Protein AF-A0A955VA05-F1 (afdb_monomer_lite)

Secondary structure (DSSP, 8-state):
--------------------------------------------PPPPP---GGG--S------------------------------------------------PPSSS--SEES---SHHHHHHHS-SS-SSEEEEEEEESTT-TTS--EEEEE-TTT-SSHHHHHHHHHHTTPPPTT--SSPPP-S----SHHHHHHHS-TTSPPSTT-EEETTEEE-HHHHHHTT-S--TTS----EEEEEEEEPP-TTBSS-S-EEEEEE-TT----HHHHHHHHHHHHTTS-HHHHHH-EE---SHHHHHHHHHHHHTT-TTGGGB--GGGTPBTT-EEEEE-EEEEEEEEEE-GGG--GGG-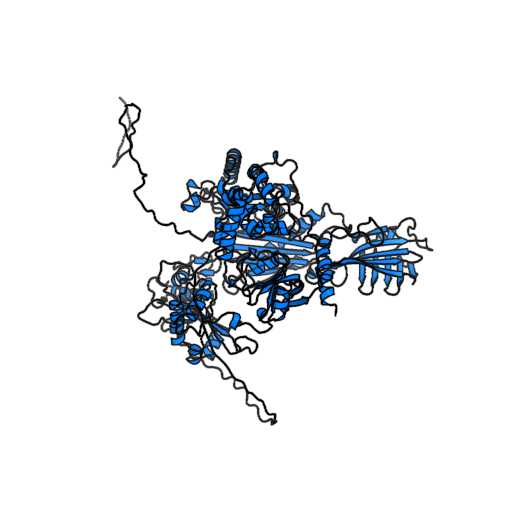-TTEEEEESS--S-----SEEEESS---TT-HHHHHHHHHT--EEEETTGGG-HHHHHHHHTT-EEEEEE-SS-EEEEE--HHHHHHHHHH------PPPPPTTTTTS-SEEE-SS--HHHHHHHHHHHHHHHHHHHHGGGSTT---SSS-EEEPHHHHHHHHTTTHHHHHHHTT-HHHHH-HHHHHHHHHHHHHHHHT---HHHHHHHHHHHHHHTTSHHHHHHTTTHHHHHHHSSPPPHHHHHHHHHHHHHHTTTB-TT--EEEEEEETTTTSTT---TTSS--EEEBSSGGG-SSHHHHT-BHHHHHHHHHHGGG-HHHHHHHHHTT--TTT--EEEEEEEPPPGGGEEEEEEEEEEEESSSSSPEEEEEEEEEETT--SSS--SSS-PPEEEEEEE-TTS-EEEEEEE--TTSPTT--SS-HHHHHHHHHHHHHHHHHHHHHHHHTS-TTT---EEEEEEEEEEE-TT-S-BTT---PPPEEEEEEEEE-PPP-SS---B-SSSTT-BTTTTS-TTTTTSEEEEEEEEEE-SSEEEEEEEEEE-GGGTTT---SSS-EEEEEEEEESS--TT-----SS-EEEEGGGEEEEEE-TTS-EEEEE-HHHHHHHT-SEEEE-TTS-EEEEETTEEEEES--EEEEEEEEE-HHHHHHHHHH--

Sequence (1024 aa):
MRASSSNPAQILALALTVALGLAVSACGDDGGGPSTDTAVDVSDGDAADVVDTADAADTADTADGDTVEPPDTADTSDVTDTSDTADTTDTADAADTVTTVTCTWDRPAGFDDHTVLSLESADCARKFGAGTSDPIEVKFVSTAFEDTASLPEVRFMESAFYSLHDEWYFFRLLNGAPIPGDWSVAPVTGYTLPTIASIYAAFPDPTPLPLGLARAGSRITAWFFYQNADVVGSSSLSRYFGIGTLLYYPPNPDRRVPGEIWAFDLEYGDQADPNTVARFFQMLEARLPADVASALKWLPRSPYQESIGNAIQAGTSPYKDRVMSFDDLVTAGEVVGYNPGITAGRVKVVRAADFSAASLASDQIVVLERVPDDIPPVAGIVSAVPQTALAHVNLLAKARGTPNAYVAGIFQWSQLHDWEYLSRRVILKVTADDAVWKPISVDQYNAWRALVTVPDRTITQVDDLASAPYVVDVTDGGLPERRALVPLIGGKCAGILAFQEVPGMTTPDTPVALSIRGYAEHFASLEPTVRAVLLQTDFKTDSRVRYLVLEGEEAFRAANTDAQTLSWLSGFLAAHAGDVLGQVIAQGGVAAMVRDKPIDPTYLATIRAALEQRFSALSPSQALRFRSSATAEDVVGFNGAGLYVSNTGFLYPEVQPKPKDRDRTIEKAIQETWSSYWGFPAFEERKIAGIDHLAGRMAVLVHPRFDDDKEDANGVITYYLSRWTDPPLRRLVVNVQDGSLSVTNPGGTLIEPEIDEVIEAPGGGFTVHRLQGSTIVPAGQWVLSVAELEQLAGQVGALADKWLDDENGAKTAAVRNKALVLDLEIKRMATGWPILASGEQRPGGLVYKQVRVLDQAPAVGDREDPWISAFNATEALPGDLRTVATGITARGCSSALFDLRVYGVATDPAQADLYPFSTTPFVYRAYIGFHRAESGWGWPTDFPYWLTHPSFTSASLAADGSVSLAFSSGLSTFLDVDSVTVRADGSYELRRGDRVLTGSDMACEDRAVYESPASYLEGLLAAP

Structure (mmCIF, N/CA/C/O backbone):
data_AF-A0A955VA05-F1
#
_entry.id   AF-A0A955VA05-F1
#
loop_
_atom_site.group_PDB
_atom_site.id
_atom_site.type_symbol
_atom_site.label_atom_id
_atom_site.label_alt_id
_atom_site.label_comp_id
_atom_site.label_asym_id
_atom_site.label_entity_id
_atom_site.label_seq_id
_atom_site.pdbx_PDB_ins_code
_atom_site.Cartn_x
_atom_site.Cartn_y
_atom_site.Cartn_z
_atom_site.occupancy
_atom_site.B_iso_or_equiv
_atom_site.auth_seq_id
_atom_site.auth_comp_id
_atom_site.auth_asym_id
_atom_site.auth_atom_id
_atom_site.pdbx_PDB_model_num
ATOM 1 N N . MET A 1 1 ? -19.535 65.912 61.272 1.00 31.16 1 MET A N 1
ATOM 2 C CA . MET A 1 1 ? -19.082 66.691 60.089 1.00 31.16 1 MET A CA 1
ATOM 3 C C . MET A 1 1 ? -19.431 65.894 58.828 1.00 31.16 1 MET A C 1
ATOM 5 O O . MET A 1 1 ? -19.925 64.786 58.986 1.00 31.16 1 MET A O 1
ATOM 9 N N . ARG A 1 2 ? -19.311 66.464 57.617 1.00 27.81 2 ARG A N 1
ATOM 10 C CA . ARG A 1 2 ? -19.813 65.847 56.360 1.00 27.81 2 ARG A CA 1
ATOM 11 C C . ARG A 1 2 ? -19.075 64.516 56.085 1.00 27.81 2 ARG A C 1
ATOM 13 O O . ARG A 1 2 ? -17.875 64.483 56.323 1.00 27.81 2 ARG A O 1
ATOM 20 N N . ALA A 1 3 ? -19.709 63.373 55.791 1.00 28.45 3 ALA A N 1
ATOM 21 C CA . ALA A 1 3 ? -20.791 63.026 54.842 1.00 28.45 3 ALA A CA 1
ATOM 22 C C . ALA A 1 3 ? -20.267 62.842 53.395 1.00 28.45 3 ALA A C 1
ATOM 24 O O . ALA A 1 3 ? -19.447 63.646 52.966 1.00 28.45 3 ALA A O 1
ATOM 25 N N . SER A 1 4 ? -20.687 61.831 52.619 1.00 27.92 4 SER A N 1
ATOM 26 C CA . SER A 1 4 ? -21.808 60.880 52.812 1.00 27.92 4 SER A CA 1
ATOM 27 C C . SER A 1 4 ? -21.586 59.508 52.157 1.00 27.92 4 SER A C 1
ATOM 29 O O . SER A 1 4 ? -21.030 59.431 51.066 1.00 27.92 4 SER A O 1
ATOM 31 N N . SER A 1 5 ? -22.171 58.462 52.746 1.00 27.36 5 SER A N 1
ATOM 32 C CA . SER A 1 5 ? -22.597 57.238 52.051 1.00 27.36 5 SER A CA 1
ATOM 33 C C . SER A 1 5 ? -24.068 56.951 52.387 1.00 27.36 5 SER A C 1
ATOM 35 O O . SER A 1 5 ? -24.547 57.355 53.449 1.00 27.36 5 SER A O 1
ATOM 37 N N . SER A 1 6 ? -24.800 56.288 51.488 1.00 32.03 6 SER A N 1
ATOM 38 C CA . SER A 1 6 ? -26.205 55.915 51.704 1.00 32.03 6 SER A CA 1
ATOM 39 C C . SER A 1 6 ? -26.545 54.592 51.011 1.00 32.03 6 SER A C 1
ATOM 41 O O . SER A 1 6 ? -26.409 54.466 49.798 1.00 32.03 6 SER A O 1
ATOM 43 N N . ASN A 1 7 ? -26.972 53.634 51.833 1.00 34.03 7 ASN A N 1
ATOM 44 C CA . ASN A 1 7 ? -27.495 52.290 51.529 1.00 34.03 7 ASN A CA 1
ATOM 45 C C . ASN A 1 7 ? -29.060 52.391 51.441 1.00 34.03 7 ASN A C 1
ATOM 47 O O . ASN A 1 7 ? -29.537 53.532 51.463 1.00 34.03 7 ASN A O 1
ATOM 51 N N . PRO A 1 8 ? -29.908 51.325 51.472 1.00 51.81 8 PRO A N 1
ATOM 52 C CA . PRO A 1 8 ? -29.660 49.870 51.412 1.00 51.81 8 PRO A CA 1
ATOM 53 C C . PRO A 1 8 ? -30.637 49.024 50.544 1.00 51.81 8 PRO A C 1
ATOM 55 O O . PRO A 1 8 ? -31.670 49.526 50.108 1.00 51.81 8 PRO A O 1
ATOM 58 N N . ALA A 1 9 ? -30.345 47.708 50.447 1.00 27.89 9 ALA A N 1
ATOM 59 C CA . ALA A 1 9 ? -31.235 46.517 50.613 1.00 27.89 9 ALA A CA 1
ATOM 60 C C . ALA A 1 9 ? -30.940 45.404 49.566 1.00 27.89 9 ALA A C 1
ATOM 62 O O . ALA A 1 9 ? -30.573 45.758 48.455 1.00 27.89 9 ALA A O 1
ATOM 63 N N . GLN A 1 10 ? -31.095 44.074 49.746 1.00 32.62 10 GLN A N 1
ATOM 64 C CA . GLN A 1 10 ? -31.307 43.066 50.834 1.00 32.62 10 GLN A CA 1
ATOM 65 C C . GLN A 1 10 ? -31.314 41.661 50.126 1.00 32.62 10 GLN A C 1
ATOM 67 O O . GLN A 1 10 ? -31.473 41.659 48.910 1.00 32.62 10 GLN A O 1
ATOM 72 N N . ILE A 1 11 ? -31.255 40.428 50.674 1.00 28.77 11 ILE A N 1
ATOM 73 C CA . ILE A 1 11 ? -30.801 39.676 51.890 1.00 28.77 11 ILE A CA 1
ATOM 74 C C . ILE A 1 11 ? -30.978 38.155 51.489 1.00 28.77 11 ILE A C 1
ATOM 76 O O . ILE A 1 11 ? -31.774 37.922 50.585 1.00 28.77 11 ILE A O 1
ATOM 80 N N . LEU A 1 12 ? -30.363 37.042 51.949 1.00 27.28 12 LEU A N 1
ATOM 81 C CA . LEU A 1 12 ? -29.603 36.514 53.119 1.00 27.28 12 LEU A CA 1
ATOM 82 C C . LEU A 1 12 ? -28.647 35.380 52.565 1.00 27.28 12 LEU A C 1
ATOM 84 O O . LEU A 1 12 ? -28.948 34.847 51.506 1.00 27.28 12 LEU A O 1
ATOM 88 N N . ALA A 1 13 ? -27.436 35.100 53.090 1.00 29.39 13 ALA A N 1
ATOM 89 C CA . ALA A 1 13 ? -27.055 33.984 54.012 1.00 29.39 13 ALA A CA 1
ATOM 90 C C . ALA A 1 13 ? -27.032 32.520 53.445 1.00 29.39 13 ALA A C 1
ATOM 92 O O . ALA A 1 13 ? -27.900 32.186 52.653 1.00 29.39 13 ALA A O 1
ATOM 93 N N . LEU A 1 14 ? -26.139 31.574 53.836 1.00 27.66 14 LEU A N 1
ATOM 94 C CA . LEU A 1 14 ? -25.033 31.567 54.834 1.00 27.66 14 LEU A CA 1
ATOM 95 C C . LEU A 1 14 ? -24.001 30.396 54.648 1.00 27.66 14 LEU A C 1
ATOM 97 O O . LEU A 1 14 ? -24.432 29.295 54.341 1.00 27.66 14 LEU A O 1
ATOM 101 N N . ALA A 1 15 ? -22.719 30.621 55.029 1.00 29.97 15 ALA A N 1
ATOM 102 C CA . ALA A 1 15 ? -21.783 29.727 55.792 1.00 29.97 15 ALA A CA 1
ATOM 103 C C . ALA A 1 15 ? -21.308 28.330 55.258 1.00 29.97 15 ALA A C 1
ATOM 105 O O . ALA A 1 15 ? -22.051 27.650 54.569 1.00 29.97 15 ALA A O 1
ATOM 106 N N . LEU A 1 16 ? -20.111 27.784 55.597 1.00 24.38 16 LEU A N 1
ATOM 107 C CA . LEU A 1 16 ? -18.901 28.281 56.322 1.00 24.38 16 LEU A CA 1
ATOM 108 C C . LEU A 1 16 ? -17.595 27.555 55.853 1.00 24.38 16 LEU A C 1
ATOM 110 O O . LEU A 1 16 ? -17.629 26.796 54.892 1.00 24.38 16 LEU A O 1
ATOM 114 N N . THR A 1 17 ? -16.442 27.787 56.512 1.00 27.33 17 THR A N 1
ATOM 115 C CA . THR A 1 17 ? -15.075 27.483 56.011 1.00 27.33 17 THR A CA 1
ATOM 116 C C . THR A 1 17 ? -14.150 26.756 57.021 1.00 27.33 17 THR A C 1
ATOM 118 O O . THR A 1 17 ? -14.358 26.818 58.229 1.00 27.33 17 THR A O 1
ATOM 121 N N . VAL A 1 18 ? -13.111 26.108 56.468 1.00 28.47 18 VAL A N 1
ATOM 122 C CA . VAL A 1 18 ? -11.922 25.403 57.022 1.00 28.47 18 VAL A CA 1
ATOM 123 C C . VAL A 1 18 ? -11.189 26.065 58.215 1.00 28.47 18 VAL A C 1
ATOM 125 O O . VAL A 1 18 ? -11.126 27.288 58.307 1.00 28.47 18 VAL A O 1
ATOM 128 N N . ALA A 1 19 ? -10.492 25.251 59.034 1.00 26.48 19 ALA A N 1
ATOM 129 C CA . ALA A 1 19 ? -9.332 25.660 59.852 1.00 26.48 19 ALA A CA 1
ATOM 130 C C . ALA A 1 19 ? -8.256 24.539 59.973 1.00 26.48 19 ALA A C 1
ATOM 132 O O . ALA A 1 19 ? -8.593 23.360 59.915 1.00 26.48 19 ALA A O 1
ATOM 133 N N . LEU A 1 20 ? -6.974 24.909 60.145 1.00 28.69 20 LEU A N 1
ATOM 134 C CA . LEU A 1 20 ? -5.792 24.016 60.252 1.00 28.69 20 LEU A CA 1
ATOM 135 C C . LEU A 1 20 ? -5.217 23.935 61.688 1.00 28.69 20 LEU A C 1
ATOM 137 O O . LEU A 1 20 ? -5.448 24.829 62.500 1.00 28.69 20 LEU A O 1
ATOM 141 N N . GLY A 1 21 ? -4.361 22.934 61.956 1.00 25.27 21 GLY A N 1
ATOM 142 C CA . GLY A 1 21 ? -3.481 22.850 63.137 1.00 25.27 21 GLY A CA 1
ATOM 143 C C . GLY A 1 21 ? -2.280 21.909 62.910 1.00 25.27 21 GLY A C 1
ATOM 144 O O . GLY A 1 21 ? -2.395 20.959 62.143 1.00 25.27 21 GLY A O 1
ATOM 145 N N . LEU A 1 22 ? -1.122 22.179 63.533 1.00 28.61 22 LEU A N 1
ATOM 146 C CA . LEU A 1 22 ? 0.175 21.525 63.250 1.00 28.61 22 LEU A CA 1
ATOM 147 C C . LEU A 1 22 ? 0.940 21.081 64.522 1.00 28.61 22 LEU A C 1
ATOM 149 O O . LEU A 1 22 ? 0.812 21.717 65.563 1.00 28.61 22 LEU A O 1
ATOM 153 N N . ALA A 1 23 ? 1.849 20.107 64.325 1.00 29.88 23 ALA A N 1
ATOM 154 C CA . ALA A 1 23 ? 3.189 19.959 64.942 1.00 29.88 23 ALA A CA 1
ATOM 155 C C . ALA A 1 23 ? 3.485 18.948 66.100 1.00 29.88 23 ALA A C 1
ATOM 157 O O . ALA A 1 23 ? 3.196 19.198 67.262 1.00 29.88 23 ALA A O 1
ATOM 158 N N . VAL A 1 24 ? 4.288 17.919 65.745 1.00 28.92 24 VAL A N 1
ATOM 159 C CA . VAL A 1 24 ? 5.635 17.569 66.299 1.00 28.92 24 VAL A CA 1
ATOM 160 C C . VAL A 1 24 ? 5.813 16.874 67.686 1.00 28.92 24 VAL A C 1
ATOM 162 O O . VAL A 1 24 ? 5.744 17.506 68.730 1.00 28.92 24 VAL A O 1
ATOM 165 N N . SER A 1 25 ? 6.296 15.612 67.618 1.00 27.05 25 SER A N 1
ATOM 166 C CA . SER A 1 25 ? 7.345 14.918 68.432 1.00 27.05 25 SER A CA 1
ATOM 167 C C . SER A 1 25 ? 7.215 14.634 69.950 1.00 27.05 25 SER A C 1
ATOM 169 O O . SER A 1 25 ? 7.221 15.563 70.750 1.00 27.05 25 SER A O 1
ATOM 171 N N . ALA A 1 26 ? 7.402 13.352 70.339 1.00 27.97 26 ALA A N 1
ATOM 172 C CA . ALA A 1 26 ? 8.339 12.879 71.396 1.00 27.97 26 ALA A CA 1
ATOM 173 C C . ALA A 1 26 ? 8.504 11.325 71.404 1.00 27.97 26 ALA A C 1
ATOM 175 O O . ALA A 1 26 ? 7.701 10.626 70.793 1.00 27.97 26 ALA A O 1
ATOM 176 N N . CYS A 1 27 ? 9.537 10.795 72.084 1.00 24.06 27 CYS A N 1
ATOM 177 C CA . CYS A 1 27 ? 9.929 9.362 72.145 1.00 24.06 27 CYS A CA 1
ATOM 178 C C . CYS A 1 27 ? 9.458 8.630 73.434 1.00 24.06 27 CYS A C 1
ATOM 180 O O . CYS A 1 27 ? 9.083 9.307 74.391 1.00 24.06 27 CYS A O 1
ATOM 182 N N . GLY A 1 28 ? 9.589 7.286 73.519 1.00 26.25 28 GLY A N 1
ATOM 183 C CA . GLY A 1 28 ? 9.541 6.561 74.814 1.00 26.25 28 GLY A CA 1
ATOM 184 C C . GLY A 1 28 ? 9.351 5.022 74.825 1.00 26.25 28 GLY A C 1
ATOM 185 O O . GLY A 1 28 ? 8.261 4.571 75.146 1.00 26.25 28 GLY A O 1
ATOM 186 N N . ASP A 1 29 ? 10.421 4.273 74.525 1.00 28.73 29 ASP A N 1
ATOM 187 C CA . ASP A 1 29 ? 10.919 2.978 75.073 1.00 28.73 29 ASP A CA 1
ATOM 188 C C . ASP A 1 29 ? 10.049 1.716 75.400 1.00 28.73 29 ASP A C 1
ATOM 190 O O . ASP A 1 29 ? 9.035 1.761 76.088 1.00 28.73 29 ASP A O 1
ATOM 194 N N . ASP A 1 30 ? 10.642 0.564 75.018 1.00 30.12 30 ASP A N 1
ATOM 195 C CA . ASP A 1 30 ? 10.707 -0.787 75.642 1.00 30.12 30 ASP A CA 1
ATOM 196 C C . ASP A 1 30 ? 9.479 -1.707 75.882 1.00 30.12 30 ASP A C 1
ATOM 198 O O . ASP A 1 30 ? 8.502 -1.349 76.535 1.00 30.12 30 ASP A O 1
ATOM 202 N N . GLY A 1 31 ? 9.602 -3.001 75.493 1.00 27.66 31 GLY A N 1
ATOM 203 C CA . GLY A 1 31 ? 8.600 -4.016 75.890 1.00 27.66 31 GLY A CA 1
ATOM 204 C C . GLY A 1 31 ? 8.711 -5.526 75.552 1.00 27.66 31 GLY A C 1
ATOM 205 O O . GLY A 1 31 ? 7.943 -6.279 76.139 1.00 27.66 31 GLY A O 1
ATOM 206 N N . GLY A 1 32 ? 9.624 -6.027 74.703 1.00 27.53 32 GLY A N 1
ATOM 207 C CA . GLY A 1 32 ? 9.892 -7.484 74.556 1.00 27.53 32 GLY A CA 1
ATOM 208 C C . GLY A 1 32 ? 9.042 -8.320 73.562 1.00 27.53 32 GLY A C 1
ATOM 209 O O . GLY A 1 32 ? 8.014 -7.889 73.054 1.00 27.53 32 GLY A O 1
ATOM 210 N N . GLY A 1 33 ? 9.511 -9.548 73.287 1.00 25.59 33 GLY A N 1
ATOM 211 C CA . GLY A 1 33 ? 8.882 -10.608 72.462 1.00 25.59 33 GLY A CA 1
ATOM 212 C C . GLY A 1 33 ? 9.351 -12.003 72.944 1.00 25.59 33 GLY A C 1
ATOM 213 O O . GLY A 1 33 ? 9.869 -12.057 74.064 1.00 25.59 33 GLY A O 1
ATOM 214 N N . PRO A 1 34 ? 9.286 -13.114 72.163 1.00 41.47 34 PRO A N 1
ATOM 215 C CA . PRO A 1 34 ? 8.807 -13.262 70.775 1.00 41.47 34 PRO A CA 1
ATOM 216 C C . PRO A 1 34 ? 7.825 -14.448 70.514 1.00 41.47 34 PRO A C 1
ATOM 218 O O . PRO A 1 34 ? 7.852 -15.458 71.214 1.00 41.47 34 PRO A O 1
ATOM 221 N N . SER A 1 35 ? 7.048 -14.379 69.423 1.00 28.12 35 SER A N 1
ATOM 222 C CA . SER A 1 35 ? 6.323 -15.507 68.781 1.00 28.12 35 SER A CA 1
ATOM 223 C C . SER A 1 35 ? 5.841 -15.058 67.385 1.00 28.12 35 SER A C 1
ATOM 225 O O . SER A 1 35 ? 5.128 -14.064 67.307 1.00 28.12 35 SER A O 1
ATOM 227 N N . THR A 1 36 ? 6.444 -15.533 66.288 1.00 28.42 36 THR A N 1
ATOM 228 C CA . THR A 1 36 ? 5.933 -16.590 65.372 1.00 28.42 36 THR A CA 1
ATOM 229 C C . THR A 1 36 ? 4.639 -16.264 64.608 1.00 28.42 36 THR A C 1
ATOM 231 O O . THR A 1 36 ? 3.631 -15.920 65.211 1.00 28.42 36 THR A O 1
ATOM 234 N N . ASP A 1 37 ? 4.708 -16.506 63.295 1.00 27.08 37 ASP A N 1
ATOM 235 C CA . ASP A 1 37 ? 3.644 -16.627 62.283 1.00 27.08 37 ASP A CA 1
ATOM 236 C C . ASP A 1 37 ? 2.889 -15.357 61.818 1.00 27.08 37 ASP A C 1
ATOM 238 O O . ASP A 1 37 ? 1.932 -14.871 62.409 1.00 27.08 37 ASP A O 1
ATOM 242 N N . THR A 1 38 ? 3.388 -14.862 60.678 1.00 29.77 38 THR A N 1
ATOM 243 C CA . THR A 1 38 ? 2.724 -14.194 59.536 1.00 29.77 38 THR A CA 1
ATOM 244 C C . THR A 1 38 ? 1.256 -13.745 59.643 1.00 29.77 38 THR A C 1
ATOM 246 O O . THR A 1 38 ? 0.339 -14.558 59.719 1.00 29.77 38 THR A O 1
ATOM 249 N N . ALA A 1 39 ? 1.062 -12.437 59.431 1.00 25.73 39 ALA A N 1
ATOM 250 C CA . ALA A 1 39 ? -0.162 -11.800 58.920 1.00 25.73 39 ALA A CA 1
ATOM 251 C C . ALA A 1 39 ? -0.441 -12.231 57.443 1.00 25.73 39 ALA A C 1
ATOM 253 O O . ALA A 1 39 ? 0.398 -12.907 56.851 1.00 25.73 39 ALA A O 1
ATOM 254 N N . VAL A 1 40 ? -1.552 -11.904 56.763 1.00 28.59 40 VAL A N 1
ATOM 255 C CA . VAL A 1 40 ? -2.446 -10.724 56.830 1.00 28.59 40 VAL A CA 1
ATOM 256 C C . VAL A 1 40 ? -3.926 -11.129 56.701 1.00 28.59 40 VAL A C 1
ATOM 258 O O . VAL A 1 40 ? -4.238 -12.182 56.155 1.00 28.59 40 VAL A O 1
ATOM 261 N N . ASP A 1 41 ? -4.815 -10.274 57.209 1.00 23.44 41 ASP A N 1
ATOM 262 C CA . ASP A 1 41 ? -6.280 -10.355 57.130 1.00 23.44 41 ASP A CA 1
ATOM 263 C C . ASP A 1 41 ? -6.846 -9.000 56.640 1.00 23.44 41 ASP A C 1
ATOM 265 O O . ASP A 1 41 ? -6.135 -7.992 56.659 1.00 23.44 41 ASP A O 1
ATOM 269 N N . VAL A 1 42 ? -8.143 -8.988 56.323 1.00 26.42 42 VAL A N 1
ATOM 270 C CA . VAL A 1 42 ? -9.025 -7.852 55.995 1.00 26.42 42 VAL A CA 1
ATOM 271 C C . VAL A 1 42 ? -9.092 -7.424 54.518 1.00 26.42 42 VAL A C 1
ATOM 273 O O . VAL A 1 42 ? -8.102 -7.187 53.832 1.00 26.42 42 VAL A O 1
ATOM 276 N N . SER A 1 43 ? -10.355 -7.347 54.098 1.00 24.91 43 SER A N 1
ATOM 277 C CA . SER A 1 43 ? -10.987 -6.934 52.842 1.00 24.91 43 SER A CA 1
ATOM 278 C C . SER A 1 43 ? -10.758 -5.430 52.515 1.00 24.91 43 SER A C 1
ATOM 280 O O . SER A 1 43 ? -10.069 -4.737 53.257 1.00 24.91 43 SER A O 1
ATOM 282 N N . ASP A 1 44 ? -11.197 -4.843 51.396 1.00 24.53 44 ASP A N 1
ATOM 283 C CA . ASP A 1 44 ? -12.509 -4.915 50.729 1.00 24.53 44 ASP A CA 1
ATOM 284 C C . ASP A 1 44 ? -12.434 -5.091 49.201 1.00 24.53 44 ASP A C 1
ATOM 286 O O . ASP A 1 44 ? -11.371 -4.990 48.594 1.00 24.53 44 ASP A O 1
ATOM 290 N N . GLY A 1 45 ? -13.577 -5.420 48.589 1.00 34.03 45 GLY A N 1
ATOM 291 C CA . GLY A 1 45 ? -13.700 -5.640 47.147 1.00 34.03 45 GLY A CA 1
ATOM 292 C C . GLY A 1 45 ? -14.261 -4.425 46.411 1.00 34.03 45 GLY A C 1
ATOM 293 O O . GLY A 1 45 ? -15.374 -3.991 46.708 1.00 34.03 45 GLY A O 1
ATOM 294 N N . ASP A 1 46 ? -13.517 -3.946 45.416 1.00 22.77 46 ASP A N 1
ATOM 295 C CA . ASP A 1 46 ? -14.015 -3.052 44.367 1.00 22.77 46 ASP A CA 1
ATOM 296 C C . ASP A 1 46 ? -14.548 -3.852 43.164 1.00 22.77 46 ASP A C 1
ATOM 298 O O . ASP A 1 46 ? -14.297 -5.053 43.020 1.00 22.77 46 ASP A O 1
ATOM 302 N N . ALA A 1 47 ? -15.340 -3.195 42.315 1.00 23.45 47 ALA A N 1
ATOM 303 C CA . ALA A 1 47 ? -15.948 -3.822 41.143 1.00 23.45 47 ALA A CA 1
ATOM 304 C C . ALA A 1 47 ? -14.903 -4.157 40.064 1.00 23.45 47 ALA A C 1
ATOM 306 O O . ALA A 1 47 ? -13.954 -3.407 39.855 1.00 23.45 47 ALA A O 1
ATOM 307 N N . ALA A 1 48 ? -15.108 -5.264 39.344 1.00 23.91 48 ALA A N 1
ATOM 308 C CA . ALA A 1 48 ? -14.290 -5.597 38.183 1.00 23.91 48 ALA A CA 1
ATOM 309 C C . ALA A 1 48 ? -14.542 -4.590 37.048 1.00 23.91 48 ALA A C 1
ATOM 311 O O . ALA A 1 48 ? -15.685 -4.431 36.610 1.00 23.91 48 ALA A O 1
ATOM 312 N N . ASP A 1 49 ? -13.482 -3.932 36.574 1.00 22.78 49 ASP A N 1
ATOM 313 C CA . ASP A 1 49 ? -13.545 -3.060 35.402 1.00 22.78 49 ASP A CA 1
ATOM 314 C C . ASP A 1 49 ? -13.920 -3.867 34.152 1.00 22.78 49 ASP A C 1
ATOM 316 O O . ASP A 1 49 ? -13.278 -4.861 33.806 1.00 22.78 49 ASP A O 1
ATOM 320 N N . VAL A 1 50 ? -14.957 -3.411 33.449 1.00 23.28 50 VAL A N 1
ATOM 321 C CA . VAL A 1 50 ? -15.311 -3.918 32.120 1.00 23.28 50 VAL A CA 1
ATOM 322 C C . VAL A 1 50 ? -14.490 -3.140 31.098 1.00 23.28 50 VAL A C 1
ATOM 324 O O . VAL A 1 50 ? -14.659 -1.929 30.952 1.00 23.28 50 VAL A O 1
ATOM 327 N N . VAL A 1 51 ? -13.596 -3.834 30.394 1.00 23.98 51 VAL A N 1
ATOM 328 C CA . VAL A 1 51 ? -12.751 -3.233 29.355 1.00 23.98 51 VAL A CA 1
ATOM 329 C C . VAL A 1 51 ? -13.619 -2.792 28.172 1.00 23.98 51 VAL A C 1
ATOM 331 O O . VAL A 1 51 ? -14.261 -3.606 27.514 1.00 23.98 51 VAL A O 1
ATOM 334 N N . ASP A 1 52 ? -13.625 -1.487 27.903 1.00 24.05 52 ASP A N 1
ATOM 335 C CA . ASP A 1 52 ? -14.298 -0.862 26.760 1.00 24.05 52 ASP A CA 1
ATOM 336 C C . ASP A 1 52 ? -13.478 -1.087 25.475 1.00 24.05 52 ASP A C 1
ATOM 338 O O . ASP A 1 52 ? -12.501 -0.380 25.210 1.00 24.05 52 ASP A O 1
ATOM 342 N N . THR A 1 53 ? -13.875 -2.094 24.693 1.00 24.09 53 THR A N 1
ATOM 343 C CA . THR A 1 53 ? -13.170 -2.593 23.498 1.00 24.09 53 THR A CA 1
ATOM 344 C C . THR A 1 53 ? -13.247 -1.674 22.271 1.00 24.09 53 THR A C 1
ATOM 346 O O . THR A 1 53 ? -12.613 -1.957 21.256 1.00 24.09 53 THR A O 1
ATOM 349 N N . ALA A 1 54 ? -13.944 -0.533 22.344 1.00 23.89 54 ALA A N 1
ATOM 350 C CA . ALA A 1 54 ? -14.167 0.365 21.203 1.00 23.89 54 ALA A CA 1
ATOM 351 C C . ALA A 1 54 ? -12.912 1.097 20.662 1.00 23.89 54 ALA A C 1
ATOM 353 O O . ALA A 1 54 ? -13.002 1.795 19.655 1.00 23.89 54 ALA A O 1
ATOM 354 N N . ASP A 1 55 ? -11.752 0.968 21.316 1.00 27.61 55 ASP A N 1
ATOM 355 C CA . ASP A 1 55 ? -10.468 1.554 20.887 1.00 27.61 55 ASP A CA 1
ATOM 356 C C . ASP A 1 55 ? -9.405 0.489 20.504 1.00 27.61 55 ASP A C 1
ATOM 358 O O . ASP A 1 55 ? -8.270 0.855 20.195 1.00 27.61 55 ASP A O 1
ATOM 362 N N . ALA A 1 56 ? -9.737 -0.812 20.523 1.00 26.20 56 ALA A N 1
ATOM 363 C CA . ALA A 1 56 ? -8.789 -1.911 20.289 1.00 26.20 56 ALA A CA 1
ATOM 364 C C . ALA A 1 56 ? -9.410 -3.050 19.456 1.00 26.20 56 ALA A C 1
ATOM 366 O O . ALA A 1 56 ? -9.851 -4.066 19.985 1.00 26.20 56 ALA A O 1
ATOM 367 N N . ALA A 1 57 ? -9.424 -2.879 18.133 1.00 22.97 57 ALA A N 1
ATOM 368 C CA . ALA A 1 57 ? -9.782 -3.931 17.180 1.00 22.97 57 ALA A CA 1
ATOM 369 C C . ALA A 1 57 ? -8.535 -4.728 16.749 1.00 22.97 57 ALA A C 1
ATOM 371 O O . ALA A 1 57 ? -8.160 -4.697 15.579 1.00 22.97 57 ALA A O 1
ATOM 372 N N . ASP A 1 58 ? -7.875 -5.389 17.706 1.00 27.50 58 ASP A N 1
ATOM 373 C CA . ASP A 1 58 ? -6.767 -6.316 17.441 1.00 27.50 58 ASP A CA 1
ATOM 374 C C . ASP A 1 58 ? -6.649 -7.371 18.562 1.00 27.50 58 ASP A C 1
ATOM 376 O O . ASP A 1 58 ? -6.657 -7.021 19.742 1.00 27.50 58 ASP A O 1
ATOM 380 N N . THR A 1 59 ? -6.519 -8.649 18.185 1.00 26.38 59 THR A N 1
ATOM 381 C CA . THR A 1 59 ? -6.442 -9.870 19.033 1.00 26.38 59 THR A CA 1
ATOM 382 C C . THR A 1 59 ? -7.606 -10.175 20.010 1.00 26.38 59 THR A C 1
ATOM 384 O O . THR A 1 59 ? -8.019 -9.348 20.819 1.00 26.38 59 THR A O 1
ATOM 387 N N . ALA A 1 60 ? -8.097 -11.423 19.992 1.00 23.89 60 ALA A N 1
ATOM 388 C CA . ALA A 1 60 ? -8.979 -12.015 21.013 1.00 23.89 60 ALA A CA 1
ATOM 389 C C . ALA A 1 60 ? -8.781 -13.549 21.079 1.00 23.89 60 ALA A C 1
ATOM 391 O O . ALA A 1 60 ? -8.376 -14.153 20.087 1.00 23.89 60 ALA A O 1
ATOM 392 N N . ASP A 1 61 ? -9.038 -14.161 22.243 1.00 22.08 61 ASP A N 1
ATOM 393 C CA . ASP A 1 61 ? -8.528 -15.497 22.627 1.00 22.08 61 ASP A CA 1
ATOM 394 C C . ASP A 1 61 ? -9.635 -16.585 22.823 1.00 22.08 61 ASP A C 1
ATOM 396 O O .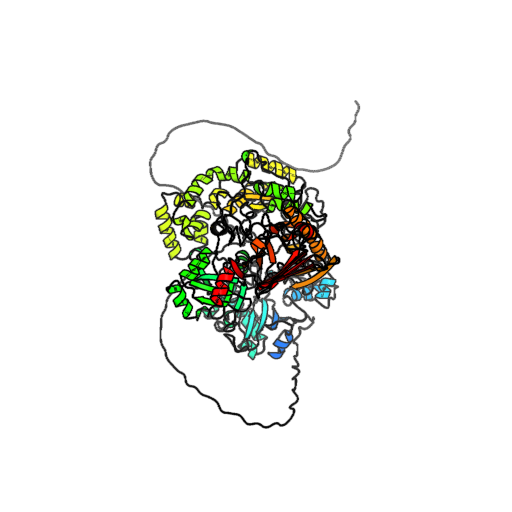 ASP A 1 61 ? -10.787 -16.390 22.434 1.00 22.08 61 ASP A O 1
ATOM 400 N N . THR A 1 62 ? -9.282 -17.770 23.350 1.00 24.92 62 THR A N 1
ATOM 401 C CA . THR A 1 62 ? -9.857 -19.087 22.983 1.00 24.92 62 THR A CA 1
ATOM 402 C C . THR A 1 62 ? -10.022 -20.098 24.161 1.00 24.92 62 THR A C 1
ATOM 404 O O . THR A 1 62 ? -9.810 -19.744 25.319 1.00 24.92 62 THR A O 1
ATOM 407 N N . ALA A 1 63 ? -10.374 -21.369 23.848 1.00 28.09 63 ALA A N 1
ATOM 408 C CA . ALA A 1 63 ? -10.617 -22.548 24.731 1.00 28.09 63 ALA A CA 1
ATOM 409 C C . ALA A 1 63 ? -11.997 -22.587 25.461 1.00 28.09 63 ALA A C 1
ATOM 411 O O . ALA A 1 63 ? -12.649 -21.554 25.577 1.00 28.09 63 ALA A O 1
ATOM 412 N N . ASP A 1 64 ? -12.581 -23.707 25.940 1.00 24.53 64 ASP A N 1
ATOM 413 C CA . ASP A 1 64 ? -12.234 -25.155 26.069 1.00 24.53 64 ASP A CA 1
ATOM 414 C C . ASP A 1 64 ? -13.567 -25.978 26.208 1.00 24.53 64 ASP A C 1
ATOM 416 O O . ASP A 1 64 ? -14.587 -25.367 26.532 1.00 24.53 64 ASP A O 1
ATOM 420 N N . GLY A 1 65 ? -13.737 -27.308 26.049 1.00 24.92 65 GLY A N 1
ATOM 421 C CA . GLY A 1 65 ? -12.888 -28.445 25.635 1.00 24.92 65 GLY A CA 1
ATOM 422 C C . GLY A 1 65 ? -13.557 -29.827 25.917 1.00 24.92 65 GLY A C 1
ATOM 423 O O . GLY A 1 65 ? -14.406 -29.916 26.801 1.00 24.92 65 GLY A O 1
ATOM 424 N N . ASP A 1 66 ? -13.140 -30.897 25.206 1.00 25.22 66 ASP A N 1
ATOM 425 C CA . ASP A 1 66 ? -13.360 -32.354 25.485 1.00 25.22 66 ASP A CA 1
ATOM 426 C C . ASP A 1 66 ? -14.813 -32.952 25.518 1.00 25.22 66 ASP A C 1
ATOM 428 O O . ASP A 1 66 ? -15.793 -32.242 25.699 1.00 25.22 66 ASP A O 1
ATOM 432 N N . THR A 1 67 ? -15.093 -34.269 25.354 1.00 24.81 67 THR A N 1
ATOM 433 C CA . THR A 1 67 ? -14.272 -35.502 25.167 1.00 24.81 67 THR A CA 1
ATOM 434 C C . THR A 1 67 ? -15.033 -36.652 24.429 1.00 24.81 67 THR A C 1
ATOM 436 O O . THR A 1 67 ? -16.237 -36.809 24.604 1.00 24.81 67 THR A O 1
ATOM 439 N N . VAL A 1 68 ? -14.271 -37.577 23.805 1.00 24.33 68 VAL A N 1
ATOM 440 C CA . VAL A 1 68 ? -14.489 -39.060 23.701 1.00 24.33 68 VAL A CA 1
ATOM 441 C C . VAL A 1 68 ? -15.431 -39.705 22.637 1.00 24.33 68 VAL A C 1
ATOM 443 O O . VAL A 1 68 ? -16.648 -39.561 22.620 1.00 24.33 68 VAL A O 1
ATOM 446 N N . GLU A 1 69 ? -14.778 -40.551 21.822 1.00 24.36 69 GLU A N 1
ATOM 447 C CA . GLU A 1 69 ? -15.197 -41.597 20.847 1.00 24.36 69 GLU A CA 1
ATOM 448 C C . GLU A 1 69 ? -15.684 -42.921 21.541 1.00 24.36 69 GLU A C 1
ATOM 450 O O . GLU A 1 69 ? -15.730 -42.937 22.773 1.00 24.36 69 GLU A O 1
ATOM 455 N N . PRO A 1 70 ? -15.925 -44.100 20.892 1.00 36.03 70 PRO A N 1
ATOM 456 C CA . PRO A 1 70 ? -16.093 -44.484 19.471 1.00 36.03 70 PRO A CA 1
ATOM 457 C C . PRO A 1 70 ? -17.327 -45.447 19.280 1.00 36.03 70 PRO A C 1
ATOM 459 O O . PRO A 1 70 ? -18.307 -45.295 20.007 1.00 36.03 70 PRO A O 1
ATOM 462 N N . PRO A 1 71 ? -17.314 -46.515 18.441 1.00 44.12 71 PRO A N 1
ATOM 463 C CA . PRO A 1 71 ? -17.380 -46.545 16.970 1.00 44.12 71 PRO A CA 1
ATOM 464 C C . PRO A 1 71 ? -18.567 -47.382 16.404 1.00 44.12 71 PRO A C 1
ATOM 466 O O . PRO A 1 71 ? -19.309 -48.031 17.138 1.00 44.12 71 PRO A O 1
ATOM 469 N N . ASP A 1 72 ? -18.600 -47.491 15.066 1.00 26.94 72 ASP A N 1
ATOM 470 C CA . ASP A 1 72 ? -18.544 -48.768 14.305 1.00 26.94 72 ASP A CA 1
ATOM 471 C C . ASP A 1 72 ? -19.718 -49.115 13.361 1.00 26.94 72 ASP A C 1
ATOM 473 O O . ASP A 1 72 ? -20.895 -48.987 13.690 1.00 26.94 72 ASP A O 1
ATOM 477 N N . THR A 1 73 ? -19.343 -49.703 12.218 1.00 24.45 73 THR A N 1
ATOM 478 C CA . THR A 1 73 ? -20.154 -50.378 11.181 1.00 24.45 73 THR A CA 1
ATOM 479 C C . THR A 1 73 ? -21.206 -49.577 10.388 1.00 24.45 73 THR A C 1
ATOM 481 O O . THR A 1 73 ? -21.823 -48.652 10.897 1.00 24.45 73 THR A O 1
ATOM 484 N N . ALA A 1 74 ? -21.543 -49.938 9.140 1.00 26.70 74 ALA A N 1
ATOM 485 C CA . ALA A 1 74 ? -20.784 -50.605 8.064 1.00 26.70 74 ALA A CA 1
ATOM 486 C C . ALA A 1 74 ? -21.592 -50.552 6.740 1.00 26.70 74 ALA A C 1
ATOM 488 O O . ALA A 1 74 ? -22.806 -50.391 6.765 1.00 26.70 74 ALA A O 1
ATOM 489 N N . ASP A 1 75 ? -20.894 -50.813 5.629 1.00 27.56 75 ASP A N 1
ATOM 490 C CA . ASP A 1 75 ? -21.363 -51.560 4.447 1.00 27.56 75 ASP A CA 1
ATOM 491 C C . ASP A 1 75 ? -22.574 -51.081 3.605 1.00 27.56 75 ASP A C 1
ATOM 493 O O . ASP A 1 75 ? -23.729 -51.203 3.999 1.00 27.56 75 ASP A O 1
ATOM 497 N N . THR A 1 76 ? -22.281 -50.863 2.309 1.00 27.58 76 THR A N 1
ATOM 498 C CA . THR A 1 76 ? -23.065 -51.337 1.132 1.00 27.58 76 THR A CA 1
ATOM 499 C C . THR A 1 76 ? -24.448 -50.723 0.829 1.00 27.58 76 THR A C 1
ATOM 501 O O . THR A 1 76 ? -25.200 -50.351 1.716 1.00 27.58 76 THR A O 1
ATOM 504 N N . SER A 1 77 ? -24.909 -50.634 -0.426 1.00 28.81 77 SER A N 1
ATOM 505 C CA . SER A 1 77 ? -24.307 -50.825 -1.771 1.00 28.81 77 SER A CA 1
ATOM 506 C C . SER A 1 77 ? -25.337 -50.299 -2.797 1.00 28.81 77 SER A C 1
ATOM 508 O O . SER A 1 77 ? -26.515 -50.599 -2.627 1.00 28.81 77 SER A O 1
ATOM 510 N N . ASP A 1 78 ? -24.983 -49.416 -3.739 1.00 28.94 78 ASP A N 1
ATOM 511 C CA . ASP A 1 78 ? -24.507 -49.748 -5.109 1.00 28.94 78 ASP A CA 1
ATOM 512 C C . ASP A 1 78 ? -25.654 -50.110 -6.092 1.00 28.94 78 ASP A C 1
ATOM 514 O O . ASP A 1 78 ? -26.759 -50.417 -5.658 1.00 28.94 78 ASP A O 1
ATOM 518 N N . VAL A 1 79 ? -25.357 -50.135 -7.401 1.00 31.11 79 VAL A N 1
ATOM 519 C CA . VAL A 1 79 ? -26.165 -50.717 -8.503 1.00 31.11 79 VAL A CA 1
ATOM 520 C C . VAL A 1 79 ? -27.467 -49.975 -8.885 1.00 31.11 79 VAL A C 1
ATOM 522 O O . VAL A 1 79 ? -28.394 -49.900 -8.087 1.00 31.11 79 VAL A O 1
ATOM 525 N N . THR A 1 80 ? -27.732 -49.561 -10.135 1.00 29.12 80 THR A N 1
ATOM 526 C CA . THR A 1 80 ? -26.969 -48.969 -11.274 1.00 29.12 80 THR A CA 1
ATOM 527 C C . THR A 1 80 ? -28.003 -48.616 -12.377 1.00 29.12 80 THR A C 1
ATOM 529 O O . THR A 1 80 ? -29.199 -48.830 -12.196 1.00 29.12 80 THR A O 1
ATOM 532 N N . ASP A 1 81 ? -27.517 -48.155 -13.537 1.00 29.14 81 ASP A N 1
ATOM 533 C CA . ASP A 1 81 ? -28.076 -48.422 -14.877 1.00 29.14 81 ASP A CA 1
ATOM 534 C C . ASP A 1 81 ? -29.313 -47.617 -15.328 1.00 29.14 81 ASP A C 1
ATOM 536 O O . ASP A 1 81 ? -30.411 -47.719 -14.792 1.00 29.14 81 ASP A O 1
ATOM 540 N N . THR A 1 82 ? -29.119 -46.634 -16.219 1.00 30.34 82 THR A N 1
ATOM 541 C CA . THR A 1 82 ? -28.983 -46.750 -17.700 1.00 30.34 82 THR A CA 1
ATOM 542 C C . THR A 1 82 ? -30.330 -47.066 -18.376 1.00 30.34 82 THR A C 1
ATOM 544 O O . THR A 1 82 ? -30.909 -48.133 -18.239 1.00 30.34 82 THR A O 1
ATOM 547 N N . SER A 1 83 ? -30.999 -46.039 -18.907 1.00 37.25 83 SER A N 1
ATOM 548 C CA . SER A 1 83 ? -30.865 -45.503 -20.277 1.00 37.25 83 SER A CA 1
ATOM 549 C C . SER A 1 83 ? -31.670 -46.277 -21.323 1.00 37.25 83 SER A C 1
ATOM 551 O O . SER A 1 83 ? -31.407 -47.454 -21.545 1.00 37.25 83 SER A O 1
ATOM 553 N N . ASP A 1 84 ? -32.521 -45.577 -22.071 1.00 27.33 84 ASP A N 1
ATOM 554 C CA . ASP A 1 84 ? -32.719 -45.887 -23.490 1.00 27.33 84 ASP A CA 1
ATOM 555 C C . ASP A 1 84 ? -33.114 -44.618 -24.272 1.00 27.33 84 ASP A C 1
ATOM 557 O O . ASP A 1 84 ? -33.046 -43.505 -23.742 1.00 27.33 84 ASP A O 1
ATOM 561 N N . THR A 1 85 ? -33.414 -44.776 -25.558 1.00 33.31 85 THR A N 1
ATOM 562 C CA . THR A 1 85 ? -33.096 -43.804 -26.604 1.00 33.31 85 THR A CA 1
ATOM 563 C C . THR A 1 85 ? -34.308 -43.263 -27.377 1.00 33.31 85 THR A C 1
ATOM 565 O O . THR A 1 85 ? -35.446 -43.690 -27.213 1.00 33.31 85 THR A O 1
ATOM 568 N N . ALA A 1 86 ? -34.021 -42.236 -28.180 1.00 36.34 86 ALA A N 1
ATOM 569 C CA . ALA A 1 86 ? -34.931 -41.342 -28.891 1.00 36.34 86 ALA A CA 1
ATOM 570 C C . ALA A 1 86 ? -36.073 -41.971 -29.718 1.00 36.34 86 ALA A C 1
ATOM 572 O O . ALA A 1 86 ? -35.903 -43.003 -30.362 1.00 36.34 86 ALA A O 1
ATOM 573 N N . ASP A 1 87 ? -37.151 -41.193 -29.876 1.00 28.12 87 ASP A N 1
ATOM 574 C CA . ASP A 1 87 ? -37.882 -41.095 -31.148 1.00 28.12 87 ASP A CA 1
ATOM 575 C C . ASP A 1 87 ? -38.352 -39.641 -31.388 1.00 28.12 87 ASP A C 1
ATOM 577 O O . ASP A 1 87 ? -38.355 -38.815 -30.472 1.00 28.12 87 ASP A O 1
ATOM 581 N N . THR A 1 88 ? -38.707 -39.309 -32.630 1.00 36.91 88 THR A N 1
ATOM 582 C CA . THR A 1 88 ? -39.002 -37.947 -33.103 1.00 36.91 88 THR A CA 1
ATOM 583 C C . THR A 1 88 ? -40.416 -37.809 -33.667 1.00 36.91 88 THR A C 1
ATOM 585 O O . THR A 1 88 ? -40.728 -38.411 -34.694 1.00 36.91 88 THR A O 1
ATOM 588 N N . THR A 1 89 ? -41.224 -36.903 -33.109 1.00 30.12 89 THR A N 1
ATOM 589 C CA . THR A 1 89 ? -42.407 -36.348 -33.797 1.00 30.12 89 THR A CA 1
ATOM 590 C C . THR A 1 89 ? -42.590 -34.866 -33.485 1.00 30.12 89 THR A C 1
ATOM 592 O O . THR A 1 89 ? -42.836 -34.500 -32.339 1.00 30.12 89 THR A O 1
ATOM 595 N N . ASP A 1 90 ? -42.530 -34.031 -34.521 1.00 43.47 90 ASP A N 1
ATOM 596 C CA . ASP A 1 90 ? -42.986 -32.639 -34.495 1.00 43.47 90 ASP A CA 1
ATOM 597 C C . ASP A 1 90 ? -44.519 -32.592 -34.604 1.00 43.47 90 ASP A C 1
ATOM 599 O O . ASP A 1 90 ? -45.076 -32.999 -35.627 1.00 43.47 90 ASP A O 1
ATOM 603 N N . THR A 1 91 ? -45.188 -32.074 -33.568 1.00 31.31 91 THR A N 1
ATOM 604 C CA . THR A 1 91 ? -46.513 -31.454 -33.705 1.00 31.31 91 THR A CA 1
ATOM 605 C C . THR A 1 91 ? -46.756 -30.376 -32.648 1.00 31.31 91 THR A C 1
ATOM 607 O O . THR A 1 91 ? -46.788 -30.684 -31.459 1.00 31.31 91 THR A O 1
ATOM 610 N N . ALA A 1 92 ? -47.136 -29.195 -33.143 1.00 29.62 92 ALA A N 1
ATOM 611 C CA . ALA A 1 92 ? -47.814 -28.085 -32.465 1.00 29.62 92 ALA A CA 1
ATOM 612 C C . ALA A 1 92 ? -46.985 -27.179 -31.537 1.00 29.62 92 ALA A C 1
ATOM 614 O O . ALA A 1 92 ? -46.425 -27.608 -30.532 1.00 29.62 92 ALA A O 1
ATOM 615 N N . ASP A 1 93 ? -47.091 -25.872 -31.812 1.00 38.97 93 ASP A N 1
ATOM 616 C CA . ASP A 1 93 ? -46.932 -24.807 -30.824 1.00 38.97 93 ASP A CA 1
ATOM 617 C C . ASP A 1 93 ? -47.912 -25.028 -29.657 1.00 38.97 93 ASP A C 1
ATOM 619 O O . ASP A 1 93 ? -49.053 -24.550 -29.660 1.00 38.97 93 ASP A O 1
ATOM 623 N N . ALA A 1 94 ? -47.456 -25.713 -28.611 1.00 32.59 94 ALA A N 1
ATOM 624 C CA . ALA A 1 94 ? -47.871 -25.338 -27.273 1.00 32.59 94 ALA A CA 1
ATOM 625 C C . ALA A 1 94 ? -47.257 -23.957 -27.020 1.00 32.59 94 ALA A C 1
ATOM 627 O O . ALA A 1 94 ? -46.069 -23.851 -26.729 1.00 32.59 94 ALA A O 1
ATOM 628 N N . ALA A 1 95 ? -48.052 -22.900 -27.218 1.00 32.19 95 ALA A N 1
ATOM 629 C CA . ALA A 1 95 ? -47.632 -21.548 -26.874 1.00 32.19 95 ALA A CA 1
ATOM 630 C C . ALA A 1 95 ? -47.114 -21.560 -25.434 1.00 32.19 95 ALA A C 1
ATOM 632 O O . ALA A 1 95 ? -47.814 -22.076 -24.560 1.00 32.19 95 ALA A O 1
ATOM 633 N N . ASP A 1 96 ? -45.916 -21.015 -25.212 1.00 34.56 96 ASP A N 1
ATOM 634 C CA . ASP A 1 96 ? -45.325 -20.932 -23.882 1.00 34.56 96 ASP A CA 1
ATOM 635 C C . ASP A 1 96 ? -46.249 -20.097 -22.993 1.00 34.56 96 ASP A C 1
ATOM 637 O O . ASP A 1 96 ? -46.303 -18.863 -23.064 1.00 34.56 96 ASP A O 1
ATOM 641 N N . THR A 1 97 ? -47.082 -20.797 -22.224 1.00 32.84 97 THR A N 1
ATOM 642 C CA . THR A 1 97 ? -47.977 -20.179 -21.267 1.00 32.84 97 THR A CA 1
ATOM 643 C C . THR A 1 97 ? -47.113 -19.724 -20.118 1.00 32.84 97 THR A C 1
ATOM 645 O O . THR A 1 97 ? -46.977 -20.440 -19.128 1.00 32.84 97 THR A O 1
ATOM 648 N N . VAL A 1 98 ? -46.592 -18.502 -20.252 1.00 39.50 98 VAL A N 1
ATOM 649 C CA . VAL A 1 98 ? -46.134 -17.680 -19.138 1.00 39.50 98 VAL A CA 1
ATOM 650 C C . VAL A 1 98 ? -47.289 -17.621 -18.146 1.00 39.50 98 VAL A C 1
ATOM 652 O O . VAL A 1 98 ? -48.191 -16.783 -18.243 1.00 39.50 98 VAL A O 1
ATOM 655 N N . THR A 1 99 ? -47.299 -18.568 -17.212 1.00 42.31 99 THR A N 1
ATOM 656 C CA . THR A 1 99 ? -48.210 -18.603 -16.082 1.00 42.31 99 THR A CA 1
ATOM 657 C C . THR A 1 99 ? -47.835 -17.417 -15.226 1.00 42.31 99 THR A C 1
ATOM 659 O O . THR A 1 99 ? -46.934 -17.492 -14.396 1.00 42.31 99 THR A O 1
ATOM 662 N N . THR A 1 100 ? -48.490 -16.286 -15.484 1.00 53.97 100 THR A N 1
ATOM 663 C CA . THR A 1 100 ? -48.309 -15.041 -14.745 1.00 53.97 100 THR A CA 1
ATOM 664 C C . THR A 1 100 ? -48.733 -15.274 -13.303 1.00 53.97 100 THR A C 1
ATOM 666 O O . THR A 1 100 ? -49.905 -15.093 -12.959 1.00 53.97 100 THR A O 1
ATOM 669 N N . VAL A 1 101 ? -47.776 -15.717 -12.479 1.00 68.00 101 VAL A N 1
ATOM 670 C CA . VAL A 1 101 ? -47.996 -16.073 -11.078 1.00 68.00 101 VAL A CA 1
ATOM 671 C C . VAL A 1 101 ? -48.622 -14.870 -10.389 1.00 68.00 101 VAL A C 1
ATOM 673 O O . VAL A 1 101 ? -48.025 -13.791 -10.270 1.00 68.00 101 VAL A O 1
ATOM 676 N N . THR A 1 102 ? -49.889 -15.048 -10.034 1.00 78.31 102 THR A N 1
ATOM 677 C CA . THR A 1 102 ? -50.747 -14.009 -9.480 1.00 78.31 102 THR A CA 1
ATOM 678 C C . THR A 1 102 ? -50.686 -14.150 -7.973 1.00 78.31 102 THR A C 1
ATOM 680 O O . THR A 1 102 ? -51.414 -14.943 -7.391 1.00 78.31 102 THR A O 1
ATOM 683 N N . CYS A 1 103 ? -49.751 -13.417 -7.379 1.00 83.69 103 CYS A N 1
ATOM 684 C CA . CYS A 1 103 ? -49.546 -13.370 -5.939 1.00 83.69 103 CYS A CA 1
ATOM 685 C C . CYS A 1 103 ? -50.538 -12.404 -5.304 1.00 83.69 103 CYS A C 1
ATOM 687 O O . CYS A 1 103 ? -50.657 -11.260 -5.759 1.00 83.69 103 CYS A O 1
ATOM 689 N N . THR A 1 104 ? -51.204 -12.843 -4.244 1.00 84.00 104 THR A N 1
ATOM 690 C CA . THR A 1 104 ? -51.872 -11.950 -3.303 1.00 84.00 104 THR A CA 1
ATOM 691 C C . THR A 1 104 ? -50.852 -11.528 -2.252 1.00 84.00 104 THR A C 1
ATOM 693 O O . THR A 1 104 ? -50.004 -12.311 -1.830 1.00 84.00 104 THR A O 1
ATOM 696 N N . TRP A 1 105 ? -50.921 -10.271 -1.830 1.00 87.75 105 TRP A N 1
ATOM 697 C CA . TRP A 1 105 ? -50.034 -9.727 -0.810 1.00 87.75 105 TRP A CA 1
ATOM 698 C C . TRP A 1 105 ? -50.848 -9.467 0.455 1.00 87.75 105 TRP A C 1
ATOM 700 O O . TRP A 1 105 ? -51.690 -8.566 0.469 1.00 87.75 105 TRP A O 1
ATOM 710 N N . ASP A 1 106 ? -50.611 -10.262 1.500 1.00 87.50 106 ASP A N 1
ATOM 711 C CA . ASP A 1 106 ? -51.241 -10.116 2.818 1.00 87.50 106 ASP A CA 1
ATOM 712 C C . ASP A 1 106 ? -50.653 -8.897 3.550 1.00 87.50 106 ASP A C 1
ATOM 714 O O . ASP A 1 106 ? -49.784 -9.012 4.420 1.00 87.50 106 ASP A O 1
ATOM 718 N N . ARG A 1 107 ? -51.048 -7.699 3.095 1.00 89.69 107 ARG A N 1
ATOM 719 C CA . ARG A 1 107 ? -50.537 -6.420 3.602 1.00 89.69 107 ARG A CA 1
ATOM 720 C C . ARG A 1 107 ? -51.210 -6.034 4.931 1.00 89.69 107 ARG A C 1
ATOM 722 O O . ARG A 1 107 ? -52.435 -6.139 5.049 1.00 89.69 107 ARG A O 1
ATOM 729 N N . PRO A 1 108 ? -50.449 -5.516 5.914 1.00 85.94 108 PRO A N 1
ATOM 730 C CA . PRO A 1 108 ? -50.970 -5.065 7.202 1.00 85.94 108 PRO A CA 1
ATOM 731 C C . PRO A 1 108 ? -52.141 -4.076 7.109 1.00 85.94 108 PRO A C 1
ATOM 733 O O . PRO A 1 108 ? -52.117 -3.096 6.364 1.00 85.94 108 PRO A O 1
ATOM 736 N N . ALA A 1 109 ? -53.164 -4.283 7.938 1.00 81.00 109 ALA A N 1
ATOM 737 C CA . ALA A 1 109 ? -54.326 -3.402 7.975 1.00 81.00 109 ALA A CA 1
ATOM 738 C C . ALA A 1 109 ? -54.011 -2.027 8.603 1.00 81.00 109 ALA A C 1
ATOM 740 O O . ALA A 1 109 ? -53.373 -1.924 9.650 1.00 81.00 109 ALA A O 1
ATOM 741 N N . GLY A 1 110 ? -54.552 -0.961 8.004 1.00 84.69 110 GLY A N 1
ATOM 742 C CA . GLY A 1 110 ? -54.589 0.395 8.573 1.00 84.69 110 GLY A CA 1
ATOM 743 C C . GLY A 1 110 ? -53.437 1.324 8.173 1.00 84.69 110 GLY A C 1
ATOM 744 O O . GLY A 1 110 ? -53.650 2.533 8.124 1.00 84.69 110 GLY A O 1
ATOM 745 N N . PHE A 1 111 ? -52.265 0.788 7.831 1.00 90.44 111 PHE A N 1
ATOM 746 C CA . PHE A 1 111 ? -51.160 1.541 7.229 1.00 90.44 111 PHE A CA 1
ATOM 747 C C . PHE A 1 111 ? -50.332 0.606 6.344 1.00 90.44 111 PHE A C 1
ATOM 749 O O . PHE A 1 111 ? -49.833 -0.404 6.840 1.00 90.44 111 PHE A O 1
ATOM 756 N N . ASP A 1 112 ? -50.197 0.957 5.063 1.00 92.06 112 ASP A N 1
ATOM 757 C CA . ASP A 1 112 ? -49.358 0.229 4.112 1.00 92.06 112 ASP A CA 1
ATOM 758 C C . ASP A 1 112 ? -47.891 0.604 4.354 1.00 92.06 112 ASP A C 1
ATOM 760 O O . ASP A 1 112 ? -47.442 1.694 4.001 1.00 92.06 112 ASP A O 1
ATOM 764 N N . ASP A 1 113 ? -47.170 -0.287 5.029 1.00 93.06 113 ASP A N 1
ATOM 765 C CA . ASP A 1 113 ? -45.740 -0.171 5.297 1.00 93.06 113 ASP A CA 1
ATOM 766 C C . ASP A 1 113 ? -44.895 -0.971 4.307 1.00 93.06 113 ASP A C 1
ATOM 768 O O . ASP A 1 113 ? -43.788 -1.353 4.659 1.00 93.06 113 ASP A O 1
ATOM 772 N N . HIS A 1 114 ? -45.408 -1.269 3.105 1.00 93.62 114 HIS A N 1
ATOM 773 C CA . HIS A 1 114 ? -44.680 -2.031 2.084 1.00 93.62 114 HIS A CA 1
ATOM 774 C C . HIS A 1 114 ? -44.115 -3.373 2.601 1.00 93.62 114 HIS A C 1
ATOM 776 O O . HIS A 1 114 ? -43.086 -3.866 2.133 1.00 93.62 114 HIS A O 1
ATOM 782 N N . THR A 1 115 ? -44.816 -3.988 3.562 1.00 94.19 115 THR A N 1
ATOM 783 C CA . THR A 1 115 ? -44.530 -5.342 4.047 1.00 94.19 115 THR A CA 1
ATOM 784 C C . THR A 1 115 ? -45.697 -6.296 3.818 1.00 94.19 115 THR A C 1
ATOM 786 O O . THR A 1 115 ? -46.843 -5.876 3.634 1.00 94.19 115 THR A O 1
ATOM 789 N N . VAL A 1 116 ? -45.407 -7.598 3.835 1.00 93.75 116 VAL A N 1
ATOM 790 C CA . VAL A 1 116 ? -46.413 -8.670 3.834 1.00 93.75 116 VAL A CA 1
ATOM 791 C C . VAL A 1 116 ? -46.226 -9.588 5.040 1.00 93.75 116 VAL A C 1
ATOM 793 O O . VAL A 1 116 ? -45.102 -9.883 5.449 1.00 93.75 116 VAL A O 1
ATOM 796 N N . LEU A 1 117 ? -47.344 -10.032 5.615 1.00 91.69 117 LEU A N 1
ATOM 797 C CA . LEU A 1 117 ? -47.394 -10.861 6.828 1.00 91.69 117 LEU A CA 1
ATOM 798 C C . LEU A 1 117 ? -47.223 -12.364 6.556 1.00 91.69 117 LEU A C 1
ATOM 800 O O . LEU A 1 117 ? -47.147 -13.164 7.494 1.00 91.69 117 LEU A O 1
ATOM 804 N N . SER A 1 118 ? -47.218 -12.754 5.282 1.00 90.62 118 SER A N 1
ATOM 805 C CA . SER A 1 118 ? -46.972 -14.108 4.792 1.00 90.62 118 SER A CA 1
ATOM 806 C C . SER A 1 118 ? -46.597 -14.079 3.304 1.00 90.62 118 SER A C 1
ATOM 808 O O . SER A 1 118 ? -46.858 -13.095 2.607 1.00 90.62 118 SER A O 1
ATOM 810 N N . LEU A 1 119 ? -45.981 -15.158 2.816 1.00 89.94 119 LEU A N 1
ATOM 811 C CA . LEU A 1 119 ? -45.692 -15.374 1.394 1.00 89.94 119 LEU A CA 1
ATOM 812 C C . LEU A 1 119 ? -46.473 -16.609 0.916 1.00 89.94 119 LEU A C 1
ATOM 814 O O . LEU A 1 119 ? -46.358 -17.677 1.507 1.00 89.94 119 LEU A O 1
ATOM 818 N N . GLU A 1 120 ? -47.292 -16.471 -0.134 1.00 86.75 120 GLU A N 1
ATOM 819 C CA . GLU A 1 120 ? -48.272 -17.510 -0.520 1.00 86.75 120 GLU A CA 1
ATOM 820 C C . GLU A 1 120 ? -47.673 -18.727 -1.252 1.00 86.75 120 GLU A C 1
ATOM 822 O O . GLU A 1 120 ? -48.273 -19.800 -1.261 1.00 86.75 120 GLU A O 1
ATOM 827 N N . SER A 1 121 ? -46.516 -18.574 -1.904 1.00 88.56 121 SER A N 1
ATOM 828 C CA . SER A 1 121 ? -45.813 -19.652 -2.621 1.00 88.56 121 SER A CA 1
ATOM 829 C C . SER A 1 121 ? -44.333 -19.322 -2.836 1.00 88.56 121 SER A C 1
ATOM 831 O O . SER A 1 121 ? -43.947 -18.152 -2.761 1.00 88.56 121 SER A O 1
ATOM 833 N N . ALA A 1 122 ? -43.516 -20.333 -3.155 1.00 86.38 122 ALA A N 1
ATOM 834 C CA . ALA A 1 122 ? -42.110 -20.169 -3.535 1.00 86.38 122 ALA A CA 1
ATOM 835 C C . ALA A 1 122 ? -41.918 -19.154 -4.682 1.00 86.38 122 ALA A C 1
ATOM 837 O O . ALA A 1 122 ? -41.059 -18.278 -4.603 1.00 86.38 122 ALA A O 1
ATOM 838 N N . ASP A 1 123 ? -42.770 -19.196 -5.712 1.00 87.31 123 ASP A N 1
ATOM 839 C CA . ASP A 1 123 ? -42.730 -18.225 -6.814 1.00 87.31 123 ASP A CA 1
ATOM 840 C C . ASP A 1 123 ? -43.087 -16.807 -6.366 1.00 87.31 123 ASP A C 1
ATOM 842 O O . ASP A 1 123 ? -42.516 -15.841 -6.870 1.00 87.31 123 ASP A O 1
ATOM 846 N N . CYS A 1 124 ? -43.992 -16.657 -5.398 1.00 85.69 124 CYS A N 1
ATOM 847 C CA . CYS A 1 124 ? -44.305 -15.350 -4.831 1.00 85.69 124 CYS A CA 1
ATOM 848 C C . CYS A 1 124 ? -43.178 -14.816 -3.945 1.00 85.69 124 CYS A C 1
ATOM 850 O O . CYS A 1 124 ? -42.882 -13.630 -4.035 1.00 85.69 124 CYS A O 1
ATOM 852 N N . ALA A 1 125 ? -42.490 -15.668 -3.181 1.00 83.94 125 ALA A N 1
ATOM 853 C CA . ALA A 1 125 ? -41.272 -15.284 -2.468 1.00 83.94 125 ALA A CA 1
ATOM 854 C C . ALA A 1 125 ? -40.169 -14.828 -3.445 1.00 83.94 125 ALA A C 1
ATOM 856 O O . ALA A 1 125 ? -39.670 -13.709 -3.318 1.00 83.94 125 ALA A O 1
ATOM 857 N N . ARG A 1 126 ? -39.884 -15.620 -4.495 1.00 85.88 126 ARG A N 1
ATOM 858 C CA . ARG A 1 126 ? -38.948 -15.250 -5.577 1.00 85.88 126 ARG A CA 1
ATOM 859 C C . ARG A 1 126 ? -39.318 -13.910 -6.226 1.00 85.88 126 ARG A C 1
ATOM 861 O O . ARG A 1 126 ? -38.460 -13.058 -6.416 1.00 85.88 126 ARG A O 1
ATOM 868 N N . LYS A 1 127 ? -40.600 -13.704 -6.540 1.00 83.75 127 LYS A N 1
ATOM 869 C CA . LYS A 1 127 ? -41.117 -12.487 -7.190 1.00 83.75 127 LYS A CA 1
ATOM 870 C C . LYS A 1 127 ? -41.095 -11.250 -6.285 1.00 83.75 127 LYS A C 1
ATOM 872 O O . LYS A 1 127 ? -40.966 -10.145 -6.798 1.00 83.75 127 LYS A O 1
ATOM 877 N N . PHE A 1 128 ? -41.236 -11.421 -4.971 1.00 84.81 128 PHE A N 1
ATOM 878 C CA . PHE A 1 128 ? -41.211 -10.325 -3.995 1.00 84.81 128 PHE A CA 1
ATOM 879 C C . PHE A 1 128 ? -39.786 -9.789 -3.763 1.00 84.81 128 PHE A C 1
ATOM 881 O O . PHE A 1 128 ? -39.616 -8.593 -3.538 1.00 84.81 128 PHE A O 1
ATOM 888 N N . GLY A 1 129 ? -38.772 -10.653 -3.899 1.00 75.19 129 GLY A N 1
ATOM 889 C CA . GLY A 1 129 ? -37.349 -10.290 -3.854 1.00 75.19 129 GLY A CA 1
ATOM 890 C C . GLY A 1 129 ? -36.690 -10.005 -5.210 1.00 75.19 129 GLY A C 1
ATOM 891 O O . GLY A 1 129 ? -35.480 -9.810 -5.262 1.00 75.19 129 GLY A O 1
ATOM 892 N N . ALA A 1 130 ? -37.438 -10.021 -6.319 1.00 65.19 130 ALA A N 1
ATOM 893 C CA . ALA A 1 130 ? -36.874 -10.016 -7.672 1.00 65.19 130 ALA A CA 1
ATOM 894 C C . ALA A 1 130 ? -36.207 -8.676 -8.061 1.00 65.19 130 ALA A C 1
ATOM 896 O O . ALA A 1 130 ? -36.848 -7.786 -8.626 1.00 65.19 130 ALA A O 1
ATOM 897 N N . GLY A 1 131 ? -34.905 -8.565 -7.787 1.00 57.50 131 GLY A N 1
ATOM 898 C CA . GLY A 1 131 ? -34.014 -7.491 -8.237 1.00 57.50 131 GLY A CA 1
ATOM 899 C C . GLY A 1 131 ? -32.927 -7.988 -9.199 1.00 57.50 131 GLY A C 1
ATOM 900 O O . GLY A 1 131 ? -33.137 -8.925 -9.964 1.00 57.50 131 GLY A O 1
ATOM 901 N N . THR A 1 132 ? -31.751 -7.355 -9.154 1.00 42.56 132 THR A N 1
ATOM 902 C CA . THR A 1 132 ? -30.542 -7.768 -9.898 1.00 42.56 132 THR A CA 1
ATOM 903 C C . THR A 1 132 ? -29.564 -8.595 -9.053 1.00 42.56 132 THR A C 1
ATOM 905 O O . THR A 1 132 ? -28.397 -8.703 -9.419 1.00 42.56 132 THR A O 1
ATOM 908 N N . SER A 1 133 ? -30.001 -9.125 -7.907 1.00 51.59 133 SER A N 1
ATOM 909 C CA . SER A 1 133 ? -29.171 -9.932 -7.009 1.00 51.59 133 SER A CA 1
ATOM 910 C C . SER A 1 133 ? -29.254 -11.425 -7.349 1.00 51.59 133 SER A C 1
ATOM 912 O O . SER A 1 133 ? -30.319 -11.936 -7.701 1.00 51.59 133 SER A O 1
ATOM 914 N N . ASP A 1 134 ? -28.131 -12.122 -7.195 1.00 54.09 134 ASP A N 1
ATOM 915 C CA . ASP A 1 134 ? -28.061 -13.579 -7.063 1.00 54.09 134 ASP A CA 1
ATOM 916 C C . ASP A 1 134 ? -27.200 -13.860 -5.814 1.00 54.09 134 ASP A C 1
ATOM 918 O O . ASP A 1 134 ? -26.027 -13.476 -5.816 1.00 54.09 134 ASP A O 1
ATOM 922 N N . PRO A 1 135 ? -27.750 -14.413 -4.712 1.00 70.69 135 PRO A N 1
ATOM 923 C CA . PRO A 1 135 ? -29.114 -14.931 -4.539 1.00 70.69 135 PRO A CA 1
ATOM 924 C C . PRO A 1 135 ? -30.226 -13.871 -4.612 1.00 70.69 135 PRO A C 1
ATOM 926 O O . PRO A 1 135 ? -30.000 -12.662 -4.530 1.00 70.69 135 PRO A O 1
ATOM 929 N N . ILE A 1 136 ? -31.472 -14.339 -4.705 1.00 80.19 136 ILE A N 1
ATOM 930 C CA . ILE A 1 136 ? -32.656 -13.495 -4.496 1.00 80.19 136 ILE A CA 1
ATOM 931 C C . ILE A 1 136 ? -32.810 -13.228 -2.992 1.00 80.19 136 ILE A C 1
ATOM 933 O O . ILE A 1 136 ? -32.840 -14.171 -2.198 1.00 80.19 136 ILE A O 1
ATOM 937 N N . GLU A 1 137 ? -32.966 -11.956 -2.617 1.00 84.00 137 GLU A N 1
ATOM 938 C CA . GLU A 1 137 ? -33.108 -11.508 -1.226 1.00 84.00 137 GLU A CA 1
ATOM 939 C C . GLU A 1 137 ? -34.504 -10.946 -0.908 1.00 84.00 137 GLU A C 1
ATOM 941 O O . GLU A 1 137 ? -35.028 -10.074 -1.609 1.00 84.00 137 GLU A O 1
ATOM 946 N N . VAL A 1 138 ? -35.067 -11.360 0.231 1.00 88.31 138 VAL A N 1
ATOM 947 C CA . VAL A 1 138 ? -36.221 -10.713 0.877 1.00 88.31 138 VAL A CA 1
ATOM 948 C C . VAL A 1 138 ? -35.883 -10.436 2.339 1.00 88.31 138 VAL A C 1
ATOM 950 O O . VAL A 1 138 ? -35.878 -11.342 3.174 1.00 88.31 138 VAL A O 1
ATOM 953 N N . LYS A 1 139 ? -35.614 -9.173 2.675 1.00 91.25 139 LYS A N 1
ATOM 954 C CA . LYS A 1 139 ? -35.355 -8.756 4.062 1.00 91.25 139 LYS A CA 1
ATOM 955 C C . LYS A 1 139 ? -36.627 -8.893 4.904 1.00 91.25 139 LYS A C 1
ATOM 957 O O . LYS A 1 139 ? -37.736 -8.704 4.402 1.00 91.25 139 LYS A O 1
ATOM 962 N N . PHE A 1 140 ? -36.491 -9.242 6.180 1.00 94.44 140 PHE A N 1
ATOM 963 C CA . PHE A 1 140 ? -37.625 -9.366 7.096 1.00 94.44 140 PHE A CA 1
ATOM 964 C C . PHE A 1 140 ? -37.349 -8.708 8.444 1.00 94.44 140 PHE A C 1
ATOM 966 O O . PHE A 1 140 ? -36.218 -8.664 8.927 1.00 94.44 140 PHE A O 1
ATOM 973 N N . VAL A 1 141 ? -38.423 -8.232 9.068 1.00 94.38 141 VAL A N 1
ATOM 974 C CA . VAL A 1 141 ? -38.422 -7.669 10.417 1.00 94.38 141 VAL A CA 1
ATOM 975 C C . VAL A 1 141 ? -39.563 -8.268 11.231 1.00 94.38 141 VAL A C 1
ATOM 977 O O . VAL A 1 141 ? -40.637 -8.561 10.708 1.00 94.38 141 VAL A O 1
ATOM 980 N N . SER A 1 142 ? -39.328 -8.453 12.522 1.00 91.88 142 SER A N 1
ATOM 981 C CA . SER A 1 142 ? -40.314 -8.893 13.502 1.00 91.88 142 SER A CA 1
ATOM 982 C C . SER A 1 142 ? -40.258 -8.009 14.737 1.00 91.88 142 SER A C 1
ATOM 984 O O . SER A 1 142 ? -39.186 -7.539 15.114 1.00 91.88 142 SER A O 1
ATOM 986 N N . THR A 1 143 ? -41.398 -7.823 15.399 1.00 89.62 143 THR A N 1
ATOM 987 C CA . THR A 1 143 ? -41.509 -7.101 16.676 1.00 89.62 143 THR A CA 1
ATOM 988 C C . THR A 1 143 ? -41.838 -8.042 17.834 1.00 89.62 143 THR A C 1
ATOM 990 O O . THR A 1 143 ? -42.234 -9.187 17.608 1.00 89.62 143 THR A O 1
ATOM 993 N N . ALA A 1 144 ? -41.651 -7.566 19.072 1.00 85.31 144 ALA A N 1
ATOM 994 C CA . ALA A 1 144 ? -41.828 -8.337 20.306 1.00 85.31 144 ALA A CA 1
ATOM 995 C C . ALA A 1 144 ? -41.070 -9.679 20.291 1.00 85.31 144 ALA A C 1
ATOM 997 O O . ALA A 1 144 ? -41.584 -10.706 20.738 1.00 85.31 144 ALA A O 1
ATOM 998 N N . PHE A 1 145 ? -39.849 -9.680 19.744 1.00 88.19 145 PHE A N 1
ATOM 999 C CA . PHE A 1 145 ? -39.139 -10.906 19.397 1.00 88.19 145 PHE A CA 1
ATOM 1000 C C . PHE A 1 145 ? -38.938 -11.844 20.594 1.00 88.19 145 PHE A C 1
ATOM 1002 O O . PHE A 1 145 ? -39.161 -13.036 20.431 1.00 88.19 145 PHE A O 1
ATOM 1009 N N . GLU A 1 146 ? -38.642 -11.359 21.801 1.00 83.00 146 GLU A N 1
ATOM 1010 C CA . GLU A 1 146 ? -38.541 -12.197 23.014 1.00 83.00 146 GLU A CA 1
ATOM 1011 C C . GLU A 1 146 ? -39.877 -12.591 23.697 1.00 83.00 146 GLU A C 1
ATOM 1013 O O . GLU A 1 146 ? -39.848 -13.358 24.661 1.00 83.00 146 GLU A O 1
ATOM 1018 N N . ASP A 1 147 ? -41.059 -12.146 23.237 1.00 82.00 147 ASP A N 1
ATOM 1019 C CA . ASP A 1 147 ? -42.332 -12.451 23.928 1.00 82.00 147 ASP A CA 1
ATOM 1020 C C . ASP A 1 147 ? -42.682 -13.951 23.918 1.00 82.00 147 ASP A C 1
ATOM 1022 O O . ASP A 1 147 ? -43.217 -14.493 22.951 1.00 82.00 147 ASP A O 1
ATOM 1026 N N . THR A 1 148 ? -42.438 -14.639 25.032 1.00 76.88 148 THR A N 1
ATOM 1027 C CA . THR A 1 148 ? -42.752 -16.070 25.182 1.00 76.88 148 THR A CA 1
ATOM 1028 C C . THR A 1 148 ? -44.253 -16.394 25.216 1.00 76.88 148 THR A C 1
ATOM 1030 O O . THR A 1 148 ? -44.607 -17.573 25.148 1.00 76.88 148 THR A O 1
ATOM 1033 N N . ALA A 1 149 ? -45.152 -15.402 25.291 1.00 79.75 149 ALA A N 1
ATOM 1034 C CA . ALA A 1 149 ? -46.598 -15.632 25.269 1.00 79.75 149 ALA A CA 1
ATOM 1035 C C . ALA A 1 149 ? -47.165 -15.896 23.860 1.00 79.75 149 ALA A C 1
ATOM 1037 O O . ALA A 1 149 ? -48.280 -16.416 23.744 1.00 79.75 149 ALA A O 1
ATOM 1038 N N . SER A 1 150 ? -46.429 -15.557 22.796 1.00 80.06 150 SER A N 1
ATOM 1039 C CA . SER A 1 150 ? -46.865 -15.731 21.406 1.00 80.06 150 SER A CA 1
ATOM 1040 C C . SER A 1 150 ? -45.695 -16.006 20.442 1.00 80.06 150 SER A C 1
ATOM 1042 O O . SER A 1 150 ? -44.524 -15.948 20.821 1.00 80.06 150 SER A O 1
ATOM 1044 N N . LEU A 1 151 ? -45.998 -16.376 19.189 1.00 80.69 151 LEU A N 1
ATOM 1045 C CA . LEU A 1 151 ? -44.994 -16.351 18.120 1.00 80.69 151 LEU A CA 1
ATOM 1046 C C . LEU A 1 151 ? -44.918 -14.926 17.545 1.00 80.69 151 LEU A C 1
ATOM 1048 O O . LEU A 1 151 ? -45.980 -14.373 17.238 1.00 80.69 151 LEU A O 1
ATOM 1052 N N . PRO A 1 152 ? -43.713 -14.351 17.364 1.00 83.19 152 PRO A N 1
ATOM 1053 C CA . PRO A 1 152 ? -43.555 -13.010 16.807 1.00 83.19 152 PRO A CA 1
ATOM 1054 C C . PRO A 1 152 ? -44.154 -12.861 15.397 1.00 83.19 152 PRO A C 1
ATOM 1056 O O . PRO A 1 152 ? -44.256 -13.824 14.631 1.00 83.19 152 PRO A O 1
ATOM 1059 N N . GLU A 1 153 ? -44.573 -11.644 15.043 1.00 85.06 153 GLU A N 1
ATOM 1060 C CA . GLU A 1 153 ? -45.150 -11.349 13.727 1.00 85.06 153 GLU A CA 1
ATOM 1061 C C . GLU A 1 153 ? -44.067 -10.945 12.718 1.00 85.06 153 GLU A C 1
ATOM 1063 O O . GLU A 1 153 ? -43.506 -9.854 12.812 1.00 85.06 153 GLU A O 1
ATOM 1068 N N . VAL A 1 154 ? -43.837 -11.795 11.710 1.00 90.44 154 VAL A N 1
ATOM 1069 C CA . VAL A 1 154 ? -42.959 -11.476 10.573 1.00 90.44 154 VAL A CA 1
ATOM 1070 C C . VAL A 1 154 ? -43.610 -10.466 9.642 1.00 90.44 154 VAL A C 1
ATOM 1072 O O . VAL A 1 154 ? -44.783 -10.585 9.284 1.00 90.44 154 VAL A O 1
ATOM 1075 N N . ARG A 1 155 ? -42.790 -9.527 9.180 1.00 93.31 155 ARG A N 1
ATOM 1076 C CA . ARG A 1 155 ? -43.057 -8.602 8.085 1.00 93.31 155 ARG A CA 1
ATOM 1077 C C . ARG A 1 155 ? -41.938 -8.746 7.063 1.00 93.31 155 ARG A C 1
ATOM 1079 O O . ARG A 1 155 ? -40.825 -8.269 7.281 1.00 93.31 155 ARG A O 1
ATOM 1086 N N . PHE A 1 156 ? -42.226 -9.436 5.963 1.00 94.00 156 PHE A N 1
ATOM 1087 C CA . PHE A 1 156 ? -41.326 -9.504 4.812 1.00 94.00 156 PHE A CA 1
ATOM 1088 C C . PHE A 1 156 ? -41.390 -8.171 4.068 1.00 94.00 156 PHE A C 1
ATOM 1090 O O . PHE A 1 156 ? -42.483 -7.684 3.776 1.00 94.00 156 PHE A O 1
ATOM 1097 N N . MET A 1 157 ? -40.238 -7.574 3.786 1.00 93.00 157 MET A N 1
ATOM 1098 C CA . MET A 1 157 ? -40.095 -6.218 3.259 1.00 93.00 157 MET A CA 1
ATOM 1099 C C . MET A 1 157 ? -39.995 -6.248 1.730 1.00 93.00 157 MET A C 1
ATOM 1101 O O . MET A 1 157 ? -39.257 -7.058 1.175 1.00 93.00 157 MET A O 1
ATOM 1105 N N . GLU A 1 158 ? -40.748 -5.387 1.041 1.00 90.25 158 GLU A N 1
ATOM 1106 C CA . GLU A 1 158 ? -40.740 -5.300 -0.427 1.00 90.25 158 GLU A CA 1
ATOM 1107 C C . GLU A 1 158 ? -39.363 -4.806 -0.914 1.00 90.25 158 GLU A C 1
ATOM 1109 O O . GLU A 1 158 ? -39.053 -3.621 -0.789 1.00 90.25 158 GLU A O 1
ATOM 1114 N N . SER A 1 159 ? -38.531 -5.698 -1.474 1.00 83.38 159 SER A N 1
ATOM 1115 C CA . SER A 1 159 ? -37.122 -5.412 -1.833 1.00 83.38 159 SER A CA 1
ATOM 1116 C C . SER A 1 159 ? -36.951 -4.329 -2.913 1.00 83.38 159 SER A C 1
ATOM 1118 O O . SER A 1 159 ? -35.863 -3.797 -3.101 1.00 83.38 159 SER A O 1
ATOM 1120 N N . ALA A 1 160 ? -38.029 -3.965 -3.618 1.00 83.12 160 ALA A N 1
ATOM 1121 C CA . ALA A 1 160 ? -38.068 -2.831 -4.548 1.00 83.12 160 ALA A CA 1
ATOM 1122 C C . ALA A 1 160 ? -38.382 -1.474 -3.872 1.00 83.12 160 ALA A C 1
ATOM 1124 O O . ALA A 1 160 ? -38.374 -0.437 -4.537 1.00 83.12 160 ALA A O 1
ATOM 1125 N N . PHE A 1 161 ? -38.694 -1.475 -2.572 1.00 88.69 161 PHE A N 1
ATOM 1126 C CA . PHE A 1 161 ? -39.018 -0.294 -1.763 1.00 88.69 161 PHE A CA 1
ATOM 1127 C C . PHE A 1 161 ? -38.023 -0.078 -0.615 1.00 88.69 161 PHE A C 1
ATOM 1129 O O . PHE A 1 161 ? -37.691 1.068 -0.307 1.00 88.69 161 PHE A O 1
ATOM 1136 N N . TYR A 1 162 ? -37.546 -1.168 -0.007 1.00 86.44 162 TYR A N 1
ATOM 1137 C CA . TYR A 1 162 ? -36.592 -1.167 1.099 1.00 86.44 162 TYR A CA 1
ATOM 1138 C C . TYR A 1 162 ? -35.262 -1.806 0.699 1.00 86.44 162 TYR A C 1
ATOM 1140 O O . TYR A 1 162 ? -35.234 -2.932 0.206 1.00 86.44 162 TYR A O 1
ATOM 1148 N N . SER A 1 163 ? -34.163 -1.113 0.988 1.00 79.75 163 SER A N 1
ATOM 1149 C CA . SER A 1 163 ? -32.801 -1.656 0.902 1.00 79.75 163 SER A CA 1
ATOM 1150 C C . SER A 1 163 ? -32.324 -2.209 2.251 1.00 79.75 163 SER A C 1
ATOM 1152 O O . SER A 1 163 ? -31.537 -3.155 2.284 1.00 79.75 163 SER A O 1
ATOM 1154 N N . LEU A 1 164 ? -32.793 -1.629 3.365 1.00 80.75 164 LEU A N 1
ATOM 1155 C CA . LEU A 1 164 ? -32.275 -1.861 4.720 1.00 80.75 164 LEU A CA 1
ATOM 1156 C C . LEU A 1 164 ? -33.416 -1.994 5.746 1.00 80.75 164 LEU A C 1
ATOM 1158 O O . LEU A 1 164 ? -34.484 -1.406 5.589 1.00 80.75 164 LEU A O 1
ATOM 1162 N N . HIS A 1 165 ? -33.203 -2.755 6.824 1.00 87.31 165 HIS A N 1
ATOM 1163 C CA . HIS A 1 165 ? -34.258 -3.066 7.804 1.00 87.31 165 HIS A CA 1
ATOM 1164 C C . HIS A 1 165 ? -34.757 -1.851 8.598 1.00 87.31 165 HIS A C 1
ATOM 1166 O O . HIS A 1 165 ? -35.944 -1.768 8.915 1.00 87.31 165 HIS A O 1
ATOM 1172 N N . ASP A 1 166 ? -33.879 -0.895 8.915 1.00 89.38 166 ASP A N 1
ATOM 1173 C CA . ASP A 1 166 ? -34.248 0.275 9.719 1.00 89.38 166 ASP A CA 1
ATOM 1174 C C . ASP A 1 166 ? -35.073 1.320 8.950 1.00 89.38 166 ASP A C 1
ATOM 1176 O O . ASP A 1 166 ? -35.802 2.109 9.559 1.00 89.38 166 ASP A O 1
ATOM 1180 N N . GLU A 1 167 ? -35.061 1.254 7.617 1.00 93.38 167 GLU A N 1
ATOM 1181 C CA . GLU A 1 167 ? -35.929 2.051 6.749 1.00 93.38 167 GLU A CA 1
ATOM 1182 C C . GLU A 1 167 ? -37.412 1.766 7.007 1.00 93.38 167 GLU A C 1
ATOM 1184 O O . GLU A 1 167 ? -38.217 2.696 7.001 1.00 93.38 167 GLU A O 1
ATOM 1189 N N . TRP A 1 168 ? -37.796 0.518 7.304 1.00 94.38 168 TRP A N 1
ATOM 1190 C CA . TRP A 1 168 ? -39.171 0.181 7.700 1.00 94.38 168 TRP A CA 1
ATOM 1191 C C . TRP A 1 168 ? -39.565 0.862 9.014 1.00 94.38 168 TRP A C 1
ATOM 1193 O O . TRP A 1 168 ? -40.635 1.475 9.115 1.00 94.38 168 TRP A O 1
ATOM 1203 N N . TYR A 1 169 ? -38.671 0.804 10.004 1.00 93.19 169 TYR A N 1
ATOM 1204 C CA . TYR A 1 169 ? -38.886 1.371 11.331 1.00 93.19 169 TYR A CA 1
ATOM 1205 C C . TYR A 1 169 ? -39.115 2.887 11.251 1.00 93.19 169 TYR A C 1
ATOM 1207 O O . TYR A 1 169 ? -40.131 3.390 11.747 1.00 93.19 169 TYR A O 1
ATOM 1215 N N . PHE A 1 170 ? -38.239 3.627 10.556 1.00 92.94 170 PHE A N 1
ATOM 1216 C CA . PHE A 1 170 ? -38.436 5.070 10.410 1.00 92.94 170 PHE A CA 1
ATOM 1217 C C . PHE A 1 170 ? -39.545 5.438 9.413 1.00 92.94 170 PHE A C 1
ATOM 1219 O O . PHE A 1 170 ? -40.238 6.430 9.642 1.00 92.94 170 PHE A O 1
ATOM 1226 N N . PHE A 1 171 ? -39.801 4.640 8.366 1.00 95.44 171 PHE A N 1
ATOM 1227 C CA . PHE A 1 171 ? -40.898 4.896 7.422 1.00 95.44 171 PHE A CA 1
ATOM 1228 C C . PHE A 1 171 ? -42.265 4.918 8.107 1.00 95.44 171 PHE A C 1
ATOM 1230 O O . PHE A 1 171 ? -43.058 5.829 7.852 1.00 95.44 171 PHE A O 1
ATOM 1237 N N . ARG A 1 172 ? -42.529 3.963 9.009 1.00 93.94 172 ARG A N 1
ATOM 1238 C CA . ARG A 1 172 ? -43.767 3.937 9.803 1.00 93.94 172 ARG A CA 1
ATOM 1239 C C . ARG A 1 172 ? -43.866 5.163 10.711 1.00 93.94 172 ARG A C 1
ATOM 1241 O O . ARG A 1 172 ? -44.817 5.939 10.597 1.00 93.94 172 ARG A O 1
ATOM 1248 N N . LEU A 1 173 ? -42.863 5.367 11.568 1.00 93.88 173 LEU A N 1
ATOM 1249 C CA . LEU A 1 173 ? -42.899 6.400 12.607 1.00 93.88 173 LEU A CA 1
ATOM 1250 C C . LEU A 1 173 ? -42.952 7.829 12.044 1.00 93.88 173 LEU A C 1
ATOM 1252 O O . LEU A 1 173 ? -43.617 8.684 12.629 1.00 93.88 173 LEU A O 1
ATOM 1256 N N . LEU A 1 174 ? -42.297 8.099 10.910 1.00 94.12 174 LEU A N 1
ATOM 1257 C CA . LEU A 1 174 ? -42.327 9.412 10.251 1.00 94.12 174 LEU A CA 1
ATOM 1258 C C . LEU A 1 174 ? -43.643 9.681 9.507 1.00 94.12 174 LEU A C 1
ATOM 1260 O O . LEU A 1 174 ? -44.034 10.838 9.376 1.00 94.12 174 LEU A O 1
ATOM 1264 N N . ASN A 1 175 ? -44.359 8.638 9.076 1.00 94.38 175 ASN A N 1
ATOM 1265 C CA . ASN A 1 175 ? -45.708 8.739 8.506 1.00 94.38 175 ASN A CA 1
ATOM 1266 C C . ASN A 1 175 ? -46.832 8.706 9.566 1.00 94.38 175 ASN A C 1
ATOM 1268 O O . ASN A 1 175 ? -48.009 8.591 9.224 1.00 94.38 175 ASN A O 1
ATOM 1272 N N . GLY A 1 176 ? -46.498 8.806 10.856 1.00 92.44 176 GLY A N 1
ATOM 1273 C CA . GLY A 1 176 ? -47.477 8.806 11.947 1.00 92.44 176 GLY A CA 1
ATOM 1274 C C . GLY A 1 176 ? -48.023 7.426 12.327 1.00 92.44 176 GLY A C 1
ATOM 1275 O O . GLY A 1 176 ? -48.941 7.348 13.144 1.00 92.44 176 GLY A O 1
ATOM 1276 N N . ALA A 1 177 ? -47.467 6.340 11.781 1.00 92.44 177 ALA A N 1
ATOM 1277 C CA . ALA A 1 177 ? -47.844 4.974 12.125 1.00 92.44 177 ALA A CA 1
ATOM 1278 C C . ALA A 1 177 ? -46.957 4.425 13.266 1.00 92.44 177 ALA A C 1
ATOM 1280 O O . ALA A 1 177 ? -45.732 4.520 13.185 1.00 92.44 177 ALA A O 1
ATOM 1281 N N . PRO A 1 178 ? -47.528 3.820 14.325 1.00 92.06 178 PRO A N 1
ATOM 1282 C CA . PRO A 1 178 ? -46.745 3.190 15.388 1.00 92.06 178 PRO A CA 1
ATOM 1283 C C . PRO A 1 178 ? -46.053 1.913 14.909 1.00 92.06 178 PRO A C 1
ATOM 1285 O O . PRO A 1 178 ? -46.503 1.259 13.958 1.00 92.06 178 PRO A O 1
ATOM 1288 N N . ILE A 1 179 ? -44.985 1.529 15.603 1.00 91.00 179 ILE A N 1
ATOM 1289 C CA . ILE A 1 179 ? -44.377 0.203 15.476 1.00 91.00 179 ILE A CA 1
ATOM 1290 C C . ILE A 1 179 ? -45.338 -0.832 16.094 1.00 91.00 179 ILE A C 1
ATOM 1292 O O . ILE A 1 179 ? -45.841 -0.611 17.195 1.00 91.00 179 ILE A O 1
ATOM 1296 N N . PRO A 1 180 ? -45.658 -1.953 15.421 1.00 85.75 180 PRO A N 1
ATOM 1297 C CA . PRO A 1 180 ? -46.590 -2.941 15.961 1.00 85.75 180 PRO A CA 1
ATOM 1298 C C . PRO A 1 180 ? -46.088 -3.536 17.284 1.00 85.75 180 PRO A C 1
ATOM 1300 O O . PRO A 1 180 ? -45.016 -4.136 17.340 1.00 85.75 180 PRO A O 1
ATOM 1303 N N . GLY A 1 181 ? -46.863 -3.355 18.355 1.00 78.12 181 GLY A N 1
ATOM 1304 C CA . GLY A 1 181 ? -46.542 -3.838 19.704 1.00 78.12 181 GLY A CA 1
ATOM 1305 C C . GLY A 1 181 ? -45.673 -2.900 20.552 1.00 78.12 181 GLY A C 1
ATOM 1306 O O . GLY A 1 181 ? -45.709 -3.021 21.775 1.00 78.12 181 GLY A O 1
ATOM 1307 N N . ASP A 1 182 ? -44.975 -1.932 19.947 1.00 76.62 182 ASP A N 1
ATOM 1308 C CA . ASP A 1 182 ? -44.134 -0.970 20.668 1.00 76.62 182 ASP A CA 1
ATOM 1309 C C . ASP A 1 182 ? -44.830 0.393 20.792 1.00 76.62 182 ASP A C 1
ATOM 1311 O O . ASP A 1 182 ? -45.382 0.947 19.841 1.00 76.62 182 ASP A O 1
ATOM 1315 N N . TRP A 1 183 ? -44.798 0.923 22.012 1.00 70.00 183 TRP A N 1
ATOM 1316 C CA . TRP A 1 183 ? -45.418 2.185 22.414 1.00 70.00 183 TRP A CA 1
ATOM 1317 C C . TRP A 1 183 ? -44.406 3.144 23.062 1.00 70.00 183 TRP A C 1
ATOM 1319 O O . TRP A 1 183 ? -44.798 4.205 23.550 1.00 70.00 183 TRP A O 1
ATOM 1329 N N . SER A 1 184 ? -43.120 2.773 23.100 1.00 73.88 184 SER A N 1
ATOM 1330 C CA . SER A 1 184 ? -42.041 3.574 23.684 1.00 73.88 184 SER A CA 1
ATOM 1331 C C . SER A 1 184 ? -41.683 4.784 22.815 1.00 73.88 184 SER A C 1
ATOM 1333 O O . SER A 1 184 ? -41.421 5.866 23.346 1.00 73.88 184 SER A O 1
ATOM 1335 N N . VAL A 1 185 ? -41.755 4.636 21.487 1.00 81.94 185 VAL A N 1
ATOM 1336 C CA . VAL A 1 185 ? -41.465 5.697 20.515 1.00 81.94 185 VAL A CA 1
ATOM 1337 C C . VAL A 1 185 ? -42.757 6.209 19.871 1.00 81.94 185 VAL A C 1
ATOM 1339 O O . VAL A 1 185 ? -43.425 5.523 19.100 1.00 81.94 185 VAL A O 1
ATOM 1342 N N . ALA A 1 186 ? -43.119 7.454 20.192 1.00 87.25 186 ALA A N 1
ATOM 1343 C CA . ALA A 1 186 ? -44.321 8.101 19.671 1.00 87.25 186 ALA A CA 1
ATOM 1344 C C . ALA A 1 186 ? -44.139 8.548 18.199 1.00 87.25 186 ALA A C 1
ATOM 1346 O O . ALA A 1 186 ? -43.190 9.284 17.919 1.00 87.25 186 ALA A O 1
ATOM 1347 N N . PRO A 1 187 ? -45.046 8.188 17.267 1.00 91.44 187 PRO A N 1
ATOM 1348 C CA . PRO A 1 187 ? -44.950 8.599 15.864 1.00 91.44 187 PRO A CA 1
ATOM 1349 C C . PRO A 1 187 ? -45.023 10.115 15.653 1.00 91.44 187 PRO A C 1
ATOM 1351 O O . PRO A 1 187 ? -45.732 10.834 16.364 1.00 91.44 187 PRO A O 1
ATOM 1354 N N . VAL A 1 188 ? -44.352 10.601 14.608 1.00 90.56 188 VAL A N 1
ATOM 1355 C CA . VAL A 1 188 ? -44.418 12.005 14.188 1.00 90.56 188 VAL A CA 1
ATOM 1356 C C . VAL A 1 188 ? -45.696 12.234 13.387 1.00 90.56 188 VAL A C 1
ATOM 1358 O O . VAL A 1 188 ? -45.985 11.514 12.438 1.00 90.56 188 VAL A O 1
ATOM 1361 N N . THR A 1 189 ? -46.464 13.264 13.738 1.00 85.50 189 THR A N 1
ATOM 1362 C CA . THR A 1 189 ? -47.685 13.637 13.007 1.00 85.50 189 THR A CA 1
ATOM 1363 C C . THR A 1 189 ? -47.456 14.883 12.151 1.00 85.50 189 THR A C 1
ATOM 1365 O O . THR A 1 189 ? -46.683 15.764 12.519 1.00 85.50 189 THR A O 1
ATOM 1368 N N . GLY A 1 190 ? -48.140 14.963 11.004 1.00 82.44 190 GLY A N 1
ATOM 1369 C CA . GLY A 1 190 ? -48.091 16.117 10.093 1.00 82.44 190 GLY A CA 1
ATOM 1370 C C . GLY A 1 190 ? -47.294 15.914 8.799 1.00 82.44 190 GLY A C 1
ATOM 1371 O O . GLY A 1 190 ? -47.356 16.780 7.930 1.00 82.44 190 GLY A O 1
ATOM 1372 N N . TYR A 1 191 ? -46.608 14.780 8.637 1.00 85.69 191 TYR A N 1
ATOM 1373 C CA . TYR A 1 191 ? -45.944 14.391 7.389 1.00 85.69 191 TYR A CA 1
ATOM 1374 C C . TYR A 1 191 ? -46.776 13.381 6.581 1.00 85.69 191 TYR A C 1
ATOM 1376 O O . TYR A 1 191 ? -47.700 12.748 7.091 1.00 85.69 191 TYR A O 1
ATOM 1384 N N . THR A 1 192 ? -46.462 13.243 5.293 1.00 89.38 192 THR A N 1
ATOM 1385 C CA . THR A 1 192 ? -46.975 12.185 4.407 1.00 89.38 192 THR A CA 1
ATOM 1386 C C . THR A 1 192 ? -45.915 11.942 3.337 1.00 89.38 192 THR A C 1
ATOM 1388 O O . THR A 1 192 ? -45.743 12.755 2.431 1.00 89.38 192 THR A O 1
ATOM 1391 N N . LEU A 1 193 ? -45.150 10.868 3.509 1.00 93.69 193 LEU A N 1
ATOM 1392 C CA . LEU A 1 193 ? -43.877 10.596 2.846 1.00 93.69 193 LEU A CA 1
ATOM 1393 C C . LEU A 1 193 ? -44.003 9.229 2.151 1.00 93.69 193 LEU A C 1
ATOM 1395 O O . LEU A 1 193 ? -43.745 8.207 2.785 1.00 93.69 193 LEU A O 1
ATOM 1399 N N . PRO A 1 194 ? -44.480 9.184 0.890 1.00 90.44 194 PRO A N 1
ATOM 1400 C CA . PRO A 1 194 ? -44.924 7.950 0.230 1.00 90.44 194 PRO A CA 1
ATOM 1401 C C . PRO A 1 194 ? -43.798 7.002 -0.217 1.00 90.44 194 PRO A C 1
ATOM 1403 O O . PRO A 1 194 ? -44.088 5.931 -0.734 1.00 90.44 194 PRO A O 1
ATOM 1406 N N . THR A 1 195 ? -42.529 7.386 -0.070 1.00 93.19 195 THR A N 1
ATOM 1407 C CA . THR A 1 195 ? -41.352 6.559 -0.398 1.00 93.19 195 THR A CA 1
ATOM 1408 C C . THR A 1 195 ? -40.188 6.861 0.543 1.00 93.19 195 THR A C 1
ATOM 1410 O O . THR A 1 195 ? -40.107 7.966 1.086 1.00 93.19 195 THR A O 1
ATOM 1413 N N . ILE A 1 196 ? -39.220 5.947 0.659 1.00 91.38 196 ILE A N 1
ATOM 1414 C CA . ILE A 1 196 ? -37.946 6.221 1.345 1.00 91.38 196 ILE A CA 1
ATOM 1415 C C . ILE A 1 196 ? -37.256 7.468 0.775 1.00 91.38 196 ILE A C 1
ATOM 1417 O O . ILE A 1 196 ? -36.913 8.379 1.527 1.00 91.38 196 ILE A O 1
ATOM 1421 N N . ALA A 1 197 ? -37.169 7.600 -0.552 1.00 87.81 197 ALA A N 1
ATOM 1422 C CA . ALA A 1 197 ? -36.620 8.798 -1.194 1.00 87.81 197 ALA A CA 1
ATOM 1423 C C . ALA A 1 197 ? -37.334 10.101 -0.767 1.00 87.81 197 ALA A C 1
ATOM 1425 O O . ALA A 1 197 ? -36.689 11.138 -0.611 1.00 87.81 197 ALA A O 1
ATOM 1426 N N . SER A 1 198 ? -38.650 10.063 -0.516 1.00 93.06 198 SER A N 1
ATOM 1427 C CA . SER A 1 198 ? -39.392 11.228 -0.009 1.00 93.06 198 SER A CA 1
ATOM 1428 C C . SER A 1 198 ? -39.098 11.558 1.460 1.00 93.06 198 SER A C 1
ATOM 1430 O O . SER A 1 198 ? -39.216 12.719 1.841 1.00 93.06 198 SER A O 1
ATOM 1432 N N . ILE A 1 199 ? -38.660 10.585 2.268 1.00 89.69 199 ILE A N 1
ATOM 1433 C CA . ILE A 1 199 ? -38.177 10.821 3.636 1.00 89.69 199 ILE A CA 1
ATOM 1434 C C . ILE A 1 199 ? -36.847 11.571 3.593 1.00 89.69 199 ILE A C 1
ATOM 1436 O O . ILE A 1 199 ? -36.735 12.637 4.197 1.00 89.69 199 ILE A O 1
ATOM 1440 N N . TYR A 1 200 ? -35.883 11.090 2.805 1.00 85.31 200 TYR A N 1
ATOM 1441 C CA . TYR A 1 200 ? -34.615 11.794 2.581 1.00 85.31 200 TYR A CA 1
ATOM 1442 C C . TYR A 1 200 ? -34.826 13.207 2.001 1.00 85.31 200 TYR A C 1
ATOM 1444 O O . TYR A 1 200 ? -34.136 14.143 2.397 1.00 85.31 200 TYR A O 1
ATOM 1452 N N . ALA A 1 201 ? -35.825 13.400 1.131 1.00 87.50 201 ALA A N 1
ATOM 1453 C CA . ALA A 1 201 ? -36.179 14.715 0.587 1.00 87.50 201 ALA A CA 1
ATOM 1454 C C . ALA A 1 201 ? -36.938 15.639 1.568 1.00 87.50 201 ALA A C 1
ATOM 1456 O O . ALA A 1 201 ? -36.925 16.856 1.381 1.00 87.50 201 ALA A O 1
ATOM 1457 N N . ALA A 1 202 ? -37.602 15.094 2.594 1.00 86.50 202 ALA A N 1
ATOM 1458 C CA . ALA A 1 202 ? -38.273 15.865 3.647 1.00 86.50 202 ALA A CA 1
ATOM 1459 C C . ALA A 1 202 ? -37.345 16.206 4.825 1.00 86.50 202 ALA A C 1
ATOM 1461 O O . ALA A 1 202 ? -37.544 17.228 5.482 1.00 86.50 202 ALA A O 1
ATOM 1462 N N . PHE A 1 203 ? -36.309 15.392 5.045 1.00 86.12 203 PHE A N 1
ATOM 1463 C CA . PHE A 1 203 ? -35.232 15.634 6.006 1.00 86.12 203 PHE A CA 1
ATOM 1464 C C . PHE A 1 203 ? -33.856 15.699 5.305 1.00 86.12 203 PHE A C 1
ATOM 1466 O O . PHE A 1 203 ? -32.960 14.911 5.633 1.00 86.12 203 PHE A O 1
ATOM 1473 N N . PRO A 1 204 ? -33.653 16.627 4.345 1.00 77.81 204 PRO A N 1
ATOM 1474 C CA . PRO A 1 204 ? -32.359 16.811 3.692 1.00 77.81 204 PRO A CA 1
ATOM 1475 C C . PRO A 1 204 ? -31.341 17.339 4.705 1.00 77.81 204 PRO A C 1
ATOM 1477 O O . PRO A 1 204 ? -31.707 18.067 5.628 1.00 77.81 204 PRO A O 1
ATOM 1480 N N . ASP A 1 205 ? -30.066 17.000 4.555 1.00 60.19 205 ASP A N 1
ATOM 1481 C CA . ASP A 1 205 ? -29.026 17.496 5.460 1.00 60.19 205 ASP A CA 1
ATOM 1482 C C . ASP A 1 205 ? -28.892 19.040 5.393 1.00 60.19 205 ASP A C 1
ATOM 1484 O O . ASP A 1 205 ? -29.005 19.597 4.296 1.00 60.19 205 ASP A O 1
ATOM 1488 N N . PRO A 1 206 ? -28.714 19.777 6.515 1.00 62.69 206 PRO A N 1
ATOM 1489 C CA . PRO A 1 206 ? -28.618 19.355 7.918 1.00 62.69 206 PRO A CA 1
ATOM 1490 C C . PRO A 1 206 ? -29.926 19.529 8.713 1.00 62.69 206 PRO A C 1
ATOM 1492 O O . PRO A 1 206 ? -29.928 20.011 9.848 1.00 62.69 206 PRO A O 1
ATOM 1495 N N . THR A 1 207 ? -31.072 19.159 8.134 1.00 75.69 207 THR A N 1
ATOM 1496 C CA . THR A 1 207 ? -32.361 19.152 8.851 1.00 75.69 207 THR A CA 1
ATOM 1497 C C . THR A 1 207 ? -32.292 18.173 10.030 1.00 75.69 207 THR A C 1
ATOM 1499 O O . THR A 1 207 ? -32.007 16.993 9.798 1.00 75.69 207 THR A O 1
ATOM 1502 N N . PRO A 1 208 ? -32.576 18.611 11.275 1.00 78.69 208 PRO A N 1
ATOM 1503 C CA . PRO A 1 208 ? -32.572 17.731 12.438 1.00 78.69 208 PRO A CA 1
ATOM 1504 C C . PRO A 1 208 ? -33.580 16.591 12.293 1.00 78.69 208 PRO A C 1
ATOM 1506 O O . PRO A 1 208 ? -34.766 16.820 12.040 1.00 78.69 208 PRO A O 1
ATOM 1509 N N . LEU A 1 209 ? -33.103 15.364 12.483 1.00 84.62 209 LEU A N 1
ATOM 1510 C CA . LEU A 1 209 ? -33.929 14.166 12.434 1.00 84.62 209 LEU A CA 1
ATOM 1511 C C . LEU A 1 209 ? -34.701 13.996 13.759 1.00 84.62 209 LEU A C 1
ATOM 1513 O O . LEU A 1 209 ? -34.140 14.222 14.835 1.00 84.62 209 LEU A O 1
ATOM 1517 N N . PRO A 1 210 ? -35.992 13.623 13.722 1.00 84.88 210 PRO A N 1
ATOM 1518 C CA . PRO A 1 210 ? -36.773 13.352 14.926 1.00 84.88 210 PRO A CA 1
ATOM 1519 C C . PRO A 1 210 ? -36.507 11.926 15.450 1.00 84.88 210 PRO A C 1
ATOM 1521 O O . PRO A 1 210 ? -35.703 11.180 14.899 1.00 84.88 210 PRO A O 1
ATOM 1524 N N . LEU A 1 211 ? -37.225 11.522 16.507 1.00 81.12 211 LEU A N 1
ATOM 1525 C CA . LEU A 1 211 ? -37.293 10.134 17.011 1.00 81.12 211 LEU A CA 1
ATOM 1526 C C . LEU A 1 211 ? -35.969 9.526 17.527 1.00 81.12 211 LEU A C 1
ATOM 1528 O O . LEU A 1 211 ? -35.932 8.337 17.829 1.00 81.12 211 LEU A O 1
ATOM 1532 N N . GLY A 1 212 ? -34.891 10.307 17.637 1.00 70.75 212 GLY A N 1
ATOM 1533 C CA . GLY A 1 212 ? -33.561 9.774 17.959 1.00 70.75 212 GLY A CA 1
ATOM 1534 C C . GLY A 1 212 ? -32.889 9.049 16.787 1.00 70.75 212 GLY A C 1
ATOM 1535 O O . GLY A 1 212 ? -31.926 8.316 17.001 1.00 70.75 212 GLY A O 1
ATOM 1536 N N . LEU A 1 213 ? -33.386 9.250 15.562 1.00 81.12 213 LEU A N 1
ATOM 1537 C CA . LEU A 1 213 ? -32.677 8.873 14.341 1.00 81.12 213 LEU A CA 1
ATOM 1538 C C . LEU A 1 213 ? -31.418 9.737 14.211 1.00 81.12 213 LEU A C 1
ATOM 1540 O O . LEU A 1 213 ? -31.448 10.935 14.503 1.00 81.12 213 LEU A O 1
ATOM 1544 N N . ALA A 1 214 ? -30.325 9.138 13.756 1.00 68.12 214 ALA A N 1
ATOM 1545 C CA . ALA A 1 214 ? -29.064 9.828 13.521 1.00 68.12 214 ALA A CA 1
ATOM 1546 C C . ALA A 1 214 ? -28.732 9.861 12.027 1.00 68.12 214 ALA A C 1
ATOM 1548 O O . ALA A 1 214 ? -29.432 9.276 11.197 1.00 68.12 214 ALA A O 1
ATOM 1549 N N . ARG A 1 215 ? -27.636 10.544 11.698 1.00 65.00 215 ARG A N 1
ATOM 1550 C CA . ARG A 1 215 ? -26.959 10.377 10.418 1.00 65.00 215 ARG A CA 1
ATOM 1551 C C . ARG A 1 215 ? -25.754 9.464 10.593 1.00 65.00 215 ARG A C 1
ATOM 1553 O O . ARG A 1 215 ? -24.952 9.688 11.496 1.00 65.00 215 ARG A O 1
ATOM 1560 N N . ALA A 1 216 ? -25.625 8.480 9.712 1.00 48.00 216 ALA A N 1
ATOM 1561 C CA . ALA A 1 216 ? -24.319 8.043 9.236 1.00 48.00 216 ALA A CA 1
ATOM 1562 C C . ALA A 1 216 ? -24.123 8.801 7.917 1.00 48.00 216 ALA A C 1
ATOM 1564 O O . ALA A 1 216 ? -24.673 8.390 6.896 1.00 48.00 216 ALA A O 1
ATOM 1565 N N . GLY A 1 217 ? -23.545 10.006 8.027 1.00 57.38 217 GLY A N 1
ATOM 1566 C CA . GLY A 1 217 ? -23.401 10.980 6.940 1.00 57.38 217 GLY A CA 1
ATOM 1567 C C . GLY A 1 217 ? -24.671 11.155 6.106 1.00 57.38 217 GLY A C 1
ATOM 1568 O O . GLY A 1 217 ? -25.651 11.758 6.549 1.00 57.38 217 GLY A O 1
ATOM 1569 N N . SER A 1 218 ? -24.667 10.633 4.884 1.00 54.62 218 SER A N 1
ATOM 1570 C CA . SER A 1 218 ? -25.823 10.708 3.979 1.00 54.62 218 SER A CA 1
ATOM 1571 C C . SER A 1 218 ? -27.041 9.894 4.456 1.00 54.62 218 SER A C 1
ATOM 1573 O O . SER A 1 218 ? -28.180 10.352 4.302 1.00 54.62 218 SER A O 1
ATOM 1575 N N . ARG A 1 219 ? -26.826 8.725 5.076 1.00 68.44 219 ARG A N 1
ATOM 1576 C CA . ARG A 1 219 ? -27.862 7.774 5.515 1.00 68.44 219 ARG A CA 1
ATOM 1577 C C . ARG A 1 219 ? -28.550 8.224 6.807 1.00 68.44 219 ARG A C 1
ATOM 1579 O O . ARG A 1 219 ? -27.904 8.585 7.790 1.00 68.44 219 ARG A O 1
ATOM 1586 N N . ILE A 1 220 ? -29.878 8.106 6.838 1.00 76.31 220 ILE A N 1
ATOM 1587 C CA . ILE A 1 220 ? -30.680 8.168 8.068 1.00 76.31 220 ILE A CA 1
ATOM 1588 C C . ILE A 1 220 ? -30.592 6.795 8.744 1.00 76.31 220 ILE A C 1
ATOM 1590 O O . ILE A 1 220 ? -30.933 5.791 8.122 1.00 76.31 220 ILE A O 1
ATOM 1594 N N . THR A 1 221 ? -30.139 6.749 9.997 1.00 74.81 221 THR A N 1
ATOM 1595 C CA . THR A 1 221 ? -29.959 5.507 10.767 1.00 74.81 221 THR A CA 1
ATOM 1596 C C . THR A 1 221 ? -30.817 5.482 12.028 1.00 74.81 221 THR A C 1
ATOM 1598 O O . THR A 1 221 ? -30.943 6.484 12.739 1.00 74.81 221 THR A O 1
ATOM 1601 N N . ALA A 1 222 ? -31.374 4.316 12.359 1.00 81.31 222 ALA A N 1
ATOM 1602 C CA . ALA A 1 222 ? -32.050 4.087 13.636 1.00 81.31 222 ALA A CA 1
ATOM 1603 C C . ALA A 1 222 ? -31.184 3.239 14.584 1.00 81.31 222 ALA A C 1
ATOM 1605 O O . ALA A 1 222 ? -31.407 2.042 14.751 1.00 81.31 222 ALA A O 1
ATOM 1606 N N . TRP A 1 223 ? -30.216 3.860 15.267 1.00 71.50 223 TRP A N 1
ATOM 1607 C CA . TRP A 1 223 ? -29.370 3.168 16.256 1.00 71.50 223 TRP A CA 1
ATOM 1608 C C . TRP A 1 223 ? -30.176 2.412 17.320 1.00 71.50 223 TRP A C 1
ATOM 1610 O O . TRP A 1 223 ? -29.857 1.269 17.635 1.00 71.50 223 TRP A O 1
ATOM 1620 N N . PHE A 1 224 ? -31.271 3.002 17.812 1.00 76.44 224 PHE A N 1
ATOM 1621 C CA . PHE A 1 224 ? -32.171 2.340 18.761 1.00 76.44 224 PHE A CA 1
ATOM 1622 C C . PHE A 1 224 ? -32.817 1.063 18.201 1.00 76.44 224 PHE A C 1
ATOM 1624 O O . PHE A 1 224 ? -33.054 0.135 18.969 1.00 76.44 224 PHE A O 1
ATOM 1631 N N . PHE A 1 225 ? -33.071 0.975 16.892 1.00 84.50 225 PHE A N 1
ATOM 1632 C CA . PHE A 1 225 ? -33.628 -0.225 16.262 1.00 84.50 225 PHE A CA 1
ATOM 1633 C C . PHE A 1 225 ? -32.604 -1.367 16.261 1.00 84.50 225 PHE A C 1
ATOM 1635 O O . PHE A 1 225 ? -32.887 -2.426 16.811 1.00 84.50 225 PHE A O 1
ATOM 1642 N N . TYR A 1 226 ? -31.384 -1.128 15.763 1.00 77.25 226 TYR A N 1
ATOM 1643 C CA . TYR A 1 226 ? -30.307 -2.131 15.770 1.00 77.25 226 TYR A CA 1
ATOM 1644 C C . TYR A 1 226 ? -29.843 -2.525 17.182 1.00 77.25 226 TYR A C 1
ATOM 1646 O O . TYR A 1 226 ? -29.460 -3.670 17.412 1.00 77.25 226 TYR A O 1
ATOM 1654 N N . GLN A 1 227 ? -29.924 -1.607 18.150 1.00 76.75 227 GLN A N 1
ATOM 1655 C CA . GLN A 1 227 ? -29.643 -1.896 19.558 1.00 76.75 227 GLN A CA 1
ATOM 1656 C C . GLN A 1 227 ? -30.734 -2.765 20.201 1.00 76.75 227 GLN A C 1
ATOM 1658 O O . GLN A 1 227 ? -30.411 -3.696 20.927 1.00 76.75 227 GLN A O 1
ATOM 1663 N N . ASN A 1 228 ? -32.012 -2.546 19.869 1.00 79.62 228 ASN A N 1
ATOM 1664 C CA . ASN A 1 228 ? -33.116 -3.424 20.287 1.00 79.62 228 ASN A CA 1
ATOM 1665 C C . ASN A 1 228 ? -33.245 -4.704 19.427 1.00 79.62 228 ASN A C 1
ATOM 1667 O O . ASN A 1 228 ? -34.092 -5.549 19.720 1.00 79.62 228 ASN A O 1
ATOM 1671 N N . ALA A 1 229 ? -32.418 -4.856 18.388 1.00 81.75 229 ALA A N 1
ATOM 1672 C CA . ALA A 1 229 ? -32.202 -6.097 17.641 1.00 81.75 229 ALA A CA 1
ATOM 1673 C C . ALA A 1 229 ? -30.960 -6.881 18.121 1.00 81.75 229 ALA A C 1
ATOM 1675 O O . ALA A 1 229 ? -30.700 -7.966 17.618 1.00 81.75 229 ALA A O 1
ATOM 1676 N N . ASP A 1 230 ? -30.195 -6.325 19.068 1.00 78.06 230 ASP A N 1
ATOM 1677 C CA . ASP A 1 230 ? -28.908 -6.833 19.565 1.00 78.06 230 ASP A CA 1
ATOM 1678 C C . ASP A 1 230 ? -27.895 -7.223 18.464 1.00 78.06 230 ASP A C 1
ATOM 1680 O O . ASP A 1 230 ? -27.344 -8.324 18.416 1.00 78.06 230 ASP A O 1
ATOM 1684 N N . VAL A 1 231 ? -27.666 -6.262 17.561 1.00 58.28 231 VAL A N 1
ATOM 1685 C CA . VAL A 1 231 ? -26.648 -6.305 16.489 1.00 58.28 231 VAL A CA 1
ATOM 1686 C C . VAL A 1 231 ? -25.385 -5.505 16.858 1.00 58.28 231 VAL A C 1
ATOM 1688 O O . VAL A 1 231 ? -24.365 -5.570 16.178 1.00 58.28 231 VAL A O 1
ATOM 1691 N N . VAL A 1 232 ? -25.446 -4.732 17.948 1.00 54.22 232 VAL A N 1
ATOM 1692 C CA . VAL A 1 232 ? -24.380 -3.822 18.414 1.00 54.22 232 VAL A CA 1
ATOM 1693 C C . VAL A 1 232 ? -23.924 -4.124 19.851 1.00 54.22 232 VAL A C 1
ATOM 1695 O O . VAL A 1 232 ? -23.470 -3.228 20.560 1.00 54.22 232 VAL A O 1
ATOM 1698 N N . GLY A 1 233 ? -24.066 -5.382 20.289 1.00 50.00 233 GLY A N 1
ATOM 1699 C CA . GLY A 1 233 ? -23.458 -5.919 21.516 1.00 50.00 233 GLY A CA 1
ATOM 1700 C C . GLY A 1 233 ? -23.914 -5.259 22.821 1.00 50.00 233 GLY A C 1
ATOM 1701 O O . GLY A 1 233 ? -23.095 -5.028 23.712 1.00 50.00 233 GLY A O 1
ATOM 1702 N N . SER A 1 234 ? -25.199 -4.912 22.950 1.00 50.31 234 SER A N 1
ATOM 1703 C CA . SER A 1 234 ? -25.699 -4.166 24.115 1.00 50.31 234 SER A CA 1
ATOM 1704 C C . SER A 1 234 ? -26.401 -5.088 25.110 1.00 50.31 234 SER A C 1
ATOM 1706 O O . SER A 1 234 ? -27.627 -5.129 25.192 1.00 50.31 234 SER A O 1
ATOM 1708 N N . SER A 1 235 ? -25.601 -5.777 25.926 1.00 49.19 235 SER A N 1
ATOM 1709 C CA . SER A 1 235 ? -25.987 -6.812 26.907 1.00 49.19 235 SER A CA 1
ATOM 1710 C C . SER A 1 235 ? -26.861 -6.348 28.096 1.00 49.19 235 SER A C 1
ATOM 1712 O O . SER A 1 235 ? -26.831 -6.936 29.177 1.00 49.19 235 SER A O 1
ATOM 1714 N N . SER A 1 236 ? -27.647 -5.280 27.923 1.00 51.06 236 SER A N 1
ATOM 1715 C CA . SER A 1 236 ? -28.477 -4.647 28.958 1.00 51.06 236 SER A CA 1
ATOM 1716 C C . SER A 1 236 ? -29.953 -4.454 28.578 1.00 51.06 236 SER A C 1
ATOM 1718 O O . SER A 1 236 ? -30.739 -4.026 29.426 1.00 51.06 236 SER A O 1
ATOM 1720 N N . LEU A 1 237 ? -30.349 -4.780 27.341 1.00 57.84 237 LEU A N 1
ATOM 1721 C CA . LEU A 1 237 ? -31.729 -4.689 26.851 1.00 57.84 237 LEU A CA 1
ATOM 1722 C C . LEU A 1 237 ? -32.219 -6.046 26.320 1.00 57.84 237 LEU A C 1
ATOM 1724 O O . LEU A 1 237 ? -31.448 -6.829 25.782 1.00 57.84 237 LEU A O 1
ATOM 1728 N N . SER A 1 238 ? -33.517 -6.304 26.481 1.00 71.19 238 SER A N 1
ATOM 1729 C CA . SER A 1 238 ? -34.223 -7.465 25.917 1.00 71.19 238 SER A CA 1
ATOM 1730 C C . SER A 1 238 ? -34.422 -7.269 24.409 1.00 71.19 238 SER A C 1
ATOM 1732 O O . SER A 1 238 ? -34.826 -6.179 23.987 1.00 71.19 238 SER A O 1
ATOM 1734 N N . ARG A 1 239 ? -34.150 -8.293 23.587 1.00 84.62 239 ARG A N 1
ATOM 1735 C CA . ARG A 1 239 ? -34.285 -8.221 22.125 1.00 84.62 239 ARG A CA 1
ATOM 1736 C C . ARG A 1 239 ? -35.755 -8.066 21.733 1.00 84.62 239 ARG A C 1
ATOM 1738 O O . ARG A 1 239 ? -36.553 -9.008 21.755 1.00 84.62 239 ARG A O 1
ATOM 1745 N N . TYR A 1 240 ? -36.109 -6.855 21.315 1.00 86.81 240 TYR A N 1
ATOM 1746 C CA . TYR A 1 240 ? -37.448 -6.527 20.844 1.00 86.81 240 TYR A CA 1
ATOM 1747 C C . TYR A 1 240 ? -37.631 -6.786 19.342 1.00 86.81 240 TYR A C 1
ATOM 1749 O O . TYR A 1 240 ? -38.726 -7.173 18.923 1.00 86.81 240 TYR A O 1
ATOM 1757 N N . PHE A 1 241 ? -36.586 -6.601 18.532 1.00 89.94 241 PHE A N 1
ATOM 1758 C CA . PHE A 1 241 ? -36.636 -6.829 17.087 1.00 89.94 241 PHE A CA 1
ATOM 1759 C C . PHE A 1 241 ? -35.906 -8.112 16.688 1.00 89.94 241 PHE A C 1
ATOM 1761 O O . PHE A 1 241 ? -34.819 -8.398 17.179 1.00 89.94 241 PHE A O 1
ATOM 1768 N N . GLY A 1 242 ? -36.486 -8.863 15.754 1.00 90.94 242 GLY A N 1
ATOM 1769 C CA . GLY A 1 242 ? -35.778 -9.906 15.010 1.00 90.94 242 GLY A CA 1
ATOM 1770 C C . GLY A 1 242 ? -35.626 -9.457 13.564 1.00 90.94 242 GLY A C 1
ATOM 1771 O O . GLY A 1 242 ? -36.634 -9.117 12.945 1.00 90.94 242 GLY A O 1
ATOM 1772 N N . ILE A 1 243 ? -34.404 -9.438 13.033 1.00 92.44 243 ILE A N 1
ATOM 1773 C CA . ILE A 1 243 ? -34.113 -9.019 11.654 1.00 92.44 243 ILE A CA 1
ATOM 1774 C C . ILE A 1 243 ? -33.180 -10.004 10.956 1.00 92.44 243 ILE A C 1
ATOM 1776 O O . ILE A 1 243 ? -32.371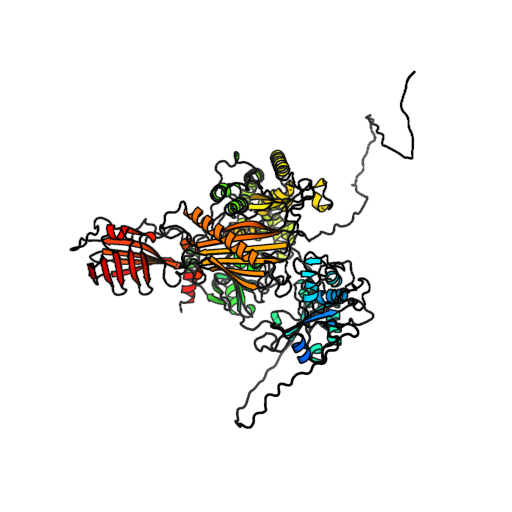 -10.664 11.599 1.00 92.44 243 ILE A O 1
ATOM 1780 N N . GLY A 1 244 ? -33.308 -10.090 9.637 1.00 89.00 244 GLY A N 1
ATOM 1781 C CA . GLY A 1 244 ? -32.494 -10.957 8.789 1.00 89.00 244 GLY A CA 1
ATOM 1782 C C . GLY A 1 244 ? -32.960 -10.918 7.338 1.00 89.00 244 GLY A C 1
ATOM 1783 O O . GLY A 1 244 ? -33.814 -10.097 6.974 1.00 89.00 244 GLY A O 1
ATOM 1784 N N . THR A 1 245 ? -32.414 -11.798 6.506 1.00 89.88 245 THR A N 1
ATOM 1785 C CA . THR A 1 245 ? -32.760 -11.893 5.079 1.00 89.88 245 THR A CA 1
ATOM 1786 C C . THR A 1 245 ? -33.168 -13.313 4.736 1.00 89.88 245 THR A C 1
ATOM 1788 O O . THR A 1 245 ? -32.440 -14.251 5.034 1.00 89.88 245 THR A O 1
ATOM 1791 N N . LEU A 1 246 ? -34.325 -13.492 4.099 1.00 92.56 246 LEU A N 1
ATOM 1792 C CA . LEU A 1 246 ? -34.682 -14.735 3.421 1.00 92.56 246 LEU A CA 1
ATOM 1793 C C . LEU A 1 246 ? -33.925 -14.776 2.088 1.00 92.56 246 LEU A C 1
ATOM 1795 O O . LEU A 1 246 ? -34.046 -13.857 1.277 1.00 92.56 246 LEU A O 1
ATOM 1799 N N . LEU A 1 247 ? -33.166 -15.846 1.878 1.00 88.81 247 LEU A N 1
ATOM 1800 C CA . LEU A 1 247 ? -32.308 -16.073 0.722 1.00 88.81 247 LEU A CA 1
ATOM 1801 C C . LEU A 1 247 ? -32.873 -17.213 -0.130 1.00 88.81 247 LEU A C 1
ATOM 1803 O O . LEU A 1 247 ? -33.250 -18.266 0.396 1.00 88.81 247 LEU A O 1
ATOM 1807 N N . TYR A 1 248 ? -32.868 -17.030 -1.447 1.00 88.25 248 TYR A N 1
ATOM 1808 C CA . TYR A 1 248 ? -33.092 -18.102 -2.414 1.00 88.25 248 TYR A CA 1
ATOM 1809 C C . TYR A 1 248 ? -31.933 -18.183 -3.406 1.00 88.25 248 TYR A C 1
ATOM 1811 O O . TYR A 1 248 ? -31.685 -17.233 -4.153 1.00 88.25 248 TYR A O 1
ATOM 1819 N N . TYR A 1 249 ? -31.291 -19.350 -3.464 1.00 84.62 249 TYR A N 1
ATOM 1820 C CA . TYR A 1 249 ? -30.354 -19.706 -4.526 1.00 84.62 249 TYR A CA 1
ATOM 1821 C C . TYR A 1 249 ? -31.038 -20.676 -5.503 1.00 84.62 249 TYR A C 1
ATOM 1823 O O . TYR A 1 249 ? -31.587 -21.696 -5.060 1.00 84.62 249 TYR A O 1
ATOM 1831 N N . PRO A 1 250 ? -30.973 -20.435 -6.826 1.00 84.31 250 PRO A N 1
ATOM 1832 C CA . PRO A 1 250 ? -31.480 -21.381 -7.817 1.00 84.31 250 PRO A CA 1
ATOM 1833 C C . PRO A 1 250 ? -30.706 -22.712 -7.778 1.00 84.31 250 PRO A C 1
ATOM 1835 O O . PRO A 1 250 ? -29.583 -22.749 -7.259 1.00 84.31 250 PRO A O 1
ATOM 1838 N N . PRO A 1 251 ? -31.263 -23.812 -8.324 1.00 87.94 251 PRO A N 1
ATOM 1839 C CA . PRO A 1 251 ? -30.520 -25.056 -8.505 1.00 87.94 251 PRO A CA 1
ATOM 1840 C C . PRO A 1 251 ? -29.280 -24.824 -9.374 1.00 87.94 251 PRO A C 1
ATOM 1842 O O . PRO A 1 251 ? -29.368 -24.177 -10.417 1.00 87.94 251 PRO A O 1
ATOM 1845 N N . ASN A 1 252 ? -28.144 -25.377 -8.961 1.00 80.19 252 ASN A N 1
ATOM 1846 C CA . ASN A 1 252 ? -26.892 -25.340 -9.713 1.00 80.19 252 ASN A CA 1
ATOM 1847 C C . ASN A 1 252 ? -26.244 -26.731 -9.591 1.00 80.19 252 ASN A C 1
ATOM 1849 O O . ASN A 1 252 ? -25.808 -27.074 -8.493 1.00 80.19 252 ASN A O 1
ATOM 1853 N N . PRO A 1 253 ? -26.188 -27.539 -10.668 1.00 79.69 253 PRO A N 1
ATOM 1854 C CA . PRO A 1 253 ? -25.747 -28.934 -10.600 1.00 79.69 253 PRO A CA 1
ATOM 1855 C C . PRO A 1 253 ? -24.290 -29.101 -10.152 1.00 79.69 253 PRO A C 1
ATOM 1857 O O . PRO A 1 253 ? -23.930 -30.180 -9.688 1.00 79.69 253 PRO A O 1
ATOM 1860 N N . ASP A 1 254 ? -23.482 -28.047 -10.270 1.00 73.31 254 ASP A N 1
ATOM 1861 C CA . ASP A 1 254 ? -22.050 -28.068 -9.992 1.00 73.31 254 ASP A CA 1
ATOM 1862 C C . ASP A 1 254 ? -21.722 -27.675 -8.532 1.00 73.31 254 ASP A C 1
ATOM 1864 O O . ASP A 1 254 ? -20.570 -27.784 -8.107 1.00 73.31 254 ASP A O 1
ATOM 1868 N N . ARG A 1 255 ? -22.719 -27.258 -7.727 1.00 77.81 255 ARG A N 1
ATOM 1869 C CA . ARG A 1 255 ? -22.553 -26.990 -6.283 1.00 77.81 255 ARG A CA 1
ATOM 1870 C C . ARG A 1 255 ? -22.488 -28.258 -5.433 1.00 77.81 255 ARG A C 1
ATOM 1872 O O . ARG A 1 255 ? -23.163 -29.247 -5.715 1.00 77.81 255 ARG A O 1
ATOM 1879 N N . ARG A 1 256 ? -21.802 -28.164 -4.283 1.00 72.31 256 ARG A N 1
ATOM 1880 C CA . ARG A 1 256 ? -21.830 -29.174 -3.203 1.00 72.31 256 ARG A CA 1
ATOM 1881 C C . ARG A 1 256 ? -23.260 -29.517 -2.760 1.00 72.31 256 ARG A C 1
ATOM 1883 O O . ARG A 1 256 ? -23.557 -30.692 -2.548 1.00 72.31 256 ARG A O 1
ATOM 1890 N N . VAL A 1 257 ? -24.147 -28.520 -2.667 1.00 81.19 257 VAL A N 1
ATOM 1891 C CA . VAL A 1 257 ? -25.604 -28.711 -2.570 1.00 81.19 257 VAL A CA 1
ATOM 1892 C C . VAL A 1 257 ? -26.264 -28.257 -3.887 1.00 81.19 257 VAL A C 1
ATOM 1894 O O . VAL A 1 257 ? -26.485 -27.056 -4.086 1.00 81.19 257 VAL A O 1
ATOM 1897 N N . PRO A 1 258 ? -26.585 -29.196 -4.805 1.00 78.25 258 PRO A N 1
ATOM 1898 C CA . PRO A 1 258 ? -26.951 -28.843 -6.179 1.00 78.25 258 PRO A CA 1
ATOM 1899 C C . PRO A 1 258 ? -28.431 -28.488 -6.407 1.00 78.25 258 PRO A C 1
ATOM 1901 O O . PRO A 1 258 ? -28.787 -27.945 -7.455 1.00 78.25 258 PRO A O 1
ATOM 1904 N N . GLY A 1 259 ? -29.314 -28.790 -5.449 1.00 88.00 259 GLY A N 1
ATOM 1905 C CA . GLY A 1 259 ? -30.732 -28.404 -5.503 1.00 88.00 259 GLY A CA 1
ATOM 1906 C C . GLY A 1 259 ? -30.953 -26.897 -5.322 1.00 88.00 259 GLY A C 1
ATOM 1907 O O . GLY A 1 259 ? -30.002 -26.159 -5.067 1.00 88.00 259 GLY A O 1
ATOM 1908 N N . GLU A 1 260 ? -32.204 -26.426 -5.424 1.00 90.81 260 GLU A N 1
ATOM 1909 C CA . GLU A 1 260 ? -32.533 -25.082 -4.918 1.00 90.81 260 GLU A CA 1
ATOM 1910 C C . GLU A 1 260 ? -32.304 -25.012 -3.403 1.00 90.81 260 GLU A C 1
ATOM 1912 O O . GLU A 1 260 ? -32.486 -26.000 -2.686 1.00 90.81 260 GLU A O 1
ATOM 1917 N N . ILE A 1 261 ? -31.891 -23.840 -2.924 1.00 91.69 261 ILE A N 1
ATOM 1918 C CA . ILE A 1 261 ? -31.606 -23.600 -1.509 1.00 91.69 261 ILE A CA 1
ATOM 1919 C C . ILE A 1 261 ? -32.460 -22.426 -1.052 1.00 91.69 261 ILE A C 1
ATOM 1921 O O . ILE A 1 261 ? -32.279 -21.300 -1.512 1.00 91.69 261 ILE A O 1
ATOM 1925 N N . TRP A 1 262 ? -33.351 -22.703 -0.105 1.00 94.06 262 TRP A N 1
ATOM 1926 C CA . TRP A 1 262 ? -33.995 -21.691 0.722 1.00 94.06 262 TRP A CA 1
ATOM 1927 C C . TRP A 1 262 ? -33.218 -21.585 2.028 1.00 94.06 262 TRP A C 1
ATOM 1929 O O . TRP A 1 262 ? -33.058 -22.582 2.734 1.00 94.06 262 TRP A O 1
ATOM 1939 N N . ALA A 1 263 ? -32.744 -20.393 2.364 1.00 93.94 263 ALA A N 1
ATOM 1940 C CA . ALA A 1 263 ? -32.026 -20.124 3.604 1.00 93.94 263 ALA A CA 1
ATOM 1941 C C . ALA A 1 263 ? -32.508 -18.812 4.234 1.00 93.94 263 ALA A C 1
ATOM 1943 O O . ALA A 1 263 ? -33.234 -18.044 3.605 1.00 93.94 263 ALA A O 1
ATOM 1944 N N . PHE A 1 264 ? -32.099 -18.537 5.466 1.00 94.75 264 PHE A N 1
ATOM 1945 C CA . PHE A 1 264 ? -32.078 -17.180 5.992 1.00 94.75 264 PHE A CA 1
ATOM 1946 C C . PHE A 1 264 ? -30.723 -16.850 6.608 1.00 94.75 264 PHE A C 1
ATOM 1948 O O . PHE A 1 264 ? -30.041 -17.743 7.117 1.00 94.75 264 PHE A O 1
ATOM 1955 N N . ASP A 1 265 ? -30.367 -15.571 6.576 1.00 89.12 265 ASP A N 1
ATOM 1956 C CA . ASP A 1 265 ? -29.254 -15.000 7.327 1.00 89.12 265 ASP A CA 1
ATOM 1957 C C . ASP A 1 265 ? -29.738 -14.070 8.452 1.00 89.12 265 ASP A C 1
ATOM 1959 O O . ASP A 1 265 ? -30.922 -13.734 8.545 1.00 89.12 265 ASP A O 1
ATOM 1963 N N . LEU A 1 266 ? -28.802 -13.685 9.322 1.00 87.69 266 LEU A N 1
ATOM 1964 C CA . LEU A 1 266 ? -28.963 -12.658 10.354 1.00 87.69 266 LEU A CA 1
ATOM 1965 C C . LEU A 1 266 ? -27.924 -11.552 10.135 1.00 87.69 266 LEU A C 1
ATOM 1967 O O . LEU A 1 266 ? -26.959 -11.728 9.382 1.00 87.69 266 LEU A O 1
ATOM 1971 N N . GLU A 1 267 ? -28.084 -10.398 10.785 1.00 76.44 267 GLU A N 1
ATOM 1972 C CA . GLU A 1 267 ? -27.078 -9.332 10.696 1.00 76.44 267 GLU A CA 1
ATOM 1973 C C . GLU A 1 267 ? -25.696 -9.794 11.177 1.00 76.44 267 GLU A C 1
ATOM 1975 O O . GLU A 1 267 ? -25.601 -10.629 12.068 1.00 76.44 267 GLU A O 1
ATOM 1980 N N . TYR A 1 268 ? -24.606 -9.296 10.580 1.00 59.31 268 TYR A N 1
ATOM 1981 C CA . TYR A 1 268 ? -23.260 -9.852 10.839 1.00 59.31 268 TYR A CA 1
ATOM 1982 C C . TYR A 1 268 ? -22.872 -9.807 12.332 1.00 59.31 268 TYR A C 1
ATOM 1984 O O . TYR A 1 268 ? -22.292 -10.756 12.864 1.00 59.31 268 TYR A O 1
ATOM 1992 N N . GLY A 1 269 ? -23.234 -8.708 13.006 1.00 61.34 269 GLY A N 1
ATOM 1993 C CA . GLY A 1 269 ? -23.043 -8.498 14.444 1.00 61.34 269 GLY A CA 1
ATOM 1994 C C . GLY A 1 269 ? -24.171 -9.030 15.338 1.00 61.34 269 GLY A C 1
ATOM 1995 O O . GLY A 1 269 ? -24.121 -8.806 16.544 1.00 61.34 269 GLY A O 1
ATOM 1996 N N . ASP A 1 270 ? -25.186 -9.705 14.787 1.00 79.50 270 ASP A N 1
ATOM 1997 C CA . ASP A 1 270 ? -26.294 -10.286 15.557 1.00 79.50 270 ASP A CA 1
ATOM 1998 C C . ASP A 1 270 ? -25.773 -11.369 16.523 1.00 79.50 270 ASP A C 1
ATOM 2000 O O . ASP A 1 270 ? -25.199 -12.376 16.093 1.00 79.50 270 ASP A O 1
ATOM 2004 N N . GLN A 1 271 ? -25.989 -11.145 17.825 1.00 80.50 271 GLN A N 1
ATOM 2005 C CA . GLN A 1 271 ? -25.535 -11.998 18.934 1.00 80.50 271 GLN A CA 1
ATOM 2006 C C . GLN A 1 271 ? -26.477 -13.193 19.224 1.00 80.50 271 GLN A C 1
ATOM 2008 O O . GLN A 1 271 ? -26.691 -13.568 20.377 1.00 80.50 271 GLN A O 1
ATOM 2013 N N . ALA A 1 272 ? -27.099 -13.778 18.196 1.00 84.69 272 ALA A N 1
ATOM 2014 C CA . ALA A 1 272 ? -28.070 -14.861 18.356 1.00 84.69 272 ALA A CA 1
ATOM 2015 C C . ALA A 1 272 ? -27.486 -16.118 19.024 1.00 84.69 272 ALA A C 1
ATOM 2017 O O . ALA A 1 272 ? -26.533 -16.711 18.528 1.00 84.69 272 ALA A O 1
ATOM 2018 N N . ASP A 1 273 ? -28.144 -16.593 20.084 1.00 89.25 273 ASP A N 1
ATOM 2019 C CA . ASP A 1 273 ? -27.875 -17.890 20.716 1.00 89.25 273 ASP A CA 1
ATOM 2020 C C . ASP A 1 273 ? -28.669 -19.047 20.042 1.00 89.25 273 ASP A C 1
ATOM 2022 O O . ASP A 1 273 ? -29.534 -18.808 19.187 1.00 89.25 273 ASP A O 1
ATOM 2026 N N . PRO A 1 274 ? -28.456 -20.324 20.431 1.00 92.00 274 PRO A N 1
ATOM 2027 C CA . PRO A 1 274 ? -29.191 -21.458 19.863 1.00 92.00 274 PRO A CA 1
ATOM 2028 C C . PRO A 1 274 ? -30.719 -21.366 19.999 1.00 92.00 274 PRO A C 1
ATOM 2030 O O . PRO A 1 274 ? -31.445 -21.866 19.134 1.00 92.00 274 PRO A O 1
ATOM 2033 N N . ASN A 1 275 ? -31.224 -20.729 21.063 1.00 89.38 275 ASN A N 1
ATOM 2034 C CA . ASN A 1 275 ? -32.660 -20.530 21.276 1.00 89.38 275 ASN A CA 1
ATOM 2035 C C . ASN A 1 275 ? -33.216 -19.436 20.351 1.00 89.38 275 ASN A C 1
ATOM 2037 O O . ASN A 1 275 ? -34.301 -19.593 19.790 1.00 89.38 275 ASN A O 1
ATOM 2041 N N . THR A 1 276 ? -32.451 -18.366 20.148 1.00 91.25 276 THR A N 1
ATOM 2042 C CA . THR A 1 276 ? -32.736 -17.247 19.243 1.00 91.25 276 THR A CA 1
ATOM 2043 C C . THR A 1 276 ? -32.852 -17.734 17.803 1.00 91.25 276 THR A C 1
ATOM 2045 O O . THR A 1 276 ? -33.872 -17.488 17.157 1.00 91.25 276 THR A O 1
ATOM 2048 N N . VAL A 1 277 ? -31.883 -18.521 17.320 1.00 94.06 277 VAL A N 1
ATOM 2049 C CA . VAL A 1 277 ? -31.935 -19.139 15.981 1.00 94.06 277 VAL A CA 1
ATOM 2050 C C . VAL A 1 277 ? -33.142 -20.074 15.849 1.00 94.06 277 VAL A C 1
ATOM 2052 O O . VAL A 1 277 ? -33.896 -19.980 14.879 1.00 94.06 277 VAL A O 1
ATOM 2055 N N . ALA A 1 278 ? -33.391 -20.938 16.840 1.00 93.19 278 ALA A N 1
ATOM 2056 C CA . ALA A 1 278 ? -34.564 -21.816 16.841 1.00 93.19 278 ALA A CA 1
ATOM 2057 C C . ALA A 1 278 ? -35.892 -21.033 16.818 1.00 93.19 278 ALA A C 1
ATOM 2059 O O . ALA A 1 278 ? -36.873 -21.488 16.228 1.00 93.19 278 ALA A O 1
ATOM 2060 N N . ARG A 1 279 ? -35.929 -19.841 17.423 1.00 91.56 279 ARG A N 1
ATOM 2061 C CA . ARG A 1 279 ? -37.093 -18.951 17.424 1.00 91.56 279 ARG A CA 1
ATOM 2062 C C . ARG A 1 279 ? -37.264 -18.212 16.095 1.00 91.56 279 ARG A C 1
ATOM 2064 O O . ARG A 1 279 ? -38.401 -18.098 15.644 1.00 91.56 279 ARG A O 1
ATOM 2071 N N . PHE A 1 280 ? -36.180 -17.816 15.419 1.00 94.94 280 PHE A N 1
ATOM 2072 C CA . PHE A 1 280 ? -36.231 -17.337 14.029 1.00 94.94 280 PHE A CA 1
ATOM 2073 C C . PHE A 1 280 ? -36.821 -18.393 13.083 1.00 94.94 280 PHE A C 1
ATOM 2075 O O . PHE A 1 280 ? -37.704 -18.056 12.295 1.00 94.94 280 PHE A O 1
ATOM 2082 N N . PHE A 1 281 ? -36.422 -19.667 13.203 1.00 95.56 281 PHE A N 1
ATOM 2083 C CA . PHE A 1 281 ? -37.049 -20.754 12.440 1.00 95.56 281 PHE A CA 1
ATOM 2084 C C . PHE A 1 281 ? -38.561 -20.833 12.697 1.00 95.56 281 PHE A C 1
ATOM 2086 O O . PHE A 1 281 ? -39.327 -20.656 11.757 1.00 95.56 281 PHE A O 1
ATOM 2093 N N . GLN A 1 282 ? -39.005 -21.008 13.950 1.00 93.12 282 GLN A N 1
ATOM 2094 C CA . GLN A 1 282 ? -40.440 -21.112 14.294 1.00 93.12 282 GLN A CA 1
ATOM 2095 C C . GLN A 1 282 ? -41.271 -19.935 13.758 1.00 93.12 282 GLN A C 1
ATOM 2097 O O . GLN A 1 282 ? -42.405 -20.101 13.305 1.00 93.12 282 GLN A O 1
ATOM 2102 N N . MET A 1 283 ? -40.695 -18.736 13.832 1.00 93.25 283 MET A N 1
ATOM 2103 C CA . MET A 1 283 ? -41.289 -17.480 13.394 1.00 93.25 283 MET A CA 1
ATOM 2104 C C . MET A 1 283 ? -41.440 -17.419 11.860 1.00 93.25 283 MET A C 1
ATOM 2106 O O . MET A 1 283 ? -42.510 -17.058 11.367 1.00 93.25 283 MET A O 1
ATOM 2110 N N . LEU A 1 284 ? -40.407 -17.814 11.105 1.00 94.81 284 LEU A N 1
ATOM 2111 C CA . LEU A 1 284 ? -40.425 -17.863 9.637 1.00 94.81 284 LEU A CA 1
ATOM 2112 C C . LEU A 1 284 ? -41.287 -19.022 9.108 1.00 94.81 284 LEU A C 1
ATOM 2114 O O . LEU A 1 284 ? -42.110 -18.819 8.216 1.00 94.81 284 LEU A O 1
ATOM 2118 N N . GLU A 1 285 ? -41.164 -20.219 9.686 1.00 94.06 285 GLU A N 1
ATOM 2119 C CA . GLU A 1 285 ? -41.935 -21.419 9.323 1.00 94.06 285 GLU A CA 1
ATOM 2120 C C . GLU A 1 285 ? -43.449 -21.199 9.418 1.00 94.06 285 GLU A C 1
ATOM 2122 O O . GLU A 1 285 ? -44.203 -21.723 8.602 1.00 94.06 285 GLU A O 1
ATOM 2127 N N . ALA A 1 286 ? -43.904 -20.389 10.378 1.00 91.75 286 ALA A N 1
ATOM 2128 C CA . ALA A 1 286 ? -45.315 -20.053 10.539 1.00 91.75 286 ALA A CA 1
ATOM 2129 C C . ALA A 1 286 ? -45.874 -19.132 9.434 1.00 91.75 286 ALA A C 1
ATOM 2131 O O . ALA A 1 286 ? -47.095 -18.994 9.335 1.00 91.75 286 ALA A O 1
ATOM 2132 N N . ARG A 1 287 ? -45.013 -18.469 8.643 1.00 91.94 287 ARG A N 1
ATOM 2133 C CA . ARG A 1 287 ? -45.376 -17.412 7.672 1.00 91.94 287 ARG A CA 1
ATOM 2134 C C . ARG A 1 287 ? -44.918 -17.681 6.232 1.00 91.94 287 ARG A C 1
ATOM 2136 O O . ARG A 1 287 ? -45.270 -16.914 5.333 1.00 91.94 287 ARG A O 1
ATOM 2143 N N . LEU A 1 288 ? -44.156 -18.750 6.015 1.00 93.50 288 LEU A N 1
ATOM 2144 C CA . LEU A 1 288 ? -43.674 -19.196 4.708 1.00 93.50 288 LEU A CA 1
ATOM 2145 C C . LEU A 1 288 ? -44.563 -20.309 4.112 1.00 93.50 288 LEU A C 1
ATOM 2147 O O . LEU A 1 288 ? -45.268 -21.001 4.851 1.00 93.50 288 LEU A O 1
ATOM 2151 N N . PRO A 1 289 ? -44.513 -20.522 2.783 1.00 91.19 289 PRO A N 1
ATOM 2152 C CA . PRO A 1 289 ? -45.121 -21.681 2.122 1.00 91.19 289 PRO A CA 1
ATOM 2153 C C . PRO A 1 289 ? -44.636 -22.999 2.738 1.00 91.19 289 PRO A C 1
ATOM 2155 O O . PRO A 1 289 ? -43.477 -23.091 3.125 1.00 91.19 289 PRO A O 1
ATOM 2158 N N . ALA A 1 290 ? -45.475 -24.035 2.818 1.00 90.75 290 ALA A N 1
ATOM 2159 C CA . ALA A 1 290 ? -45.128 -25.275 3.532 1.00 90.75 290 ALA A CA 1
ATOM 2160 C C . ALA A 1 290 ? -43.911 -26.022 2.940 1.00 90.75 290 ALA A C 1
ATOM 2162 O O . ALA A 1 290 ? -43.148 -26.648 3.674 1.00 90.75 290 ALA A O 1
ATOM 2163 N N . ASP A 1 291 ? -43.719 -25.932 1.626 1.00 88.88 291 ASP A N 1
ATOM 2164 C CA . ASP A 1 291 ? -42.537 -26.385 0.893 1.00 88.88 291 ASP A CA 1
ATOM 2165 C C . ASP A 1 291 ? -41.286 -25.603 1.324 1.00 88.88 291 ASP A C 1
ATOM 2167 O O . ASP A 1 291 ? -40.357 -26.198 1.878 1.00 88.88 291 ASP A O 1
ATOM 2171 N N . VAL A 1 292 ? -41.306 -24.273 1.194 1.00 92.44 292 VAL A N 1
ATOM 2172 C CA . VAL A 1 292 ? -40.207 -23.379 1.606 1.00 92.44 292 VAL A CA 1
ATOM 2173 C C . VAL A 1 292 ? -39.886 -23.533 3.097 1.00 92.44 292 VAL A C 1
ATOM 2175 O O . VAL A 1 292 ? -38.729 -23.702 3.465 1.00 92.44 292 VAL A O 1
ATOM 2178 N N . ALA A 1 293 ? -40.902 -23.550 3.960 1.00 93.25 293 ALA A N 1
ATOM 2179 C CA . ALA A 1 293 ? -40.782 -23.722 5.405 1.00 93.25 293 ALA A CA 1
ATOM 2180 C C . ALA A 1 293 ? -40.156 -25.072 5.790 1.00 93.25 293 ALA A C 1
ATOM 2182 O O . ALA A 1 293 ? -39.446 -25.140 6.789 1.00 93.25 293 ALA A O 1
ATOM 2183 N N . SER A 1 294 ? -40.369 -26.132 5.000 1.00 91.75 294 SER A N 1
ATOM 2184 C CA . SER A 1 294 ? -39.719 -27.433 5.215 1.00 91.75 294 SER A CA 1
ATOM 2185 C C . SER A 1 294 ? -38.265 -27.475 4.727 1.00 91.75 294 SER A C 1
ATOM 2187 O O . SER A 1 294 ? -37.438 -28.161 5.329 1.00 91.75 294 SER A O 1
ATOM 2189 N N . ALA A 1 295 ? -37.940 -26.723 3.670 1.00 92.44 295 ALA A N 1
ATOM 2190 C CA . ALA A 1 295 ? -36.609 -26.672 3.066 1.00 92.44 295 ALA A CA 1
ATOM 2191 C C . ALA A 1 295 ? -35.653 -25.687 3.765 1.00 92.44 295 ALA A C 1
ATOM 2193 O O . ALA A 1 295 ? -34.445 -25.930 3.782 1.00 92.44 295 ALA A O 1
ATOM 2194 N N . LEU A 1 296 ? -36.196 -24.605 4.343 1.00 96.62 296 LEU A N 1
ATOM 2195 C CA . LEU A 1 296 ? -35.465 -23.454 4.880 1.00 96.62 296 LEU A CA 1
ATOM 2196 C C . LEU A 1 296 ? -34.288 -23.868 5.777 1.00 96.62 296 LEU A C 1
ATOM 2198 O O . LEU A 1 296 ? -34.466 -24.618 6.744 1.00 96.62 296 LEU A O 1
ATOM 2202 N N . LYS A 1 297 ? -33.109 -23.328 5.479 1.00 96.38 297 LYS A N 1
ATOM 2203 C CA . LYS A 1 297 ? -31.873 -23.435 6.263 1.00 96.38 297 LYS A CA 1
ATOM 2204 C C . LYS A 1 297 ? -31.561 -22.136 7.011 1.00 96.38 297 LYS A C 1
ATOM 2206 O O . LYS A 1 297 ? -32.124 -21.096 6.690 1.00 96.38 297 LYS A O 1
ATOM 2211 N N . TRP A 1 298 ? -30.633 -22.183 7.961 1.00 96.25 298 TRP A N 1
ATOM 2212 C CA . TRP A 1 298 ? -29.952 -20.997 8.489 1.00 96.25 298 TRP A CA 1
ATOM 2213 C C . TRP A 1 298 ? -28.508 -20.984 7.991 1.00 96.25 298 TRP A C 1
ATOM 2215 O O . TRP A 1 298 ? -27.807 -21.985 8.157 1.00 96.25 298 TRP A O 1
ATOM 2225 N N . LEU A 1 299 ? -28.092 -19.871 7.386 1.00 88.00 299 LEU A N 1
ATOM 2226 C CA . LEU A 1 299 ? -26.728 -19.603 6.936 1.00 88.00 299 LEU A CA 1
ATOM 2227 C C . LEU A 1 299 ? -26.095 -18.570 7.893 1.00 88.00 299 LEU A C 1
ATOM 2229 O O . LEU A 1 299 ? -26.454 -17.390 7.833 1.00 88.00 299 LEU A O 1
ATOM 2233 N N . PRO A 1 300 ? -25.183 -18.985 8.790 1.00 79.31 300 PRO A N 1
ATOM 2234 C CA . PRO A 1 300 ? -24.409 -18.068 9.624 1.00 79.31 300 PRO A CA 1
ATOM 2235 C C . PRO A 1 300 ? -23.565 -17.118 8.766 1.00 79.31 300 PRO A C 1
ATOM 2237 O O . PRO A 1 300 ? -23.000 -17.557 7.766 1.00 79.31 300 PRO A O 1
ATOM 2240 N N . ARG A 1 301 ? -23.430 -15.840 9.156 1.00 68.62 301 ARG A N 1
ATOM 2241 C CA . ARG A 1 301 ? -22.606 -14.861 8.409 1.00 68.62 301 ARG A CA 1
ATOM 2242 C C . ARG A 1 301 ? -21.326 -14.408 9.107 1.00 68.62 301 ARG A C 1
ATOM 2244 O O . ARG A 1 301 ? -20.531 -13.723 8.476 1.00 68.62 301 ARG A O 1
ATOM 2251 N N . SER A 1 302 ? -21.105 -14.784 10.365 1.00 57.12 302 SER A N 1
ATOM 2252 C CA . SER A 1 302 ? -19.900 -14.430 11.129 1.00 57.12 302 SER A CA 1
ATOM 2253 C C . SER A 1 302 ? -19.325 -15.637 11.885 1.00 57.12 302 SER A C 1
ATOM 2255 O O . SER A 1 302 ? -20.080 -16.560 12.206 1.00 57.12 302 SER A O 1
ATOM 2257 N N . PRO A 1 303 ? -18.019 -15.648 12.233 1.00 52.41 303 PRO A N 1
ATOM 2258 C CA . PRO A 1 303 ? -17.405 -16.747 12.991 1.00 52.41 303 PRO A CA 1
ATOM 2259 C C . PRO A 1 303 ? -18.106 -17.037 14.328 1.00 52.41 303 PRO A C 1
ATOM 2261 O O . PRO A 1 303 ? -18.219 -18.193 14.737 1.00 52.41 303 PRO A O 1
ATOM 2264 N N . TYR A 1 304 ? -18.648 -15.996 14.973 1.00 66.12 304 TYR A N 1
ATOM 2265 C CA . TYR A 1 304 ? -19.511 -16.136 16.144 1.00 66.12 304 TYR A CA 1
ATOM 2266 C C . TYR A 1 304 ? -20.754 -16.976 15.819 1.00 66.12 304 TYR A C 1
ATOM 2268 O O . TYR A 1 304 ? -20.976 -18.012 16.445 1.00 66.12 304 TYR A O 1
ATOM 2276 N N . GLN A 1 305 ? -21.527 -16.589 14.801 1.00 77.06 305 GLN A N 1
ATOM 2277 C CA . GLN A 1 305 ? -22.742 -17.306 14.408 1.00 77.06 305 GLN A CA 1
ATOM 2278 C C . GLN A 1 305 ? -22.448 -18.733 13.932 1.00 77.06 305 GLN A C 1
ATOM 2280 O O . GLN A 1 305 ? -23.241 -19.635 14.193 1.00 77.06 305 GLN A O 1
ATOM 2285 N N . GLU A 1 306 ? -21.305 -18.981 13.290 1.00 67.19 306 GLU A N 1
ATOM 2286 C CA . GLU A 1 306 ? -20.891 -20.345 12.949 1.00 67.19 306 GLU A CA 1
ATOM 2287 C C . GLU A 1 306 ? -20.651 -21.210 14.192 1.00 67.19 306 GLU A C 1
ATOM 2289 O O . GLU A 1 306 ? -21.064 -22.368 14.210 1.00 67.19 306 GLU A O 1
ATOM 2294 N N . SER A 1 307 ? -20.058 -20.662 15.261 1.00 72.56 307 SER A N 1
ATOM 2295 C CA . SER A 1 307 ? -19.905 -21.393 16.530 1.00 72.56 307 SER A CA 1
ATOM 2296 C C . SER A 1 307 ? -21.263 -21.790 17.133 1.00 72.56 307 SER A C 1
ATOM 2298 O O . SER A 1 307 ? -21.434 -22.917 17.605 1.00 72.56 307 SER A O 1
ATOM 2300 N N . ILE A 1 308 ? -22.265 -20.913 17.013 1.00 86.25 308 ILE A N 1
ATOM 2301 C CA . ILE A 1 308 ? -23.654 -21.174 17.408 1.00 86.25 308 ILE A CA 1
ATOM 2302 C C . ILE A 1 308 ? -24.295 -22.223 16.485 1.00 86.25 308 ILE A C 1
ATOM 2304 O O . ILE A 1 308 ? -24.992 -23.119 16.961 1.00 86.25 308 ILE A O 1
ATOM 2308 N N . GLY A 1 309 ? -24.008 -22.180 15.182 1.00 83.62 309 GLY A N 1
ATOM 2309 C CA . GLY A 1 309 ? -24.417 -23.193 14.206 1.00 83.62 309 GLY A CA 1
ATOM 2310 C C . GLY A 1 309 ? -23.878 -24.584 14.540 1.00 83.62 309 GLY A C 1
ATOM 2311 O O . GLY A 1 309 ? -24.648 -25.544 14.600 1.00 83.62 309 GLY A O 1
ATOM 2312 N N . ASN A 1 310 ? -22.589 -24.677 14.865 1.00 78.44 310 ASN A N 1
ATOM 2313 C CA . ASN A 1 310 ? -21.939 -25.907 15.317 1.00 78.44 310 ASN A CA 1
ATOM 2314 C C . ASN A 1 310 ? -22.568 -26.426 16.625 1.00 78.44 310 ASN A C 1
ATOM 2316 O O . ASN A 1 310 ? -22.851 -27.619 16.748 1.00 78.44 310 ASN A O 1
ATOM 2320 N N . ALA A 1 311 ? -22.872 -25.540 17.582 1.00 82.75 311 ALA A N 1
ATOM 2321 C CA . ALA A 1 311 ? -23.561 -25.901 18.824 1.00 82.75 311 ALA A CA 1
ATOM 2322 C C . ALA A 1 311 ? -25.006 -26.396 18.588 1.00 82.75 311 ALA A C 1
ATOM 2324 O O . ALA A 1 311 ? -25.460 -27.333 19.250 1.00 82.75 311 ALA A O 1
ATOM 2325 N N . ILE A 1 312 ? -25.725 -25.820 17.618 1.00 91.19 312 ILE A N 1
ATOM 2326 C CA . ILE A 1 312 ? -27.052 -26.285 17.184 1.00 91.19 312 ILE A CA 1
ATOM 2327 C C . ILE A 1 312 ? -26.959 -27.669 16.522 1.00 91.19 312 ILE A C 1
ATOM 2329 O O . ILE A 1 312 ? -27.798 -28.524 16.812 1.00 91.19 312 ILE A O 1
ATOM 2333 N N . GLN A 1 313 ? -25.950 -27.901 15.674 1.00 88.00 313 GLN A N 1
ATOM 2334 C CA . GLN A 1 313 ? -25.707 -29.175 14.982 1.00 88.00 313 GLN A CA 1
ATOM 2335 C C . GLN A 1 313 ? -25.330 -30.314 15.944 1.00 88.00 313 GLN A C 1
ATOM 2337 O O . GLN A 1 313 ? -25.863 -31.418 15.822 1.00 88.00 313 GLN A O 1
ATOM 2342 N N . ALA A 1 314 ? -24.450 -30.044 16.913 1.00 83.00 314 ALA A N 1
ATOM 2343 C CA . ALA A 1 314 ? -24.030 -31.006 17.937 1.00 83.00 314 ALA A CA 1
ATOM 2344 C C . ALA A 1 314 ? -25.087 -31.233 19.038 1.00 83.00 314 ALA A C 1
ATOM 2346 O O . ALA A 1 314 ? -25.056 -32.244 19.741 1.00 83.00 314 ALA A O 1
ATOM 2347 N N . GLY A 1 315 ? -26.012 -30.285 19.211 1.00 86.12 315 GLY A N 1
ATOM 2348 C CA . GLY A 1 315 ? -27.043 -30.310 20.242 1.00 86.12 315 GLY A CA 1
ATOM 2349 C C . GLY A 1 315 ? -28.273 -31.166 19.914 1.00 86.12 315 GLY A C 1
ATOM 2350 O O . GLY A 1 315 ? -28.341 -31.922 18.949 1.00 86.12 315 GLY A O 1
ATOM 2351 N N . THR A 1 316 ? -29.311 -31.009 20.740 1.00 86.88 316 THR A N 1
ATOM 2352 C CA . THR A 1 316 ? -30.614 -31.689 20.583 1.00 86.88 316 THR A CA 1
ATOM 2353 C C . THR A 1 316 ? -31.668 -30.821 19.881 1.00 86.88 316 THR A C 1
ATOM 2355 O O . THR A 1 316 ? -32.866 -31.091 19.973 1.00 86.88 316 THR A O 1
ATOM 2358 N N . SER A 1 317 ? -31.237 -29.770 19.174 1.00 89.44 317 SER A N 1
ATOM 2359 C CA . SER A 1 317 ? -32.131 -28.848 18.470 1.00 89.44 317 SER A CA 1
ATOM 2360 C C . SER A 1 317 ? -32.900 -29.557 17.344 1.00 89.44 317 SER A C 1
ATOM 2362 O O . SER A 1 317 ? -32.285 -30.289 16.563 1.00 89.44 317 SER A O 1
ATOM 2364 N N . PRO A 1 318 ? -34.213 -29.301 17.164 1.00 90.19 318 PRO A N 1
ATOM 2365 C CA . PRO A 1 318 ? -34.953 -29.796 15.999 1.00 90.19 318 PRO A CA 1
ATOM 2366 C C . PRO A 1 318 ? -34.451 -29.193 14.674 1.00 90.19 318 PRO A C 1
ATOM 2368 O O . PRO A 1 318 ? -34.774 -29.706 13.606 1.00 90.19 318 PRO A O 1
ATOM 2371 N N . TYR A 1 319 ? -33.640 -28.130 14.737 1.00 93.88 319 TYR A N 1
ATOM 2372 C CA . TYR A 1 319 ? -33.059 -27.442 13.583 1.00 93.88 319 TYR A CA 1
ATOM 2373 C C . TYR A 1 319 ? -31.604 -27.845 13.291 1.00 93.88 319 TYR A C 1
ATOM 2375 O O . TYR A 1 319 ? -30.980 -27.257 12.410 1.00 93.88 319 TYR A O 1
ATOM 2383 N N . LYS A 1 320 ? -31.062 -28.860 13.983 1.00 91.81 320 LYS A N 1
ATOM 2384 C CA . LYS A 1 320 ? -29.672 -29.322 13.809 1.00 91.81 320 LYS A CA 1
ATOM 2385 C C . LYS A 1 320 ? -29.329 -29.641 12.347 1.00 91.81 320 LYS A C 1
ATOM 2387 O O . LYS A 1 320 ? -28.347 -29.139 11.819 1.00 91.81 320 LYS A O 1
ATOM 2392 N N . ASP A 1 321 ? -30.212 -30.353 11.643 1.00 92.56 321 ASP A N 1
ATOM 2393 C CA . ASP A 1 321 ? -30.026 -30.761 10.240 1.00 92.56 321 ASP A CA 1
ATOM 2394 C C . ASP A 1 321 ? -30.386 -29.627 9.241 1.00 92.56 321 ASP A C 1
ATOM 2396 O O . ASP A 1 321 ? -30.576 -29.848 8.037 1.00 92.56 321 ASP A O 1
ATOM 2400 N N . ARG A 1 322 ? -30.551 -28.395 9.747 1.00 94.38 322 ARG A N 1
ATOM 2401 C CA . ARG A 1 322 ? -30.996 -27.200 9.010 1.00 94.38 322 ARG A CA 1
ATOM 2402 C C . ARG A 1 322 ? -30.077 -25.986 9.176 1.00 94.38 322 ARG A C 1
ATOM 2404 O O . ARG A 1 322 ? -30.318 -24.978 8.523 1.00 94.38 322 ARG A O 1
ATOM 2411 N N . VAL A 1 323 ? -29.001 -26.093 9.950 1.00 92.25 323 VAL A N 1
ATOM 2412 C CA . VAL A 1 323 ? -27.845 -25.192 9.819 1.00 92.25 323 VAL A CA 1
ATOM 2413 C C . VAL A 1 323 ? -27.060 -25.597 8.569 1.00 92.25 323 VAL A C 1
ATOM 2415 O O . VAL A 1 323 ? -26.861 -26.793 8.347 1.00 92.25 323 VAL A O 1
ATOM 2418 N N . MET A 1 324 ? -26.623 -24.625 7.771 1.00 86.44 324 MET A N 1
ATOM 2419 C CA . MET A 1 324 ? -25.737 -24.828 6.619 1.00 86.44 324 MET A CA 1
ATOM 2420 C C . MET A 1 324 ? -24.482 -23.952 6.715 1.00 86.44 324 MET A C 1
ATOM 2422 O O . MET A 1 324 ? -24.386 -23.087 7.582 1.00 86.44 324 MET A O 1
ATOM 2426 N N . SER A 1 325 ? -23.529 -24.183 5.818 1.00 74.94 325 SER A N 1
ATOM 2427 C CA . SER A 1 325 ? -22.242 -23.487 5.733 1.00 74.94 325 SER A CA 1
ATOM 2428 C C . SER A 1 325 ? -22.051 -22.822 4.366 1.00 74.94 325 SER A C 1
ATOM 2430 O O . SER A 1 325 ? -22.726 -23.178 3.397 1.00 74.94 325 SER A O 1
ATOM 2432 N N . PHE A 1 326 ? -21.094 -21.897 4.245 1.00 66.50 326 PHE A N 1
ATOM 2433 C CA . PHE A 1 326 ? -20.687 -21.393 2.927 1.00 66.50 326 PHE A CA 1
ATOM 2434 C C . PHE A 1 326 ? -20.077 -22.497 2.047 1.00 66.50 326 PHE A C 1
ATOM 2436 O O . PHE A 1 326 ? -20.262 -22.466 0.831 1.00 66.50 326 PHE A O 1
ATOM 2443 N N . ASP A 1 327 ? -19.459 -23.530 2.632 1.00 62.75 327 ASP A N 1
ATOM 2444 C CA . ASP A 1 327 ? -18.981 -24.700 1.890 1.00 62.75 327 ASP A CA 1
ATOM 2445 C C . ASP A 1 327 ? -20.100 -25.450 1.143 1.00 62.75 327 ASP A C 1
ATOM 2447 O O . ASP A 1 327 ? -19.821 -26.151 0.174 1.00 62.75 327 ASP A O 1
ATOM 2451 N N . ASP A 1 328 ? -21.358 -25.351 1.585 1.00 73.25 328 ASP A N 1
ATOM 2452 C CA . ASP A 1 328 ? -22.508 -25.975 0.914 1.00 73.25 328 ASP A CA 1
ATOM 2453 C C . ASP A 1 328 ? -22.900 -25.234 -0.379 1.00 73.25 328 ASP A C 1
ATOM 2455 O O . ASP A 1 328 ? -23.525 -25.817 -1.271 1.00 73.25 328 ASP A O 1
ATOM 2459 N N . LEU A 1 329 ? -22.486 -23.967 -0.498 1.00 71.19 329 LEU A N 1
ATOM 2460 C CA . LEU A 1 329 ? -22.691 -23.105 -1.665 1.00 71.19 329 LEU A CA 1
ATOM 2461 C C . LEU A 1 329 ? -21.558 -23.211 -2.707 1.00 71.19 329 LEU A C 1
ATOM 2463 O O . LEU A 1 329 ? -21.739 -22.762 -3.836 1.00 71.19 329 LEU A O 1
ATOM 2467 N N . VAL A 1 330 ? -20.420 -23.815 -2.346 1.00 67.94 330 VAL A N 1
ATOM 2468 C CA . VAL A 1 330 ? -19.216 -23.969 -3.189 1.00 67.94 330 VAL A CA 1
ATOM 2469 C C . VAL A 1 330 ? -19.494 -24.761 -4.467 1.00 67.94 330 VAL A C 1
ATOM 2471 O O . VAL A 1 330 ? -20.092 -25.842 -4.413 1.00 67.94 330 VAL A O 1
ATOM 2474 N N . THR A 1 331 ? -18.989 -24.267 -5.603 1.00 67.38 331 THR A N 1
ATOM 2475 C CA . THR A 1 331 ? -19.046 -24.947 -6.907 1.00 67.38 331 THR A CA 1
ATOM 2476 C C . THR A 1 331 ? -17.774 -25.772 -7.142 1.00 67.38 331 THR A C 1
ATOM 2478 O O . THR A 1 331 ? -16.659 -25.307 -6.918 1.00 67.38 331 THR A O 1
ATOM 2481 N N . ALA A 1 332 ? -17.896 -27.029 -7.570 1.00 63.38 332 ALA A N 1
ATOM 2482 C CA . ALA A 1 332 ? -16.753 -27.933 -7.697 1.00 63.38 332 ALA A CA 1
ATOM 2483 C C . ALA A 1 332 ? -15.808 -27.522 -8.845 1.00 63.38 332 ALA A C 1
ATOM 2485 O O . ALA A 1 332 ? -16.204 -27.482 -10.006 1.00 63.38 332 ALA A O 1
ATOM 2486 N N . GLY A 1 333 ? -14.536 -27.261 -8.522 1.00 65.06 333 GLY A N 1
ATOM 2487 C CA . GLY A 1 333 ? -13.534 -26.776 -9.483 1.00 65.06 333 GLY A CA 1
ATOM 2488 C C . GLY A 1 333 ? -13.530 -25.257 -9.703 1.00 65.06 333 GLY A C 1
ATOM 2489 O O . GLY A 1 333 ? -12.756 -24.774 -10.523 1.00 65.06 333 GLY A O 1
ATOM 2490 N N . GLU A 1 334 ? -14.353 -24.510 -8.968 1.00 77.94 334 GLU A N 1
ATOM 2491 C CA . GLU A 1 334 ? -14.337 -23.046 -8.926 1.00 77.94 334 GLU A CA 1
ATOM 2492 C C . GLU A 1 334 ? -13.006 -22.507 -8.378 1.00 77.94 334 GLU A C 1
ATOM 2494 O O . GLU A 1 334 ? -12.458 -23.028 -7.401 1.00 77.94 334 GLU A O 1
ATOM 2499 N N . VAL A 1 335 ? -12.493 -21.443 -8.996 1.00 82.31 335 VAL A N 1
ATOM 2500 C CA . VAL A 1 335 ? -11.288 -20.732 -8.559 1.00 82.31 335 VAL A CA 1
ATOM 2501 C C . VAL A 1 335 ? -11.560 -19.234 -8.588 1.00 82.31 335 VAL A C 1
ATOM 2503 O O . VAL A 1 335 ? -12.111 -18.721 -9.559 1.00 82.31 335 VAL A O 1
ATOM 2506 N N . VAL A 1 336 ? -11.149 -18.528 -7.532 1.00 80.00 336 VAL A N 1
ATOM 2507 C CA . VAL A 1 336 ? -11.216 -17.060 -7.459 1.00 80.00 336 VAL A CA 1
ATOM 2508 C C . VAL A 1 336 ? -9.870 -16.527 -6.984 1.00 80.00 336 VAL A C 1
ATOM 2510 O O . VAL A 1 336 ? -9.470 -16.753 -5.840 1.00 80.00 336 VAL A O 1
ATOM 2513 N N . GLY A 1 337 ? -9.157 -15.819 -7.857 1.00 81.56 337 GLY A N 1
ATOM 2514 C CA . GLY A 1 337 ? -7.862 -15.217 -7.549 1.00 81.56 337 GLY A CA 1
ATOM 2515 C C . GLY A 1 337 ? -7.984 -13.816 -6.971 1.00 81.56 337 GLY A C 1
ATOM 2516 O O . GLY A 1 337 ? -8.007 -12.829 -7.706 1.00 81.56 337 GLY A O 1
ATOM 2517 N N . TYR A 1 338 ? -7.998 -13.711 -5.644 1.00 77.00 338 TYR A N 1
ATOM 2518 C CA . TYR A 1 338 ? -8.061 -12.428 -4.937 1.00 77.00 338 TYR A CA 1
ATOM 2519 C C . TYR A 1 338 ? -6.799 -11.570 -5.097 1.00 77.00 338 TYR A C 1
ATOM 2521 O O . TYR A 1 338 ? -6.874 -10.342 -4.997 1.00 77.00 338 TYR A O 1
ATOM 2529 N N . ASN A 1 339 ? -5.645 -12.203 -5.334 1.00 81.06 339 ASN A N 1
ATOM 2530 C CA . ASN A 1 339 ? -4.413 -11.535 -5.742 1.00 81.06 339 ASN A CA 1
ATOM 2531 C C . ASN A 1 339 ? -3.667 -12.387 -6.792 1.00 81.06 339 ASN A C 1
ATOM 2533 O O . ASN A 1 339 ? -2.976 -13.338 -6.414 1.00 81.06 339 ASN A O 1
ATOM 2537 N N . PRO A 1 340 ? -3.810 -12.082 -8.096 1.00 86.31 340 PRO A N 1
ATOM 2538 C CA . PRO A 1 340 ? -3.071 -12.744 -9.170 1.00 86.31 340 PRO A CA 1
ATOM 2539 C C . PRO A 1 340 ? -1.548 -12.585 -9.064 1.00 86.31 340 PRO A C 1
ATOM 2541 O O . PRO A 1 340 ? -1.042 -11.595 -8.539 1.00 86.31 340 PRO A O 1
ATOM 2544 N N . GLY A 1 341 ? -0.806 -13.553 -9.602 1.00 89.19 341 GLY A N 1
ATOM 2545 C CA . GLY A 1 341 ? 0.659 -13.550 -9.619 1.00 89.19 341 GLY A CA 1
ATOM 2546 C C . GLY A 1 341 ? 1.262 -14.951 -9.731 1.00 89.19 341 GLY A C 1
ATOM 2547 O O . GLY A 1 341 ? 0.551 -15.953 -9.664 1.00 89.19 341 GLY A O 1
ATOM 2548 N N . ILE A 1 342 ? 2.586 -15.036 -9.888 1.00 92.56 342 ILE A N 1
ATOM 2549 C CA . ILE A 1 342 ? 3.323 -16.303 -10.017 1.00 92.56 342 ILE A CA 1
ATOM 2550 C C . ILE A 1 342 ? 4.457 -16.406 -8.991 1.00 92.56 342 ILE A C 1
ATOM 2552 O O . ILE A 1 342 ? 5.217 -15.464 -8.773 1.00 92.56 342 ILE A O 1
ATOM 2556 N N . THR A 1 343 ? 4.564 -17.567 -8.349 1.00 94.69 343 THR A N 1
ATOM 2557 C CA . THR A 1 343 ? 5.466 -17.834 -7.221 1.00 94.69 343 THR A CA 1
ATOM 2558 C C . THR A 1 343 ? 5.961 -19.281 -7.238 1.00 94.69 343 THR A C 1
ATOM 2560 O O . THR A 1 343 ? 5.419 -20.129 -7.950 1.00 94.69 343 THR A O 1
ATOM 2563 N N . ALA A 1 344 ? 6.977 -19.590 -6.431 1.00 95.44 344 ALA A N 1
ATOM 2564 C CA . ALA A 1 344 ? 7.388 -20.961 -6.159 1.00 95.44 344 ALA A CA 1
ATOM 2565 C C . ALA A 1 344 ? 7.757 -21.159 -4.679 1.00 95.44 344 ALA A C 1
ATOM 2567 O O . ALA A 1 344 ? 8.428 -20.332 -4.065 1.00 95.44 344 ALA A O 1
ATOM 2568 N N . GLY A 1 345 ? 7.358 -22.290 -4.100 1.00 94.38 345 GLY A N 1
ATOM 2569 C CA . GLY A 1 345 ? 7.556 -22.570 -2.673 1.00 94.38 345 GLY A CA 1
ATOM 2570 C C . GLY A 1 345 ? 7.318 -24.033 -2.313 1.00 94.38 345 GLY A C 1
ATOM 2571 O O . GLY A 1 345 ? 6.990 -24.848 -3.179 1.00 94.38 345 GLY A O 1
ATOM 2572 N N . ARG A 1 346 ? 7.508 -24.387 -1.037 1.00 94.06 346 ARG A N 1
ATOM 2573 C CA . ARG A 1 346 ? 7.108 -25.702 -0.499 1.00 94.06 346 ARG A CA 1
ATOM 2574 C C . ARG A 1 346 ? 5.632 -25.706 -0.133 1.00 94.06 346 ARG A C 1
ATOM 2576 O O . ARG A 1 346 ? 5.170 -24.761 0.487 1.00 94.06 346 ARG A O 1
ATOM 2583 N N . VAL A 1 347 ? 4.914 -26.779 -0.432 1.00 94.19 347 VAL A N 1
ATOM 2584 C CA . VAL A 1 347 ? 3.519 -26.916 0.016 1.00 94.19 347 VAL A CA 1
ATOM 2585 C C . VAL A 1 347 ? 3.479 -27.160 1.527 1.00 94.19 347 VAL A C 1
ATOM 2587 O O . VAL A 1 347 ? 4.172 -28.050 2.022 1.00 94.19 347 VAL A O 1
ATOM 2590 N N . LYS A 1 348 ? 2.661 -26.383 2.242 1.00 92.56 348 LYS A N 1
ATOM 2591 C CA . LYS A 1 348 ? 2.249 -26.629 3.632 1.00 92.56 348 LYS A CA 1
ATOM 2592 C C . LYS A 1 348 ? 0.724 -26.676 3.665 1.00 92.56 348 LYS A C 1
ATOM 2594 O O . LYS A 1 348 ? 0.089 -25.728 3.217 1.00 92.56 348 LYS A O 1
ATOM 2599 N N . VAL A 1 349 ? 0.142 -27.742 4.198 1.00 90.44 349 VAL A N 1
ATOM 2600 C CA . VAL A 1 349 ? -1.311 -27.874 4.381 1.00 90.44 349 VAL A CA 1
ATOM 2601 C C . VAL A 1 349 ? -1.652 -27.546 5.832 1.00 90.44 349 VAL A C 1
ATOM 2603 O O . VAL A 1 349 ? -0.951 -27.981 6.743 1.00 90.44 349 VAL A O 1
ATOM 2606 N N . VAL A 1 350 ? -2.694 -26.757 6.075 1.00 85.00 350 VAL A N 1
ATOM 2607 C CA . VAL A 1 350 ? -3.089 -26.326 7.423 1.00 85.00 350 VAL A CA 1
ATOM 2608 C C . VAL A 1 350 ? -4.592 -26.510 7.586 1.00 85.00 350 VAL A C 1
ATOM 2610 O O . VAL A 1 350 ? -5.383 -25.929 6.840 1.00 85.00 350 VAL A O 1
ATOM 2613 N N . ARG A 1 351 ? -4.974 -27.343 8.556 1.00 80.75 351 ARG A N 1
ATOM 2614 C CA . ARG A 1 351 ? -6.361 -27.494 9.004 1.00 80.75 351 ARG A CA 1
ATOM 2615 C C . ARG A 1 351 ? -6.759 -26.318 9.879 1.00 80.75 351 ARG A C 1
ATOM 2617 O O . ARG A 1 351 ? -5.898 -25.723 10.520 1.00 80.75 351 ARG A O 1
ATOM 2624 N N . ALA A 1 352 ? -8.053 -26.025 9.960 1.00 65.75 352 ALA A N 1
ATOM 2625 C CA . ALA A 1 352 ? -8.554 -24.924 10.783 1.00 65.75 352 ALA A CA 1
ATOM 2626 C C . ALA A 1 352 ? -8.154 -25.083 12.266 1.00 65.75 352 ALA A C 1
ATOM 2628 O O . ALA A 1 352 ? -7.773 -24.110 12.905 1.00 65.75 352 ALA A O 1
ATOM 2629 N N . ALA A 1 353 ? -8.161 -26.319 12.780 1.00 65.81 353 ALA A N 1
ATOM 2630 C CA . ALA A 1 353 ? -7.743 -26.646 14.147 1.00 65.81 353 ALA A CA 1
ATOM 2631 C C . ALA A 1 353 ? -6.212 -26.729 14.352 1.00 65.81 353 ALA A C 1
ATOM 2633 O O . ALA A 1 353 ? -5.755 -26.695 15.489 1.00 65.81 353 ALA A O 1
ATOM 2634 N N . ASP A 1 354 ? -5.424 -26.824 13.272 1.00 69.06 354 ASP A N 1
ATOM 2635 C CA . ASP A 1 354 ? -3.955 -26.934 13.316 1.00 69.06 354 ASP A CA 1
ATOM 2636 C C . ASP A 1 354 ? -3.256 -25.581 13.053 1.00 69.06 354 ASP A C 1
ATOM 2638 O O . ASP A 1 354 ? -2.033 -25.529 12.879 1.00 69.06 354 ASP A O 1
ATOM 2642 N N . PHE A 1 355 ? -4.006 -24.476 12.944 1.00 71.75 355 PHE A N 1
ATOM 2643 C CA . PHE A 1 355 ? -3.419 -23.178 12.628 1.00 71.75 355 PHE A CA 1
ATOM 2644 C C . PHE A 1 355 ? -2.636 -22.603 13.814 1.00 71.75 355 PHE A C 1
ATOM 2646 O O . PHE A 1 355 ? -3.187 -22.257 14.853 1.00 71.75 355 PHE A O 1
ATOM 2653 N N . SER A 1 356 ? -1.340 -22.394 13.595 1.00 68.31 356 SER A N 1
ATOM 2654 C CA . SER A 1 356 ? -0.524 -21.470 14.377 1.00 68.31 356 SER A CA 1
ATOM 2655 C C . SER A 1 356 ? 0.289 -20.626 13.407 1.00 68.31 356 SER A C 1
ATOM 2657 O O . SER A 1 356 ? 1.080 -21.170 12.628 1.00 68.31 356 SER A O 1
ATOM 2659 N N . ALA A 1 357 ? 0.134 -19.301 13.471 1.00 65.69 357 ALA A N 1
ATOM 2660 C CA . ALA A 1 357 ? 0.899 -18.351 12.663 1.00 65.69 357 ALA A CA 1
ATOM 2661 C C . ALA A 1 357 ? 2.409 -18.640 12.742 1.00 65.69 357 ALA A C 1
ATOM 2663 O O . ALA A 1 357 ? 3.106 -18.700 11.730 1.00 65.69 357 ALA A O 1
ATOM 2664 N N . ALA A 1 358 ? 2.915 -18.936 13.940 1.00 62.38 358 ALA A N 1
ATOM 2665 C CA . ALA A 1 358 ? 4.334 -19.163 14.164 1.00 62.38 358 ALA A CA 1
ATOM 2666 C C . ALA A 1 358 ? 4.884 -20.478 13.558 1.00 62.38 358 ALA A C 1
ATOM 2668 O O . ALA A 1 358 ? 6.106 -20.641 13.500 1.00 62.38 358 ALA A O 1
ATOM 2669 N N . SER A 1 359 ? 4.018 -21.381 13.073 1.00 70.19 359 SER A N 1
ATOM 2670 C CA . SER A 1 359 ? 4.396 -22.611 12.349 1.00 70.19 359 SER A CA 1
ATOM 2671 C C . SER A 1 359 ? 4.720 -22.397 10.859 1.00 70.19 359 SER A C 1
ATOM 2673 O O . SER A 1 359 ? 5.273 -23.294 10.212 1.00 70.19 359 SER A O 1
ATOM 2675 N N . LEU A 1 360 ? 4.377 -21.226 10.312 1.00 81.56 360 LEU A N 1
ATOM 2676 C CA . LEU A 1 360 ? 4.493 -20.911 8.888 1.00 81.56 360 LEU A CA 1
ATOM 2677 C C . LEU A 1 360 ? 5.826 -20.227 8.546 1.00 81.56 360 LEU A C 1
ATOM 2679 O O . LEU A 1 360 ? 6.488 -19.635 9.400 1.00 81.56 360 LEU A O 1
ATOM 2683 N N . ALA A 1 361 ? 6.238 -20.320 7.279 1.00 78.88 361 ALA A N 1
ATOM 2684 C CA . ALA A 1 361 ? 7.509 -19.783 6.793 1.00 78.88 361 ALA A CA 1
ATOM 2685 C C . ALA A 1 361 ? 7.391 -19.131 5.406 1.00 78.88 361 ALA A C 1
ATOM 2687 O O . ALA A 1 361 ? 6.665 -19.605 4.535 1.00 78.88 361 ALA A O 1
ATOM 2688 N N . SER A 1 362 ? 8.198 -18.094 5.163 1.00 80.94 362 SER A N 1
ATOM 2689 C CA . SER A 1 362 ? 8.111 -17.233 3.972 1.00 80.94 362 SER A CA 1
ATOM 2690 C C . SER A 1 362 ? 8.490 -17.875 2.631 1.00 80.94 362 SER A C 1
ATOM 2692 O O . SER A 1 362 ? 8.379 -17.230 1.593 1.00 80.94 362 SER A O 1
ATOM 2694 N N . ASP A 1 363 ? 8.904 -19.145 2.616 1.00 86.00 363 ASP A N 1
ATOM 2695 C CA . ASP A 1 363 ? 9.100 -19.943 1.399 1.00 86.00 363 ASP A CA 1
ATOM 2696 C C . ASP A 1 363 ? 8.124 -21.134 1.272 1.00 86.00 363 ASP A C 1
ATOM 2698 O O . ASP A 1 363 ? 8.357 -22.063 0.489 1.00 86.00 363 ASP A O 1
ATOM 2702 N N . GLN A 1 364 ? 7.016 -21.095 2.020 1.00 91.88 364 GLN A N 1
ATOM 2703 C CA . GLN A 1 364 ? 5.871 -21.994 1.871 1.00 91.88 364 GLN A CA 1
ATOM 2704 C C . GLN A 1 364 ? 4.767 -21.374 1.004 1.00 91.88 364 GLN A C 1
ATOM 2706 O O . GLN A 1 364 ? 4.469 -20.188 1.118 1.00 91.88 364 GLN A O 1
ATOM 2711 N N . ILE A 1 365 ? 4.119 -22.201 0.187 1.00 95.19 365 ILE A N 1
ATOM 2712 C CA . ILE A 1 365 ? 2.778 -21.955 -0.346 1.00 95.19 365 ILE A CA 1
ATOM 2713 C C . ILE A 1 365 ? 1.819 -22.674 0.605 1.00 95.19 365 ILE A C 1
ATOM 2715 O O . ILE A 1 365 ? 1.906 -23.898 0.756 1.00 95.19 365 ILE A O 1
ATOM 2719 N N . VAL A 1 366 ? 0.965 -21.916 1.287 1.00 93.62 366 VAL A N 1
ATOM 2720 C CA . VAL A 1 366 ? 0.109 -22.430 2.360 1.00 93.62 366 VAL A CA 1
ATOM 2721 C C . VAL A 1 366 ? -1.290 -22.711 1.825 1.00 93.62 366 VAL A C 1
ATOM 2723 O O . VAL A 1 366 ? -1.950 -21.823 1.288 1.00 93.62 366 VAL A O 1
ATOM 2726 N N . VAL A 1 367 ? -1.728 -23.958 1.983 1.00 93.25 367 VAL A N 1
ATOM 2727 C CA . VAL A 1 367 ? -3.076 -24.424 1.654 1.00 93.25 367 VAL A CA 1
ATOM 2728 C C . VAL A 1 367 ? -3.894 -24.459 2.943 1.00 93.25 367 VAL A C 1
ATOM 2730 O O . VAL A 1 367 ? -3.619 -25.261 3.837 1.00 93.25 367 VAL A O 1
ATOM 2733 N N . LEU A 1 368 ? -4.868 -23.560 3.038 1.00 86.38 368 LEU A N 1
ATOM 2734 C CA . LEU A 1 368 ? -5.667 -23.270 4.224 1.00 86.38 368 LEU A CA 1
ATOM 2735 C C . LEU A 1 368 ? -7.056 -23.902 4.105 1.00 86.38 368 LEU A C 1
ATOM 2737 O O . LEU A 1 368 ? -7.790 -23.617 3.159 1.00 86.38 368 LEU A O 1
ATOM 2741 N N . GLU A 1 369 ? -7.446 -24.721 5.080 1.00 76.12 369 GLU A N 1
ATOM 2742 C CA . GLU A 1 369 ? -8.823 -25.235 5.181 1.00 76.12 369 GLU A CA 1
ATOM 2743 C C . GLU A 1 369 ? -9.808 -24.095 5.477 1.00 76.12 369 GLU A C 1
ATOM 2745 O O . GLU A 1 369 ? -10.897 -24.039 4.918 1.00 76.12 369 GLU A O 1
ATOM 2750 N N . ARG A 1 370 ? -9.367 -23.130 6.291 1.00 65.44 370 ARG A N 1
ATOM 2751 C CA . ARG A 1 370 ? -10.044 -21.867 6.586 1.00 65.44 370 ARG A CA 1
ATOM 2752 C C . ARG A 1 370 ? -9.006 -20.756 6.709 1.00 65.44 370 ARG A C 1
ATOM 2754 O O . ARG A 1 370 ? -7.881 -21.011 7.137 1.00 65.44 370 ARG A O 1
ATOM 2761 N N . VAL A 1 371 ? -9.373 -19.540 6.318 1.00 65.56 371 VAL A N 1
ATOM 2762 C CA . VAL A 1 371 ? -8.486 -18.373 6.393 1.00 65.56 371 VAL A CA 1
ATOM 2763 C C . VAL A 1 371 ? -8.492 -17.798 7.820 1.00 65.56 371 VAL A C 1
ATOM 2765 O O . VAL A 1 371 ? -9.579 -17.602 8.359 1.00 65.56 371 VAL A O 1
ATOM 2768 N N . PRO A 1 372 ? -7.318 -17.563 8.439 1.00 64.81 372 PRO A N 1
ATOM 2769 C CA . PRO A 1 372 ? -7.189 -16.928 9.753 1.00 64.81 372 PRO A CA 1
ATOM 2770 C C . PRO A 1 372 ? -7.287 -15.394 9.659 1.00 64.81 372 PRO A C 1
ATOM 2772 O O . PRO A 1 372 ? -7.117 -14.827 8.578 1.00 64.81 372 PRO A O 1
ATOM 2775 N N . ASP A 1 373 ? -7.478 -14.719 10.794 1.00 53.47 373 ASP A N 1
ATOM 2776 C CA . ASP A 1 373 ? -7.551 -13.249 10.852 1.00 53.47 373 ASP A CA 1
ATOM 2777 C C . ASP A 1 373 ? -6.203 -12.554 10.568 1.00 53.47 373 ASP A C 1
ATOM 2779 O O . ASP A 1 373 ? -6.179 -11.477 9.970 1.00 53.47 373 ASP A O 1
ATOM 2783 N N . ASP A 1 374 ? -5.077 -13.187 10.918 1.00 58.59 374 ASP A N 1
ATOM 2784 C CA . ASP A 1 374 ? -3.728 -12.805 10.475 1.00 58.59 374 ASP A CA 1
ATOM 2785 C C . ASP A 1 374 ? -2.959 -14.016 9.928 1.00 58.59 374 ASP A C 1
ATOM 2787 O O . ASP A 1 374 ? -3.142 -15.160 10.351 1.00 58.59 374 ASP A O 1
ATOM 2791 N N . ILE A 1 375 ? -2.058 -13.749 8.984 1.00 70.19 375 ILE A N 1
ATOM 2792 C CA . ILE A 1 375 ? -1.099 -14.716 8.462 1.00 70.19 375 ILE A CA 1
ATOM 2793 C C . ILE A 1 375 ? 0.266 -14.028 8.308 1.00 70.19 375 ILE A C 1
ATOM 2795 O O . ILE A 1 375 ? 0.349 -12.952 7.701 1.00 70.19 375 ILE A O 1
ATOM 2799 N N . PRO A 1 376 ? 1.374 -14.631 8.781 1.00 71.25 376 PRO A N 1
ATOM 2800 C CA . PRO A 1 376 ? 2.704 -14.100 8.510 1.00 71.25 376 PRO A CA 1
ATOM 2801 C C . PRO A 1 376 ? 3.016 -14.167 7.005 1.00 71.25 376 PRO A C 1
ATOM 2803 O O . PRO A 1 376 ? 2.340 -14.875 6.251 1.00 71.25 376 PRO A O 1
ATOM 2806 N N . PRO A 1 377 ? 4.063 -13.475 6.531 1.00 77.50 377 PRO A N 1
ATOM 2807 C CA . PRO A 1 377 ? 4.435 -13.517 5.123 1.00 77.50 377 PRO A CA 1
ATOM 2808 C C . PRO A 1 377 ? 4.770 -14.936 4.646 1.00 77.50 377 PRO A C 1
ATOM 2810 O O . PRO A 1 377 ? 5.620 -15.622 5.220 1.00 77.50 377 PRO A O 1
ATOM 2813 N N . VAL A 1 378 ? 4.126 -15.344 3.554 1.00 86.56 378 VAL A N 1
ATOM 2814 C CA . VAL A 1 378 ? 4.253 -16.652 2.894 1.00 86.56 378 VAL A CA 1
ATOM 2815 C C . VAL A 1 378 ? 4.392 -16.463 1.380 1.00 86.56 378 VAL A C 1
ATOM 2817 O O . VAL A 1 378 ? 4.026 -15.417 0.838 1.00 86.56 378 VAL A O 1
ATOM 2820 N N . ALA A 1 379 ? 4.939 -17.461 0.682 1.00 89.19 379 ALA A N 1
ATOM 2821 C CA . ALA A 1 379 ? 5.215 -17.377 -0.754 1.00 89.19 379 ALA A CA 1
ATOM 2822 C C . ALA A 1 379 ? 3.949 -17.457 -1.624 1.00 89.19 379 ALA A C 1
ATOM 2824 O O . ALA A 1 379 ? 3.974 -16.986 -2.758 1.00 89.19 379 ALA A O 1
ATOM 2825 N N . GLY A 1 380 ? 2.862 -18.037 -1.108 1.00 93.19 380 GLY A N 1
ATOM 2826 C CA . GLY A 1 380 ? 1.543 -18.112 -1.743 1.00 93.19 380 GLY A CA 1
ATOM 2827 C C . GLY A 1 380 ? 0.477 -18.566 -0.743 1.00 93.19 380 GLY A C 1
ATOM 2828 O O . GLY A 1 380 ? 0.809 -19.229 0.243 1.00 93.19 380 GLY A O 1
ATOM 2829 N N . ILE A 1 381 ? -0.784 -18.216 -0.992 1.00 94.00 381 ILE A N 1
ATOM 2830 C CA . ILE A 1 381 ? -1.945 -18.548 -0.154 1.00 94.00 381 ILE A CA 1
ATOM 2831 C C . ILE A 1 381 ? -3.010 -19.192 -1.042 1.00 94.00 381 ILE A C 1
ATOM 2833 O O . ILE A 1 381 ? -3.347 -18.644 -2.090 1.00 94.00 381 ILE A O 1
ATOM 2837 N N . VAL A 1 382 ? -3.552 -20.340 -0.633 1.00 93.12 382 VAL A N 1
ATOM 2838 C CA . VAL A 1 382 ? -4.725 -20.939 -1.285 1.00 93.12 382 VAL A CA 1
ATOM 2839 C C . VAL A 1 382 ? -5.727 -21.416 -0.238 1.00 93.12 382 VAL A C 1
ATOM 2841 O O . VAL A 1 382 ? -5.386 -22.260 0.588 1.00 93.12 382 VAL A O 1
ATOM 2844 N N . SER A 1 383 ? -6.955 -20.895 -0.262 1.00 87.00 383 SER A N 1
ATOM 2845 C CA . SER A 1 383 ? -8.033 -21.280 0.658 1.00 87.00 383 SER A CA 1
ATOM 2846 C C . SER A 1 383 ? -8.995 -22.305 0.050 1.00 87.00 383 SER A C 1
ATOM 2848 O O . SER A 1 383 ? -9.280 -22.281 -1.146 1.00 87.00 383 SER A O 1
ATOM 2850 N N . ALA A 1 384 ? -9.524 -23.199 0.888 1.00 77.00 384 ALA A N 1
ATOM 2851 C CA . ALA A 1 384 ? -10.538 -24.189 0.509 1.00 77.00 384 ALA A CA 1
ATOM 2852 C C . ALA A 1 384 ? -11.977 -23.642 0.497 1.00 77.00 384 ALA A C 1
ATOM 2854 O O . ALA A 1 384 ? -12.879 -24.299 -0.019 1.00 77.00 384 ALA A O 1
ATOM 2855 N N . VAL A 1 385 ? -12.167 -22.449 1.067 1.00 69.06 385 VAL A N 1
ATOM 2856 C CA . VAL A 1 385 ? -13.438 -21.728 1.225 1.00 69.06 385 VAL A CA 1
ATOM 2857 C C . VAL A 1 385 ? -13.271 -20.315 0.632 1.00 69.06 385 VAL A C 1
ATOM 2859 O O . VAL A 1 385 ? -12.150 -19.780 0.692 1.00 69.06 385 VAL A O 1
ATOM 2862 N N . PRO A 1 386 ? -14.319 -19.704 0.042 1.00 60.66 386 PRO A N 1
ATOM 2863 C CA . PRO A 1 386 ? -14.264 -18.332 -0.459 1.00 60.66 386 PRO A CA 1
ATOM 2864 C C . PRO A 1 386 ? -13.877 -17.295 0.609 1.00 60.66 386 PRO A C 1
ATOM 2866 O O . PRO A 1 386 ? -14.086 -17.492 1.803 1.00 60.66 386 PRO A O 1
ATOM 2869 N N . GLN A 1 387 ? -13.323 -16.168 0.161 1.00 55.84 387 GLN A N 1
ATOM 2870 C CA . GLN A 1 387 ? -12.942 -15.015 0.981 1.00 55.84 387 GLN A CA 1
ATOM 2871 C C . GLN A 1 387 ? -13.720 -13.791 0.484 1.00 55.84 387 GLN A C 1
ATOM 2873 O O . GLN A 1 387 ? -13.909 -13.629 -0.722 1.00 55.84 387 GLN A O 1
ATOM 2878 N N . THR A 1 388 ? -14.124 -12.881 1.373 1.00 47.56 388 THR A N 1
ATOM 2879 C CA . THR A 1 388 ? -14.654 -11.579 0.936 1.00 47.56 388 THR A CA 1
ATOM 2880 C C . THR A 1 388 ? -13.531 -10.733 0.324 1.00 47.56 388 THR A C 1
ATOM 2882 O O . THR A 1 388 ? -12.366 -10.823 0.729 1.00 47.56 388 THR A O 1
ATOM 2885 N N . ALA A 1 389 ? -13.852 -9.869 -0.645 1.00 44.31 389 ALA A N 1
ATOM 2886 C CA . ALA A 1 389 ? -12.855 -9.057 -1.358 1.00 44.31 389 ALA A CA 1
ATOM 2887 C C . ALA A 1 389 ? -12.028 -8.120 -0.443 1.00 44.31 389 ALA A C 1
ATOM 2889 O O . ALA A 1 389 ? -10.934 -7.691 -0.824 1.00 44.31 389 ALA A O 1
ATOM 2890 N N . LEU A 1 390 ? -12.549 -7.845 0.761 1.00 46.47 390 LEU A N 1
ATOM 2891 C CA . LEU A 1 390 ? -11.998 -6.962 1.793 1.00 46.47 390 LEU A CA 1
ATOM 2892 C C . LEU A 1 390 ? -11.425 -7.715 3.013 1.00 46.47 390 LEU A C 1
ATOM 2894 O O . LEU A 1 390 ? -11.044 -7.076 3.990 1.00 46.47 390 LEU A O 1
ATOM 2898 N N . ALA A 1 391 ? -11.347 -9.053 2.979 1.00 51.03 391 ALA A N 1
ATOM 2899 C CA . ALA A 1 391 ? -10.732 -9.841 4.050 1.00 51.03 391 ALA A CA 1
ATOM 2900 C C . ALA A 1 391 ? -9.287 -9.381 4.338 1.00 51.03 391 ALA A C 1
ATOM 2902 O O . ALA A 1 391 ? -8.528 -9.082 3.413 1.00 51.03 391 ALA A O 1
ATOM 2903 N N . HIS A 1 392 ? -8.872 -9.371 5.609 1.00 57.41 392 HIS A N 1
ATOM 2904 C CA . HIS A 1 392 ? -7.555 -8.859 6.014 1.00 57.41 392 HIS A CA 1
ATOM 2905 C C . HIS A 1 392 ? -6.399 -9.559 5.274 1.00 57.41 392 HIS A C 1
ATOM 2907 O O . HIS A 1 392 ? -5.509 -8.905 4.730 1.00 57.41 392 HIS A O 1
ATOM 2913 N N . VAL A 1 393 ? -6.484 -10.883 5.113 1.00 63.66 393 VAL A N 1
ATOM 2914 C CA . VAL A 1 393 ? -5.522 -11.685 4.339 1.00 63.66 393 VAL A CA 1
ATOM 2915 C C . VAL A 1 393 ? -5.481 -11.309 2.847 1.00 63.66 393 VAL A C 1
ATOM 2917 O O . VAL A 1 393 ? -4.409 -11.351 2.244 1.00 63.66 393 VAL A O 1
ATOM 2920 N N . ASN A 1 394 ? -6.587 -10.855 2.246 1.00 62.44 394 ASN A N 1
ATOM 2921 C CA . ASN A 1 394 ? -6.601 -10.345 0.867 1.00 62.44 394 ASN A CA 1
ATOM 2922 C C . ASN A 1 394 ? -5.852 -9.013 0.730 1.00 62.44 394 ASN A C 1
ATOM 2924 O O . ASN A 1 394 ? -5.148 -8.796 -0.259 1.00 62.44 394 ASN A O 1
ATOM 2928 N N . LEU A 1 395 ? -5.960 -8.141 1.732 1.00 59.47 395 LEU A N 1
ATOM 2929 C CA . LEU A 1 395 ? -5.251 -6.862 1.788 1.00 59.47 395 LEU A CA 1
ATOM 2930 C C . LEU A 1 395 ? -3.747 -7.075 2.029 1.00 59.47 395 LEU A C 1
ATOM 2932 O O . LEU A 1 395 ? -2.923 -6.524 1.296 1.00 59.47 395 LEU A O 1
ATOM 2936 N N . LEU A 1 396 ? -3.387 -7.952 2.974 1.00 63.22 396 LEU A N 1
ATOM 2937 C CA . LEU A 1 396 ? -2.002 -8.362 3.236 1.00 63.22 396 LEU A CA 1
ATOM 2938 C C . LEU A 1 396 ? -1.357 -9.037 2.014 1.00 63.22 396 LEU A C 1
ATOM 2940 O O . LEU A 1 396 ? -0.221 -8.717 1.664 1.00 63.22 396 LEU A O 1
ATOM 2944 N N . ALA A 1 397 ? -2.072 -9.932 1.325 1.00 70.88 397 ALA A N 1
ATOM 2945 C CA . ALA A 1 397 ? -1.577 -10.595 0.117 1.00 70.88 397 ALA A CA 1
ATOM 2946 C C . ALA A 1 397 ? -1.239 -9.587 -0.993 1.00 70.88 397 ALA A C 1
ATOM 2948 O O . ALA A 1 397 ? -0.134 -9.626 -1.539 1.00 70.88 397 ALA A O 1
ATOM 2949 N N . LYS A 1 398 ? -2.145 -8.633 -1.261 1.00 65.69 398 LYS A N 1
ATOM 2950 C CA . LYS A 1 398 ? -1.926 -7.523 -2.206 1.00 65.69 398 LYS A CA 1
ATOM 2951 C C . LYS A 1 398 ? -0.735 -6.652 -1.792 1.00 65.69 398 LYS A C 1
ATOM 2953 O O . LYS A 1 398 ? 0.120 -6.358 -2.622 1.00 65.69 398 LYS A O 1
ATOM 2958 N N . ALA A 1 399 ? -0.628 -6.298 -0.509 1.00 56.88 399 ALA A N 1
ATOM 2959 C CA . ALA A 1 399 ? 0.467 -5.483 0.024 1.00 56.88 399 ALA A CA 1
ATOM 2960 C C . ALA A 1 399 ? 1.852 -6.156 -0.075 1.00 56.88 399 ALA A C 1
ATOM 2962 O O . ALA A 1 399 ? 2.853 -5.451 -0.223 1.00 56.88 399 ALA A O 1
ATOM 2963 N N . ARG A 1 400 ? 1.900 -7.495 -0.006 1.00 69.75 400 ARG A N 1
ATOM 2964 C CA . ARG A 1 400 ? 3.112 -8.333 -0.098 1.00 69.75 400 ARG A CA 1
ATOM 2965 C C . ARG A 1 400 ? 3.451 -8.788 -1.524 1.00 69.75 400 ARG A C 1
ATOM 2967 O O . ARG A 1 400 ? 4.568 -9.239 -1.763 1.00 69.75 400 ARG A O 1
ATOM 2974 N N . GLY A 1 401 ? 2.499 -8.719 -2.458 1.00 74.06 401 GLY A N 1
ATOM 2975 C CA . GLY A 1 401 ? 2.606 -9.366 -3.773 1.00 74.06 401 GLY A CA 1
ATOM 2976 C C . GLY A 1 401 ? 2.490 -10.898 -3.722 1.00 74.06 401 GLY A C 1
ATOM 2977 O O . GLY A 1 401 ? 2.844 -11.573 -4.686 1.00 74.06 401 GLY A O 1
ATOM 2978 N N . THR A 1 402 ? 2.010 -11.461 -2.609 1.00 85.12 402 THR A N 1
ATOM 2979 C CA . THR A 1 402 ? 1.811 -12.905 -2.420 1.00 85.12 402 THR A CA 1
ATOM 2980 C C . THR A 1 402 ? 0.599 -13.366 -3.238 1.00 85.12 402 THR A C 1
ATOM 2982 O O . THR A 1 402 ? -0.496 -12.857 -2.984 1.00 85.12 402 THR A O 1
ATOM 2985 N N . PRO A 1 403 ? 0.722 -14.327 -4.176 1.00 92.12 403 PRO A N 1
ATOM 2986 C CA . PRO A 1 403 ? -0.438 -14.847 -4.896 1.00 92.12 403 PRO A CA 1
ATOM 2987 C C . PRO A 1 403 ? -1.443 -15.477 -3.924 1.00 92.12 403 PRO A C 1
ATOM 2989 O O . PRO A 1 403 ? -1.054 -16.314 -3.106 1.00 92.12 403 PRO A O 1
ATOM 2992 N N . ASN A 1 404 ? -2.708 -15.060 -3.997 1.00 91.19 404 ASN A N 1
ATOM 2993 C CA . ASN A 1 404 ? -3.786 -15.523 -3.117 1.00 91.19 404 ASN A CA 1
ATOM 2994 C C . ASN A 1 404 ? -5.012 -15.917 -3.945 1.00 91.19 404 ASN A C 1
ATOM 2996 O O . ASN A 1 404 ? -5.510 -15.109 -4.733 1.00 91.19 404 ASN A O 1
ATOM 3000 N N . ALA A 1 405 ? -5.491 -17.143 -3.747 1.00 90.12 405 ALA A N 1
ATOM 3001 C CA . ALA A 1 405 ? -6.686 -17.675 -4.388 1.00 90.12 405 ALA A CA 1
ATOM 3002 C C . ALA A 1 405 ? -7.566 -18.456 -3.406 1.00 90.12 405 ALA A C 1
ATOM 3004 O O . ALA A 1 405 ? -7.091 -19.024 -2.426 1.00 90.12 405 ALA A O 1
ATOM 3005 N N . TYR A 1 406 ? -8.843 -18.567 -3.732 1.00 84.69 406 TYR A N 1
ATOM 3006 C CA . TYR A 1 406 ? -9.688 -19.679 -3.311 1.00 84.69 406 TYR A CA 1
ATOM 3007 C C . TYR A 1 406 ? -9.680 -20.738 -4.418 1.00 84.69 406 TYR A C 1
ATOM 3009 O O . TYR A 1 406 ? -9.741 -20.386 -5.596 1.00 84.69 406 TYR A O 1
ATOM 3017 N N . VAL A 1 407 ? -9.596 -22.017 -4.044 1.00 87.56 407 VAL A N 1
ATOM 3018 C CA . VAL A 1 407 ? -9.708 -23.160 -4.962 1.00 87.56 407 VAL A CA 1
ATOM 3019 C C . VAL A 1 407 ? -10.651 -24.194 -4.350 1.00 87.56 407 VAL A C 1
ATOM 3021 O O . VAL A 1 407 ? -10.335 -24.830 -3.338 1.00 87.56 407 VAL A O 1
ATOM 3024 N N . ALA A 1 408 ? -11.802 -24.390 -4.985 1.00 77.94 408 ALA A N 1
ATOM 3025 C CA . ALA A 1 408 ? -12.812 -25.340 -4.551 1.00 77.94 408 ALA A CA 1
ATOM 3026 C C . ALA A 1 408 ? -12.267 -26.772 -4.505 1.00 77.94 408 ALA A C 1
ATOM 3028 O O . ALA A 1 408 ? -11.697 -27.287 -5.470 1.00 77.94 408 ALA A O 1
ATOM 3029 N N . GLY A 1 409 ? -12.475 -27.444 -3.374 1.00 73.06 409 GLY A N 1
ATOM 3030 C CA . GLY A 1 409 ? -12.096 -28.847 -3.208 1.00 73.06 409 GLY A CA 1
ATOM 3031 C C . GLY A 1 409 ? -10.583 -29.117 -3.208 1.00 73.06 409 GLY A C 1
ATOM 3032 O O . GLY A 1 409 ? -10.149 -30.248 -3.445 1.00 73.06 409 GLY A O 1
ATOM 3033 N N . ILE A 1 410 ? -9.758 -28.099 -2.932 1.00 85.12 410 ILE A N 1
ATOM 3034 C CA . ILE A 1 410 ? -8.293 -28.228 -2.885 1.00 85.12 410 ILE A CA 1
ATOM 3035 C C . ILE A 1 410 ? -7.837 -29.337 -1.913 1.00 85.12 410 ILE A C 1
ATOM 3037 O O . ILE A 1 410 ? -6.922 -30.090 -2.227 1.00 85.12 410 ILE A O 1
ATOM 3041 N N . PHE A 1 411 ? -8.532 -29.552 -0.788 1.00 82.00 411 PHE A N 1
ATOM 3042 C CA . PHE A 1 411 ? -8.187 -30.595 0.197 1.00 82.00 411 PHE A CA 1
ATOM 3043 C C . PHE A 1 411 ? -8.433 -32.042 -0.262 1.00 82.00 411 PHE A C 1
ATOM 3045 O O . PHE A 1 411 ? -7.877 -32.962 0.339 1.00 82.00 411 PHE A O 1
ATOM 3052 N N . GLN A 1 412 ? -9.215 -32.280 -1.321 1.00 81.06 412 GLN A N 1
ATOM 3053 C CA . GLN A 1 412 ? -9.390 -33.622 -1.893 1.00 81.06 412 GLN A CA 1
ATOM 3054 C C . GLN A 1 412 ? -8.292 -33.982 -2.915 1.00 81.06 412 GLN A C 1
ATOM 3056 O O . GLN A 1 412 ? -8.247 -35.112 -3.406 1.00 81.06 412 GLN A O 1
ATOM 3061 N N . TRP A 1 413 ? -7.373 -33.061 -3.228 1.00 83.56 413 TRP A N 1
ATOM 3062 C CA . TRP A 1 413 ? -6.265 -33.308 -4.150 1.00 83.56 413 TRP A CA 1
ATOM 3063 C C . TRP A 1 413 ? -5.215 -34.235 -3.520 1.00 83.56 413 TRP A C 1
ATOM 3065 O O . TRP A 1 413 ? -4.345 -33.796 -2.765 1.00 83.56 413 TRP A O 1
ATOM 3075 N N . SER A 1 414 ? -5.224 -35.515 -3.903 1.00 83.12 414 SER A N 1
ATOM 3076 C CA . SER A 1 414 ? -4.279 -36.533 -3.407 1.00 83.12 414 SER A CA 1
ATOM 3077 C C . SER A 1 414 ? -2.802 -36.127 -3.525 1.00 83.12 414 SER A C 1
ATOM 3079 O O . SER A 1 414 ? -1.983 -36.502 -2.688 1.00 83.12 414 SER A O 1
ATOM 3081 N N . GLN A 1 415 ? -2.460 -35.325 -4.539 1.00 87.50 415 GLN A N 1
ATOM 3082 C CA . GLN A 1 415 ? -1.105 -34.821 -4.759 1.00 87.50 415 GLN A CA 1
ATOM 3083 C C . GLN A 1 415 ? -0.601 -33.861 -3.667 1.00 87.50 415 GLN A C 1
ATOM 3085 O O . GLN A 1 415 ? 0.606 -33.801 -3.458 1.00 87.50 415 GLN A O 1
ATOM 3090 N N . LEU A 1 416 ? -1.472 -33.158 -2.927 1.00 87.00 416 LEU A N 1
ATOM 3091 C CA . LEU A 1 416 ? -1.030 -32.233 -1.871 1.00 87.00 416 LEU A CA 1
ATOM 3092 C C . LEU A 1 416 ? -0.335 -32.952 -0.715 1.00 87.00 416 LEU A C 1
ATOM 3094 O O . LEU A 1 416 ? 0.677 -32.462 -0.219 1.00 87.00 416 LEU A O 1
ATOM 3098 N N . HIS A 1 417 ? -0.834 -34.126 -0.320 1.00 81.25 417 HIS A N 1
ATOM 3099 C CA . HIS A 1 417 ? -0.217 -34.922 0.741 1.00 81.25 417 HIS A CA 1
ATOM 3100 C C . HIS A 1 417 ? 1.188 -35.391 0.329 1.00 81.25 417 HIS A C 1
ATOM 3102 O O . HIS A 1 417 ? 2.149 -35.220 1.076 1.00 81.25 417 HIS A O 1
ATOM 3108 N N . ASP A 1 418 ? 1.332 -35.868 -0.912 1.00 85.19 418 ASP A N 1
ATOM 3109 C CA . ASP A 1 418 ? 2.620 -36.197 -1.538 1.00 85.19 418 ASP A CA 1
ATOM 3110 C C . ASP A 1 418 ? 3.559 -34.982 -1.667 1.00 85.19 418 ASP A C 1
ATOM 3112 O O . ASP A 1 418 ? 4.785 -35.137 -1.684 1.00 85.19 418 ASP A O 1
ATOM 3116 N N . TRP A 1 419 ? 3.011 -33.773 -1.816 1.00 91.94 419 TRP A N 1
ATOM 3117 C CA . TRP A 1 419 ? 3.787 -32.540 -1.948 1.00 91.94 419 TRP A CA 1
ATOM 3118 C C . TRP A 1 419 ? 4.280 -32.029 -0.593 1.00 91.94 419 TRP A C 1
ATOM 3120 O O . TRP A 1 419 ? 5.462 -31.704 -0.482 1.00 91.94 419 TRP A O 1
ATOM 3130 N N . GLU A 1 420 ? 3.439 -32.027 0.442 1.00 89.00 420 GLU A N 1
ATOM 3131 C CA . GLU A 1 420 ? 3.834 -31.656 1.805 1.00 89.00 420 GLU A CA 1
ATOM 3132 C C . GLU A 1 420 ? 4.784 -32.693 2.425 1.00 89.00 420 GLU A C 1
ATOM 3134 O O . GLU A 1 420 ? 5.887 -32.339 2.851 1.00 89.00 420 GLU A O 1
ATOM 3139 N N . TYR A 1 421 ? 4.413 -33.981 2.419 1.00 85.00 421 TYR A N 1
ATOM 3140 C CA . TYR A 1 421 ? 5.186 -35.051 3.067 1.00 85.00 421 TYR A CA 1
ATOM 3141 C C . TYR A 1 421 ? 6.610 -35.170 2.506 1.00 85.00 421 TYR A C 1
ATOM 3143 O O . TYR A 1 421 ? 7.576 -35.329 3.252 1.00 85.00 421 TYR A O 1
ATOM 3151 N N . LEU A 1 422 ? 6.765 -35.035 1.184 1.00 86.44 422 LEU A N 1
ATOM 3152 C CA . LEU A 1 422 ? 8.074 -35.045 0.521 1.00 86.44 422 LEU A CA 1
ATOM 3153 C C . LEU A 1 422 ? 8.729 -33.651 0.462 1.00 86.44 422 LEU A C 1
ATOM 3155 O O . LEU A 1 422 ? 9.792 -33.508 -0.146 1.00 86.44 422 LEU A O 1
ATOM 3159 N N . SER A 1 423 ? 8.111 -32.620 1.055 1.00 85.31 423 SER A N 1
ATOM 3160 C CA . SER A 1 423 ? 8.564 -31.220 1.017 1.00 85.31 423 SER A CA 1
ATOM 3161 C C . SER A 1 423 ? 8.905 -30.742 -0.404 1.00 85.31 423 SER A C 1
ATOM 3163 O O . SER A 1 423 ? 9.922 -30.074 -0.649 1.00 85.31 423 SER A O 1
ATOM 3165 N N . ARG A 1 424 ? 8.059 -31.127 -1.370 1.00 88.56 424 ARG A N 1
ATOM 3166 C CA . ARG A 1 424 ? 8.215 -30.767 -2.780 1.00 88.56 424 ARG A CA 1
ATOM 3167 C C . ARG A 1 424 ? 8.075 -29.265 -2.957 1.00 88.56 424 ARG A C 1
ATOM 3169 O O . ARG A 1 424 ? 7.313 -28.600 -2.260 1.00 88.56 424 ARG A O 1
ATOM 3176 N N . ARG A 1 425 ? 8.813 -28.754 -3.937 1.00 93.94 425 ARG A N 1
ATOM 3177 C CA . ARG A 1 425 ? 8.653 -27.391 -4.433 1.00 93.94 425 ARG A CA 1
ATOM 3178 C C . ARG A 1 425 ? 7.677 -27.422 -5.602 1.00 93.94 425 ARG A C 1
ATOM 3180 O O . ARG A 1 425 ? 7.769 -28.308 -6.456 1.00 93.94 425 ARG A O 1
ATOM 3187 N N . VAL A 1 426 ? 6.779 -26.451 -5.650 1.00 95.75 426 VAL A N 1
ATOM 3188 C CA . VAL A 1 426 ? 5.833 -26.250 -6.752 1.00 95.75 426 VAL A CA 1
ATOM 3189 C C . VAL A 1 426 ? 5.867 -24.794 -7.195 1.00 95.75 426 VAL A C 1
ATOM 3191 O O . VAL A 1 426 ? 6.121 -23.907 -6.381 1.00 95.75 426 VAL A O 1
ATOM 3194 N N . ILE A 1 427 ? 5.626 -24.569 -8.482 1.00 97.12 427 ILE A N 1
ATOM 3195 C CA . ILE A 1 427 ? 5.168 -23.292 -9.023 1.00 97.12 427 ILE A CA 1
ATOM 3196 C C . ILE A 1 427 ? 3.669 -23.203 -8.736 1.00 97.12 427 ILE A C 1
ATOM 3198 O O . ILE A 1 427 ? 2.958 -24.184 -8.965 1.00 97.12 427 ILE A O 1
ATOM 3202 N N . LEU A 1 428 ? 3.213 -22.042 -8.274 1.00 96.56 428 LEU A N 1
ATOM 3203 C CA . LEU A 1 428 ? 1.808 -21.641 -8.246 1.00 96.56 428 LEU A CA 1
ATOM 3204 C C . LEU A 1 428 ? 1.674 -20.368 -9.087 1.00 96.56 428 LEU A C 1
ATOM 3206 O O . LEU A 1 428 ? 2.403 -19.402 -8.859 1.00 96.56 428 LEU A O 1
ATOM 3210 N N . LYS A 1 429 ? 0.740 -20.361 -10.036 1.00 96.00 429 LYS A N 1
ATOM 3211 C CA . LYS A 1 429 ? 0.305 -19.171 -10.771 1.00 96.00 429 LYS A CA 1
ATOM 3212 C C . LYS A 1 429 ? -1.187 -18.968 -10.544 1.00 96.00 429 LYS A C 1
ATOM 3214 O O . LYS A 1 429 ? -1.971 -19.834 -10.906 1.00 96.00 429 LYS A O 1
ATOM 3219 N N . VAL A 1 430 ? -1.553 -17.824 -9.981 1.00 92.75 430 VAL A N 1
ATOM 3220 C CA . VAL A 1 430 ? -2.938 -17.380 -9.796 1.00 92.75 430 VAL A CA 1
ATOM 3221 C C . VAL A 1 430 ? -3.276 -16.360 -10.886 1.00 92.75 430 VAL A C 1
ATOM 3223 O O . VAL A 1 430 ? -2.542 -15.386 -11.068 1.00 92.75 430 VAL A O 1
ATOM 3226 N N . THR A 1 431 ? -4.380 -16.572 -11.597 1.00 88.50 431 THR A N 1
ATOM 3227 C CA . THR A 1 431 ? -5.086 -15.563 -12.410 1.00 88.50 431 THR A CA 1
ATOM 3228 C C . THR A 1 431 ? -6.397 -15.195 -11.707 1.00 88.50 431 THR A C 1
ATOM 3230 O O . THR A 1 431 ? -6.607 -15.607 -10.573 1.00 88.50 431 THR A O 1
ATOM 3233 N N . ALA A 1 432 ? -7.281 -14.399 -12.317 1.00 76.81 432 ALA A N 1
ATOM 3234 C CA . ALA A 1 432 ? -8.561 -14.052 -11.684 1.00 76.81 432 ALA A CA 1
ATOM 3235 C C . ALA A 1 432 ? -9.471 -15.279 -11.443 1.00 76.81 432 ALA A C 1
ATOM 3237 O O . ALA A 1 432 ? -10.253 -15.288 -10.494 1.00 76.81 432 ALA A O 1
ATOM 3238 N N . ASP A 1 433 ? -9.335 -16.297 -12.292 1.00 81.94 433 ASP A N 1
ATOM 3239 C CA . ASP A 1 433 ? -10.270 -17.401 -12.527 1.00 81.94 433 ASP A CA 1
ATOM 3240 C C . ASP A 1 433 ? -9.599 -18.793 -12.632 1.00 81.94 433 ASP A C 1
ATOM 3242 O O . ASP A 1 433 ? -10.286 -19.788 -12.848 1.00 81.94 433 ASP A O 1
ATOM 3246 N N . ASP A 1 434 ? -8.272 -18.891 -12.474 1.00 89.50 434 ASP A N 1
ATOM 3247 C CA . ASP A 1 434 ? -7.503 -20.148 -12.513 1.00 89.50 434 ASP A CA 1
ATOM 3248 C C . ASP A 1 434 ? -6.289 -20.113 -11.555 1.00 89.50 434 ASP A C 1
ATOM 3250 O O . ASP A 1 434 ? -5.731 -19.060 -11.230 1.00 89.50 434 ASP A O 1
ATOM 3254 N N . ALA A 1 435 ? -5.875 -21.291 -11.084 1.00 92.25 435 ALA A N 1
ATOM 3255 C CA . ALA A 1 435 ? -4.765 -21.511 -10.162 1.00 92.25 435 ALA A CA 1
ATOM 3256 C C . ALA A 1 435 ? -3.916 -22.698 -10.649 1.00 92.25 435 ALA A C 1
ATOM 3258 O O . ALA A 1 435 ? -4.121 -23.850 -10.259 1.00 92.25 435 ALA A O 1
ATOM 3259 N N . VAL A 1 436 ? -2.932 -22.414 -11.503 1.00 93.88 436 VAL A N 1
ATOM 3260 C CA . VAL A 1 436 ? -2.071 -23.418 -12.144 1.00 93.88 436 VAL A CA 1
ATOM 3261 C C . VAL A 1 436 ? -0.941 -23.845 -11.207 1.00 93.88 436 VAL A C 1
ATOM 3263 O O . VAL A 1 436 ? -0.156 -23.018 -10.738 1.00 93.88 436 VAL A O 1
ATOM 3266 N N . TRP A 1 437 ? -0.794 -25.158 -11.011 1.00 94.06 437 TRP A N 1
ATOM 3267 C CA . TRP A 1 437 ? 0.268 -25.762 -10.200 1.00 94.06 437 TRP A CA 1
ATOM 3268 C C . TRP A 1 437 ? 1.205 -26.627 -11.051 1.00 94.06 437 TRP A C 1
ATOM 3270 O O . TRP A 1 437 ? 0.744 -27.447 -11.847 1.00 94.06 437 TRP A O 1
ATOM 3280 N N . LYS A 1 438 ? 2.525 -26.519 -10.846 1.00 94.50 438 LYS A N 1
ATOM 3281 C CA . LYS A 1 438 ? 3.515 -27.380 -11.527 1.00 94.50 438 LYS A CA 1
ATOM 3282 C C . LYS A 1 438 ? 4.686 -27.740 -10.604 1.00 94.50 438 LYS A C 1
ATOM 3284 O O . LYS A 1 438 ? 5.332 -26.832 -10.085 1.00 94.50 438 LYS A O 1
ATOM 3289 N N . PRO A 1 439 ? 5.019 -29.027 -10.389 1.00 94.06 439 PRO A N 1
ATOM 3290 C CA . PRO A 1 439 ? 6.221 -29.405 -9.645 1.00 94.06 439 PRO A CA 1
ATOM 3291 C C . PRO A 1 439 ? 7.494 -28.849 -10.297 1.00 94.06 439 PRO A C 1
ATOM 3293 O O . PRO A 1 439 ? 7.698 -29.012 -11.499 1.00 94.06 439 PRO A O 1
ATOM 3296 N N . ILE A 1 440 ? 8.368 -28.232 -9.498 1.00 94.81 440 ILE A N 1
ATOM 3297 C CA . ILE A 1 440 ? 9.641 -27.648 -9.949 1.00 94.81 440 ILE A CA 1
ATOM 3298 C C . ILE A 1 440 ? 10.815 -28.438 -9.360 1.00 94.81 440 ILE A C 1
ATOM 3300 O O . ILE A 1 440 ? 10.818 -28.796 -8.178 1.00 94.81 440 ILE A O 1
ATOM 3304 N N . SER A 1 441 ? 11.818 -28.749 -10.187 1.00 93.75 441 SER A N 1
ATOM 3305 C CA . SER A 1 441 ? 13.024 -29.446 -9.716 1.00 93.75 441 SER A CA 1
ATOM 3306 C C . SER A 1 441 ? 13.840 -28.578 -8.752 1.00 93.75 441 SER A C 1
ATOM 3308 O O . SER A 1 441 ? 13.720 -27.353 -8.728 1.00 93.75 441 SER A O 1
ATOM 3310 N N . VAL A 1 442 ? 14.703 -29.211 -7.951 1.00 90.75 442 VAL A N 1
ATOM 3311 C CA . VAL A 1 442 ? 15.562 -28.491 -6.998 1.00 90.75 442 VAL A CA 1
ATOM 3312 C C . VAL A 1 442 ? 16.487 -27.505 -7.718 1.00 90.75 442 VAL A C 1
ATOM 3314 O O . VAL A 1 442 ? 16.627 -26.379 -7.255 1.00 90.75 442 VAL A O 1
ATOM 3317 N N . ASP A 1 443 ? 17.047 -27.876 -8.871 1.00 93.94 443 ASP A N 1
ATOM 3318 C CA . ASP A 1 443 ? 17.955 -27.007 -9.628 1.00 93.94 443 ASP A CA 1
ATOM 3319 C C . ASP A 1 443 ? 17.223 -25.816 -10.264 1.00 93.94 443 ASP A C 1
ATOM 3321 O O . ASP A 1 443 ? 17.695 -24.686 -10.161 1.00 93.94 443 ASP A O 1
ATOM 3325 N N . GLN A 1 444 ? 16.031 -26.034 -10.835 1.00 95.19 444 GLN A N 1
ATOM 3326 C CA . GLN A 1 444 ? 15.175 -24.950 -11.341 1.00 95.19 444 GLN A CA 1
ATOM 3327 C C . GLN A 1 444 ? 14.714 -24.007 -10.219 1.00 95.19 444 GLN A C 1
ATOM 3329 O O . GLN A 1 444 ? 14.734 -22.790 -10.383 1.00 95.19 444 GLN A O 1
ATOM 3334 N N . TYR A 1 445 ? 14.341 -24.546 -9.054 1.00 93.06 445 TYR A N 1
ATOM 3335 C CA . TYR A 1 445 ? 13.980 -23.738 -7.886 1.00 93.06 445 TYR A CA 1
ATOM 3336 C C . TYR A 1 445 ? 15.174 -22.926 -7.374 1.00 93.06 445 TYR A C 1
ATOM 3338 O O . TYR A 1 445 ? 15.023 -21.753 -7.048 1.00 93.06 445 TYR A O 1
ATOM 3346 N N . ASN A 1 446 ? 16.370 -23.517 -7.332 1.00 92.00 446 ASN A N 1
ATOM 3347 C CA . ASN A 1 446 ? 17.587 -22.819 -6.922 1.00 92.00 446 ASN A CA 1
ATOM 3348 C C . ASN A 1 446 ? 17.984 -21.724 -7.927 1.00 92.00 446 ASN A C 1
ATOM 3350 O O . ASN A 1 446 ? 18.413 -20.653 -7.506 1.00 92.00 446 ASN A O 1
ATOM 3354 N N . ALA A 1 447 ? 17.796 -21.955 -9.231 1.00 91.69 447 ALA A N 1
ATOM 3355 C CA . ALA A 1 447 ? 17.985 -20.940 -10.266 1.00 91.69 447 ALA A CA 1
ATOM 3356 C C . ALA A 1 447 ? 16.983 -19.782 -10.110 1.00 91.69 447 ALA A C 1
ATOM 3358 O O . ALA A 1 447 ? 17.401 -18.628 -10.050 1.00 91.69 447 ALA A O 1
ATOM 3359 N N . TRP A 1 448 ? 15.691 -20.074 -9.920 1.00 91.88 448 TRP A N 1
ATOM 3360 C CA . TRP A 1 448 ? 14.683 -19.057 -9.593 1.00 91.88 448 TRP A CA 1
ATOM 3361 C C . TRP A 1 448 ? 15.055 -18.263 -8.329 1.00 91.88 448 TRP A C 1
ATOM 3363 O O . TRP A 1 448 ? 15.092 -17.034 -8.357 1.00 91.88 448 TRP A O 1
ATOM 3373 N N . ARG A 1 449 ? 15.431 -18.943 -7.237 1.00 87.81 449 ARG A N 1
ATOM 3374 C CA . ARG A 1 449 ? 15.888 -18.304 -5.988 1.00 87.81 449 ARG A CA 1
ATOM 3375 C C . ARG A 1 449 ? 17.164 -17.473 -6.146 1.00 87.81 449 ARG A C 1
ATOM 3377 O O . ARG A 1 449 ? 17.397 -16.619 -5.299 1.00 87.81 449 ARG A O 1
ATOM 3384 N N . ALA A 1 450 ? 17.967 -17.700 -7.187 1.00 86.50 450 ALA A N 1
ATOM 3385 C CA . ALA A 1 450 ? 19.126 -16.874 -7.527 1.00 86.50 450 ALA A CA 1
ATOM 3386 C C . ALA A 1 450 ? 18.767 -15.653 -8.402 1.00 86.50 450 ALA A C 1
ATOM 3388 O O . ALA A 1 450 ? 19.530 -14.689 -8.434 1.00 86.50 450 ALA A O 1
ATOM 3389 N N . LEU A 1 451 ? 17.610 -15.664 -9.078 1.00 83.56 451 LEU A N 1
ATOM 3390 C CA . LEU A 1 451 ? 17.025 -14.477 -9.713 1.00 83.56 451 LEU A CA 1
ATOM 3391 C C . LEU A 1 451 ? 16.311 -13.587 -8.682 1.00 83.56 451 LEU A C 1
ATOM 3393 O O . LEU A 1 451 ? 16.394 -12.360 -8.777 1.00 83.56 451 LEU A O 1
ATOM 3397 N N . VAL A 1 452 ? 15.638 -14.189 -7.688 1.00 78.81 452 VAL A N 1
ATOM 3398 C CA . VAL A 1 452 ? 14.986 -13.482 -6.567 1.00 78.81 452 VAL A CA 1
ATOM 3399 C C . VAL A 1 452 ? 16.039 -12.761 -5.722 1.00 78.81 452 VAL A C 1
ATOM 3401 O O . VAL A 1 452 ? 16.623 -13.309 -4.788 1.00 78.81 452 VAL A O 1
ATOM 3404 N N . THR A 1 453 ? 16.277 -11.500 -6.066 1.00 65.88 453 THR A N 1
ATOM 3405 C CA . THR A 1 453 ? 17.219 -10.624 -5.374 1.00 65.88 453 THR A CA 1
ATOM 3406 C C . THR A 1 453 ? 16.482 -9.901 -4.252 1.00 65.88 453 THR A C 1
ATOM 3408 O O . THR A 1 453 ? 15.618 -9.073 -4.529 1.00 65.88 453 THR A O 1
ATOM 3411 N N . VAL A 1 454 ? 16.828 -10.174 -2.990 1.00 62.34 454 VAL A N 1
ATOM 3412 C CA . VAL A 1 454 ? 16.479 -9.259 -1.890 1.00 62.34 454 VAL A CA 1
ATOM 3413 C C . VAL A 1 454 ? 17.375 -8.024 -2.057 1.00 62.34 454 VAL A C 1
ATOM 3415 O O . VAL A 1 454 ? 18.597 -8.195 -2.054 1.00 62.34 454 VAL A O 1
ATOM 3418 N N . PRO A 1 455 ? 16.832 -6.810 -2.270 1.00 63.28 455 PRO A N 1
ATOM 3419 C CA . PRO A 1 455 ? 17.658 -5.614 -2.419 1.00 63.28 455 PRO A CA 1
ATOM 3420 C C . PRO A 1 455 ? 18.432 -5.321 -1.130 1.00 63.28 455 PRO A C 1
ATOM 3422 O O . PRO A 1 455 ? 17.940 -5.617 -0.043 1.00 63.28 455 PRO A O 1
ATOM 3425 N N . ASP A 1 456 ? 19.598 -4.682 -1.228 1.00 62.66 456 ASP A N 1
ATOM 3426 C CA . ASP A 1 456 ? 20.236 -4.091 -0.047 1.00 62.66 456 ASP A CA 1
ATOM 3427 C C . ASP A 1 456 ? 19.435 -2.846 0.371 1.00 62.66 456 ASP A C 1
ATOM 3429 O O . ASP A 1 456 ? 19.388 -1.844 -0.348 1.00 62.66 456 ASP A O 1
ATOM 3433 N N . ARG A 1 457 ? 18.713 -2.950 1.491 1.00 79.88 457 ARG A N 1
ATOM 3434 C CA . ARG A 1 457 ? 17.697 -1.981 1.925 1.00 79.88 457 ARG A CA 1
ATOM 3435 C C . ARG A 1 457 ? 18.226 -1.077 3.034 1.00 79.88 457 ARG A C 1
ATOM 3437 O O . ARG A 1 457 ? 17.783 -1.119 4.182 1.00 79.88 457 ARG A O 1
ATOM 3444 N N . THR A 1 458 ? 19.186 -0.233 2.667 1.00 85.31 458 THR A N 1
ATOM 3445 C CA . THR A 1 458 ? 19.826 0.720 3.580 1.00 85.31 458 THR A CA 1
ATOM 3446 C C . THR A 1 458 ? 18.923 1.910 3.914 1.00 85.31 458 THR A C 1
ATOM 3448 O O . THR A 1 458 ? 18.490 2.635 3.018 1.00 85.31 458 THR A O 1
ATOM 3451 N N . ILE A 1 459 ? 18.718 2.178 5.206 1.00 90.31 459 ILE A N 1
ATOM 3452 C CA . ILE A 1 459 ? 18.033 3.384 5.697 1.00 90.31 459 ILE A CA 1
ATOM 3453 C C . ILE A 1 459 ? 19.022 4.554 5.735 1.00 90.31 459 ILE A C 1
ATOM 3455 O O . ILE A 1 459 ? 20.037 4.485 6.437 1.00 90.31 459 ILE A O 1
ATOM 3459 N N . THR A 1 460 ? 18.715 5.645 5.029 1.00 91.50 460 THR A N 1
ATOM 3460 C CA . THR A 1 460 ? 19.511 6.883 5.049 1.00 91.50 460 THR A CA 1
ATOM 3461 C C . THR A 1 460 ? 19.641 7.425 6.474 1.00 91.50 460 THR A C 1
ATOM 3463 O O . THR A 1 460 ? 18.647 7.634 7.165 1.00 91.50 460 THR A O 1
ATOM 3466 N N . GLN A 1 461 ? 20.877 7.643 6.922 1.00 93.44 461 GLN A N 1
ATOM 3467 C CA . GLN A 1 461 ? 21.181 8.158 8.258 1.00 93.44 461 GLN A CA 1
ATOM 3468 C C . GLN A 1 461 ? 21.337 9.687 8.245 1.00 93.44 461 GLN A C 1
ATOM 3470 O O . GLN A 1 461 ? 21.592 10.284 7.201 1.00 93.44 461 GLN A O 1
ATOM 3475 N N . VAL A 1 462 ? 21.209 10.316 9.417 1.00 95.25 462 VAL A N 1
ATOM 3476 C CA . VAL A 1 462 ? 21.469 11.751 9.625 1.00 95.25 462 VAL A CA 1
ATOM 3477 C C . VAL A 1 462 ? 22.840 11.910 10.282 1.00 95.25 462 VAL A C 1
ATOM 3479 O O . VAL A 1 462 ? 23.025 11.451 11.408 1.00 95.25 462 VAL A O 1
ATOM 3482 N N . ASP A 1 463 ? 23.780 12.565 9.591 1.00 91.12 463 ASP A N 1
ATOM 3483 C CA . ASP A 1 463 ? 25.193 12.666 10.004 1.00 91.12 463 ASP A CA 1
ATOM 3484 C C . ASP A 1 463 ? 25.392 13.296 11.396 1.00 91.12 463 ASP A C 1
ATOM 3486 O O . ASP A 1 463 ? 26.202 12.811 12.186 1.00 91.12 463 ASP A O 1
ATOM 3490 N N . ASP A 1 464 ? 24.641 14.357 11.714 1.00 94.00 464 ASP A N 1
ATOM 3491 C CA . ASP A 1 464 ? 24.624 14.994 13.038 1.00 94.00 464 ASP A CA 1
ATOM 3492 C C . ASP A 1 464 ? 23.205 15.013 13.623 1.00 94.00 464 ASP A C 1
ATOM 3494 O O . ASP A 1 464 ? 22.531 16.042 13.718 1.00 94.00 464 ASP A O 1
ATOM 3498 N N . LEU A 1 465 ? 22.738 13.829 14.024 1.00 95.94 465 LEU A N 1
ATOM 3499 C CA . LEU A 1 465 ? 21.463 13.682 14.723 1.00 95.94 465 LEU A CA 1
ATOM 3500 C C . LEU A 1 465 ? 21.473 14.325 16.128 1.00 95.94 465 LEU A C 1
ATOM 3502 O O . LEU A 1 465 ? 20.411 14.651 16.653 1.00 95.94 465 LEU A O 1
ATOM 3506 N N . ALA A 1 466 ? 22.646 14.547 16.733 1.00 94.62 466 ALA A N 1
ATOM 3507 C CA . ALA A 1 466 ? 22.778 15.117 18.077 1.00 94.62 466 ALA A CA 1
ATOM 3508 C C . ALA A 1 466 ? 22.564 16.644 18.107 1.00 94.62 466 ALA A C 1
ATOM 3510 O O . ALA A 1 466 ? 22.078 17.182 19.106 1.00 94.62 466 ALA A O 1
ATOM 3511 N N . SER A 1 467 ? 22.870 17.349 17.015 1.00 95.88 467 SER A N 1
ATOM 3512 C CA . SER A 1 467 ? 22.523 18.768 16.834 1.00 95.88 467 SER A CA 1
ATOM 3513 C C . SER A 1 467 ? 21.129 18.984 16.233 1.00 95.88 467 SER A C 1
ATOM 3515 O O . SER A 1 467 ? 20.640 20.114 16.229 1.00 95.88 467 SER A O 1
ATOM 3517 N N . ALA A 1 468 ? 20.473 17.934 15.727 1.00 97.06 468 ALA A N 1
ATOM 3518 C CA . ALA A 1 468 ? 19.173 18.050 15.069 1.00 97.06 468 ALA A CA 1
ATOM 3519 C C . ALA A 1 468 ? 18.063 18.545 16.028 1.00 97.06 468 ALA A C 1
ATOM 3521 O O . ALA A 1 468 ? 18.086 18.230 17.226 1.00 97.06 468 ALA A O 1
ATOM 3522 N N . PRO A 1 469 ? 17.066 19.302 15.530 1.00 97.38 469 PRO A N 1
ATOM 3523 C CA . PRO A 1 469 ? 15.941 19.756 16.342 1.00 97.38 469 PRO A CA 1
ATOM 3524 C C . PRO A 1 469 ? 15.013 18.588 16.705 1.00 97.38 469 PRO A C 1
ATOM 3526 O O . PRO A 1 469 ? 14.777 17.696 15.891 1.00 97.38 469 PRO A O 1
ATOM 3529 N N . TYR A 1 470 ? 14.429 18.614 17.907 1.00 98.38 470 TYR A N 1
ATOM 3530 C CA . TYR A 1 47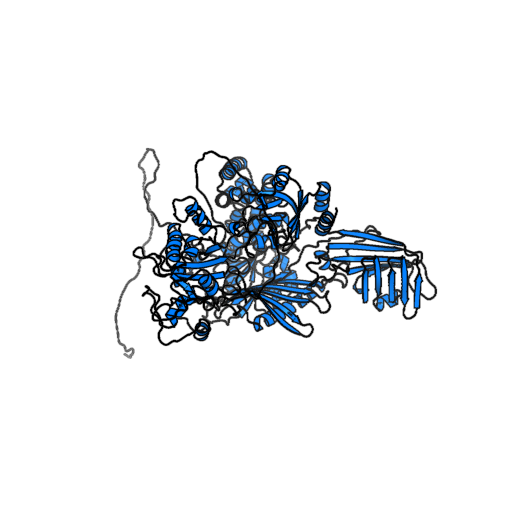0 ? 13.389 17.652 18.301 1.00 98.38 470 TYR A CA 1
ATOM 3531 C C . TYR A 1 470 ? 12.057 17.865 17.572 1.00 98.38 470 TYR A C 1
ATOM 3533 O O . TYR A 1 470 ? 11.286 16.921 17.436 1.00 98.38 470 TYR A O 1
ATOM 3541 N N . VAL A 1 471 ? 11.785 19.100 17.144 1.00 98.19 471 VAL A N 1
ATOM 3542 C CA . VAL A 1 471 ? 10.510 19.545 16.571 1.00 98.19 471 VAL A CA 1
ATOM 3543 C C . VAL A 1 471 ? 10.792 20.257 15.250 1.00 98.19 471 VAL A C 1
ATOM 3545 O O . VAL A 1 471 ? 11.646 21.142 15.199 1.00 98.19 471 VAL A O 1
ATOM 3548 N N . VAL A 1 472 ? 10.083 19.868 14.193 1.00 98.00 472 VAL A N 1
ATOM 3549 C CA . VAL A 1 472 ? 10.210 20.406 12.833 1.00 98.00 472 VAL A CA 1
ATOM 3550 C C . VAL A 1 472 ? 8.833 20.861 12.360 1.00 98.00 472 VAL A C 1
ATOM 3552 O O . VAL A 1 472 ? 7.860 20.110 12.444 1.00 98.00 472 VAL A O 1
ATOM 3555 N N . ASP A 1 473 ? 8.743 22.096 11.870 1.00 96.44 473 ASP A N 1
ATOM 3556 C CA . ASP A 1 473 ? 7.523 22.593 11.235 1.00 96.44 473 ASP A CA 1
ATOM 3557 C C . ASP A 1 473 ? 7.375 21.980 9.835 1.00 96.44 473 ASP A C 1
ATOM 3559 O O . ASP A 1 473 ? 8.353 21.873 9.097 1.00 96.44 473 ASP A O 1
ATOM 3563 N N . VAL A 1 474 ? 6.157 21.565 9.483 1.00 96.31 474 VAL A N 1
ATOM 3564 C CA . VAL A 1 474 ? 5.820 20.961 8.182 1.00 96.31 474 VAL A CA 1
ATOM 3565 C C . VAL A 1 474 ? 4.734 21.752 7.436 1.00 96.31 474 VAL A C 1
ATOM 3567 O O . VAL A 1 474 ? 4.097 21.231 6.525 1.00 96.31 474 VAL A O 1
ATOM 3570 N N . THR A 1 475 ? 4.503 23.011 7.832 1.00 93.88 475 THR A N 1
ATOM 3571 C CA . THR A 1 475 ? 3.510 23.922 7.221 1.00 93.88 475 THR A CA 1
ATOM 3572 C C . THR A 1 475 ? 4.109 25.029 6.342 1.00 93.88 475 THR A C 1
ATOM 3574 O O . THR A 1 475 ? 3.368 25.881 5.862 1.00 93.88 475 THR A O 1
ATOM 3577 N N . ASP A 1 476 ? 5.423 25.009 6.099 1.00 89.12 476 ASP A N 1
ATOM 3578 C CA . ASP A 1 476 ? 6.134 25.915 5.181 1.00 89.12 476 ASP A CA 1
ATOM 3579 C C . ASP A 1 476 ? 7.251 25.145 4.446 1.00 89.12 476 ASP A C 1
ATOM 3581 O O . ASP A 1 476 ? 7.896 24.283 5.045 1.00 89.12 476 ASP A O 1
ATOM 3585 N N . GLY A 1 477 ? 7.466 25.434 3.158 1.00 93.31 477 GLY A N 1
ATOM 3586 C CA . GLY A 1 477 ? 8.301 24.649 2.230 1.00 93.31 477 GLY A CA 1
ATOM 3587 C C . GLY A 1 477 ? 7.499 23.880 1.165 1.00 93.31 477 GLY A C 1
ATOM 3588 O O . GLY A 1 477 ? 6.303 24.111 1.000 1.00 93.31 477 GLY A O 1
ATOM 3589 N N . GLY A 1 478 ? 8.157 22.977 0.428 1.00 95.19 478 GLY A N 1
ATOM 3590 C CA . GLY A 1 478 ? 7.548 22.156 -0.629 1.00 95.19 478 GLY A CA 1
ATOM 3591 C C . GLY A 1 478 ? 8.250 20.808 -0.856 1.00 95.19 478 GLY A C 1
ATOM 3592 O O . GLY A 1 478 ? 8.796 20.198 0.070 1.00 95.19 478 GLY A O 1
ATOM 3593 N N . LEU A 1 479 ? 8.246 20.316 -2.100 1.00 95.31 479 LEU A N 1
ATOM 3594 C CA . LEU A 1 479 ? 8.889 19.047 -2.486 1.00 95.31 479 LEU A CA 1
ATOM 3595 C C . LEU A 1 479 ? 10.417 18.985 -2.243 1.00 95.31 479 LEU A C 1
ATOM 3597 O O . LEU A 1 479 ? 10.889 17.913 -1.837 1.00 95.31 479 LEU A O 1
ATOM 3601 N N . PRO A 1 480 ? 11.204 20.068 -2.422 1.00 94.00 480 PRO A N 1
ATOM 3602 C CA . PRO A 1 480 ? 12.629 20.063 -2.088 1.00 94.00 480 PRO A CA 1
ATOM 3603 C C . PRO A 1 480 ? 12.872 19.879 -0.584 1.00 94.00 480 PRO A C 1
ATOM 3605 O O . PRO A 1 480 ? 13.693 19.048 -0.185 1.00 94.00 480 PRO A O 1
ATOM 3608 N N . GLU A 1 481 ? 12.118 20.594 0.255 1.00 95.81 481 GLU A N 1
ATOM 3609 C CA . GLU A 1 481 ? 12.200 20.516 1.717 1.00 95.81 481 GLU A CA 1
ATOM 3610 C C . GLU A 1 481 ? 11.742 19.144 2.219 1.00 95.81 481 GLU A C 1
ATOM 3612 O O . GLU A 1 481 ? 12.438 18.541 3.038 1.00 95.81 481 GLU A O 1
ATOM 3617 N N . ARG A 1 482 ? 10.653 18.589 1.656 1.00 95.31 482 ARG A N 1
ATOM 3618 C CA . ARG A 1 482 ? 10.240 17.189 1.872 1.00 95.31 482 ARG A CA 1
ATOM 3619 C C . ARG A 1 482 ? 11.427 16.252 1.677 1.00 95.31 482 ARG A C 1
ATOM 3621 O O . ARG A 1 482 ? 11.761 15.491 2.583 1.00 95.31 482 ARG A O 1
ATOM 3628 N N . ARG A 1 483 ? 12.075 16.307 0.508 1.00 91.75 483 ARG A N 1
ATOM 3629 C CA . ARG A 1 483 ? 13.177 15.400 0.152 1.00 91.75 483 ARG A CA 1
ATOM 3630 C C . ARG A 1 483 ? 14.364 15.527 1.112 1.00 91.75 483 ARG A C 1
ATOM 3632 O O . ARG A 1 483 ? 14.972 14.518 1.453 1.00 91.75 483 ARG A O 1
ATOM 3639 N N . ALA A 1 484 ? 14.678 16.744 1.556 1.00 93.44 484 ALA A N 1
ATOM 3640 C CA . ALA A 1 484 ? 15.748 16.997 2.519 1.00 93.44 484 ALA A CA 1
ATOM 3641 C C . ALA A 1 484 ? 15.412 16.516 3.945 1.00 93.44 484 ALA A C 1
ATOM 3643 O O . ALA A 1 484 ? 16.314 16.128 4.686 1.00 93.44 484 ALA A O 1
ATOM 3644 N N . LEU A 1 485 ? 14.132 16.535 4.335 1.00 96.31 485 LEU A N 1
ATOM 3645 C CA . LEU A 1 485 ? 13.684 16.219 5.694 1.00 96.31 485 LEU A CA 1
ATOM 3646 C C . LEU A 1 485 ? 13.302 14.748 5.915 1.00 96.31 485 LEU A C 1
ATOM 3648 O O . LEU A 1 485 ? 13.347 14.308 7.065 1.00 96.31 485 LEU A O 1
ATOM 3652 N N . VAL A 1 486 ? 12.989 13.971 4.867 1.00 95.44 486 VAL A N 1
ATOM 3653 C CA . VAL A 1 486 ? 12.667 12.527 4.971 1.00 95.44 486 VAL A CA 1
ATOM 3654 C C . VAL A 1 486 ? 13.621 11.760 5.913 1.00 95.44 486 VAL A C 1
ATOM 3656 O O . VAL A 1 486 ? 13.116 11.133 6.841 1.00 95.44 486 VAL A O 1
ATOM 3659 N N . PRO A 1 487 ? 14.965 11.865 5.819 1.00 96.06 487 PRO A N 1
ATOM 3660 C CA . PRO A 1 487 ? 15.862 11.130 6.721 1.00 96.06 487 PRO A CA 1
ATOM 3661 C C . PRO A 1 487 ? 15.766 11.512 8.211 1.00 96.06 487 PRO A C 1
ATOM 3663 O O . PRO A 1 487 ? 16.265 10.770 9.050 1.00 96.06 487 PRO A O 1
ATOM 3666 N N . LEU A 1 488 ? 15.161 12.659 8.555 1.00 98.00 488 LEU A N 1
ATOM 3667 C CA . LEU A 1 488 ? 15.060 13.193 9.923 1.00 98.00 488 LEU A CA 1
ATOM 3668 C C . LEU A 1 488 ? 13.659 13.038 10.547 1.00 98.00 488 LEU A C 1
ATOM 3670 O O . LEU A 1 488 ? 13.550 12.891 11.768 1.00 98.00 488 LEU A O 1
ATOM 3674 N N . ILE A 1 489 ? 12.595 13.098 9.736 1.00 97.62 489 ILE A N 1
ATOM 3675 C CA . ILE A 1 489 ? 11.191 13.046 10.201 1.00 97.62 489 ILE A CA 1
ATOM 3676 C C . ILE A 1 489 ? 10.349 11.936 9.548 1.00 97.62 489 ILE A C 1
ATOM 3678 O O . ILE A 1 489 ? 9.192 11.742 9.923 1.00 97.62 489 ILE A O 1
ATOM 3682 N N . GLY A 1 490 ? 10.907 11.190 8.599 1.00 94.69 490 GLY A N 1
ATOM 3683 C CA . GLY A 1 490 ? 10.219 10.153 7.832 1.00 94.69 490 GLY A CA 1
ATOM 3684 C C . GLY A 1 490 ? 9.199 10.689 6.818 1.00 94.69 490 GLY A C 1
ATOM 3685 O O . GLY A 1 490 ? 8.720 11.827 6.912 1.00 94.69 490 GLY A O 1
ATOM 3686 N N . GLY A 1 491 ? 8.852 9.865 5.833 1.00 92.06 491 GLY A N 1
ATOM 3687 C CA . GLY A 1 491 ? 8.013 10.237 4.690 1.00 92.06 491 GLY A CA 1
ATOM 3688 C C . GLY A 1 491 ? 6.598 10.676 5.034 1.00 92.06 491 GLY A C 1
ATOM 3689 O O . GLY A 1 491 ? 6.083 11.585 4.387 1.00 92.06 491 GLY A O 1
ATOM 3690 N N . LYS A 1 492 ? 5.978 10.120 6.082 1.00 91.94 492 LYS A N 1
ATOM 3691 C CA . LYS A 1 492 ? 4.616 10.512 6.492 1.00 91.94 492 LYS A CA 1
ATOM 3692 C C . LYS A 1 492 ? 4.576 11.932 7.057 1.00 91.94 492 LYS A C 1
ATOM 3694 O O . LYS A 1 492 ? 3.669 12.690 6.723 1.00 91.94 492 LYS A O 1
ATOM 3699 N N . CYS A 1 493 ? 5.579 12.324 7.845 1.00 96.50 493 CYS A N 1
ATOM 3700 C CA . CYS A 1 493 ? 5.741 13.714 8.279 1.00 96.50 493 CYS A CA 1
ATOM 3701 C C . CYS A 1 493 ? 6.095 14.634 7.103 1.00 96.50 493 CYS A C 1
ATOM 3703 O O . CYS A 1 493 ? 5.479 15.682 6.924 1.00 96.50 493 CYS A O 1
ATOM 3705 N N . ALA A 1 494 ? 7.092 14.246 6.300 1.00 95.88 494 ALA A N 1
ATOM 3706 C CA . ALA A 1 494 ? 7.598 15.072 5.207 1.00 95.88 494 ALA A CA 1
ATOM 3707 C C . ALA A 1 494 ? 6.562 15.269 4.083 1.00 95.88 494 ALA A C 1
ATOM 3709 O O . ALA A 1 494 ? 6.531 16.327 3.461 1.00 95.88 494 ALA A O 1
ATOM 3710 N N . GLY A 1 495 ? 5.685 14.290 3.839 1.00 95.31 495 GLY A N 1
ATOM 3711 C CA . GLY A 1 495 ? 4.630 14.348 2.822 1.00 95.31 495 GLY A CA 1
ATOM 3712 C C . GLY A 1 495 ? 3.643 15.505 3.009 1.00 95.31 495 GLY A C 1
ATOM 3713 O O . GLY A 1 495 ? 3.101 15.995 2.024 1.00 95.31 495 GLY A O 1
ATOM 3714 N N . ILE A 1 496 ? 3.481 16.023 4.233 1.00 97.31 496 ILE A N 1
ATOM 3715 C CA . ILE A 1 496 ? 2.646 17.205 4.516 1.00 97.31 496 ILE A CA 1
ATOM 3716 C C . ILE A 1 496 ? 3.144 18.461 3.770 1.00 97.31 496 ILE A C 1
ATOM 3718 O O . ILE A 1 496 ? 2.336 19.294 3.353 1.00 97.31 496 ILE A O 1
ATOM 3722 N N . LEU A 1 497 ? 4.456 18.564 3.524 1.00 96.81 497 LEU A N 1
ATOM 3723 C CA . LEU A 1 497 ? 5.064 19.650 2.746 1.00 96.81 497 LEU A CA 1
ATOM 3724 C C . LEU A 1 497 ? 4.694 19.578 1.258 1.00 96.81 497 LEU A C 1
ATOM 3726 O O . LEU A 1 497 ? 4.583 20.607 0.600 1.00 96.81 497 LEU A O 1
ATOM 3730 N N . ALA A 1 498 ? 4.448 18.379 0.719 1.00 96.25 498 ALA A N 1
ATOM 3731 C CA . ALA A 1 498 ? 4.098 18.214 -0.691 1.00 96.25 498 ALA A CA 1
ATOM 3732 C C . ALA A 1 498 ? 2.745 18.861 -1.035 1.00 96.25 498 ALA A C 1
ATOM 3734 O O . ALA A 1 498 ? 2.562 19.343 -2.148 1.00 96.25 498 ALA A O 1
ATOM 3735 N N . PHE A 1 499 ? 1.814 18.946 -0.081 1.00 96.31 499 PHE A N 1
ATOM 3736 C CA . PHE A 1 499 ? 0.517 19.598 -0.292 1.00 96.31 499 PHE A CA 1
ATOM 3737 C C . PHE A 1 499 ? 0.618 21.122 -0.463 1.00 96.31 499 PHE A C 1
ATOM 3739 O O . PHE A 1 499 ? -0.232 21.716 -1.122 1.00 96.31 499 PHE A O 1
ATOM 3746 N N . GLN A 1 500 ? 1.691 21.758 0.025 1.00 94.00 500 GLN A N 1
ATOM 3747 C CA . GLN A 1 500 ? 1.916 23.199 -0.163 1.00 94.00 500 GLN A CA 1
ATOM 3748 C C . GLN A 1 500 ? 2.196 23.568 -1.635 1.00 94.00 500 GLN A C 1
ATOM 3750 O O . GLN A 1 500 ? 2.043 24.721 -2.038 1.00 94.00 500 GLN A O 1
ATOM 3755 N N . GLU A 1 501 ? 2.555 22.587 -2.472 1.00 94.56 501 GLU A N 1
ATOM 3756 C CA . GLU A 1 501 ? 2.784 22.770 -3.907 1.00 94.56 501 GLU A CA 1
ATOM 3757 C C . GLU A 1 501 ? 1.528 23.178 -4.692 1.00 94.56 501 GLU A C 1
ATOM 3759 O O . GLU A 1 501 ? 1.657 23.746 -5.784 1.00 94.56 501 GLU A O 1
ATOM 3764 N N . VAL A 1 502 ? 0.330 22.845 -4.200 1.00 96.19 502 VAL A N 1
ATOM 3765 C CA . VAL A 1 502 ? -0.932 22.963 -4.944 1.00 96.19 502 VAL A CA 1
ATOM 3766 C C . VAL A 1 502 ? -1.959 23.729 -4.099 1.00 96.19 502 VAL A C 1
ATOM 3768 O O . VAL A 1 502 ? -2.467 23.202 -3.108 1.00 96.19 502 VAL A O 1
ATOM 3771 N N . PRO A 1 503 ? -2.313 24.972 -4.483 1.00 92.62 503 PRO A N 1
ATOM 3772 C CA . PRO A 1 503 ? -3.272 25.778 -3.738 1.00 92.62 503 PRO A CA 1
ATOM 3773 C C . PRO A 1 503 ? -4.604 25.057 -3.484 1.00 92.62 503 PRO A C 1
ATOM 3775 O O . PRO A 1 503 ? -5.232 24.519 -4.397 1.00 92.62 503 PRO A O 1
ATOM 3778 N N . GLY A 1 504 ? -5.043 25.081 -2.225 1.00 90.62 504 GLY A N 1
ATOM 3779 C CA . GLY A 1 504 ? -6.283 24.443 -1.782 1.00 90.62 504 GLY A CA 1
ATOM 3780 C C . GLY A 1 504 ? -6.161 22.963 -1.404 1.00 90.62 504 GLY A C 1
ATOM 3781 O O . GLY A 1 504 ? -7.191 22.354 -1.123 1.00 90.62 504 GLY A O 1
ATOM 3782 N N . MET A 1 505 ? -4.962 22.364 -1.385 1.00 94.94 505 MET A N 1
ATOM 3783 C CA . MET A 1 505 ? -4.752 21.067 -0.727 1.00 94.94 505 MET A CA 1
ATOM 3784 C C . MET A 1 505 ? -4.591 21.270 0.787 1.00 94.94 505 MET A C 1
ATOM 3786 O O . MET A 1 505 ? -3.485 21.352 1.315 1.00 94.94 505 MET A O 1
ATOM 3790 N N . THR A 1 506 ? -5.718 21.408 1.489 1.00 93.81 506 THR A N 1
ATOM 3791 C CA . THR A 1 506 ? -5.759 21.617 2.945 1.00 93.81 506 THR A CA 1
ATOM 3792 C C . THR A 1 506 ? -5.162 20.419 3.686 1.00 93.81 506 THR A C 1
ATOM 3794 O O . THR A 1 506 ? -5.589 19.286 3.481 1.00 93.81 506 THR A O 1
ATOM 3797 N N . THR A 1 507 ? -4.192 20.664 4.562 1.00 95.31 507 THR A N 1
ATOM 3798 C CA . THR A 1 507 ? -3.584 19.662 5.455 1.00 95.31 507 THR A CA 1
ATOM 3799 C C . THR A 1 507 ? -4.344 19.607 6.795 1.00 95.31 507 THR A C 1
ATOM 3801 O O . THR A 1 507 ? -5.312 20.357 6.963 1.00 95.31 507 THR A O 1
ATOM 3804 N N . PRO A 1 508 ? -3.987 18.746 7.775 1.00 94.81 508 PRO A N 1
ATOM 3805 C CA . PRO A 1 508 ? -4.529 18.876 9.129 1.00 94.81 508 PRO A CA 1
ATOM 3806 C C . PRO A 1 508 ? -4.266 20.283 9.690 1.00 94.81 508 PRO A C 1
ATOM 3808 O O . PRO A 1 508 ? -3.424 21.015 9.170 1.00 94.81 508 PRO A O 1
ATOM 3811 N N . ASP A 1 509 ? -4.933 20.680 10.774 1.00 93.00 509 ASP A N 1
ATOM 3812 C CA . ASP A 1 509 ? -4.643 21.993 11.355 1.00 93.00 509 ASP A CA 1
ATOM 3813 C C . ASP A 1 509 ? -3.268 22.024 12.044 1.00 93.00 509 ASP A C 1
ATOM 3815 O O . ASP A 1 509 ? -2.963 21.178 12.881 1.00 93.00 509 ASP A O 1
ATOM 3819 N N . THR A 1 510 ? -2.450 23.021 11.698 1.00 93.25 510 THR A N 1
ATOM 3820 C CA . THR A 1 510 ? -1.119 23.304 12.278 1.00 93.25 510 THR A CA 1
ATOM 3821 C C . THR A 1 510 ? -0.196 22.093 12.576 1.00 93.25 510 THR A C 1
ATOM 3823 O O . THR A 1 510 ? 0.487 22.089 13.605 1.00 93.25 510 THR A O 1
ATOM 3826 N N . PRO A 1 511 ? -0.078 21.074 11.695 1.00 96.81 511 PRO A N 1
ATOM 3827 C CA . PRO A 1 511 ? 0.705 19.863 11.941 1.00 96.81 511 PRO A CA 1
ATOM 3828 C C . PRO A 1 511 ? 2.180 20.158 12.219 1.00 96.81 511 PRO A C 1
ATOM 3830 O O . PRO A 1 511 ? 2.749 21.125 11.708 1.00 96.81 511 PRO A O 1
ATOM 3833 N N . VAL A 1 512 ? 2.814 19.311 13.024 1.00 98.06 512 VAL A N 1
ATOM 3834 C CA . VAL A 1 512 ? 4.220 19.448 13.416 1.00 98.06 512 VAL A CA 1
ATOM 3835 C C . VAL A 1 512 ? 4.858 18.068 13.576 1.00 98.06 512 VAL A C 1
ATOM 3837 O O . VAL A 1 512 ? 4.206 17.132 14.031 1.00 98.06 512 VAL A O 1
ATOM 3840 N N . ALA A 1 513 ? 6.123 17.916 13.191 1.00 98.38 513 ALA A N 1
ATOM 3841 C CA . ALA A 1 513 ? 6.829 16.641 13.261 1.00 98.38 513 ALA A CA 1
ATOM 3842 C C . ALA A 1 513 ? 7.787 16.588 14.459 1.00 98.38 513 ALA A C 1
ATOM 3844 O O . ALA A 1 513 ? 8.598 17.494 14.658 1.00 98.38 513 ALA A O 1
ATOM 3845 N N . LEU A 1 514 ? 7.734 15.500 15.226 1.00 98.69 514 LEU A N 1
ATOM 3846 C CA . LEU A 1 514 ? 8.761 15.121 16.193 1.00 98.69 514 LEU A CA 1
ATOM 3847 C C . LEU A 1 514 ? 9.815 14.277 15.471 1.00 98.69 514 LEU A C 1
ATOM 3849 O O . LEU A 1 514 ? 9.477 13.269 14.847 1.00 98.69 514 LEU A O 1
ATOM 3853 N N . SER A 1 515 ? 11.082 14.682 15.530 1.00 98.50 515 SER A N 1
ATOM 3854 C CA . SER A 1 515 ? 12.156 14.024 14.776 1.00 98.50 515 SER A CA 1
ATOM 3855 C C . SER A 1 515 ? 12.615 12.704 15.402 1.00 98.50 515 SER A C 1
ATOM 3857 O O . SER A 1 515 ? 12.455 12.466 16.604 1.00 98.50 515 SER A O 1
ATOM 3859 N N . ILE A 1 516 ? 13.289 11.870 14.599 1.00 98.44 516 ILE A N 1
ATOM 3860 C CA . ILE A 1 516 ? 13.874 10.591 15.046 1.00 98.44 516 ILE A CA 1
ATOM 3861 C C . ILE A 1 516 ? 14.907 10.729 16.177 1.00 98.44 516 ILE A C 1
ATOM 3863 O O . ILE A 1 516 ? 15.337 9.721 16.737 1.00 98.44 516 ILE A O 1
ATOM 3867 N N . ARG A 1 517 ? 15.329 11.956 16.514 1.00 98.00 517 ARG A N 1
ATOM 3868 C CA . ARG A 1 517 ? 16.281 12.229 17.592 1.00 98.00 517 ARG A CA 1
ATOM 3869 C C . ARG A 1 517 ? 15.746 11.778 18.952 1.00 98.00 517 ARG A C 1
ATOM 3871 O O . ARG A 1 517 ? 16.476 11.119 19.684 1.00 98.00 517 ARG A O 1
ATOM 3878 N N . GLY A 1 518 ? 14.482 12.084 19.260 1.00 97.81 518 GLY A N 1
ATOM 3879 C CA . GLY A 1 518 ? 13.864 11.682 20.531 1.00 97.81 518 GLY A CA 1
ATOM 3880 C C . GLY A 1 518 ? 13.853 10.161 20.692 1.00 97.81 518 GLY A C 1
ATOM 3881 O O . GLY A 1 518 ? 14.308 9.639 21.705 1.00 97.81 518 GLY A O 1
ATOM 3882 N N . TYR A 1 519 ? 13.453 9.449 19.632 1.00 98.12 519 TYR A N 1
ATOM 3883 C CA . TYR A 1 519 ? 13.515 7.988 19.581 1.00 98.12 519 TYR A CA 1
ATOM 3884 C C . TYR A 1 519 ? 14.951 7.462 19.731 1.00 98.12 519 TYR A C 1
ATOM 3886 O O . TYR A 1 519 ? 15.172 6.495 20.452 1.00 98.12 519 TYR A O 1
ATOM 3894 N N . ALA A 1 520 ? 15.941 8.087 19.081 1.00 97.81 520 ALA A N 1
ATOM 3895 C CA . ALA A 1 520 ? 17.340 7.661 19.168 1.00 97.81 520 ALA A CA 1
ATOM 3896 C C . ALA A 1 520 ? 17.888 7.757 20.601 1.00 97.81 520 ALA A C 1
ATOM 3898 O O . ALA A 1 520 ? 18.472 6.798 21.103 1.00 97.81 520 ALA A O 1
ATOM 3899 N N . GLU A 1 521 ? 17.670 8.890 21.271 1.00 97.69 521 GLU A N 1
ATOM 3900 C CA . GLU A 1 521 ? 18.091 9.114 22.660 1.00 97.69 521 GLU A CA 1
ATOM 3901 C C . GLU A 1 521 ? 17.322 8.205 23.638 1.00 97.69 521 GLU A C 1
ATOM 3903 O O . GLU A 1 521 ? 17.901 7.675 24.593 1.00 97.69 521 GLU A O 1
ATOM 3908 N N . HIS A 1 522 ? 16.039 7.934 23.365 1.00 97.88 522 HIS A N 1
ATOM 3909 C CA . HIS A 1 522 ? 15.238 6.980 24.134 1.00 97.88 522 HIS A CA 1
ATOM 3910 C C . HIS A 1 522 ? 15.714 5.531 23.956 1.00 97.88 522 HIS A C 1
ATOM 3912 O O . HIS A 1 522 ? 15.850 4.800 24.937 1.00 97.88 522 HIS A O 1
ATOM 3918 N N . PHE A 1 523 ? 16.040 5.112 22.735 1.00 97.88 523 PHE A N 1
ATOM 3919 C CA . PHE A 1 523 ? 16.442 3.736 22.439 1.00 97.88 523 PHE A CA 1
ATOM 3920 C C . PHE A 1 523 ? 17.909 3.425 22.791 1.00 97.88 523 PHE A C 1
ATOM 3922 O O . PHE A 1 523 ? 18.236 2.271 23.067 1.00 97.88 523 PHE A O 1
ATOM 3929 N N . ALA A 1 524 ? 18.795 4.426 22.855 1.00 97.31 524 ALA A N 1
ATOM 3930 C CA . ALA A 1 524 ? 20.245 4.241 23.025 1.00 97.31 524 ALA A CA 1
ATOM 3931 C C . ALA A 1 524 ? 20.668 3.382 24.238 1.00 97.31 524 ALA A C 1
ATOM 3933 O O . ALA A 1 524 ? 21.686 2.695 24.182 1.00 97.31 524 ALA A O 1
ATOM 3934 N N . SER A 1 525 ? 19.899 3.383 25.334 1.00 96.56 525 SER A N 1
ATOM 3935 C CA . SER A 1 525 ? 20.178 2.537 26.509 1.00 96.56 525 SER A CA 1
ATOM 3936 C C . SER A 1 525 ? 19.716 1.082 26.359 1.00 96.56 525 SER A C 1
ATOM 3938 O O . SER A 1 525 ? 20.163 0.225 27.115 1.00 96.56 525 SER A O 1
ATOM 3940 N N . LEU A 1 526 ? 18.806 0.810 25.420 1.00 97.81 526 LEU A N 1
ATOM 3941 C CA . LEU A 1 526 ? 18.233 -0.510 25.135 1.00 97.81 526 LEU A CA 1
ATOM 3942 C C . LEU A 1 526 ? 18.975 -1.205 23.982 1.00 97.81 526 LEU A C 1
ATOM 3944 O O . LEU A 1 526 ? 19.083 -2.432 23.968 1.00 97.81 526 LEU A O 1
ATOM 3948 N N . GLU A 1 527 ? 19.536 -0.421 23.052 1.00 97.75 527 GLU A N 1
ATOM 3949 C CA . GLU A 1 527 ? 20.248 -0.899 21.861 1.00 97.75 527 GLU A CA 1
ATOM 3950 C C . GLU A 1 527 ? 21.270 -2.021 22.142 1.00 97.75 527 GLU A C 1
ATOM 3952 O O . GLU A 1 527 ? 21.234 -3.009 21.410 1.00 97.75 527 GLU A O 1
ATOM 3957 N N . PRO A 1 528 ? 22.132 -1.979 23.184 1.00 98.44 528 PRO A N 1
ATOM 3958 C CA . PRO A 1 528 ? 23.100 -3.054 23.425 1.00 98.44 528 PRO A CA 1
ATOM 3959 C C . PRO A 1 528 ? 22.439 -4.403 23.750 1.00 98.44 528 PRO A C 1
ATOM 3961 O O . PRO A 1 528 ? 22.914 -5.448 23.301 1.00 98.44 528 PRO A O 1
ATOM 3964 N N . THR A 1 529 ? 21.328 -4.380 24.491 1.00 98.12 529 THR A N 1
ATOM 3965 C CA . THR A 1 529 ? 20.550 -5.572 24.860 1.00 98.12 529 THR A CA 1
ATOM 3966 C C . THR A 1 529 ? 19.804 -6.120 23.648 1.00 98.12 529 THR A C 1
ATOM 3968 O O . THR A 1 529 ? 19.910 -7.308 23.348 1.00 98.12 529 THR A O 1
ATOM 3971 N N . VAL A 1 530 ? 19.127 -5.256 22.884 1.00 98.00 530 VAL A N 1
ATOM 3972 C CA . VAL A 1 530 ? 18.416 -5.662 21.659 1.00 98.00 530 VAL A CA 1
ATOM 3973 C C . VAL A 1 530 ? 19.402 -6.183 20.607 1.00 98.00 530 VAL A C 1
ATOM 3975 O O . VAL A 1 530 ? 19.177 -7.232 20.013 1.00 98.00 530 VAL A O 1
ATOM 3978 N N . ARG A 1 531 ? 20.565 -5.544 20.440 1.00 98.25 531 ARG A N 1
ATOM 3979 C CA . ARG A 1 531 ? 21.653 -6.029 19.575 1.00 98.25 531 ARG A CA 1
ATOM 3980 C C . ARG A 1 531 ? 22.158 -7.413 20.003 1.00 98.25 531 ARG A C 1
ATOM 3982 O O . ARG A 1 531 ? 22.485 -8.223 19.139 1.00 98.25 531 ARG A O 1
ATOM 3989 N N . ALA A 1 532 ? 22.188 -7.716 21.302 1.00 98.06 532 ALA A N 1
ATOM 3990 C CA . ALA A 1 532 ? 22.528 -9.047 21.803 1.00 98.06 532 ALA A CA 1
ATOM 3991 C C . ALA A 1 532 ? 21.413 -10.090 21.569 1.00 98.06 532 ALA A C 1
ATOM 3993 O O . ALA A 1 532 ? 21.741 -11.240 21.274 1.00 98.06 532 ALA A O 1
ATOM 3994 N N . VAL A 1 533 ? 20.129 -9.705 21.611 1.00 97.69 533 VAL A N 1
ATOM 3995 C CA . VAL A 1 533 ? 18.990 -10.547 21.177 1.00 97.69 533 VAL A CA 1
ATOM 3996 C C . VAL A 1 533 ? 19.090 -10.888 19.689 1.00 97.69 533 VAL A C 1
ATOM 3998 O O . VAL A 1 533 ? 19.087 -12.063 19.327 1.00 97.69 533 VAL A O 1
ATOM 4001 N N . LEU A 1 534 ? 19.266 -9.878 18.827 1.00 96.75 534 LEU A N 1
ATOM 4002 C CA . LEU A 1 534 ? 19.350 -10.038 17.366 1.00 96.75 534 LEU A CA 1
ATOM 4003 C C . LEU A 1 534 ? 20.524 -10.924 16.910 1.00 96.75 534 LEU A C 1
ATOM 4005 O O . LEU A 1 534 ? 20.567 -11.360 15.759 1.00 96.75 534 LEU A O 1
ATOM 4009 N N . LEU A 1 535 ? 21.484 -11.210 17.794 1.00 96.56 535 LEU A N 1
ATOM 4010 C CA . LEU A 1 535 ? 22.597 -12.118 17.531 1.00 96.56 535 LEU A CA 1
ATOM 4011 C C . LEU A 1 535 ? 22.315 -13.589 17.893 1.00 96.56 535 LEU A C 1
ATOM 4013 O O . LEU A 1 535 ? 23.038 -14.446 17.376 1.00 96.56 535 LEU A O 1
ATOM 4017 N N . GLN A 1 536 ? 21.285 -13.903 18.688 1.00 97.25 536 GLN A N 1
ATOM 4018 C CA . GLN A 1 536 ? 20.992 -15.276 19.126 1.00 97.25 536 GLN A CA 1
ATOM 4019 C C . GLN A 1 536 ? 20.515 -16.182 17.983 1.00 97.25 536 GLN A C 1
ATOM 4021 O O . GLN A 1 536 ? 19.839 -15.742 17.052 1.00 97.25 536 GLN A O 1
ATOM 4026 N N . THR A 1 537 ? 20.868 -17.468 18.053 1.00 95.31 537 THR A N 1
ATOM 4027 C CA . THR A 1 537 ? 20.508 -18.468 17.032 1.00 95.31 537 THR A CA 1
ATOM 4028 C C . THR A 1 537 ? 19.002 -18.706 16.986 1.00 95.31 537 THR A C 1
ATOM 4030 O O . THR A 1 537 ? 18.409 -18.703 15.906 1.00 95.31 537 THR A O 1
ATOM 4033 N N . ASP A 1 538 ? 18.377 -18.866 18.149 1.00 92.94 538 ASP A N 1
ATOM 4034 C CA . ASP A 1 538 ? 16.970 -19.259 18.267 1.00 92.94 538 ASP A CA 1
ATOM 4035 C C . ASP A 1 538 ? 16.055 -18.120 17.799 1.00 92.94 538 ASP A C 1
ATOM 4037 O O . ASP A 1 538 ? 15.183 -18.328 16.961 1.00 92.94 538 ASP A O 1
ATOM 4041 N N . PHE A 1 539 ? 16.365 -16.877 18.186 1.00 94.62 539 PHE A N 1
ATOM 4042 C CA . PHE A 1 539 ? 15.691 -15.682 17.668 1.00 94.62 539 PHE A CA 1
ATOM 4043 C C . PHE A 1 539 ? 15.801 -15.570 16.134 1.00 94.62 539 PHE A C 1
ATOM 4045 O O . PHE A 1 539 ? 14.815 -15.292 15.454 1.00 94.62 539 PHE A O 1
ATOM 4052 N N . LYS A 1 540 ? 16.969 -15.842 15.537 1.00 89.75 540 LYS A N 1
ATOM 4053 C CA . LYS A 1 540 ? 17.131 -15.808 14.068 1.00 89.75 540 LYS A CA 1
ATOM 4054 C C . LYS A 1 540 ? 16.314 -16.877 13.336 1.00 89.75 540 LYS A C 1
ATOM 4056 O O . LYS A 1 540 ? 15.958 -16.661 12.179 1.00 89.75 540 LYS A O 1
ATOM 4061 N N . THR A 1 541 ? 16.057 -18.018 13.975 1.00 83.19 541 THR A N 1
ATOM 4062 C CA . THR A 1 541 ? 15.535 -19.223 13.309 1.00 83.19 541 THR A CA 1
ATOM 4063 C C . THR A 1 541 ? 14.064 -19.517 13.609 1.00 83.19 541 THR A C 1
ATOM 4065 O O . THR A 1 541 ? 13.357 -19.930 12.696 1.00 83.19 541 THR A O 1
ATOM 4068 N N . ASP A 1 542 ? 13.556 -19.222 14.808 1.00 83.25 542 ASP A N 1
ATOM 4069 C CA . ASP A 1 542 ? 12.208 -19.610 15.257 1.00 83.25 542 ASP A CA 1
ATOM 4070 C C . ASP A 1 542 ? 11.275 -18.396 15.439 1.00 83.25 542 ASP A C 1
ATOM 4072 O O . ASP A 1 542 ? 11.581 -17.439 16.154 1.00 83.25 542 ASP A O 1
ATOM 4076 N N . SER A 1 543 ? 10.136 -18.414 14.746 1.00 83.12 543 SER A N 1
ATOM 4077 C CA . SER A 1 543 ? 9.095 -17.373 14.771 1.00 83.12 543 SER A CA 1
ATOM 4078 C C . SER A 1 543 ? 8.487 -17.181 16.156 1.00 83.12 543 SER A C 1
ATOM 4080 O O . SER A 1 543 ? 8.251 -16.043 16.556 1.00 83.12 543 SER A O 1
ATOM 4082 N N . ARG A 1 544 ? 8.300 -18.269 16.912 1.00 86.00 544 ARG A N 1
ATOM 4083 C CA . ARG A 1 544 ? 7.743 -18.237 18.273 1.00 86.00 544 ARG A CA 1
ATOM 4084 C C . ARG A 1 544 ? 8.668 -17.480 19.212 1.00 86.00 544 ARG A C 1
ATOM 4086 O O . ARG A 1 544 ? 8.211 -16.664 20.002 1.00 86.00 544 ARG A O 1
ATOM 4093 N N . VAL A 1 545 ? 9.976 -17.707 19.074 1.00 93.69 545 VAL A N 1
ATOM 4094 C CA . VAL A 1 545 ? 11.004 -17.005 19.853 1.00 93.69 545 VAL A CA 1
ATOM 4095 C C . VAL A 1 545 ? 11.023 -15.517 19.512 1.00 93.69 545 VAL A C 1
ATOM 4097 O O . VAL A 1 545 ? 11.171 -14.701 20.415 1.00 93.69 545 VAL A O 1
ATOM 4100 N N . ARG A 1 546 ? 10.821 -15.134 18.243 1.00 94.56 546 ARG A N 1
ATOM 4101 C CA . ARG A 1 546 ? 10.711 -13.711 17.879 1.00 94.56 546 ARG A CA 1
ATOM 4102 C C . ARG A 1 546 ? 9.461 -13.066 18.460 1.00 94.56 546 ARG A C 1
ATOM 4104 O O . ARG A 1 546 ? 9.605 -12.027 19.088 1.00 94.56 546 ARG A O 1
ATOM 4111 N N . TYR A 1 547 ? 8.289 -13.687 18.333 1.00 91.12 547 TYR A N 1
ATOM 4112 C CA . TYR A 1 547 ? 7.058 -13.177 18.950 1.00 91.12 547 TYR A CA 1
ATOM 4113 C C . TYR A 1 547 ? 7.244 -12.993 20.464 1.00 91.12 547 TYR A C 1
ATOM 4115 O O . TYR A 1 547 ? 7.127 -11.884 20.975 1.00 91.12 547 TYR A O 1
ATOM 4123 N N . LEU A 1 548 ? 7.636 -14.060 21.169 1.00 94.19 548 LEU A N 1
ATOM 4124 C CA . LEU A 1 548 ? 7.806 -14.082 22.625 1.00 94.19 548 LEU A CA 1
ATOM 4125 C C . LEU A 1 548 ? 8.811 -13.034 23.139 1.00 94.19 548 LEU A C 1
ATOM 4127 O O . LEU A 1 548 ? 8.627 -12.472 24.215 1.00 94.19 548 LEU A O 1
ATOM 4131 N N . VAL A 1 549 ? 9.881 -12.767 22.385 1.00 97.81 549 VAL A N 1
ATOM 4132 C CA . VAL A 1 549 ? 10.932 -11.809 22.772 1.00 97.81 549 VAL A CA 1
ATOM 4133 C C . VAL A 1 549 ? 10.594 -10.369 22.360 1.00 97.81 549 VAL A C 1
ATOM 4135 O O . VAL A 1 549 ? 11.111 -9.434 22.969 1.00 97.81 549 VAL A O 1
ATOM 4138 N N . LEU A 1 550 ? 9.733 -10.155 21.362 1.00 96.94 550 LEU A N 1
ATOM 4139 C CA . LEU A 1 550 ? 9.288 -8.819 20.949 1.00 96.94 550 LEU A CA 1
ATOM 4140 C C . LEU A 1 550 ? 8.078 -8.343 21.769 1.00 96.94 550 LEU A C 1
ATOM 4142 O O . LEU A 1 550 ? 8.156 -7.256 22.338 1.00 96.94 550 LEU A O 1
ATOM 4146 N N . GLU A 1 551 ? 7.043 -9.178 21.899 1.00 93.94 551 GLU A N 1
ATOM 4147 C CA . GLU A 1 551 ? 5.745 -8.843 22.520 1.00 93.94 551 GLU A CA 1
ATOM 4148 C C . GLU A 1 551 ? 5.593 -9.336 23.973 1.00 93.94 551 GLU A C 1
ATOM 4150 O O . GLU A 1 551 ? 4.665 -8.939 24.676 1.00 93.94 551 GLU A O 1
ATOM 4155 N N . GLY A 1 552 ? 6.492 -10.210 24.439 1.00 95.50 552 GLY A N 1
ATOM 4156 C CA . GLY A 1 552 ? 6.486 -10.739 25.805 1.00 95.50 552 GLY A CA 1
ATOM 4157 C C . GLY A 1 552 ? 5.632 -11.996 26.014 1.00 95.50 552 GLY A C 1
ATOM 4158 O O . GLY A 1 552 ? 4.970 -12.509 25.113 1.00 95.50 552 GLY A O 1
ATOM 4159 N N . GLU A 1 553 ? 5.676 -12.528 27.240 1.00 94.88 553 GLU A N 1
ATOM 4160 C CA . GLU A 1 553 ? 5.003 -13.786 27.600 1.00 94.88 553 GLU A CA 1
ATOM 4161 C C . GLU A 1 553 ? 3.471 -13.665 27.647 1.00 94.88 553 GLU A C 1
ATOM 4163 O O . GLU A 1 553 ? 2.775 -14.600 27.261 1.00 94.88 553 GLU A O 1
ATOM 4168 N N . GLU A 1 554 ? 2.946 -12.520 28.086 1.00 92.38 554 GLU A N 1
ATOM 4169 C CA . GLU A 1 554 ? 1.504 -12.265 28.205 1.00 92.38 554 GLU A CA 1
ATOM 4170 C C . GLU A 1 554 ? 0.816 -12.306 26.833 1.00 92.38 554 GLU A C 1
ATOM 4172 O O . GLU A 1 554 ? -0.059 -13.142 26.607 1.00 92.38 554 GLU A O 1
ATOM 4177 N N . ALA A 1 555 ? 1.305 -11.506 25.879 1.00 87.31 555 ALA A N 1
ATOM 4178 C CA . ALA A 1 555 ? 0.830 -11.516 24.498 1.00 87.31 555 ALA A CA 1
ATOM 4179 C C . ALA A 1 555 ? 1.055 -12.872 23.807 1.00 87.31 555 ALA A C 1
ATOM 4181 O O . ALA A 1 555 ? 0.231 -13.297 23.001 1.00 87.31 555 ALA A O 1
ATOM 4182 N N . PHE A 1 556 ? 2.157 -13.575 24.106 1.00 87.44 556 PHE A N 1
ATOM 4183 C CA . PHE A 1 556 ? 2.403 -14.900 23.531 1.00 87.44 556 PHE A CA 1
ATOM 4184 C C . PHE A 1 556 ? 1.371 -15.930 24.010 1.00 87.44 556 PHE A C 1
ATOM 4186 O O . PHE A 1 556 ? 0.919 -16.747 23.210 1.00 87.44 556 PHE A O 1
ATOM 4193 N N . ARG A 1 557 ? 0.975 -15.887 25.289 1.00 89.56 557 ARG A N 1
ATOM 4194 C CA . ARG A 1 557 ? -0.071 -16.761 25.845 1.00 89.56 557 ARG A CA 1
ATOM 4195 C C . ARG A 1 557 ? -1.447 -16.427 25.271 1.00 89.56 557 ARG A C 1
ATOM 4197 O O . ARG A 1 557 ? -2.115 -17.347 24.818 1.00 89.56 557 ARG A O 1
ATOM 4204 N N . ALA A 1 558 ? -1.801 -15.142 25.202 1.00 82.12 558 ALA A N 1
ATOM 4205 C CA . ALA A 1 558 ? -3.069 -14.662 24.637 1.00 82.12 558 ALA A CA 1
ATOM 4206 C C . ALA A 1 558 ? -3.241 -14.932 23.123 1.00 82.12 558 ALA A C 1
ATOM 4208 O O . ALA A 1 558 ? -4.327 -14.756 22.582 1.00 82.12 558 ALA A O 1
ATOM 4209 N N . ALA A 1 559 ? -2.168 -15.341 22.435 1.00 74.19 559 ALA A N 1
ATOM 4210 C CA . ALA A 1 559 ? -2.181 -15.737 21.026 1.00 74.19 559 ALA A CA 1
ATOM 4211 C C . ALA A 1 559 ? -1.942 -17.249 20.801 1.00 74.19 559 ALA A C 1
ATOM 4213 O O . ALA A 1 559 ? -1.906 -17.691 19.653 1.00 74.19 559 ALA A O 1
ATOM 4214 N N . ASN A 1 560 ? -1.705 -18.047 21.856 1.00 75.69 560 ASN A N 1
ATOM 4215 C CA . ASN A 1 560 ? -1.364 -19.475 21.746 1.00 75.69 560 ASN A CA 1
ATOM 4216 C C . ASN A 1 560 ? -1.859 -20.268 22.976 1.00 75.69 560 ASN A C 1
ATOM 4218 O O . ASN A 1 560 ? -1.099 -20.506 23.919 1.00 75.69 560 ASN A O 1
ATOM 4222 N N . THR A 1 561 ? -3.106 -20.743 22.951 1.00 76.06 561 THR A N 1
ATOM 4223 C CA . THR A 1 561 ? -3.685 -21.595 24.013 1.00 76.06 561 THR A CA 1
ATOM 4224 C C . THR A 1 561 ? -3.369 -23.084 23.876 1.00 76.06 561 THR A C 1
ATOM 4226 O O . THR A 1 561 ? -3.590 -23.843 24.822 1.00 76.06 561 THR A O 1
ATOM 4229 N N . ASP A 1 562 ? -2.838 -23.534 22.733 1.00 80.06 562 ASP A N 1
ATOM 4230 C CA . ASP A 1 562 ? -2.623 -24.960 22.496 1.00 80.06 562 ASP A CA 1
ATOM 4231 C C . ASP A 1 562 ? -1.606 -25.568 23.487 1.00 80.06 562 ASP A C 1
ATOM 4233 O O . ASP A 1 562 ? -0.541 -25.011 23.787 1.00 80.06 562 ASP A O 1
ATOM 4237 N N . ALA A 1 563 ? -1.936 -26.754 24.003 1.00 78.12 563 ALA A N 1
ATOM 4238 C CA . ALA A 1 563 ? -1.165 -27.392 25.065 1.00 78.12 563 ALA A CA 1
ATOM 4239 C C . ALA A 1 563 ? 0.276 -27.757 24.649 1.00 78.12 563 ALA A C 1
ATOM 4241 O O . ALA A 1 563 ? 1.155 -27.858 25.511 1.00 78.12 563 ALA A O 1
ATOM 4242 N N . GLN A 1 564 ? 0.551 -27.939 23.352 1.00 79.94 564 GLN A N 1
ATOM 4243 C CA . GLN A 1 564 ? 1.888 -28.253 22.848 1.00 79.94 564 GLN A CA 1
ATOM 4244 C C . GLN A 1 564 ? 2.773 -26.998 22.822 1.00 79.94 564 GLN A C 1
ATOM 4246 O O . GLN A 1 564 ? 3.925 -27.056 23.267 1.00 79.94 564 GLN A O 1
ATOM 4251 N N . THR A 1 565 ? 2.246 -25.855 22.382 1.00 79.31 565 THR A N 1
ATOM 4252 C CA . THR A 1 565 ? 2.952 -24.566 22.390 1.00 79.31 565 THR A CA 1
ATOM 4253 C C . THR A 1 565 ? 3.133 -24.028 23.808 1.00 79.31 565 THR A C 1
ATOM 4255 O O . THR A 1 565 ? 4.229 -23.574 24.141 1.00 79.31 565 THR A O 1
ATOM 4258 N N . LEU A 1 566 ? 2.144 -24.176 24.696 1.00 86.75 566 LEU A N 1
ATOM 4259 C CA . LEU A 1 566 ? 2.292 -23.823 26.117 1.00 86.75 566 LEU A CA 1
ATOM 4260 C C . LEU A 1 566 ? 3.295 -24.731 26.859 1.00 86.75 566 LEU A C 1
ATOM 4262 O O . LEU A 1 566 ? 4.031 -24.268 27.742 1.00 86.75 566 LEU A O 1
ATOM 4266 N N . SER A 1 567 ? 3.392 -26.010 26.476 1.00 89.06 567 SER A N 1
ATOM 4267 C CA . SER A 1 567 ? 4.432 -26.920 26.978 1.00 89.06 567 SER A CA 1
ATOM 4268 C C . SER A 1 567 ? 5.825 -26.527 26.466 1.00 89.06 567 SER A C 1
ATOM 4270 O O . SER A 1 567 ? 6.770 -26.434 27.257 1.00 89.06 567 SER A O 1
ATOM 4272 N N . TRP A 1 568 ? 5.947 -26.205 25.171 1.00 93.06 568 TRP A N 1
ATOM 4273 C CA . TRP A 1 568 ? 7.178 -25.682 24.569 1.00 93.06 568 TRP A CA 1
ATOM 4274 C C . TRP A 1 568 ? 7.644 -24.391 25.254 1.00 93.06 568 TRP A C 1
ATOM 4276 O O . TRP A 1 568 ? 8.805 -24.314 25.653 1.00 93.06 568 TRP A O 1
ATOM 4286 N N . LEU A 1 569 ? 6.740 -23.427 25.466 1.00 93.94 569 LEU A N 1
ATOM 4287 C CA . LEU A 1 569 ? 7.008 -22.160 26.154 1.00 93.94 569 LEU A CA 1
ATOM 4288 C C . LEU A 1 569 ? 7.610 -22.405 27.541 1.00 93.94 569 LEU A C 1
ATOM 4290 O O . LEU A 1 569 ? 8.647 -21.844 27.885 1.00 93.94 569 LEU A O 1
ATOM 4294 N N . SER A 1 570 ? 6.997 -23.301 28.316 1.00 94.19 570 SER A N 1
ATOM 4295 C CA . SER A 1 570 ? 7.454 -23.642 29.668 1.00 94.19 570 SER A CA 1
ATOM 4296 C C . SER A 1 570 ? 8.866 -24.249 29.672 1.00 94.19 570 SER A C 1
ATOM 4298 O O . SER A 1 570 ? 9.676 -23.935 30.547 1.00 94.19 570 SER A O 1
ATOM 4300 N N . GLY A 1 571 ? 9.196 -25.078 28.675 1.00 95.56 571 GLY A N 1
ATOM 4301 C CA . GLY A 1 571 ? 10.551 -25.606 28.479 1.00 95.56 571 GLY A CA 1
ATOM 4302 C C . GLY A 1 571 ? 11.555 -24.548 28.003 1.00 95.56 571 GLY A C 1
ATOM 4303 O O . GLY A 1 571 ? 12.696 -24.532 28.465 1.00 95.56 571 GLY A O 1
ATOM 4304 N N . PHE A 1 572 ? 11.128 -23.642 27.121 1.00 95.94 572 PHE A N 1
ATOM 4305 C CA . PHE A 1 572 ? 11.942 -22.556 26.575 1.00 95.94 572 PHE A CA 1
ATOM 4306 C C . PHE A 1 572 ? 12.342 -21.548 27.663 1.00 95.94 572 PHE A C 1
ATOM 4308 O O . PHE A 1 572 ? 13.529 -21.278 27.850 1.00 95.94 572 PHE A O 1
ATOM 4315 N N . LEU A 1 573 ? 11.377 -21.062 28.450 1.00 96.25 573 LEU A N 1
ATOM 4316 C CA . LEU A 1 573 ? 11.624 -20.143 29.568 1.00 96.25 573 LEU A CA 1
ATOM 4317 C C . LEU A 1 573 ? 12.602 -20.747 30.588 1.00 96.25 573 LEU A C 1
ATOM 4319 O O . LEU A 1 573 ? 13.531 -20.072 31.028 1.00 96.25 573 LEU A O 1
ATOM 4323 N N . ALA A 1 574 ? 12.456 -22.037 30.910 1.00 96.12 574 ALA A N 1
ATOM 4324 C CA . ALA A 1 574 ? 13.363 -22.741 31.817 1.00 96.12 574 ALA A CA 1
ATOM 4325 C C . ALA A 1 574 ? 14.797 -22.885 31.265 1.00 96.12 574 ALA A C 1
ATOM 4327 O O . ALA A 1 574 ? 15.751 -22.874 32.044 1.00 96.12 574 ALA A O 1
ATOM 4328 N N . ALA A 1 575 ? 14.965 -23.004 29.943 1.00 96.44 575 ALA A N 1
ATOM 4329 C CA . ALA A 1 575 ? 16.277 -23.073 29.297 1.00 96.44 575 ALA A CA 1
ATOM 4330 C C . ALA A 1 575 ? 16.978 -21.702 29.231 1.00 96.44 575 ALA A C 1
ATOM 4332 O O . ALA A 1 575 ? 18.182 -21.620 29.479 1.00 96.44 575 ALA A O 1
ATOM 4333 N N . HIS A 1 576 ? 16.227 -20.634 28.945 1.00 96.69 576 HIS A N 1
ATOM 4334 C CA . HIS A 1 576 ? 16.760 -19.287 28.698 1.00 96.69 576 HIS A CA 1
ATOM 4335 C C . HIS A 1 576 ? 16.753 -18.352 29.922 1.00 96.69 576 HIS A C 1
ATOM 4337 O O . HIS A 1 576 ? 17.244 -17.227 29.839 1.00 96.69 576 HIS A O 1
ATOM 4343 N N . ALA A 1 577 ? 16.281 -18.809 31.090 1.00 93.06 577 ALA A N 1
ATOM 4344 C CA . ALA A 1 577 ? 16.185 -18.027 32.334 1.00 93.06 577 ALA A CA 1
ATOM 4345 C C . ALA A 1 577 ? 17.490 -17.338 32.807 1.00 93.06 577 ALA A C 1
ATOM 4347 O O . ALA A 1 577 ? 17.440 -16.452 33.659 1.00 93.06 577 ALA A O 1
ATOM 4348 N N . GLY A 1 578 ? 18.657 -17.749 32.298 1.00 92.88 578 GLY A N 1
ATOM 4349 C CA . GLY A 1 578 ? 19.959 -17.154 32.619 1.00 92.88 578 GLY A CA 1
ATOM 4350 C C . GLY A 1 578 ? 20.547 -16.220 31.551 1.00 92.88 578 GLY A C 1
ATOM 4351 O O . GLY A 1 578 ? 21.607 -15.644 31.800 1.00 92.88 578 GLY A O 1
ATOM 4352 N N . ASP A 1 579 ? 19.925 -16.075 30.376 1.00 96.44 579 ASP A N 1
ATOM 4353 C CA . ASP A 1 579 ? 20.495 -15.355 29.226 1.00 96.44 579 ASP A CA 1
ATOM 4354 C C . ASP A 1 579 ? 19.672 -14.129 28.784 1.00 96.44 579 ASP A C 1
ATOM 4356 O O . ASP A 1 579 ? 18.736 -13.702 29.459 1.00 96.44 579 ASP A O 1
ATOM 4360 N N . VAL A 1 580 ? 20.083 -13.503 27.675 1.00 97.56 580 VAL A N 1
ATOM 4361 C CA . VAL A 1 580 ? 19.488 -12.256 27.176 1.00 97.56 580 VAL A CA 1
ATOM 4362 C C . VAL A 1 580 ? 18.051 -12.423 26.666 1.00 97.56 580 VAL A C 1
ATOM 4364 O O . VAL A 1 580 ? 17.282 -11.469 26.747 1.00 97.56 580 VAL A O 1
ATOM 4367 N N . LEU A 1 581 ? 17.660 -13.607 26.181 1.00 97.81 581 LEU A N 1
ATOM 4368 C CA . LEU A 1 581 ? 16.283 -13.866 25.755 1.00 97.81 581 LEU A CA 1
ATOM 4369 C C . LEU A 1 581 ? 15.374 -13.910 26.985 1.00 97.81 581 LEU A C 1
ATOM 4371 O O . LEU A 1 581 ? 14.414 -13.146 27.054 1.00 97.81 581 LEU A O 1
ATOM 4375 N N . GLY A 1 582 ? 15.731 -14.705 28.001 1.00 96.69 582 GLY A N 1
ATOM 4376 C CA . GLY A 1 582 ? 14.984 -14.756 29.262 1.00 96.69 582 GLY A CA 1
ATOM 4377 C C . GLY A 1 582 ? 14.906 -13.397 29.966 1.00 96.69 582 GLY A C 1
ATOM 4378 O O . GLY A 1 582 ? 13.842 -13.014 30.447 1.00 96.69 582 GLY A O 1
ATOM 4379 N N . GLN A 1 583 ? 15.997 -12.622 29.960 1.00 96.56 583 GLN A N 1
ATOM 4380 C CA . GLN A 1 583 ? 16.027 -11.266 30.528 1.00 96.56 583 GLN A CA 1
ATOM 4381 C C . GLN A 1 583 ? 15.086 -10.284 29.817 1.00 96.56 583 GLN A C 1
ATOM 4383 O O . GLN A 1 583 ? 14.517 -9.421 30.481 1.00 96.56 583 GLN A O 1
ATOM 4388 N N . VAL A 1 584 ? 14.924 -10.380 28.494 1.00 98.00 584 VAL A N 1
ATOM 4389 C CA . VAL A 1 584 ? 14.025 -9.500 27.724 1.00 98.00 584 VAL A CA 1
ATOM 4390 C C . VAL A 1 584 ? 12.565 -9.939 27.858 1.00 98.00 584 VAL A C 1
ATOM 4392 O O . VAL A 1 584 ? 11.698 -9.097 28.077 1.00 98.00 584 VAL A O 1
ATOM 4395 N N . ILE A 1 585 ? 12.286 -11.246 27.834 1.00 97.44 585 ILE A N 1
ATOM 4396 C CA . ILE A 1 585 ? 10.926 -11.779 28.038 1.00 97.44 585 ILE A CA 1
ATOM 4397 C C . ILE A 1 585 ? 10.406 -11.411 29.437 1.00 97.44 585 ILE A C 1
ATOM 4399 O O . ILE A 1 585 ? 9.279 -10.940 29.570 1.00 97.44 585 ILE A O 1
ATOM 4403 N N . ALA A 1 586 ? 11.254 -11.507 30.469 1.00 95.69 586 ALA A N 1
ATOM 4404 C CA . ALA A 1 586 ? 10.931 -11.098 31.841 1.00 95.69 586 ALA A CA 1
ATOM 4405 C C . ALA A 1 586 ? 10.730 -9.574 32.032 1.00 95.69 586 ALA A C 1
ATOM 4407 O O . ALA A 1 586 ? 10.369 -9.141 33.124 1.00 95.69 586 ALA A O 1
ATOM 4408 N N . GLN A 1 587 ? 10.964 -8.763 30.993 1.00 95.88 587 GLN A N 1
ATOM 4409 C CA . GLN A 1 587 ? 10.649 -7.328 30.936 1.00 95.88 587 GLN A CA 1
ATOM 4410 C C . GLN A 1 587 ? 9.464 -7.026 29.992 1.00 95.88 587 GLN A C 1
ATOM 4412 O O . GLN A 1 587 ? 9.269 -5.876 29.610 1.00 95.88 587 GLN A O 1
ATOM 4417 N N . GLY A 1 588 ? 8.683 -8.042 29.601 1.00 96.06 588 GLY A N 1
ATOM 4418 C CA . GLY A 1 588 ? 7.542 -7.895 28.688 1.00 96.06 588 GLY A CA 1
ATOM 4419 C C . GLY A 1 588 ? 7.917 -7.830 27.203 1.00 96.06 588 GLY A C 1
ATOM 4420 O O . GLY A 1 588 ? 7.093 -7.433 26.388 1.00 96.06 588 GLY A O 1
ATOM 4421 N N . GLY A 1 589 ? 9.145 -8.202 26.832 1.00 97.88 589 GLY A N 1
ATOM 4422 C CA . GLY A 1 589 ? 9.623 -8.126 25.450 1.00 97.88 589 GLY A CA 1
ATOM 4423 C C . GLY A 1 589 ? 10.135 -6.739 25.040 1.00 97.88 589 GLY A C 1
ATOM 4424 O O . GLY A 1 589 ? 10.038 -5.756 25.779 1.00 97.88 589 GLY A O 1
ATOM 4425 N N . VAL A 1 590 ? 10.734 -6.647 23.849 1.00 98.38 590 VAL A N 1
ATOM 4426 C CA . VAL A 1 590 ? 11.351 -5.401 23.350 1.00 98.38 590 VAL A CA 1
ATOM 4427 C C . VAL A 1 590 ? 10.331 -4.262 23.199 1.00 98.38 590 VAL A C 1
ATOM 4429 O O . VAL A 1 590 ? 10.667 -3.115 23.500 1.00 98.38 590 VAL A O 1
ATOM 4432 N N . ALA A 1 591 ? 9.093 -4.552 22.784 1.00 96.88 591 ALA A N 1
ATOM 4433 C CA . ALA A 1 591 ? 8.040 -3.547 22.647 1.00 96.88 591 ALA A CA 1
ATOM 4434 C C . ALA A 1 591 ? 7.686 -2.912 24.006 1.00 96.88 591 ALA A C 1
ATOM 4436 O O . ALA A 1 591 ? 7.670 -1.679 24.118 1.00 96.88 591 ALA A O 1
ATOM 4437 N N . ALA A 1 592 ? 7.505 -3.725 25.055 1.00 97.44 592 ALA A N 1
ATOM 4438 C CA . ALA A 1 592 ? 7.299 -3.242 26.422 1.00 97.44 592 ALA A CA 1
ATOM 4439 C C . ALA A 1 592 ? 8.521 -2.473 26.946 1.00 97.44 592 ALA A C 1
ATOM 4441 O O . ALA A 1 592 ? 8.375 -1.360 27.440 1.00 97.44 592 ALA A O 1
ATOM 4442 N N . MET A 1 593 ? 9.744 -2.978 26.741 1.00 98.06 593 MET A N 1
ATOM 4443 C CA . MET A 1 593 ? 10.974 -2.285 27.160 1.00 98.06 593 MET A CA 1
ATOM 4444 C C . MET A 1 593 ? 11.132 -0.878 26.551 1.00 98.06 593 MET A C 1
ATOM 4446 O O . MET A 1 593 ? 11.725 -0.004 27.185 1.00 98.06 593 MET A O 1
ATOM 4450 N N . VAL A 1 594 ? 10.618 -0.639 25.338 1.00 97.81 594 VAL A N 1
ATOM 4451 C CA . VAL A 1 594 ? 10.600 0.696 24.707 1.00 97.81 594 VAL A CA 1
ATOM 4452 C C . VAL A 1 594 ? 9.462 1.569 25.245 1.00 97.81 594 VAL A C 1
ATOM 4454 O O . VAL A 1 594 ? 9.681 2.762 25.473 1.00 97.81 594 VAL A O 1
ATOM 4457 N N . ARG A 1 595 ? 8.278 0.985 25.470 1.00 97.31 595 ARG A N 1
ATOM 4458 C CA . ARG A 1 595 ? 7.088 1.660 26.014 1.00 97.31 595 ARG A CA 1
ATOM 4459 C C . ARG A 1 595 ? 7.302 2.116 27.460 1.00 97.31 595 ARG A C 1
ATOM 4461 O O . ARG A 1 595 ? 7.129 3.287 27.771 1.00 97.31 595 ARG A O 1
ATOM 4468 N N . ASP A 1 596 ? 7.721 1.194 28.320 1.00 96.56 596 ASP A N 1
ATOM 4469 C CA . ASP A 1 596 ? 7.689 1.333 29.780 1.00 96.56 596 ASP A CA 1
ATOM 4470 C C . ASP A 1 596 ? 8.961 1.977 30.350 1.00 96.56 596 ASP A C 1
ATOM 4472 O O . ASP A 1 596 ? 9.012 2.356 31.523 1.00 96.56 596 ASP A O 1
ATOM 4476 N N . LYS A 1 597 ? 9.996 2.165 29.518 1.00 96.50 597 LYS A N 1
ATOM 4477 C CA . LYS A 1 597 ? 11.111 3.050 29.857 1.00 96.50 597 LYS A CA 1
ATOM 4478 C C . LYS A 1 597 ? 10.570 4.487 30.029 1.00 96.50 597 LYS A C 1
ATOM 4480 O O . LYS A 1 597 ? 9.967 5.009 29.089 1.00 96.50 597 LYS A O 1
ATOM 4485 N N . PRO A 1 598 ? 10.858 5.180 31.150 1.00 96.31 598 PRO A N 1
ATOM 4486 C CA . PRO A 1 598 ? 10.533 6.599 31.305 1.00 96.31 598 PRO A CA 1
ATOM 4487 C C . PRO A 1 598 ? 11.226 7.473 30.252 1.00 96.31 598 PRO A C 1
ATOM 4489 O O . PRO A 1 598 ? 12.414 7.278 29.965 1.00 96.31 598 PRO A O 1
ATOM 4492 N N . ILE A 1 599 ? 10.507 8.453 29.702 1.00 95.69 599 ILE A N 1
ATOM 4493 C CA . ILE A 1 599 ? 11.082 9.446 28.786 1.00 95.69 599 ILE A CA 1
ATOM 4494 C C . ILE A 1 599 ? 11.971 10.434 29.569 1.00 95.69 599 ILE A C 1
ATOM 4496 O O . ILE A 1 599 ? 11.753 10.691 30.754 1.00 95.69 599 ILE A O 1
ATOM 4500 N N . ASP A 1 600 ? 12.995 11.005 28.921 1.00 97.12 600 ASP A N 1
ATOM 4501 C CA . ASP A 1 600 ? 13.810 12.054 29.546 1.00 97.12 600 ASP A CA 1
ATOM 4502 C C . ASP A 1 600 ? 12.948 13.291 29.901 1.00 97.12 600 ASP A C 1
ATOM 4504 O O . ASP A 1 600 ? 12.311 13.869 29.011 1.00 97.12 600 ASP A O 1
ATOM 4508 N N . PRO A 1 601 ? 12.947 13.763 31.165 1.00 97.56 601 PRO A N 1
ATOM 4509 C CA . PRO A 1 601 ? 12.114 14.895 31.576 1.00 97.56 601 PRO A CA 1
ATOM 4510 C C . PRO A 1 601 ? 12.421 16.211 30.845 1.00 97.56 601 PRO A C 1
ATOM 4512 O O . PRO A 1 601 ? 11.538 17.061 30.723 1.00 97.56 601 PRO A O 1
ATOM 4515 N N . THR A 1 602 ? 13.646 16.399 30.345 1.00 96.62 602 THR A N 1
ATOM 4516 C CA . THR A 1 602 ? 14.047 17.585 29.571 1.00 96.62 602 THR A CA 1
ATOM 4517 C C . THR A 1 602 ? 13.476 17.524 28.160 1.00 96.62 602 THR A C 1
ATOM 4519 O O . THR A 1 602 ? 12.939 18.525 27.678 1.00 96.62 602 THR A O 1
ATOM 4522 N N . TYR A 1 603 ? 13.539 16.356 27.512 1.00 96.88 603 TYR A N 1
ATOM 4523 C CA . TYR A 1 603 ? 12.856 16.107 26.241 1.00 96.88 603 TYR A CA 1
ATOM 4524 C C . TYR A 1 603 ? 11.346 16.314 26.394 1.00 96.88 603 TYR A C 1
ATOM 4526 O O . TYR A 1 603 ? 10.778 17.145 25.686 1.00 96.88 603 TYR A O 1
ATOM 4534 N N . LEU A 1 604 ? 10.704 15.654 27.366 1.00 97.88 604 LEU A N 1
ATOM 4535 C CA . LEU A 1 604 ? 9.254 15.742 27.567 1.00 97.88 604 LEU A CA 1
ATOM 4536 C C . LEU A 1 604 ? 8.788 17.179 27.847 1.00 97.88 604 LEU A C 1
ATOM 4538 O O . LEU A 1 604 ? 7.805 17.625 27.257 1.00 97.88 604 LEU A O 1
ATOM 4542 N N . ALA A 1 605 ? 9.509 17.933 28.684 1.00 97.69 605 ALA A N 1
ATOM 4543 C CA . ALA A 1 605 ? 9.210 19.345 28.929 1.00 97.69 605 ALA A CA 1
ATOM 4544 C C . ALA A 1 605 ? 9.389 20.212 27.667 1.00 97.69 605 ALA A C 1
ATOM 4546 O O . ALA A 1 605 ? 8.583 21.110 27.421 1.00 97.69 605 ALA A O 1
ATOM 4547 N N . THR A 1 606 ? 10.407 19.925 26.847 1.00 97.69 606 THR A N 1
ATOM 4548 C CA . THR A 1 606 ? 10.655 20.631 25.578 1.00 97.69 606 THR A CA 1
ATOM 4549 C C . THR A 1 606 ? 9.549 20.353 24.559 1.00 97.69 606 THR A C 1
ATOM 4551 O O . THR A 1 606 ? 9.036 21.291 23.949 1.00 97.69 606 THR A O 1
ATOM 4554 N N . ILE A 1 607 ? 9.136 19.088 24.406 1.00 98.25 607 ILE A N 1
ATOM 4555 C CA . ILE A 1 607 ? 8.021 18.709 23.531 1.00 98.25 607 ILE A CA 1
ATOM 4556 C C . ILE A 1 607 ? 6.716 19.323 24.033 1.00 98.25 607 ILE A C 1
ATOM 4558 O O . ILE A 1 607 ? 6.030 19.980 23.254 1.00 98.25 607 ILE A O 1
ATOM 4562 N N . ARG A 1 608 ? 6.386 19.186 25.326 1.00 97.56 608 ARG A N 1
ATOM 4563 C CA . ARG A 1 608 ? 5.146 19.741 25.888 1.00 97.56 608 ARG A CA 1
ATOM 4564 C C . ARG A 1 608 ? 5.048 21.247 25.644 1.00 97.56 608 ARG A C 1
ATOM 4566 O O . ARG A 1 608 ? 4.038 21.686 25.110 1.00 97.56 608 ARG A O 1
ATOM 4573 N N . ALA A 1 609 ? 6.103 22.014 25.927 1.00 98.00 609 ALA A N 1
ATOM 4574 C CA . ALA A 1 609 ? 6.113 23.457 25.679 1.00 98.00 609 ALA A CA 1
ATOM 4575 C C . ALA A 1 609 ? 5.934 23.813 24.187 1.00 98.00 609 ALA A C 1
ATOM 4577 O O . ALA A 1 609 ? 5.216 24.759 23.862 1.00 98.00 609 ALA A O 1
ATOM 4578 N N . ALA A 1 610 ? 6.542 23.047 23.273 1.00 98.00 610 ALA A N 1
ATOM 4579 C CA . ALA A 1 610 ? 6.388 23.258 21.834 1.00 98.00 610 ALA A CA 1
ATOM 4580 C C . ALA A 1 610 ? 4.964 22.941 21.339 1.00 98.00 610 ALA A C 1
ATOM 4582 O O . ALA A 1 610 ? 4.406 23.710 20.555 1.00 98.00 610 ALA A O 1
ATOM 4583 N N . LEU A 1 611 ? 4.355 21.849 21.816 1.00 98.25 611 LEU A N 1
ATOM 4584 C CA . LEU A 1 611 ? 2.985 21.470 21.456 1.00 98.25 611 LEU A CA 1
ATOM 4585 C C . LEU A 1 611 ? 1.947 22.418 22.084 1.00 98.25 611 LEU A C 1
ATOM 4587 O O . LEU A 1 611 ? 1.022 22.834 21.392 1.00 98.25 611 LEU A O 1
ATOM 4591 N N . GLU A 1 612 ? 2.127 22.830 23.345 1.00 97.19 612 GLU A N 1
ATOM 4592 C CA . GLU A 1 612 ? 1.288 23.846 24.005 1.00 97.19 612 GLU A CA 1
ATOM 4593 C C . GLU A 1 612 ? 1.355 25.198 23.281 1.00 97.19 612 GLU A C 1
ATOM 4595 O O . GLU A 1 612 ? 0.330 25.858 23.123 1.00 97.19 612 GLU A O 1
ATOM 4600 N N . GLN A 1 613 ? 2.529 25.603 22.779 1.00 96.88 613 GLN A N 1
ATOM 4601 C CA . GLN A 1 613 ? 2.655 26.802 21.949 1.00 96.88 613 GLN A CA 1
ATOM 4602 C C . GLN A 1 613 ? 1.939 26.634 20.598 1.00 96.88 613 GLN A C 1
ATOM 4604 O O . GLN A 1 613 ? 1.129 27.489 20.228 1.00 96.88 613 GLN A O 1
ATOM 4609 N N . ARG A 1 614 ? 2.228 25.547 19.864 1.00 97.19 614 ARG A N 1
ATOM 4610 C CA . ARG A 1 614 ? 1.699 25.278 18.513 1.00 97.19 614 ARG A CA 1
ATOM 4611 C C . ARG A 1 614 ? 0.175 25.183 18.497 1.00 97.19 614 ARG A C 1
ATOM 4613 O O . ARG A 1 614 ? -0.463 25.790 17.645 1.00 97.19 614 ARG A O 1
ATOM 4620 N N . PHE A 1 615 ? -0.392 24.478 19.472 1.00 97.25 615 PHE A N 1
ATOM 4621 C CA . PHE A 1 615 ? -1.819 24.174 19.563 1.00 97.25 615 PHE A CA 1
ATOM 4622 C C . PHE A 1 615 ? -2.572 25.052 20.578 1.00 97.25 615 PHE A C 1
ATOM 4624 O O . PHE A 1 615 ? -3.691 24.734 20.971 1.00 97.25 615 PHE A O 1
ATOM 4631 N N . SER A 1 616 ? -2.002 26.201 20.957 1.00 95.62 616 SER A N 1
ATOM 4632 C CA . SER A 1 616 ? -2.574 27.168 21.916 1.00 95.62 616 SER A CA 1
ATOM 4633 C C . SER A 1 616 ? -3.961 27.732 21.553 1.00 95.62 616 SER A C 1
ATOM 4635 O O . SER A 1 616 ? -4.614 28.341 22.401 1.00 95.62 616 SER A O 1
ATOM 4637 N N . ALA A 1 617 ? -4.429 27.539 20.314 1.00 95.81 617 ALA A N 1
ATOM 4638 C CA . ALA A 1 617 ? -5.774 27.912 19.866 1.00 95.81 617 ALA A CA 1
ATOM 4639 C C . ALA A 1 617 ? -6.844 26.822 20.104 1.00 95.81 617 ALA A C 1
ATOM 4641 O O . ALA A 1 617 ? -8.041 27.112 20.009 1.00 95.81 617 ALA A O 1
ATOM 4642 N N . LEU A 1 618 ? -6.441 25.578 20.384 1.00 96.81 618 LEU A N 1
ATOM 4643 C CA . LEU A 1 618 ? -7.351 24.444 20.555 1.00 96.81 618 LEU A CA 1
ATOM 4644 C C . LEU A 1 618 ? -7.990 24.433 21.947 1.00 96.81 618 LEU A C 1
ATOM 4646 O O . LEU A 1 618 ? -7.413 24.897 22.930 1.00 96.81 618 LEU A O 1
ATOM 4650 N N . SER A 1 619 ? -9.189 23.866 22.036 1.00 95.88 619 SER A N 1
ATOM 4651 C CA . SER A 1 619 ? -9.854 23.593 23.308 1.00 95.88 619 SER A CA 1
ATOM 4652 C C . SER A 1 619 ? -9.031 22.609 24.149 1.00 95.88 619 SER A C 1
ATOM 4654 O O . SER A 1 619 ? -8.495 21.653 23.589 1.00 95.88 619 SER A O 1
ATOM 4656 N N . PRO A 1 620 ? -9.005 22.725 25.492 1.00 94.50 620 PRO A N 1
ATOM 4657 C CA . PRO A 1 620 ? -8.411 21.701 26.351 1.00 94.50 620 PRO A CA 1
ATOM 4658 C C . PRO A 1 620 ? -9.013 20.298 26.176 1.00 94.50 620 PRO A C 1
ATOM 4660 O O . PRO A 1 620 ? -8.374 19.320 26.545 1.00 94.50 620 PRO A O 1
ATOM 4663 N N . SER A 1 621 ? -10.222 20.193 25.610 1.00 93.19 621 SER A N 1
ATOM 4664 C CA . SER A 1 621 ? -10.871 18.919 25.247 1.00 93.19 621 SER A CA 1
ATOM 4665 C C . SER A 1 621 ? -10.471 18.354 23.876 1.00 93.19 621 SER A C 1
ATOM 4667 O O . SER A 1 621 ? -10.889 17.251 23.537 1.00 93.19 621 SER A O 1
ATOM 4669 N N . GLN A 1 622 ? -9.682 19.077 23.074 1.00 95.31 622 GLN A N 1
ATOM 4670 C CA . GLN A 1 622 ? -9.207 18.579 21.786 1.00 95.31 622 GLN A CA 1
ATOM 4671 C C . GLN A 1 622 ? -8.067 17.581 22.006 1.00 95.31 622 GLN A C 1
ATOM 4673 O O . GLN A 1 622 ? -7.010 17.925 22.542 1.00 95.31 622 GLN A O 1
ATOM 4678 N N . ALA A 1 623 ? -8.262 16.347 21.552 1.00 96.25 623 ALA A N 1
ATOM 4679 C CA . ALA A 1 623 ? -7.194 15.358 21.505 1.00 96.25 623 ALA A CA 1
ATOM 4680 C C . ALA A 1 623 ? -6.201 15.674 20.371 1.00 96.25 623 ALA A C 1
ATOM 4682 O O . ALA A 1 623 ? -6.589 16.210 19.330 1.00 96.25 623 ALA A O 1
ATOM 4683 N N . LEU A 1 624 ? -4.935 15.287 20.537 1.00 98.12 624 LEU A N 1
ATOM 4684 C CA . LEU A 1 624 ? -3.927 15.256 19.474 1.00 98.12 624 LEU A CA 1
ATOM 4685 C C . LEU A 1 624 ? -3.691 13.806 19.028 1.00 98.12 624 LEU A C 1
ATOM 4687 O O . LEU A 1 624 ? -3.677 12.887 19.850 1.00 98.12 624 LEU A O 1
ATOM 4691 N N . ARG A 1 625 ? -3.473 13.598 17.727 1.00 97.31 625 ARG A N 1
ATOM 4692 C CA . ARG A 1 625 ? -3.062 12.314 17.149 1.00 97.31 625 ARG A CA 1
ATOM 4693 C C . ARG A 1 625 ? -1.552 12.318 16.929 1.00 97.31 625 ARG A C 1
ATOM 4695 O O . ARG A 1 625 ? -1.012 13.248 16.338 1.00 97.31 625 ARG A O 1
ATOM 4702 N N . PHE A 1 626 ? -0.905 11.252 17.378 1.00 98.06 626 PHE A N 1
ATOM 4703 C CA . PHE A 1 626 ? 0.516 10.966 17.234 1.00 98.06 626 PHE A CA 1
ATOM 4704 C C . PHE A 1 626 ? 0.653 9.874 16.169 1.00 98.06 626 PHE A C 1
ATOM 4706 O O . PHE A 1 626 ? 0.493 8.689 16.460 1.00 98.06 626 PHE A O 1
ATOM 4713 N N . ARG A 1 627 ? 0.853 10.271 14.906 1.00 95.56 627 ARG A N 1
ATOM 4714 C CA . ARG A 1 627 ? 0.995 9.341 13.776 1.00 95.56 627 ARG A CA 1
ATOM 4715 C C . ARG A 1 627 ? 2.445 8.897 13.613 1.00 95.56 627 ARG A C 1
ATOM 4717 O O . ARG A 1 627 ? 3.331 9.727 13.427 1.00 95.56 627 ARG A O 1
ATOM 4724 N N . SER A 1 628 ? 2.669 7.588 13.635 1.00 95.75 628 SER A N 1
ATOM 4725 C CA . SER A 1 628 ? 3.958 6.949 13.340 1.00 95.75 628 SER A CA 1
ATOM 4726 C C . SER A 1 628 ? 4.503 7.358 11.964 1.00 95.75 628 SER A C 1
ATOM 4728 O O . SER A 1 628 ? 3.760 7.317 10.981 1.00 95.75 628 SER A O 1
ATOM 4730 N N . SER A 1 629 ? 5.794 7.684 11.884 1.00 95.94 629 SER A N 1
ATOM 4731 C CA . SER A 1 629 ? 6.542 7.983 10.655 1.00 95.94 629 SER A CA 1
ATOM 4732 C C . SER A 1 629 ? 7.921 7.318 10.758 1.00 95.94 629 SER A C 1
ATOM 4734 O O . SER A 1 629 ? 8.885 7.926 11.231 1.00 95.94 629 SER A O 1
ATOM 4736 N N . ALA A 1 630 ? 8.012 6.027 10.422 1.00 95.00 630 ALA A N 1
ATOM 4737 C CA . ALA A 1 630 ? 9.241 5.255 10.619 1.00 95.00 630 ALA A CA 1
ATOM 4738 C C . ALA A 1 630 ? 10.161 5.345 9.396 1.00 95.00 630 ALA A C 1
ATOM 4740 O O . ALA A 1 630 ? 9.731 5.066 8.283 1.00 95.00 630 ALA A O 1
ATOM 4741 N N . THR A 1 631 ? 11.457 5.607 9.592 1.00 94.38 631 THR A N 1
ATOM 4742 C CA . THR A 1 631 ? 12.425 5.733 8.477 1.00 94.38 631 THR A CA 1
ATOM 4743 C C . THR A 1 631 ? 12.698 4.427 7.722 1.00 94.38 631 THR A C 1
ATOM 4745 O O . THR A 1 631 ? 13.389 4.428 6.708 1.00 94.38 631 THR A O 1
ATOM 4748 N N . ALA A 1 632 ? 12.147 3.304 8.192 1.00 91.19 632 ALA A N 1
ATOM 4749 C CA . ALA A 1 632 ? 12.093 2.057 7.436 1.00 91.19 632 ALA A CA 1
ATOM 4750 C C . ALA A 1 632 ? 11.053 2.097 6.298 1.00 91.19 632 ALA A C 1
ATOM 4752 O O . ALA A 1 632 ? 11.241 1.422 5.293 1.00 91.19 632 ALA A O 1
ATOM 4753 N N . GLU A 1 633 ? 9.984 2.893 6.433 1.00 85.06 633 GLU A N 1
ATOM 4754 C CA . GLU A 1 633 ? 8.937 3.079 5.411 1.00 85.06 633 GLU A CA 1
ATOM 4755 C C . GLU A 1 633 ? 9.427 3.869 4.193 1.00 85.06 633 GLU A C 1
ATOM 4757 O O . GLU A 1 633 ? 8.826 3.792 3.128 1.00 85.06 633 GLU A O 1
ATOM 4762 N N . ASP A 1 634 ? 10.534 4.596 4.347 1.00 86.94 634 ASP A N 1
ATOM 4763 C CA . ASP A 1 634 ? 11.155 5.414 3.303 1.00 86.94 634 ASP A CA 1
ATOM 4764 C C . ASP A 1 634 ? 12.147 4.636 2.424 1.00 86.94 634 ASP A C 1
ATOM 4766 O O . ASP A 1 634 ? 12.768 5.205 1.523 1.00 86.94 634 ASP A O 1
ATOM 4770 N N . VAL A 1 635 ? 12.334 3.335 2.676 1.00 86.12 635 VAL A N 1
ATOM 4771 C CA . VAL A 1 635 ? 13.217 2.499 1.858 1.00 86.12 635 VAL A CA 1
ATOM 4772 C C . VAL A 1 635 ? 12.466 2.002 0.626 1.00 86.12 635 VAL A C 1
ATOM 4774 O O . VAL A 1 635 ? 11.491 1.262 0.738 1.00 86.12 635 VAL A O 1
ATOM 4777 N N . VAL A 1 636 ? 12.960 2.378 -0.555 1.00 79.50 636 VAL A N 1
ATOM 4778 C CA . VAL A 1 636 ? 12.368 2.073 -1.871 1.00 79.50 636 VAL A CA 1
ATOM 4779 C C . VAL A 1 636 ? 11.942 0.600 -1.981 1.00 79.50 636 VAL A C 1
ATOM 4781 O O . VAL A 1 636 ? 12.755 -0.315 -1.821 1.00 79.50 636 VAL A O 1
ATOM 4784 N N . GLY A 1 637 ? 10.657 0.364 -2.264 1.00 72.81 637 GLY A N 1
ATOM 4785 C CA . GLY A 1 637 ? 10.076 -0.976 -2.354 1.00 72.81 637 GLY A CA 1
ATOM 4786 C C . GLY A 1 637 ? 9.714 -1.649 -1.028 1.00 72.81 637 GLY A C 1
ATOM 4787 O O . GLY A 1 637 ? 9.431 -2.851 -1.035 1.00 72.81 637 GLY A O 1
ATOM 4788 N N . PHE A 1 638 ? 9.752 -0.950 0.111 1.00 79.69 638 PHE A N 1
ATOM 4789 C CA . PHE A 1 638 ? 9.188 -1.422 1.382 1.00 79.69 638 PHE A CA 1
ATOM 4790 C C . PHE A 1 638 ? 7.816 -0.792 1.638 1.00 79.69 638 PHE A C 1
ATOM 4792 O O . PHE A 1 638 ? 7.674 0.426 1.653 1.00 79.69 638 PHE A O 1
ATOM 4799 N N . ASN A 1 639 ? 6.802 -1.625 1.871 1.00 70.12 639 ASN A N 1
ATOM 4800 C CA . ASN A 1 639 ? 5.454 -1.164 2.179 1.00 70.12 639 ASN A CA 1
ATOM 4801 C C . ASN A 1 639 ? 5.186 -1.291 3.685 1.00 70.12 639 ASN A C 1
ATOM 4803 O O . ASN A 1 639 ? 4.962 -2.387 4.185 1.00 70.12 639 ASN A O 1
ATOM 4807 N N . GLY A 1 640 ? 5.197 -0.164 4.400 1.00 67.62 640 GLY A N 1
ATOM 4808 C CA . GLY A 1 640 ? 4.894 -0.099 5.836 1.00 67.62 640 GLY A CA 1
ATOM 4809 C C . GLY A 1 640 ? 3.406 0.001 6.198 1.00 67.62 640 GLY A C 1
ATOM 4810 O O . GLY A 1 640 ? 3.081 0.262 7.356 1.00 67.62 640 GLY A O 1
ATOM 4811 N N . ALA A 1 641 ? 2.491 -0.150 5.231 1.00 66.12 641 ALA A N 1
ATOM 4812 C CA . ALA A 1 641 ? 1.054 -0.009 5.467 1.00 66.12 641 ALA A CA 1
ATOM 4813 C C . ALA A 1 641 ? 0.557 -0.979 6.556 1.00 66.12 641 ALA A C 1
ATOM 4815 O O . ALA A 1 641 ? 0.852 -2.167 6.515 1.00 66.12 641 ALA A O 1
ATOM 4816 N N . GLY A 1 642 ? -0.177 -0.454 7.542 1.00 67.44 642 GLY A N 1
ATOM 4817 C CA . GLY A 1 642 ? -0.696 -1.218 8.684 1.00 67.44 642 GLY A CA 1
ATOM 4818 C C . GLY A 1 642 ? 0.325 -1.571 9.777 1.00 67.44 642 GLY A C 1
ATOM 4819 O O . GLY A 1 642 ? -0.086 -1.843 10.896 1.00 67.44 642 GLY A O 1
ATOM 4820 N N . LEU A 1 643 ? 1.637 -1.511 9.515 1.00 76.44 643 LEU A N 1
ATOM 4821 C CA . LEU A 1 643 ? 2.651 -2.085 10.418 1.00 76.44 643 LEU A CA 1
ATOM 4822 C C . LEU A 1 643 ? 2.933 -1.280 11.698 1.00 76.44 643 LEU A C 1
ATOM 4824 O O . LEU A 1 643 ? 3.575 -1.802 12.603 1.00 76.44 643 LEU A O 1
ATOM 4828 N N . TYR A 1 644 ? 2.529 -0.011 11.774 1.00 86.94 644 TYR A N 1
ATOM 4829 C CA . TYR A 1 644 ? 2.890 0.878 12.884 1.00 86.94 644 TYR A CA 1
ATOM 4830 C C . TYR A 1 644 ? 1.662 1.577 13.467 1.00 86.94 644 TYR A C 1
ATOM 4832 O O . TYR A 1 644 ? 0.834 2.134 12.740 1.00 86.94 644 TYR A O 1
ATOM 4840 N N . VAL A 1 645 ? 1.569 1.575 14.797 1.00 84.50 645 VAL A N 1
ATOM 4841 C CA . VAL A 1 645 ? 0.417 2.098 15.536 1.00 84.50 645 VAL A CA 1
ATOM 4842 C C . VAL A 1 645 ? 0.541 3.610 15.698 1.00 84.50 645 VAL A C 1
ATOM 4844 O O . VAL A 1 645 ? 1.613 4.154 15.960 1.00 84.50 645 VAL A O 1
ATOM 4847 N N . SER A 1 646 ? -0.588 4.300 15.553 1.00 88.19 646 SER A N 1
ATOM 4848 C CA . SER A 1 646 ? -0.722 5.732 15.824 1.00 88.19 646 SER A CA 1
ATOM 4849 C C . SER A 1 646 ? -1.609 5.934 17.048 1.00 88.19 646 SER A C 1
ATOM 4851 O O . SER A 1 646 ? -2.677 5.327 17.128 1.00 88.19 646 SER A O 1
ATOM 4853 N N . ASN A 1 647 ? -1.204 6.803 17.972 1.00 94.94 647 ASN A N 1
ATOM 4854 C CA . ASN A 1 647 ? -1.822 6.921 19.298 1.00 94.94 647 ASN A CA 1
ATOM 4855 C C . ASN A 1 647 ? -2.448 8.303 19.530 1.00 94.94 647 ASN A C 1
ATOM 4857 O O . ASN A 1 647 ? -2.291 9.220 18.720 1.00 94.94 647 ASN A O 1
ATOM 4861 N N . THR A 1 648 ? -3.221 8.449 20.604 1.00 95.69 648 THR A N 1
ATOM 4862 C CA . THR A 1 648 ? -4.005 9.661 20.899 1.00 95.69 648 THR A CA 1
ATOM 4863 C C . THR A 1 648 ? -3.644 10.183 22.285 1.00 95.69 648 THR A C 1
ATOM 4865 O O . THR A 1 648 ? -3.715 9.429 23.251 1.00 95.69 648 THR A O 1
ATOM 4868 N N . GLY A 1 649 ? -3.293 11.466 22.394 1.00 96.38 649 GLY A N 1
ATOM 4869 C CA . GLY A 1 649 ? -2.883 12.089 23.656 1.00 96.38 649 GLY A CA 1
ATOM 4870 C C . GLY A 1 649 ? -3.413 13.513 23.820 1.00 96.38 649 GLY A C 1
ATOM 4871 O O . GLY A 1 649 ? -3.589 14.241 22.843 1.00 96.38 649 GLY A O 1
ATOM 4872 N N . PHE A 1 650 ? -3.659 13.925 25.062 1.00 97.06 650 PHE A N 1
ATOM 4873 C CA . PHE A 1 650 ? -4.141 15.263 25.415 1.00 97.06 650 PHE A CA 1
ATOM 4874 C C . PHE A 1 650 ? -3.017 16.134 25.984 1.00 97.06 650 PHE A C 1
ATOM 4876 O O . PHE A 1 650 ? -2.153 15.648 26.714 1.00 97.06 650 PHE A O 1
ATOM 4883 N N . LEU A 1 651 ? -3.064 17.444 25.711 1.00 95.75 651 LEU A N 1
ATOM 4884 C CA . LEU A 1 651 ? -2.191 18.438 26.362 1.00 95.75 651 LEU A CA 1
ATOM 4885 C C . LEU A 1 651 ? -2.563 18.668 27.833 1.00 95.75 651 LEU A C 1
ATOM 4887 O O . LEU A 1 651 ? -1.697 18.981 28.645 1.00 95.75 651 LEU A O 1
ATOM 4891 N N . TYR A 1 652 ? -3.844 18.486 28.159 1.00 95.12 652 TYR A N 1
ATOM 4892 C CA . TYR A 1 652 ? -4.426 18.681 29.487 1.00 95.12 652 TYR A CA 1
ATOM 4893 C C . TYR A 1 652 ? -5.235 17.431 29.881 1.00 95.12 652 TYR A C 1
ATOM 4895 O O . TYR A 1 652 ? -6.467 17.479 29.951 1.00 95.12 652 TYR A O 1
ATOM 4903 N N . PRO A 1 653 ? -4.590 16.261 30.045 1.00 94.62 653 PRO A N 1
ATOM 4904 C CA . PRO A 1 653 ? -5.288 15.015 30.362 1.00 94.62 653 PRO A CA 1
ATOM 4905 C C . PRO A 1 653 ? -6.066 15.119 31.685 1.00 94.62 653 PRO A C 1
ATOM 4907 O O . PRO A 1 653 ? -7.172 14.599 31.808 1.00 94.62 653 PRO A O 1
ATOM 4910 N N . GLU A 1 654 ? -5.555 15.873 32.659 1.00 94.31 654 GLU A N 1
ATOM 4911 C CA . GLU A 1 654 ? -6.161 16.035 33.983 1.00 94.31 654 GLU A CA 1
ATOM 4912 C C . GLU A 1 654 ? -7.554 16.694 33.988 1.00 94.31 654 GLU A C 1
ATOM 4914 O O . GLU A 1 654 ? -8.300 16.511 34.952 1.00 94.31 654 GLU A O 1
ATOM 4919 N N . VAL A 1 655 ? -7.937 17.421 32.927 1.00 92.69 655 VAL A N 1
ATOM 4920 C CA . VAL A 1 655 ? -9.268 18.053 32.813 1.00 92.69 655 VAL A CA 1
ATOM 4921 C C . VAL A 1 655 ? -10.274 17.252 31.980 1.00 92.69 655 VAL A C 1
ATOM 4923 O O . VAL A 1 655 ? -11.413 17.699 31.828 1.00 92.69 655 VAL A O 1
ATOM 4926 N N . GLN A 1 656 ? -9.909 16.077 31.447 1.00 92.69 656 GLN A N 1
ATOM 4927 C CA . GLN A 1 656 ? -10.814 15.329 30.566 1.00 92.69 656 GLN A CA 1
ATOM 4928 C C . GLN A 1 656 ? -12.045 14.778 31.310 1.00 92.69 656 GLN A C 1
ATOM 4930 O O . GLN A 1 656 ? -11.944 14.351 32.470 1.00 92.69 656 GLN A O 1
ATOM 4935 N N . PRO A 1 657 ? -13.233 14.767 30.671 1.00 87.44 657 PRO A N 1
ATOM 4936 C CA . PRO A 1 657 ? -14.468 14.334 31.319 1.00 87.44 657 PRO A CA 1
ATOM 4937 C C . PRO A 1 657 ? -14.514 12.816 31.533 1.00 87.44 657 PRO A C 1
ATOM 4939 O O . PRO A 1 657 ? -14.906 12.374 32.614 1.00 87.44 657 PRO A O 1
ATOM 4942 N N . LYS A 1 658 ? -14.083 12.020 30.543 1.00 87.44 658 LYS A N 1
ATOM 4943 C CA . LYS A 1 658 ? -14.015 10.555 30.645 1.00 87.44 658 LYS A CA 1
ATOM 4944 C C . LYS A 1 658 ? -12.766 10.149 31.445 1.00 87.44 658 LYS A C 1
ATOM 4946 O O . LYS A 1 658 ? -11.689 10.647 31.122 1.00 87.44 658 LYS A O 1
ATOM 4951 N N . PRO A 1 659 ? -12.854 9.234 32.431 1.00 87.50 659 PRO A N 1
ATOM 4952 C CA . PRO A 1 659 ? -11.684 8.775 33.182 1.00 87.50 659 PRO A CA 1
ATOM 4953 C C . PRO A 1 659 ? -10.564 8.220 32.291 1.00 87.50 659 PRO A C 1
ATOM 4955 O O . PRO A 1 659 ? -9.432 8.671 32.428 1.00 87.50 659 PRO A O 1
ATOM 4958 N N . LYS A 1 660 ? -10.884 7.355 31.312 1.00 84.06 660 LYS A N 1
ATOM 4959 C CA . LYS A 1 660 ? -9.884 6.735 30.416 1.00 84.06 660 LYS A CA 1
ATOM 4960 C C . LYS A 1 660 ? -9.078 7.730 29.566 1.00 84.06 660 LYS A C 1
ATOM 4962 O O . LYS A 1 660 ? -7.942 7.453 29.202 1.00 84.06 660 LYS A O 1
ATOM 4967 N N . ASP A 1 661 ? -9.625 8.917 29.299 1.00 89.25 661 ASP A N 1
ATOM 4968 C CA . ASP A 1 661 ? -8.922 9.972 28.558 1.00 89.25 661 ASP A CA 1
ATOM 4969 C C . ASP A 1 661 ? -7.930 10.762 29.437 1.00 89.25 661 ASP A C 1
ATOM 4971 O O . ASP A 1 661 ? -7.033 11.419 28.912 1.00 89.25 661 ASP A O 1
ATOM 4975 N N . ARG A 1 662 ? -8.015 10.650 30.773 1.00 92.06 662 ARG A N 1
ATOM 4976 C CA . ARG A 1 662 ? -7.023 11.225 31.707 1.00 92.06 662 ARG A CA 1
ATOM 4977 C C . ARG A 1 662 ? -5.716 10.442 31.736 1.00 92.06 662 ARG A C 1
ATOM 4979 O O . ARG A 1 662 ? -4.676 10.986 32.094 1.00 92.06 662 ARG A O 1
ATOM 4986 N N . ASP A 1 663 ? -5.765 9.184 31.320 1.00 90.50 663 ASP A N 1
ATOM 4987 C CA . ASP A 1 663 ? -4.591 8.338 31.160 1.00 90.50 663 ASP A CA 1
ATOM 4988 C C . ASP A 1 663 ? -3.886 8.531 29.815 1.00 90.50 663 ASP A C 1
ATOM 4990 O O . ASP A 1 663 ? -2.760 8.064 29.667 1.00 90.50 663 ASP A O 1
ATOM 4994 N N . ARG A 1 664 ? -4.492 9.243 28.856 1.00 93.62 664 ARG A N 1
ATOM 4995 C CA . ARG A 1 664 ? -3.952 9.492 27.509 1.00 93.62 664 ARG A CA 1
ATOM 4996 C C . ARG A 1 664 ? -3.043 10.724 27.489 1.00 93.62 664 ARG A C 1
ATOM 4998 O O . ARG A 1 664 ? -3.395 11.788 26.974 1.00 93.62 664 ARG A O 1
ATOM 5005 N N . THR A 1 665 ? -1.868 10.596 28.100 1.00 96.50 665 THR A N 1
ATOM 5006 C CA . THR A 1 665 ? -0.866 11.673 28.176 1.00 96.50 665 THR A CA 1
ATOM 5007 C C . THR A 1 665 ? -0.042 11.796 26.887 1.00 96.50 665 THR A C 1
ATOM 5009 O O . THR A 1 665 ? 0.082 10.848 26.114 1.00 96.50 665 THR A O 1
ATOM 5012 N N . ILE A 1 666 ? 0.583 12.963 26.678 1.00 97.19 666 ILE A N 1
ATOM 5013 C CA . ILE A 1 666 ? 1.586 13.179 25.614 1.00 97.19 666 ILE A CA 1
ATOM 5014 C C . ILE A 1 666 ? 2.747 12.170 25.713 1.00 97.19 666 ILE A C 1
ATOM 5016 O O . ILE A 1 666 ? 3.265 11.733 24.692 1.00 97.19 666 ILE A O 1
ATOM 5020 N N . GLU A 1 667 ? 3.155 11.800 26.932 1.00 97.12 667 GLU A N 1
ATOM 5021 C CA . GLU A 1 667 ? 4.270 10.874 27.172 1.00 97.12 667 GLU A CA 1
ATOM 5022 C C . GLU A 1 667 ? 3.936 9.458 26.684 1.00 97.12 667 GLU A C 1
ATOM 5024 O O . GLU A 1 667 ? 4.646 8.930 25.828 1.00 97.12 667 GLU A O 1
ATOM 5029 N N . LYS A 1 668 ? 2.799 8.905 27.135 1.00 96.50 668 LYS A N 1
ATOM 5030 C CA . LYS A 1 668 ? 2.310 7.582 26.721 1.00 96.50 668 LYS A CA 1
ATOM 5031 C C . LYS A 1 668 ? 2.084 7.509 25.212 1.00 96.50 668 LYS A C 1
ATOM 5033 O O . LYS A 1 668 ? 2.620 6.614 24.570 1.00 96.50 668 LYS A O 1
ATOM 5038 N N . ALA A 1 669 ? 1.420 8.506 24.620 1.00 97.75 669 ALA A N 1
ATOM 5039 C CA . ALA A 1 669 ? 1.170 8.522 23.177 1.00 97.75 669 ALA A CA 1
ATOM 5040 C C . ALA A 1 669 ? 2.467 8.531 22.336 1.00 97.75 669 ALA A C 1
ATOM 5042 O O . ALA A 1 669 ? 2.484 8.005 21.221 1.00 97.75 669 ALA A O 1
ATOM 5043 N N . ILE A 1 670 ? 3.570 9.087 22.856 1.00 98.31 670 ILE A N 1
ATOM 5044 C CA . ILE A 1 670 ? 4.899 8.990 22.233 1.00 98.31 670 ILE A CA 1
ATOM 5045 C C . ILE A 1 670 ? 5.514 7.600 22.479 1.00 98.31 670 ILE A C 1
ATOM 5047 O O . ILE A 1 670 ? 5.957 6.966 21.520 1.00 98.31 670 ILE A O 1
ATOM 5051 N N . GLN A 1 671 ? 5.498 7.102 23.721 1.00 97.81 671 GLN A N 1
ATOM 5052 C CA . GLN A 1 671 ? 6.017 5.780 24.111 1.00 97.81 671 GLN A CA 1
ATOM 5053 C C . GLN A 1 671 ? 5.368 4.630 23.325 1.00 97.81 671 GLN A C 1
ATOM 5055 O O . GLN A 1 671 ? 6.077 3.786 22.783 1.00 97.81 671 GLN A O 1
ATOM 5060 N N . GLU A 1 672 ? 4.042 4.619 23.208 1.00 96.56 672 GLU A N 1
ATOM 5061 C CA . GLU A 1 672 ? 3.248 3.632 22.462 1.00 96.56 672 GLU A CA 1
ATOM 5062 C C . GLU A 1 672 ? 3.568 3.683 20.957 1.00 96.56 672 GLU A C 1
ATOM 5064 O O . GLU A 1 672 ? 3.788 2.655 20.314 1.00 96.56 672 GLU A O 1
ATOM 5069 N N . THR A 1 673 ? 3.687 4.889 20.391 1.00 97.38 673 THR A N 1
ATOM 5070 C CA . THR A 1 673 ? 4.020 5.074 18.967 1.00 97.38 673 THR A CA 1
ATOM 5071 C C . THR A 1 673 ? 5.445 4.597 18.666 1.00 97.38 673 THR A C 1
ATOM 5073 O O . THR A 1 673 ? 5.674 3.934 17.654 1.00 97.38 673 THR A O 1
ATOM 5076 N N . TRP A 1 674 ? 6.405 4.866 19.557 1.00 98.19 674 TRP A N 1
ATOM 5077 C CA . TRP A 1 674 ? 7.780 4.360 19.465 1.00 98.19 674 TRP A CA 1
ATOM 5078 C C . TRP A 1 674 ? 7.886 2.847 19.697 1.00 98.19 674 TRP A C 1
ATOM 5080 O O . TRP A 1 674 ? 8.658 2.183 19.005 1.00 98.19 674 TRP A O 1
ATOM 5090 N N . SER A 1 675 ? 7.104 2.305 20.632 1.00 97.44 675 SER A N 1
ATOM 5091 C CA . SER A 1 675 ? 7.018 0.873 20.939 1.00 97.44 675 SER A CA 1
ATOM 5092 C C . SER A 1 675 ? 6.582 0.063 19.717 1.00 97.44 675 SER A C 1
ATOM 5094 O O . SER A 1 675 ? 7.241 -0.921 19.380 1.00 97.44 675 SER A O 1
ATOM 5096 N N . SER A 1 676 ? 5.586 0.556 18.965 1.00 95.38 676 SER A N 1
ATOM 5097 C CA . SER A 1 676 ? 5.072 -0.108 17.756 1.00 95.38 676 SER A CA 1
ATOM 5098 C C . SER A 1 676 ? 6.122 -0.382 16.670 1.00 95.38 676 SER A C 1
ATOM 5100 O O . SER A 1 676 ? 5.927 -1.266 15.840 1.00 95.38 676 SER A O 1
ATOM 5102 N N . TYR A 1 677 ? 7.277 0.300 16.683 1.00 96.31 677 TYR A N 1
ATOM 5103 C CA . TYR A 1 677 ? 8.378 -0.046 15.780 1.00 96.31 677 TYR A CA 1
ATOM 5104 C C . TYR A 1 677 ? 8.886 -1.485 15.994 1.00 96.31 677 TYR A C 1
ATOM 5106 O O . TYR A 1 677 ? 9.339 -2.123 15.040 1.00 96.31 677 TYR A O 1
ATOM 5114 N N . TRP A 1 678 ? 8.809 -2.006 17.221 1.00 96.44 678 TRP A N 1
ATOM 5115 C CA . TRP A 1 678 ? 9.306 -3.330 17.609 1.00 96.44 678 TRP A CA 1
ATOM 5116 C C . TRP A 1 678 ? 8.251 -4.441 17.602 1.00 96.44 678 TRP A C 1
ATOM 5118 O O . TRP A 1 678 ? 8.624 -5.582 17.862 1.00 96.44 678 TRP A O 1
ATOM 5128 N N . GLY A 1 679 ? 6.996 -4.141 17.250 1.00 92.56 679 GLY A N 1
ATOM 5129 C CA . GLY A 1 679 ? 5.945 -5.154 17.127 1.00 92.56 679 GLY A CA 1
ATOM 5130 C C . GLY A 1 679 ? 6.305 -6.256 16.120 1.00 92.56 679 GLY A C 1
ATOM 5131 O O . GLY A 1 679 ? 6.979 -6.010 15.113 1.00 92.56 679 GLY A O 1
ATOM 5132 N N . PHE A 1 680 ? 5.866 -7.481 16.389 1.00 88.62 680 PHE A N 1
ATOM 5133 C CA . PHE A 1 680 ? 6.229 -8.699 15.668 1.00 88.62 680 PHE A CA 1
ATOM 5134 C C . PHE A 1 680 ? 5.900 -8.653 14.161 1.00 88.62 680 PHE A C 1
ATOM 5136 O O . PHE A 1 680 ? 6.807 -8.960 13.377 1.00 88.62 680 PHE A O 1
ATOM 5143 N N . PRO A 1 681 ? 4.709 -8.201 13.705 1.00 81.50 681 PRO A N 1
ATOM 5144 C CA . PRO A 1 681 ? 4.428 -8.063 12.273 1.00 81.50 681 PRO A CA 1
ATOM 5145 C C . PRO A 1 681 ? 5.386 -7.071 11.600 1.00 81.50 681 PRO A C 1
ATOM 5147 O O . PRO A 1 681 ? 6.030 -7.388 10.600 1.00 81.50 681 PRO A O 1
ATOM 5150 N N . ALA A 1 682 ? 5.574 -5.894 12.208 1.00 86.31 682 ALA A N 1
ATOM 5151 C CA . ALA A 1 682 ? 6.492 -4.868 11.718 1.00 86.31 682 ALA A CA 1
ATOM 5152 C C . ALA A 1 682 ? 7.945 -5.364 11.653 1.00 86.31 682 ALA A C 1
ATOM 5154 O O . ALA A 1 682 ? 8.704 -4.984 10.755 1.00 86.31 682 ALA A O 1
ATOM 5155 N N . PHE A 1 683 ? 8.342 -6.211 12.604 1.00 92.00 683 PHE A N 1
ATOM 5156 C CA . PHE A 1 683 ? 9.659 -6.824 12.647 1.00 92.00 683 PHE A CA 1
ATOM 5157 C C . PHE A 1 683 ? 9.858 -7.844 11.518 1.00 92.00 683 PHE A C 1
ATOM 5159 O O . PHE A 1 683 ? 10.850 -7.742 10.792 1.00 92.00 683 PHE A O 1
ATOM 5166 N N . GLU A 1 684 ? 8.945 -8.806 11.341 1.00 85.31 684 GLU A N 1
ATOM 5167 C CA . GLU A 1 684 ? 9.108 -9.860 10.328 1.00 85.31 684 GLU A CA 1
ATOM 5168 C C . GLU A 1 684 ? 9.096 -9.298 8.899 1.00 85.31 684 GLU A C 1
ATOM 5170 O O . GLU A 1 684 ? 9.921 -9.721 8.086 1.00 85.31 684 GLU A O 1
ATOM 5175 N N . GLU A 1 685 ? 8.269 -8.290 8.604 1.00 81.06 685 GLU A N 1
ATOM 5176 C CA . GLU A 1 685 ? 8.286 -7.618 7.295 1.00 81.06 685 GLU A CA 1
ATOM 5177 C C . GLU A 1 685 ? 9.637 -6.930 7.032 1.00 81.06 685 GLU A C 1
ATOM 5179 O O . GLU A 1 685 ? 10.236 -7.117 5.969 1.00 81.06 685 GLU A O 1
ATOM 5184 N N . ARG A 1 686 ? 10.194 -6.193 8.011 1.00 88.75 686 ARG A N 1
ATOM 5185 C CA . ARG A 1 686 ? 11.532 -5.575 7.872 1.00 88.75 686 ARG A CA 1
ATOM 5186 C C . ARG A 1 686 ? 12.637 -6.619 7.691 1.00 88.75 686 ARG A C 1
ATOM 5188 O O . ARG A 1 686 ? 13.528 -6.422 6.866 1.00 88.75 686 ARG A O 1
ATOM 5195 N N . LYS A 1 687 ? 12.560 -7.741 8.411 1.00 86.38 687 LYS A N 1
ATOM 5196 C CA . LYS A 1 687 ? 13.503 -8.866 8.301 1.00 86.38 687 LYS A CA 1
ATOM 5197 C C . LYS A 1 687 ? 13.472 -9.490 6.903 1.00 86.38 687 LYS A C 1
ATOM 5199 O O . LYS A 1 687 ? 14.527 -9.769 6.339 1.00 86.38 687 LYS A O 1
ATOM 5204 N N . ILE A 1 688 ? 12.283 -9.705 6.340 1.00 78.56 688 ILE A N 1
ATOM 5205 C CA . ILE A 1 688 ? 12.101 -10.278 4.994 1.00 78.56 688 ILE A CA 1
ATOM 5206 C C . ILE A 1 688 ? 12.547 -9.294 3.911 1.00 78.56 688 ILE A C 1
ATOM 5208 O O . ILE A 1 688 ? 13.174 -9.696 2.931 1.00 78.56 688 ILE A O 1
ATOM 5212 N N . ALA A 1 689 ? 12.313 -8.001 4.129 1.00 78.19 689 ALA A N 1
ATOM 5213 C CA . ALA A 1 689 ? 12.821 -6.927 3.288 1.00 78.19 689 ALA A CA 1
ATOM 5214 C C . ALA A 1 689 ? 14.353 -6.743 3.359 1.00 78.19 689 ALA A C 1
ATOM 5216 O O . ALA A 1 689 ? 14.901 -6.007 2.543 1.00 78.19 689 ALA A O 1
ATOM 5217 N N . GLY A 1 690 ? 15.051 -7.383 4.307 1.00 83.94 690 GLY A N 1
ATOM 5218 C CA . GLY A 1 690 ? 16.499 -7.240 4.498 1.00 83.94 690 GLY A CA 1
ATOM 5219 C C . GLY A 1 690 ? 16.927 -5.932 5.179 1.00 83.94 690 GLY A C 1
ATOM 5220 O O . GLY A 1 690 ? 18.088 -5.545 5.076 1.00 83.94 690 GLY A O 1
ATOM 5221 N N . ILE A 1 691 ? 16.009 -5.241 5.860 1.00 89.25 691 ILE A N 1
ATOM 5222 C CA . ILE A 1 691 ? 16.258 -3.957 6.531 1.00 89.25 691 ILE A CA 1
ATOM 5223 C C . ILE A 1 691 ? 16.936 -4.189 7.891 1.00 89.25 691 ILE A C 1
ATOM 5225 O O . ILE A 1 691 ? 16.428 -4.947 8.718 1.00 89.25 691 ILE A O 1
ATOM 5229 N N . ASP A 1 692 ? 18.035 -3.479 8.178 1.00 92.12 692 ASP A N 1
ATOM 5230 C CA . ASP A 1 692 ? 18.618 -3.463 9.528 1.00 92.12 692 ASP A CA 1
ATOM 5231 C C . ASP A 1 692 ? 17.665 -2.777 10.520 1.00 92.12 692 ASP A C 1
ATOM 5233 O O . ASP A 1 692 ? 17.494 -1.553 10.530 1.00 92.12 692 ASP A O 1
ATOM 5237 N N . HIS A 1 693 ? 17.073 -3.584 11.401 1.00 94.12 693 HIS A N 1
ATOM 5238 C CA . HIS A 1 693 ? 16.163 -3.145 12.455 1.00 94.12 693 HIS A CA 1
ATOM 5239 C C . HIS A 1 693 ? 16.759 -2.054 13.361 1.00 94.12 693 HIS A C 1
ATOM 5241 O O . HIS A 1 693 ? 15.995 -1.239 13.876 1.00 94.12 693 HIS A O 1
ATOM 5247 N N . LEU A 1 694 ? 18.086 -2.012 13.547 1.00 96.00 694 LEU A N 1
ATOM 5248 C CA . LEU A 1 694 ? 18.779 -1.023 14.385 1.00 96.00 694 LEU A CA 1
ATOM 5249 C C . LEU A 1 694 ? 19.148 0.269 13.632 1.00 96.00 694 LEU A C 1
ATOM 5251 O O . LEU A 1 694 ? 19.458 1.275 14.271 1.00 96.00 694 LEU A O 1
ATOM 5255 N N . ALA A 1 695 ? 19.104 0.271 12.295 1.00 94.50 695 ALA A N 1
ATOM 5256 C CA . ALA A 1 695 ? 19.334 1.468 11.481 1.00 94.50 695 ALA A CA 1
ATOM 5257 C C . ALA A 1 695 ? 18.078 2.355 11.359 1.00 94.50 695 ALA A C 1
ATOM 5259 O O . ALA A 1 695 ? 18.194 3.564 11.123 1.00 94.50 695 ALA A O 1
ATOM 5260 N N . GLY A 1 696 ? 16.890 1.760 11.510 1.00 93.75 696 GLY A N 1
ATOM 5261 C CA . GLY A 1 696 ? 15.597 2.444 11.444 1.00 93.75 696 GLY A CA 1
ATOM 5262 C C . GLY A 1 696 ? 15.161 3.072 12.765 1.00 93.75 696 GLY A C 1
ATOM 5263 O O . GLY A 1 696 ? 15.521 2.614 13.851 1.00 93.75 696 GLY A O 1
ATOM 5264 N N . ARG A 1 697 ? 14.398 4.167 12.666 1.00 95.69 697 ARG A N 1
ATOM 5265 C CA . ARG A 1 697 ? 13.940 4.972 13.809 1.00 95.69 697 ARG A CA 1
ATOM 5266 C C . ARG A 1 697 ? 12.527 5.503 13.580 1.00 95.69 697 ARG A C 1
ATOM 5268 O O . ARG A 1 697 ? 12.108 5.661 12.436 1.00 95.69 697 ARG A O 1
ATOM 5275 N N . MET A 1 698 ? 11.820 5.814 14.665 1.00 97.00 698 MET A N 1
ATOM 5276 C CA . MET A 1 698 ? 10.459 6.355 14.621 1.00 97.00 698 MET A CA 1
ATOM 5277 C C . MET A 1 698 ? 10.452 7.875 14.835 1.00 97.00 698 MET A C 1
ATOM 5279 O O . MET A 1 698 ? 10.839 8.363 15.897 1.00 97.00 698 MET A O 1
ATOM 5283 N N . ALA A 1 699 ? 9.986 8.622 13.837 1.00 98.38 699 ALA A N 1
ATOM 5284 C CA . ALA A 1 699 ? 9.517 9.997 13.990 1.00 98.38 699 ALA A CA 1
ATOM 5285 C C . ALA A 1 699 ? 7.988 9.999 14.159 1.00 98.38 699 ALA A C 1
ATOM 5287 O O . ALA A 1 699 ? 7.331 8.977 13.945 1.00 98.38 699 ALA A O 1
ATOM 5288 N N . VAL A 1 700 ? 7.410 11.129 14.571 1.00 98.56 700 VAL A N 1
ATOM 5289 C CA . VAL A 1 700 ? 5.972 11.211 14.880 1.00 98.56 700 VAL A CA 1
ATOM 5290 C C . VAL A 1 700 ? 5.364 12.498 14.332 1.00 98.56 700 VAL A C 1
ATOM 5292 O O . VAL A 1 700 ? 5.774 13.589 14.720 1.00 98.56 700 VAL A O 1
ATOM 5295 N N . LEU A 1 701 ? 4.358 12.383 13.466 1.00 98.38 701 LEU A N 1
ATOM 5296 C CA . LEU A 1 701 ? 3.554 13.516 13.012 1.00 98.38 701 LEU A CA 1
ATOM 5297 C C . LEU A 1 701 ? 2.466 13.800 14.053 1.00 98.38 701 LEU A C 1
ATOM 5299 O O . LEU A 1 701 ? 1.642 12.931 14.335 1.00 98.38 701 LEU A O 1
ATOM 5303 N N . VAL A 1 702 ? 2.445 15.014 14.597 1.00 98.62 702 VAL A N 1
ATOM 5304 C CA . VAL A 1 702 ? 1.453 15.460 15.580 1.00 98.62 702 VAL A CA 1
ATOM 5305 C C . VAL A 1 702 ? 0.524 16.487 14.946 1.00 98.62 702 VAL A C 1
ATOM 5307 O O . VAL A 1 702 ? 0.967 17.492 14.388 1.00 98.62 702 VAL A O 1
ATOM 5310 N N . HIS A 1 703 ? -0.776 16.234 15.041 1.00 98.00 703 HIS A N 1
ATOM 5311 C CA . HIS A 1 703 ? -1.843 17.130 14.595 1.00 98.00 703 HIS A CA 1
ATOM 5312 C C . HIS A 1 703 ? -3.086 16.943 15.486 1.00 98.00 703 HIS A C 1
ATOM 5314 O O . HIS A 1 703 ? -3.154 15.953 16.220 1.00 98.00 703 HIS A O 1
ATOM 5320 N N . PRO A 1 704 ? -4.093 17.835 15.447 1.00 97.25 704 PRO A N 1
ATOM 5321 C CA . PRO A 1 704 ? -5.358 17.611 16.142 1.00 97.25 704 PRO A CA 1
ATOM 5322 C C . PRO A 1 704 ? -5.993 16.306 15.675 1.00 97.25 704 PRO A C 1
ATOM 5324 O O . PRO A 1 704 ? -6.024 16.026 14.474 1.00 97.25 704 PRO A O 1
ATOM 5327 N N . ARG A 1 705 ? -6.465 15.487 16.616 1.00 95.25 705 ARG A N 1
ATOM 5328 C CA . ARG A 1 705 ? -7.205 14.263 16.309 1.00 95.25 705 ARG A CA 1
ATOM 5329 C C . ARG A 1 705 ? -8.385 14.631 15.415 1.00 95.25 705 ARG A C 1
ATOM 5331 O O . ARG A 1 705 ? -9.064 15.617 15.672 1.00 95.25 705 ARG A O 1
ATOM 5338 N N . PHE A 1 706 ? -8.605 13.852 14.364 1.00 92.31 706 PHE A N 1
ATOM 5339 C CA . PHE A 1 706 ? -9.890 13.863 13.685 1.00 92.31 706 PHE A CA 1
ATOM 5340 C C . PHE A 1 706 ? -10.905 13.241 14.647 1.00 92.31 706 PHE A C 1
ATOM 5342 O O . PHE A 1 706 ? -10.684 12.135 15.146 1.00 92.31 706 PHE A O 1
ATOM 5349 N N . ASP A 1 707 ? -11.922 14.012 15.014 1.00 86.75 707 ASP A N 1
ATOM 5350 C CA . ASP A 1 707 ? -12.921 13.599 15.995 1.00 86.75 707 ASP A CA 1
ATOM 5351 C C . ASP A 1 707 ? -14.043 12.858 15.262 1.00 86.75 707 ASP A C 1
ATOM 5353 O O . ASP A 1 707 ? -14.573 13.365 14.277 1.00 86.75 707 ASP A O 1
ATOM 5357 N N . ASP A 1 708 ? -14.369 11.641 15.702 1.00 81.94 708 ASP A N 1
ATOM 5358 C CA . ASP A 1 708 ? -15.131 10.675 14.893 1.00 81.94 708 ASP A CA 1
ATOM 5359 C C . ASP A 1 708 ? -16.553 11.161 14.548 1.00 81.94 708 ASP A C 1
ATOM 5361 O O . ASP A 1 708 ? -17.084 10.822 13.496 1.00 81.94 708 ASP A O 1
ATOM 5365 N N . ASP A 1 709 ? -17.153 12.005 15.398 1.00 80.31 709 ASP A N 1
ATOM 5366 C CA . ASP A 1 709 ? -18.457 12.660 15.187 1.00 80.31 709 ASP A CA 1
ATOM 5367 C C . ASP A 1 709 ? -18.387 13.911 14.281 1.00 80.31 709 ASP A C 1
ATOM 5369 O O . ASP A 1 709 ? -19.355 14.674 14.159 1.00 80.31 709 ASP A O 1
ATOM 5373 N N . LYS A 1 710 ? -17.212 14.162 13.697 1.00 87.19 710 LYS A N 1
ATOM 5374 C CA . LYS A 1 710 ? -16.896 15.255 12.771 1.00 87.19 710 LYS A CA 1
ATOM 5375 C C . LYS A 1 710 ? -16.257 14.756 11.477 1.00 87.19 710 LYS A C 1
ATOM 5377 O O . LYS A 1 710 ? -15.911 15.581 10.639 1.00 87.19 710 LYS A O 1
ATOM 5382 N N . GLU A 1 711 ? -16.081 13.452 11.292 1.00 86.12 711 GLU A N 1
ATOM 5383 C CA . GLU A 1 711 ? -15.654 12.894 10.011 1.00 86.12 711 GLU A CA 1
ATOM 5384 C C . GLU A 1 711 ? -16.895 12.669 9.135 1.00 86.12 711 GLU A C 1
ATOM 5386 O O . GLU A 1 711 ? -17.720 11.818 9.445 1.00 86.12 711 GLU A O 1
ATOM 5391 N N . ASP A 1 712 ? -17.045 13.436 8.051 1.00 88.31 712 ASP A N 1
ATOM 5392 C CA . ASP A 1 712 ? -18.123 13.244 7.065 1.00 88.31 712 ASP A CA 1
ATOM 5393 C C . ASP A 1 712 ? -17.780 12.128 6.066 1.00 88.31 712 ASP A C 1
ATOM 5395 O O . ASP A 1 712 ? -18.668 11.552 5.436 1.00 88.31 712 ASP A O 1
ATOM 5399 N N . ALA A 1 713 ? -16.481 11.891 5.849 1.00 87.94 713 ALA A N 1
ATOM 5400 C CA . ALA A 1 713 ? -15.957 10.813 5.020 1.00 87.94 713 ALA A CA 1
ATOM 5401 C C . ALA A 1 713 ? -14.481 10.521 5.332 1.00 87.94 713 ALA A C 1
ATOM 5403 O O . ALA A 1 713 ? -13.707 11.420 5.680 1.00 87.94 713 ALA A O 1
ATOM 5404 N N . ASN A 1 714 ? -14.056 9.288 5.079 1.00 82.75 714 ASN A N 1
ATOM 5405 C CA . ASN A 1 714 ? -12.674 8.821 5.179 1.00 82.75 714 ASN A CA 1
ATOM 5406 C C . ASN A 1 714 ? -12.277 8.156 3.853 1.00 82.75 714 ASN A C 1
ATOM 5408 O O . ASN A 1 714 ? -13.051 7.361 3.332 1.00 82.75 714 ASN A O 1
ATOM 5412 N N . GLY A 1 715 ? -11.110 8.472 3.281 1.00 84.44 715 GLY A N 1
ATOM 5413 C CA . GLY A 1 715 ? -10.779 8.040 1.916 1.00 84.44 715 GLY A CA 1
ATOM 5414 C C . GLY A 1 715 ? -9.304 7.745 1.661 1.00 84.44 715 GLY A C 1
ATOM 5415 O O . GLY A 1 715 ? -8.414 8.285 2.324 1.00 84.44 715 GLY A O 1
ATOM 5416 N N . VAL A 1 716 ? -9.067 6.899 0.661 1.00 84.38 716 VAL A N 1
ATOM 5417 C CA . VAL A 1 716 ? -7.758 6.555 0.097 1.00 84.38 716 VAL A CA 1
ATOM 5418 C C . VAL A 1 716 ? -7.806 6.766 -1.414 1.00 84.38 716 VAL A C 1
ATOM 5420 O O . VAL A 1 716 ? -8.801 6.445 -2.061 1.00 84.38 716 VAL A O 1
ATOM 5423 N N . ILE A 1 717 ? -6.739 7.322 -1.980 1.00 89.12 717 ILE A N 1
ATOM 5424 C CA . ILE A 1 717 ? -6.642 7.675 -3.396 1.00 89.12 717 ILE A CA 1
ATOM 5425 C C . ILE A 1 717 ? -5.387 7.041 -3.982 1.00 89.12 717 ILE A C 1
ATOM 5427 O O . ILE A 1 717 ? -4.295 7.306 -3.490 1.00 89.12 717 ILE A O 1
ATOM 5431 N N . THR A 1 718 ? -5.522 6.298 -5.082 1.00 85.81 718 THR A N 1
ATOM 5432 C CA . THR A 1 718 ? -4.387 5.925 -5.939 1.00 85.81 718 THR A CA 1
ATOM 5433 C C . THR A 1 718 ? -4.432 6.747 -7.225 1.00 85.81 718 THR A C 1
ATOM 5435 O O . THR A 1 718 ? -5.406 6.674 -7.970 1.00 85.81 718 THR A O 1
ATOM 5438 N N . TYR A 1 719 ? -3.395 7.536 -7.510 1.00 94.75 719 TYR A N 1
ATOM 5439 C CA . TYR A 1 719 ? -3.302 8.330 -8.740 1.00 94.75 719 TYR A CA 1
ATOM 5440 C C . TYR A 1 719 ? -2.183 7.825 -9.647 1.00 94.75 719 TYR A C 1
ATOM 5442 O O . TYR A 1 719 ? -1.021 7.773 -9.247 1.00 94.75 719 TYR A O 1
ATOM 5450 N N . TYR A 1 720 ? -2.539 7.511 -10.887 1.00 92.50 720 TYR A N 1
ATOM 5451 C CA . TYR A 1 720 ? -1.675 7.000 -11.940 1.00 92.50 720 TYR A CA 1
ATOM 5452 C C . TYR A 1 720 ? -1.365 8.099 -12.962 1.00 92.50 720 TYR A C 1
ATOM 5454 O O . TYR A 1 720 ? -2.260 8.598 -13.651 1.00 92.50 720 TYR A O 1
ATOM 5462 N N . LEU A 1 721 ? -0.080 8.419 -13.104 1.00 95.12 721 LEU A N 1
ATOM 5463 C CA . LEU A 1 721 ? 0.468 9.245 -14.175 1.00 95.12 721 LEU A CA 1
ATOM 5464 C C . LEU A 1 721 ? 1.383 8.377 -15.043 1.00 95.12 721 LEU A C 1
ATOM 5466 O O . LEU A 1 721 ? 2.292 7.741 -14.514 1.00 95.12 721 LEU A O 1
ATOM 5470 N N . SER A 1 722 ? 1.214 8.391 -16.366 1.00 94.94 722 SER A N 1
ATOM 5471 C CA . SER A 1 722 ? 2.251 7.899 -17.282 1.00 94.94 722 SER A CA 1
ATOM 5472 C C . SER A 1 722 ? 2.418 8.788 -18.501 1.00 94.94 722 SER A C 1
ATOM 5474 O O . SER A 1 722 ? 1.519 8.939 -19.320 1.00 94.94 722 SER A O 1
ATOM 5476 N N . ARG A 1 723 ? 3.630 9.324 -18.658 1.00 95.38 723 ARG A N 1
ATOM 5477 C CA . ARG A 1 723 ? 4.101 10.027 -19.859 1.00 95.38 723 ARG A CA 1
ATOM 5478 C C . ARG A 1 723 ? 4.811 9.059 -20.840 1.00 95.38 723 ARG A C 1
ATOM 5480 O O . ARG A 1 723 ? 5.607 9.501 -21.675 1.00 95.38 723 ARG A O 1
ATOM 5487 N N . TRP A 1 724 ? 4.594 7.738 -20.715 1.00 93.94 724 TRP A N 1
ATOM 5488 C CA . TRP A 1 724 ? 5.005 6.731 -21.714 1.00 93.94 724 TRP A CA 1
ATOM 5489 C C . TRP A 1 724 ? 3.986 6.554 -22.841 1.00 93.94 724 TRP A C 1
ATOM 5491 O O . TRP A 1 724 ? 4.392 6.258 -23.964 1.00 93.94 724 TRP A O 1
ATOM 5501 N N . THR A 1 725 ? 2.699 6.754 -22.557 1.00 90.44 725 THR A N 1
ATOM 5502 C CA . THR A 1 725 ? 1.627 6.765 -23.556 1.00 90.44 725 THR A CA 1
ATOM 5503 C C . THR A 1 725 ? 1.514 8.139 -24.227 1.00 90.44 725 THR A C 1
ATOM 5505 O O . THR A 1 725 ? 1.914 9.160 -23.662 1.00 90.44 725 THR A O 1
ATOM 5508 N N . ASP A 1 726 ? 0.951 8.168 -25.437 1.00 88.00 726 ASP A N 1
ATOM 5509 C CA . ASP A 1 726 ? 0.520 9.391 -26.121 1.00 88.00 726 ASP A CA 1
ATOM 5510 C C . ASP A 1 726 ? -0.950 9.212 -26.552 1.00 88.00 726 ASP A C 1
ATOM 5512 O O . ASP A 1 726 ? -1.220 8.364 -27.408 1.00 88.00 726 ASP A O 1
ATOM 5516 N N . PRO A 1 727 ? -1.916 9.925 -25.941 1.00 90.62 727 PRO A N 1
ATOM 5517 C CA . PRO A 1 727 ? -1.749 10.911 -24.869 1.00 90.62 727 PRO A CA 1
ATOM 5518 C C . PRO A 1 727 ? -1.283 10.289 -23.531 1.00 90.62 727 PRO A C 1
ATOM 5520 O O . PRO A 1 727 ? -1.464 9.087 -23.318 1.00 90.62 727 PRO A O 1
ATOM 5523 N N . PRO A 1 728 ? -0.717 11.085 -22.601 1.00 92.88 728 PRO A N 1
ATOM 5524 C CA . PRO A 1 728 ? -0.344 10.610 -21.268 1.00 92.88 728 PRO A CA 1
ATOM 5525 C C . PRO A 1 728 ? -1.535 10.059 -20.470 1.00 92.88 728 PRO A C 1
ATOM 5527 O O . PRO A 1 728 ? -2.594 10.687 -20.427 1.00 92.88 728 PRO A O 1
ATOM 5530 N N . LEU A 1 729 ? -1.348 8.923 -19.794 1.00 93.38 729 LEU A N 1
ATOM 5531 C CA . LEU A 1 729 ? -2.322 8.382 -18.846 1.00 93.38 729 LEU A CA 1
ATOM 5532 C C . LEU A 1 729 ? -2.405 9.293 -17.618 1.00 93.38 729 LEU A C 1
ATOM 5534 O O . LEU A 1 729 ? -1.382 9.609 -17.005 1.00 93.38 729 LEU A O 1
ATOM 5538 N N . ARG A 1 730 ? -3.633 9.663 -17.247 1.00 95.19 730 ARG A N 1
ATOM 5539 C CA . ARG A 1 730 ? -3.968 10.445 -16.052 1.00 95.19 730 ARG A CA 1
ATOM 5540 C C . ARG A 1 730 ? -5.250 9.882 -15.437 1.00 95.19 730 ARG A C 1
ATOM 5542 O O . ARG A 1 730 ? -6.347 10.188 -15.905 1.00 95.19 730 ARG A O 1
ATOM 5549 N N . ARG A 1 731 ? -5.101 9.022 -14.427 1.00 94.31 731 ARG A N 1
ATOM 5550 C CA . ARG A 1 731 ? -6.209 8.321 -13.759 1.00 94.31 731 ARG A CA 1
ATOM 5551 C C . ARG A 1 731 ? -6.126 8.479 -12.243 1.00 94.31 731 ARG A C 1
ATOM 5553 O O . ARG A 1 731 ? -5.139 8.081 -11.639 1.00 94.31 731 ARG A O 1
ATOM 5560 N N . LEU A 1 732 ? -7.196 8.971 -11.635 1.00 95.06 732 LEU A N 1
ATOM 5561 C CA . LEU A 1 732 ? -7.460 8.916 -10.197 1.00 95.06 732 LEU A CA 1
ATOM 5562 C C . LEU A 1 732 ? -8.343 7.689 -9.920 1.00 95.06 732 LEU A C 1
ATOM 5564 O O . LEU A 1 732 ? -9.333 7.500 -10.618 1.00 95.06 732 LEU A O 1
ATOM 5568 N N . VAL A 1 733 ? -8.026 6.891 -8.905 1.00 85.75 733 VAL A N 1
ATOM 5569 C CA . VAL A 1 733 ? -8.953 5.925 -8.295 1.00 85.75 733 VAL A CA 1
ATOM 5570 C C . VAL A 1 733 ? -9.151 6.332 -6.841 1.00 85.75 733 VAL A C 1
ATOM 5572 O O . VAL A 1 733 ? -8.167 6.579 -6.140 1.00 85.75 733 VAL A O 1
ATOM 5575 N N . VAL A 1 734 ? -10.400 6.436 -6.393 1.00 87.38 734 VAL A N 1
ATOM 5576 C CA . VAL A 1 734 ? -10.762 6.826 -5.023 1.00 87.38 734 VAL A CA 1
ATOM 5577 C C . VAL A 1 734 ? -11.573 5.712 -4.388 1.00 87.38 734 VAL A C 1
ATOM 5579 O O . VAL A 1 734 ? -12.609 5.337 -4.923 1.00 87.38 734 VAL A O 1
ATOM 5582 N N . ASN A 1 735 ? -11.126 5.243 -3.225 1.00 82.69 735 ASN A N 1
ATOM 5583 C CA . ASN A 1 735 ? -11.902 4.387 -2.338 1.00 82.69 735 ASN A CA 1
ATOM 5584 C C . ASN A 1 735 ? -12.304 5.232 -1.122 1.00 82.69 735 ASN A C 1
ATOM 5586 O O . ASN A 1 735 ? -11.432 5.776 -0.438 1.00 82.69 735 ASN A O 1
ATOM 5590 N N . VAL A 1 736 ? -13.596 5.362 -0.830 1.00 84.88 736 VAL A N 1
ATOM 5591 C CA . VAL A 1 736 ? -14.092 6.249 0.236 1.00 84.88 736 VAL A CA 1
ATOM 5592 C C . VAL A 1 736 ? -15.229 5.602 1.030 1.00 84.88 736 VAL A C 1
ATOM 5594 O O . VAL A 1 736 ? -16.036 4.849 0.490 1.00 84.88 736 VAL A O 1
ATOM 5597 N N . GLN A 1 737 ? -15.279 5.881 2.331 1.00 77.19 737 GLN A N 1
ATOM 5598 C CA . GLN A 1 737 ? -16.401 5.543 3.202 1.00 77.19 737 GLN A CA 1
ATOM 5599 C C . GLN A 1 737 ? -17.043 6.793 3.790 1.00 77.19 737 GLN A C 1
ATOM 5601 O O . GLN A 1 737 ? -16.371 7.798 4.033 1.00 77.19 737 GLN A O 1
ATOM 5606 N N . ASP A 1 738 ? -18.348 6.692 4.027 1.00 81.00 738 ASP A N 1
ATOM 5607 C CA . ASP A 1 738 ? -19.137 7.647 4.801 1.00 81.00 738 ASP A CA 1
ATOM 5608 C C . ASP A 1 738 ? -18.738 7.572 6.292 1.00 81.00 738 ASP A C 1
ATOM 5610 O O . ASP A 1 738 ? -18.425 6.499 6.825 1.00 81.00 738 ASP A O 1
ATOM 5614 N N . GLY A 1 739 ? -18.701 8.723 6.964 1.00 83.31 739 GLY A N 1
ATOM 5615 C CA . GLY A 1 739 ? -18.334 8.804 8.374 1.00 83.31 739 GLY A CA 1
ATOM 5616 C C . GLY A 1 739 ? -16.846 8.549 8.647 1.00 83.31 739 GLY A C 1
ATOM 5617 O O . GLY A 1 739 ? -15.971 8.799 7.812 1.00 83.31 739 GLY A O 1
ATOM 5618 N N . SER A 1 740 ? -16.562 8.012 9.837 1.00 73.06 740 SER A N 1
ATOM 5619 C CA . SER A 1 740 ? -15.208 7.677 10.298 1.00 73.06 740 SER A CA 1
ATOM 5620 C C . SER A 1 740 ? -14.734 6.260 9.967 1.00 73.06 740 SER A C 1
ATOM 5622 O O . SER A 1 740 ? -13.633 5.852 10.352 1.00 73.06 740 SER A O 1
ATOM 5624 N N . LEU A 1 741 ? -15.548 5.494 9.236 1.00 65.00 741 LEU A N 1
ATOM 5625 C CA . LEU A 1 741 ? -15.292 4.085 8.965 1.00 65.00 741 LEU A CA 1
ATOM 5626 C C . LEU A 1 741 ? -14.025 3.873 8.122 1.00 65.00 741 LEU A C 1
ATOM 5628 O O . LEU A 1 741 ? -13.630 4.675 7.272 1.00 65.00 741 LEU A O 1
ATOM 5632 N N . SER A 1 742 ? -13.333 2.777 8.411 1.00 62.84 742 SER A N 1
ATOM 5633 C CA . SER A 1 742 ? -12.027 2.467 7.837 1.00 62.84 742 SER A CA 1
ATOM 5634 C C . SER A 1 742 ? -12.168 1.898 6.424 1.00 62.84 742 SER A C 1
ATOM 5636 O O . SER A 1 742 ? -12.701 0.809 6.242 1.00 62.84 742 SER A O 1
ATOM 5638 N N . VAL A 1 743 ? -11.660 2.626 5.424 1.00 57.50 743 VAL A N 1
ATOM 5639 C CA . VAL A 1 743 ? -11.571 2.151 4.029 1.00 57.50 743 VAL A CA 1
ATOM 5640 C C . VAL A 1 743 ? -10.537 1.036 3.880 1.00 57.50 743 VAL A C 1
ATOM 5642 O O . VAL A 1 743 ? -10.735 0.115 3.095 1.00 57.50 743 VAL A O 1
ATOM 5645 N N . THR A 1 744 ? -9.413 1.134 4.597 1.00 49.88 744 THR A N 1
ATOM 5646 C CA . THR A 1 744 ? -8.295 0.192 4.450 1.00 49.88 744 THR A CA 1
ATOM 5647 C C . THR A 1 744 ? -8.560 -1.121 5.166 1.00 49.88 744 THR A C 1
ATOM 5649 O O . THR A 1 744 ? -8.298 -2.166 4.595 1.00 49.88 744 THR A O 1
ATOM 5652 N N . ASN A 1 745 ? -9.104 -1.053 6.385 1.00 47.91 745 ASN A N 1
ATOM 5653 C CA . ASN A 1 745 ? -9.416 -2.201 7.238 1.00 47.91 745 ASN A CA 1
ATOM 5654 C C . ASN A 1 745 ? -10.845 -2.026 7.796 1.00 47.91 745 ASN A C 1
ATOM 5656 O O . ASN A 1 745 ? -10.975 -1.587 8.945 1.00 47.91 745 ASN A O 1
ATOM 5660 N N . PRO A 1 746 ? -11.917 -2.265 7.016 1.00 43.88 746 PRO A N 1
ATOM 5661 C CA . PRO A 1 746 ? -13.279 -2.261 7.550 1.00 43.88 746 PRO A CA 1
ATOM 5662 C C . PRO A 1 746 ? -13.411 -3.347 8.627 1.00 43.88 746 PRO A C 1
ATOM 5664 O O . PRO A 1 746 ? -12.891 -4.451 8.475 1.00 43.88 746 PRO A O 1
ATOM 5667 N N . GLY A 1 747 ? -14.076 -3.029 9.742 1.00 39.41 747 GLY A N 1
ATOM 5668 C CA . GLY A 1 747 ? -14.111 -3.883 10.935 1.00 39.41 747 GLY A CA 1
ATOM 5669 C C . GLY A 1 747 ? -14.981 -5.128 10.758 1.00 39.41 747 GLY A C 1
ATOM 5670 O O . GLY A 1 747 ? -16.128 -5.131 11.197 1.00 39.41 747 GLY A O 1
ATOM 5671 N N . GLY A 1 748 ? -14.459 -6.148 10.070 1.00 38.44 748 GLY A N 1
ATOM 5672 C CA . GLY A 1 748 ? -15.064 -7.477 9.889 1.00 38.44 748 GLY A CA 1
ATOM 5673 C C . GLY A 1 748 ? -16.399 -7.523 9.133 1.00 38.44 748 GLY A C 1
ATOM 5674 O O . GLY A 1 748 ? -16.997 -8.583 9.024 1.00 38.44 748 GLY A O 1
ATOM 5675 N N . THR A 1 749 ? -16.897 -6.396 8.633 1.00 38.84 749 THR A N 1
ATOM 5676 C CA . THR A 1 749 ? -18.283 -6.225 8.173 1.00 38.84 749 THR A CA 1
ATOM 5677 C C . THR A 1 749 ? -18.393 -6.161 6.649 1.00 38.84 749 THR A C 1
ATOM 5679 O O . THR A 1 749 ? -17.436 -5.819 5.958 1.00 38.84 749 THR A O 1
ATOM 5682 N N . LEU A 1 750 ? -19.598 -6.415 6.117 1.00 42.97 750 LEU A N 1
ATOM 5683 C CA . LEU A 1 750 ? -19.971 -6.243 4.697 1.00 42.97 750 LEU A CA 1
ATOM 5684 C C . LEU A 1 750 ? -20.101 -4.749 4.295 1.00 42.97 750 LEU A C 1
ATOM 5686 O O . LEU A 1 750 ? -21.021 -4.340 3.585 1.00 42.97 750 LEU A O 1
ATOM 5690 N N . ILE A 1 751 ? -19.199 -3.914 4.815 1.00 51.97 751 ILE A N 1
ATOM 5691 C CA . ILE A 1 751 ? -19.142 -2.463 4.621 1.00 51.97 751 ILE A CA 1
ATOM 5692 C C . ILE A 1 751 ? -18.150 -2.185 3.486 1.00 51.97 751 ILE A C 1
ATOM 5694 O O . ILE A 1 751 ? -16.953 -1.977 3.696 1.00 51.97 751 ILE A O 1
ATOM 5698 N N . GLU A 1 752 ? -18.659 -2.229 2.256 1.00 58.03 752 GLU A N 1
ATOM 5699 C CA . GLU A 1 752 ? -17.873 -1.982 1.049 1.00 58.03 752 GLU A CA 1
ATOM 5700 C C . GLU A 1 752 ? -17.768 -0.475 0.779 1.00 58.03 752 GLU A C 1
ATOM 5702 O O . GLU A 1 752 ? -18.737 0.253 1.029 1.00 58.03 752 GLU A O 1
ATOM 5707 N N . PRO A 1 753 ? -16.604 0.032 0.333 1.00 68.38 753 PRO A N 1
ATOM 5708 C CA . PRO A 1 753 ? -16.423 1.449 0.042 1.00 68.38 753 PRO A CA 1
ATOM 5709 C C . PRO A 1 753 ? -17.093 1.851 -1.272 1.00 68.38 753 PRO A C 1
ATOM 5711 O O . PRO A 1 753 ? -17.320 1.031 -2.162 1.00 68.38 753 PRO A O 1
ATOM 5714 N N . GLU A 1 754 ? -17.337 3.148 -1.410 1.00 81.56 754 GLU A N 1
ATOM 5715 C CA . GLU A 1 754 ? -17.521 3.776 -2.713 1.00 81.56 754 GLU A CA 1
ATOM 5716 C C . GLU A 1 754 ? -16.186 3.729 -3.459 1.00 81.56 754 GLU A C 1
ATOM 5718 O O . GLU A 1 754 ? -15.146 4.058 -2.883 1.00 81.56 754 GLU A O 1
ATOM 5723 N N . ILE A 1 755 ? -16.219 3.271 -4.712 1.00 78.56 755 ILE A N 1
ATOM 5724 C CA . ILE A 1 755 ? -15.054 3.160 -5.590 1.00 78.56 755 ILE A CA 1
ATOM 5725 C C . ILE A 1 755 ? -15.337 3.927 -6.877 1.00 78.56 755 ILE A C 1
ATOM 5727 O O . ILE A 1 755 ? -16.236 3.575 -7.650 1.00 78.56 755 ILE A O 1
ATOM 5731 N N . ASP A 1 756 ? -14.512 4.938 -7.124 1.00 87.88 756 ASP A N 1
ATOM 5732 C CA . ASP A 1 756 ? -14.584 5.816 -8.286 1.00 87.88 756 ASP A CA 1
ATOM 5733 C C . ASP A 1 756 ? -13.295 5.767 -9.096 1.00 87.88 756 ASP A C 1
ATOM 5735 O O . ASP A 1 756 ? -12.201 5.821 -8.537 1.00 87.88 756 ASP A O 1
ATOM 5739 N N . GLU A 1 757 ? -13.415 5.770 -10.420 1.00 90.12 757 GLU A N 1
ATOM 5740 C CA . GLU A 1 757 ? -12.313 6.052 -11.338 1.00 90.12 757 GLU A CA 1
ATOM 5741 C C . GLU A 1 757 ? -12.580 7.385 -12.053 1.00 90.12 757 GLU A C 1
ATOM 5743 O O . GLU A 1 757 ? -13.667 7.616 -12.584 1.00 90.12 757 GLU A O 1
ATOM 5748 N N . VAL A 1 758 ? -11.595 8.284 -12.081 1.00 96.25 758 VAL A N 1
ATOM 5749 C CA . VAL A 1 758 ? -11.670 9.563 -12.801 1.00 96.25 758 VAL A CA 1
ATOM 5750 C C . VAL A 1 758 ? -10.527 9.651 -13.799 1.00 96.25 758 VAL A C 1
ATOM 5752 O O . VAL A 1 758 ? -9.354 9.634 -13.421 1.00 96.25 758 VAL A O 1
ATOM 5755 N N . ILE A 1 759 ? -10.873 9.775 -15.078 1.00 92.81 759 ILE A N 1
ATOM 5756 C CA . ILE A 1 759 ? -9.922 9.877 -16.189 1.00 92.81 759 ILE A CA 1
ATOM 5757 C C . ILE A 1 759 ? -9.896 11.326 -16.684 1.00 92.81 759 ILE A C 1
ATOM 5759 O O . ILE A 1 759 ? -10.939 11.886 -17.032 1.00 92.81 759 ILE A O 1
ATOM 5763 N N . GLU A 1 760 ? -8.715 11.944 -16.733 1.00 91.88 760 GLU A N 1
ATOM 5764 C CA . GLU A 1 760 ? -8.533 13.277 -17.323 1.00 91.88 760 GLU A CA 1
ATOM 5765 C C . GLU A 1 760 ? -8.380 13.170 -18.848 1.00 91.88 760 GLU A C 1
ATOM 5767 O O . GLU A 1 760 ? -7.574 12.392 -19.362 1.00 91.88 760 GLU A O 1
ATOM 5772 N N . ALA A 1 761 ? -9.152 13.962 -19.592 1.00 87.50 761 ALA A N 1
ATOM 5773 C CA . ALA A 1 761 ? -9.096 13.981 -21.046 1.00 87.50 761 ALA A CA 1
ATOM 5774 C C . ALA A 1 761 ? -7.885 14.797 -21.557 1.00 87.50 761 ALA A C 1
ATOM 5776 O O . ALA A 1 761 ? -7.552 15.828 -20.972 1.00 87.50 761 ALA A O 1
ATOM 5777 N N . PRO A 1 762 ? -7.275 14.456 -22.714 1.00 75.00 762 PRO A N 1
ATOM 5778 C CA . PRO A 1 762 ? -6.063 15.132 -23.213 1.00 75.00 762 PRO A CA 1
ATOM 5779 C C . PRO A 1 762 ? -6.216 16.626 -23.553 1.00 75.00 762 PRO A C 1
ATOM 5781 O O . PRO A 1 762 ? -5.224 17.312 -23.786 1.00 75.00 762 PRO A O 1
ATOM 5784 N N . GLY A 1 763 ? -7.454 17.127 -23.635 1.00 73.12 763 GLY A N 1
ATOM 5785 C CA . GLY A 1 763 ? -7.777 18.547 -23.816 1.00 73.12 763 GLY A CA 1
ATOM 5786 C C . GLY A 1 763 ? -8.178 19.272 -22.524 1.00 73.12 763 GLY A C 1
ATOM 5787 O O . GLY A 1 763 ? -8.622 20.417 -22.599 1.00 73.12 763 GLY A O 1
ATOM 5788 N N . GLY A 1 764 ? -8.059 18.611 -21.369 1.00 77.81 764 GLY A N 1
ATOM 5789 C CA . GLY A 1 764 ? -8.672 19.010 -20.104 1.00 77.81 764 GLY A CA 1
ATOM 5790 C C . GLY A 1 764 ? -10.137 18.568 -19.982 1.00 77.81 764 GLY A C 1
ATOM 5791 O O . GLY A 1 764 ? -10.797 18.241 -20.970 1.00 77.81 764 GLY A O 1
ATOM 5792 N N . GLY A 1 765 ? -10.643 18.584 -18.746 1.00 88.31 765 GLY A N 1
ATOM 5793 C CA . GLY A 1 765 ? -11.934 17.996 -18.377 1.00 88.31 765 GLY A CA 1
ATOM 5794 C C . GLY A 1 765 ? -11.801 16.529 -17.964 1.00 88.31 765 GLY A C 1
ATOM 5795 O O . GLY A 1 765 ? -10.804 15.877 -18.270 1.00 88.31 765 GLY A O 1
ATOM 5796 N N . PHE A 1 766 ? -12.801 16.017 -17.250 1.00 94.69 766 PHE A N 1
ATOM 5797 C CA . PHE A 1 766 ? -12.755 14.704 -16.611 1.00 94.69 766 PHE A CA 1
ATOM 5798 C C . PHE A 1 766 ? -13.926 13.819 -17.048 1.00 94.69 766 PHE A C 1
ATOM 5800 O O . PHE A 1 766 ? -14.988 14.310 -17.430 1.00 94.69 766 PHE A O 1
ATOM 5807 N N . THR A 1 767 ? -13.735 12.504 -16.969 1.00 92.81 767 THR A N 1
ATOM 5808 C CA . THR A 1 767 ? -14.812 11.507 -17.029 1.00 92.81 767 THR A CA 1
ATOM 5809 C C . THR A 1 767 ? -14.809 10.736 -15.717 1.00 92.81 767 THR A C 1
ATOM 5811 O O . THR A 1 767 ? -13.778 10.176 -15.353 1.00 92.81 767 THR A O 1
ATOM 5814 N N . VAL A 1 768 ? -15.939 10.730 -15.005 1.00 92.31 768 VAL A N 1
ATOM 5815 C CA . VAL A 1 768 ? -16.112 9.996 -13.742 1.00 92.31 768 VAL A CA 1
ATOM 5816 C C . VAL A 1 768 ? -16.854 8.690 -14.010 1.00 92.31 768 VAL A C 1
ATOM 5818 O O . VAL A 1 768 ? -17.998 8.698 -14.469 1.00 92.31 768 VAL A O 1
ATOM 5821 N N . HIS A 1 769 ? -16.211 7.577 -13.682 1.00 83.25 769 HIS A N 1
ATOM 5822 C CA . HIS A 1 769 ? -16.769 6.235 -13.684 1.00 83.25 769 HIS A CA 1
ATOM 5823 C C . HIS A 1 769 ? -17.045 5.816 -12.240 1.00 83.25 769 HIS A C 1
ATOM 5825 O O . HIS A 1 769 ? -16.131 5.595 -11.450 1.00 83.25 769 HIS A O 1
ATOM 5831 N N . ARG A 1 770 ? -18.331 5.716 -11.901 1.00 82.25 770 ARG A N 1
ATOM 5832 C CA . ARG A 1 770 ? -18.801 5.177 -10.624 1.00 82.25 770 ARG A CA 1
ATOM 5833 C C . ARG A 1 770 ? -18.758 3.652 -10.698 1.00 82.25 770 ARG A C 1
ATOM 5835 O O . ARG A 1 770 ? -19.587 3.073 -11.399 1.00 82.25 770 ARG A O 1
ATOM 5842 N N . LEU A 1 771 ? -17.771 3.024 -10.060 1.00 65.25 771 LEU A N 1
ATOM 5843 C CA . LEU A 1 771 ? -17.541 1.578 -10.176 1.00 65.25 771 LEU A CA 1
ATOM 5844 C C . LEU A 1 771 ? -18.335 0.793 -9.127 1.00 65.25 771 LEU A C 1
ATOM 5846 O O . LEU A 1 771 ? -18.914 -0.241 -9.448 1.00 65.25 771 LEU A O 1
ATOM 5850 N N . GLN A 1 772 ? -18.394 1.305 -7.897 1.00 69.75 772 GLN A N 1
ATOM 5851 C CA . GLN A 1 772 ? -19.079 0.677 -6.766 1.00 69.75 772 GLN A CA 1
ATOM 5852 C C . GLN A 1 772 ? -19.616 1.762 -5.828 1.00 69.75 772 GLN A C 1
ATOM 5854 O O . GLN A 1 772 ? -18.901 2.716 -5.534 1.00 69.75 772 GLN A O 1
ATOM 5859 N N . GLY A 1 773 ? -20.861 1.638 -5.364 1.00 63.59 773 GLY A N 1
ATOM 5860 C CA . GLY A 1 773 ? -21.405 2.505 -4.312 1.00 63.59 773 GLY A CA 1
ATOM 5861 C C . GLY A 1 773 ? -21.091 1.947 -2.925 1.00 63.59 773 GLY A C 1
ATOM 5862 O O . GLY A 1 773 ? -21.033 0.732 -2.756 1.00 63.59 773 GLY A O 1
ATOM 5863 N N . SER A 1 774 ? -20.916 2.817 -1.930 1.00 67.56 774 SER A N 1
ATOM 5864 C CA . SER A 1 774 ? -20.716 2.385 -0.541 1.00 67.56 774 SER A CA 1
ATOM 5865 C C . SER A 1 774 ? -21.972 1.689 0.009 1.00 67.56 774 SER A C 1
ATOM 5867 O O . SER A 1 774 ? -23.078 2.212 -0.132 1.00 67.56 774 SER A O 1
ATOM 5869 N N . THR A 1 775 ? -21.833 0.542 0.686 1.00 62.41 775 THR A N 1
ATOM 5870 C CA . THR A 1 775 ? -22.995 -0.203 1.228 1.00 62.41 775 THR A CA 1
ATOM 5871 C C . THR A 1 775 ? -23.627 0.440 2.470 1.00 62.41 775 THR A C 1
ATOM 5873 O O . THR A 1 775 ? -24.663 -0.026 2.947 1.00 62.41 775 THR A O 1
ATOM 5876 N N . ILE A 1 776 ? -23.046 1.529 2.989 1.00 62.56 776 ILE A N 1
ATOM 5877 C CA . ILE A 1 776 ? -23.600 2.306 4.110 1.00 62.56 776 ILE A CA 1
ATOM 5878 C C . ILE A 1 776 ? -24.318 3.594 3.678 1.00 62.56 776 ILE A C 1
ATOM 5880 O O . ILE A 1 776 ? -25.012 4.179 4.512 1.00 62.56 776 ILE A O 1
ATOM 5884 N N . VAL A 1 777 ? -24.232 3.999 2.402 1.00 56.59 777 VAL A N 1
ATOM 5885 C CA . VAL A 1 777 ? -25.042 5.097 1.837 1.00 56.59 777 VAL A CA 1
ATOM 5886 C C . VAL A 1 777 ? -26.259 4.554 1.070 1.00 56.59 777 VAL A C 1
ATOM 5888 O O . VAL A 1 777 ? -26.234 3.412 0.610 1.00 56.59 777 VAL A O 1
ATOM 5891 N N . PRO A 1 778 ? -27.355 5.321 0.910 1.00 56.44 778 PRO A N 1
ATOM 5892 C CA . PRO A 1 778 ? -28.529 4.835 0.184 1.00 56.44 778 PRO A CA 1
ATOM 5893 C C . PRO A 1 778 ? -28.231 4.609 -1.306 1.00 56.44 778 PRO A C 1
ATOM 5895 O O . PRO A 1 778 ? -27.558 5.424 -1.935 1.00 56.44 778 PRO A O 1
ATOM 5898 N N . ALA A 1 779 ? -28.784 3.545 -1.895 1.00 51.22 779 ALA A N 1
ATOM 5899 C CA . ALA A 1 779 ? -28.500 3.153 -3.277 1.00 51.22 779 ALA A CA 1
ATOM 5900 C C . ALA A 1 779 ? -28.688 4.307 -4.289 1.00 51.22 779 ALA A C 1
ATOM 5902 O O . ALA A 1 779 ? -29.754 4.921 -4.381 1.00 51.22 779 ALA A O 1
ATOM 5903 N N . GLY A 1 780 ? -27.636 4.599 -5.060 1.00 57.59 780 GLY A N 1
ATOM 5904 C CA . GLY A 1 780 ? -27.598 5.694 -6.037 1.00 57.59 780 GLY A CA 1
ATOM 5905 C C . GLY A 1 780 ? -27.225 7.072 -5.468 1.00 57.59 780 GLY A C 1
ATOM 5906 O O . GLY A 1 780 ? -27.067 8.012 -6.252 1.00 57.59 780 GLY A O 1
ATOM 5907 N N . GLN A 1 781 ? -27.055 7.202 -4.148 1.00 73.12 781 GLN A N 1
ATOM 5908 C CA . GLN A 1 781 ? -26.298 8.299 -3.538 1.00 73.12 781 GLN A CA 1
ATOM 5909 C C . GLN A 1 781 ? -24.799 7.977 -3.548 1.00 73.12 781 GLN A C 1
ATOM 5911 O O . GLN A 1 781 ? -24.407 6.833 -3.771 1.00 73.12 781 GLN A O 1
ATOM 5916 N N . TRP A 1 782 ? -23.982 9.007 -3.329 1.00 80.56 782 TRP A N 1
ATOM 5917 C CA . TRP A 1 782 ? -22.526 8.919 -3.363 1.00 80.56 782 TRP A CA 1
ATOM 5918 C C . TRP A 1 782 ? -21.930 9.762 -2.231 1.00 80.56 782 TRP A C 1
ATOM 5920 O O . TRP A 1 782 ? -22.410 10.870 -1.971 1.00 80.56 782 TRP A O 1
ATOM 5930 N N . VAL A 1 783 ? -20.904 9.237 -1.563 1.00 88.06 783 VAL A N 1
ATOM 5931 C CA . VAL A 1 783 ? -20.168 9.862 -0.458 1.00 88.06 783 VAL A CA 1
ATOM 5932 C C . VAL A 1 783 ? -19.489 11.140 -0.940 1.00 88.06 783 VAL A C 1
ATOM 5934 O O . VAL A 1 783 ? -19.591 12.176 -0.276 1.00 88.06 783 VAL A O 1
ATOM 5937 N N . LEU A 1 784 ? -18.817 11.090 -2.093 1.00 91.31 784 LEU A N 1
ATOM 5938 C CA . LEU A 1 784 ? -18.224 12.250 -2.754 1.00 91.31 784 LEU A CA 1
ATOM 5939 C C . LEU A 1 784 ? -19.103 12.695 -3.922 1.00 91.31 784 LEU A C 1
ATOM 5941 O O . LEU A 1 784 ? -19.655 11.884 -4.661 1.00 91.31 784 LEU A O 1
ATOM 5945 N N . SER A 1 785 ? -19.224 14.001 -4.140 1.00 93.19 785 SER A N 1
ATOM 5946 C CA . SER A 1 785 ? -19.856 14.540 -5.345 1.00 93.19 785 SER A CA 1
ATOM 5947 C C . SER A 1 785 ? -18.922 14.462 -6.559 1.00 93.19 785 SER A C 1
ATOM 5949 O O . SER A 1 785 ? -17.699 14.434 -6.434 1.00 93.19 785 SER A O 1
ATOM 5951 N N . VAL A 1 786 ? -19.494 14.513 -7.768 1.00 93.75 786 VAL A N 1
ATOM 5952 C CA . VAL A 1 786 ? -18.710 14.608 -9.017 1.00 93.75 786 VAL A CA 1
ATOM 5953 C C . VAL A 1 786 ? -17.761 15.815 -8.988 1.00 93.75 786 VAL A C 1
ATOM 5955 O O . VAL A 1 786 ? -16.621 15.693 -9.412 1.00 93.75 786 VAL A O 1
ATOM 5958 N N . ALA A 1 787 ? -18.182 16.948 -8.416 1.00 94.31 787 ALA A N 1
ATOM 5959 C CA . ALA A 1 787 ? -17.339 18.138 -8.302 1.00 94.31 787 ALA A CA 1
ATOM 5960 C C . ALA A 1 787 ? -16.161 17.955 -7.322 1.00 94.31 787 ALA A C 1
ATOM 5962 O O . ALA A 1 787 ? -15.073 18.466 -7.582 1.00 94.31 787 ALA A O 1
ATOM 5963 N N . GLU A 1 788 ? -16.343 17.207 -6.226 1.00 94.75 788 GLU A N 1
ATOM 5964 C CA . GLU A 1 788 ? -15.234 16.820 -5.339 1.00 94.75 788 GLU A CA 1
ATOM 5965 C C . GLU A 1 788 ? -14.260 15.878 -6.059 1.00 94.75 788 GLU A C 1
ATOM 5967 O O . GLU A 1 788 ? -13.054 16.081 -5.973 1.00 94.75 788 GLU A O 1
ATOM 5972 N N . LEU A 1 789 ? -14.755 14.905 -6.831 1.00 96.25 789 LEU A N 1
ATOM 5973 C CA . LEU A 1 789 ? -13.920 13.989 -7.619 1.00 96.25 789 LEU A CA 1
ATOM 5974 C C . LEU A 1 789 ? -13.124 14.702 -8.725 1.00 96.25 789 LEU A C 1
ATOM 5976 O O . LEU A 1 789 ? -11.933 14.438 -8.892 1.00 96.25 789 LEU A O 1
ATOM 5980 N N . GLU A 1 790 ? -13.737 15.650 -9.439 1.00 95.56 790 GLU A N 1
ATOM 5981 C CA . GLU A 1 790 ? -13.050 16.513 -10.411 1.00 95.56 790 GLU A CA 1
ATOM 5982 C C . GLU A 1 790 ? -12.000 17.415 -9.736 1.00 95.56 790 GLU A C 1
ATOM 5984 O O . GLU A 1 790 ? -10.899 17.597 -10.265 1.00 95.56 790 GLU A O 1
ATOM 5989 N N . GLN A 1 791 ? -12.295 17.942 -8.539 1.00 94.50 791 GLN A N 1
ATOM 5990 C CA . GLN A 1 791 ? -11.326 18.702 -7.748 1.00 94.50 791 GLN A CA 1
ATOM 5991 C C . GLN A 1 791 ? -10.147 17.821 -7.305 1.00 94.50 791 GLN A C 1
ATOM 5993 O O . GLN A 1 791 ? -8.998 18.237 -7.462 1.00 94.50 791 GLN A O 1
ATOM 5998 N N . LEU A 1 792 ? -10.407 16.617 -6.781 1.00 96.25 792 LEU A N 1
ATOM 5999 C CA . LEU A 1 792 ? -9.377 15.652 -6.382 1.00 96.25 792 LEU A CA 1
ATOM 6000 C C . LEU A 1 792 ? -8.493 15.276 -7.579 1.00 96.25 792 LEU A C 1
ATOM 6002 O O . LEU A 1 792 ? -7.269 15.347 -7.474 1.00 96.25 792 LEU A O 1
ATOM 6006 N N . ALA A 1 793 ? -9.088 14.960 -8.734 1.00 96.25 793 ALA A N 1
ATOM 6007 C CA . ALA A 1 793 ? -8.354 14.644 -9.960 1.00 96.25 793 ALA A CA 1
ATOM 6008 C C . ALA A 1 793 ? -7.439 15.801 -10.398 1.00 96.25 793 ALA A C 1
ATOM 6010 O O . ALA A 1 793 ? -6.256 15.582 -10.664 1.00 96.25 793 ALA A O 1
ATOM 6011 N N . GLY A 1 794 ? -7.948 17.039 -10.403 1.00 95.44 794 GLY A N 1
ATOM 6012 C CA . GLY A 1 794 ? -7.165 18.225 -10.757 1.00 95.44 794 GLY A CA 1
ATOM 6013 C C . GLY A 1 794 ? -6.053 18.563 -9.756 1.00 95.44 794 GLY A C 1
ATOM 6014 O O . GLY A 1 794 ? -4.937 18.887 -10.164 1.00 95.44 794 GLY A O 1
ATOM 6015 N N . GLN A 1 795 ? -6.323 18.471 -8.449 1.00 96.81 795 GLN A N 1
ATOM 6016 C CA . GLN A 1 795 ? -5.336 18.771 -7.403 1.00 96.81 795 GLN A CA 1
ATOM 6017 C C . GLN A 1 795 ? -4.235 17.705 -7.336 1.00 96.81 795 GLN A C 1
ATOM 6019 O O . GLN A 1 795 ? -3.049 18.043 -7.369 1.00 96.81 795 GLN A O 1
ATOM 6024 N N . VAL A 1 796 ? -4.605 16.422 -7.306 1.00 97.44 796 VAL A N 1
ATOM 6025 C CA . VAL A 1 796 ? -3.643 15.312 -7.244 1.00 97.44 796 VAL A CA 1
ATOM 6026 C C . VAL A 1 796 ? -2.887 15.161 -8.570 1.00 97.44 796 VAL A C 1
ATOM 6028 O O . VAL A 1 796 ? -1.685 14.911 -8.548 1.00 97.44 796 VAL A O 1
ATOM 6031 N N . GLY A 1 797 ? -3.523 15.417 -9.718 1.00 96.25 797 GLY A N 1
ATOM 6032 C CA . GLY A 1 797 ? -2.849 15.433 -11.021 1.00 96.25 797 GLY A CA 1
ATOM 6033 C C . GLY A 1 797 ? -1.798 16.537 -11.156 1.00 96.25 797 GLY A C 1
ATOM 6034 O O . GLY A 1 797 ? -0.705 16.283 -11.668 1.00 96.25 797 GLY A O 1
ATOM 6035 N N . ALA A 1 798 ? -2.079 17.736 -10.631 1.00 96.44 798 ALA A N 1
ATOM 6036 C CA . ALA A 1 798 ? -1.101 18.822 -10.556 1.00 96.44 798 ALA A CA 1
ATOM 6037 C C . ALA A 1 798 ? 0.050 18.510 -9.582 1.00 96.44 798 ALA A C 1
ATOM 6039 O O . ALA A 1 798 ? 1.205 18.840 -9.869 1.00 96.44 798 ALA A O 1
ATOM 6040 N N . LEU A 1 799 ? -0.241 17.848 -8.454 1.00 97.69 799 LEU A N 1
ATOM 6041 C CA . LEU A 1 799 ? 0.780 17.373 -7.518 1.00 97.69 799 LEU A CA 1
ATOM 6042 C C . LEU A 1 799 ? 1.673 16.300 -8.160 1.00 97.69 799 LEU A C 1
ATOM 6044 O O . LEU A 1 799 ? 2.892 16.374 -8.028 1.00 97.69 799 LEU A O 1
ATOM 6048 N N . ALA A 1 800 ? 1.093 15.349 -8.897 1.00 96.94 800 ALA A N 1
ATOM 6049 C CA . ALA A 1 800 ? 1.819 14.274 -9.571 1.00 96.94 800 ALA A CA 1
ATOM 6050 C C . ALA A 1 800 ? 2.784 14.793 -10.652 1.00 96.94 800 ALA A C 1
ATOM 6052 O O . ALA A 1 800 ? 3.922 14.329 -10.715 1.00 96.94 800 ALA A O 1
ATOM 6053 N N . ASP A 1 801 ? 2.383 15.791 -11.452 1.00 96.19 801 ASP A N 1
ATOM 6054 C CA . ASP A 1 801 ? 3.292 16.453 -12.403 1.00 96.19 801 ASP A CA 1
ATOM 6055 C C . ASP A 1 801 ? 4.485 17.097 -11.679 1.00 96.19 801 ASP A C 1
ATOM 6057 O O . ASP A 1 801 ? 5.640 16.836 -12.023 1.00 96.19 801 ASP A O 1
ATOM 6061 N N . LYS A 1 802 ? 4.210 17.898 -10.640 1.00 97.19 802 LYS A N 1
ATOM 6062 C CA . LYS A 1 802 ? 5.231 18.585 -9.830 1.00 97.19 802 LYS A CA 1
ATOM 6063 C C . LYS A 1 802 ? 6.188 17.609 -9.147 1.00 97.19 802 LYS A C 1
ATOM 6065 O O . LYS A 1 802 ? 7.395 17.836 -9.162 1.00 97.19 802 LYS A O 1
ATOM 6070 N N . TRP A 1 803 ? 5.666 16.515 -8.598 1.00 96.06 803 TRP A N 1
ATOM 6071 C CA . TRP A 1 803 ? 6.445 15.466 -7.941 1.00 96.06 803 TRP A CA 1
ATOM 6072 C C . TRP A 1 803 ? 7.352 14.729 -8.936 1.00 96.06 803 TRP A C 1
ATOM 6074 O O . TRP A 1 803 ? 8.552 14.586 -8.694 1.00 96.06 803 TRP A O 1
ATOM 6084 N N . LEU A 1 804 ? 6.813 14.321 -10.090 1.00 95.38 804 LEU A N 1
ATOM 6085 C CA . LEU A 1 804 ? 7.583 13.653 -11.140 1.00 95.38 804 LEU A CA 1
ATOM 6086 C C . LEU A 1 804 ? 8.682 14.566 -11.711 1.00 95.38 804 LEU A C 1
ATOM 6088 O O . LEU A 1 804 ? 9.789 14.103 -11.995 1.00 95.38 804 LEU A O 1
ATOM 6092 N N . ASP A 1 805 ? 8.408 15.862 -11.866 1.00 95.19 805 ASP A N 1
ATOM 6093 C CA . ASP A 1 805 ? 9.390 16.829 -12.363 1.00 95.19 805 ASP A CA 1
ATOM 6094 C C . ASP A 1 805 ? 10.451 17.205 -11.307 1.00 95.19 805 ASP A C 1
ATOM 6096 O O . ASP A 1 805 ? 11.624 17.347 -11.666 1.00 95.19 805 ASP A O 1
ATOM 6100 N N . ASP A 1 806 ? 10.103 17.254 -10.013 1.00 94.25 806 ASP A N 1
ATOM 6101 C CA . ASP A 1 806 ? 11.052 17.380 -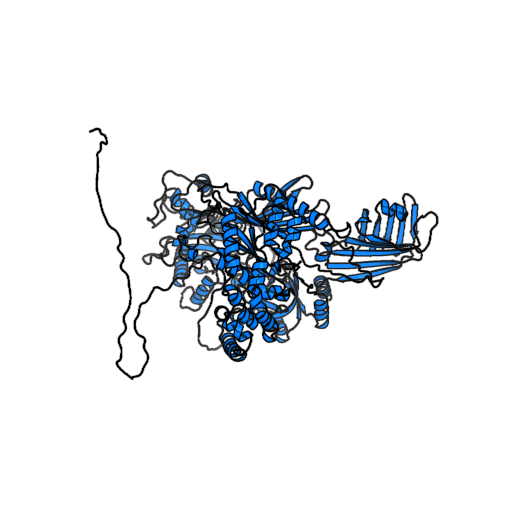8.893 1.00 94.25 806 ASP A CA 1
ATOM 6102 C C . ASP A 1 806 ? 12.034 16.194 -8.858 1.00 94.25 806 ASP A C 1
ATOM 6104 O O . ASP A 1 806 ? 13.260 16.374 -8.902 1.00 94.25 806 ASP A O 1
ATOM 6108 N N . GLU A 1 807 ? 11.530 14.956 -8.866 1.00 90.81 807 GLU A N 1
ATOM 6109 C CA . GLU A 1 807 ? 12.370 13.752 -8.909 1.00 90.81 807 GLU A CA 1
ATOM 6110 C C . GLU A 1 807 ? 13.281 13.703 -10.141 1.00 90.81 807 GLU A C 1
ATOM 6112 O O . GLU A 1 807 ? 14.424 13.241 -10.066 1.00 90.81 807 GLU A O 1
ATOM 6117 N N . ASN A 1 808 ? 12.790 14.197 -11.278 1.00 94.50 808 ASN A N 1
ATOM 6118 C CA . ASN A 1 808 ? 13.530 14.264 -12.531 1.00 94.50 808 ASN A CA 1
ATOM 6119 C C . ASN A 1 808 ? 14.502 15.449 -12.629 1.00 94.50 808 ASN A C 1
ATOM 6121 O O . ASN A 1 808 ? 15.365 15.438 -13.514 1.00 94.50 808 ASN A O 1
ATOM 6125 N N . GLY A 1 809 ? 14.420 16.441 -11.736 1.00 92.31 809 GLY A N 1
ATOM 6126 C CA . GLY A 1 809 ? 15.216 17.671 -11.792 1.00 92.31 809 GLY A CA 1
ATOM 6127 C C . GLY A 1 809 ? 16.728 17.422 -11.833 1.00 92.31 809 GLY A C 1
ATOM 6128 O O . GLY A 1 809 ? 17.432 18.024 -12.643 1.00 92.31 809 GLY A O 1
ATOM 6129 N N . ALA A 1 810 ? 17.212 16.467 -11.032 1.00 89.38 810 ALA A N 1
ATOM 6130 C CA . ALA A 1 810 ? 18.620 16.054 -10.996 1.00 89.38 810 ALA A CA 1
ATOM 6131 C C . ALA A 1 810 ? 18.977 14.921 -11.986 1.00 89.38 810 ALA A C 1
ATOM 6133 O O . ALA A 1 810 ? 20.157 14.650 -12.211 1.00 89.38 810 ALA A O 1
ATOM 6134 N N . LYS A 1 811 ? 17.985 14.245 -12.584 1.00 93.00 811 LYS A N 1
ATOM 6135 C CA . LYS A 1 811 ? 18.189 13.091 -13.479 1.00 93.00 811 LYS A CA 1
ATOM 6136 C C . LYS A 1 811 ? 18.531 13.555 -14.901 1.00 93.00 811 LYS A C 1
ATOM 6138 O O . LYS A 1 811 ? 17.889 14.462 -15.446 1.00 93.00 811 LYS A O 1
ATOM 6143 N N . THR A 1 812 ? 19.507 12.905 -15.542 1.00 93.88 812 THR A N 1
ATOM 6144 C CA . THR A 1 812 ? 19.812 13.133 -16.968 1.00 93.88 812 THR A CA 1
ATOM 6145 C C . THR A 1 812 ? 18.668 12.615 -17.845 1.00 93.88 812 THR A C 1
ATOM 6147 O O . THR A 1 812 ? 17.950 11.695 -17.461 1.00 93.88 812 THR A O 1
ATOM 6150 N N . ALA A 1 813 ? 18.484 13.188 -19.038 1.00 92.69 813 ALA A N 1
ATOM 6151 C CA . ALA A 1 813 ? 17.298 12.942 -19.868 1.00 92.69 813 ALA A CA 1
ATOM 6152 C C . ALA A 1 813 ? 17.066 11.474 -20.294 1.00 92.69 813 ALA A C 1
ATOM 6154 O O . ALA A 1 813 ? 15.971 11.165 -20.749 1.00 92.69 813 ALA A O 1
ATOM 6155 N N . ALA A 1 814 ? 18.068 10.597 -20.161 1.00 93.38 814 ALA A N 1
ATOM 6156 C CA . ALA A 1 814 ? 17.978 9.171 -20.483 1.00 93.38 814 ALA A CA 1
ATOM 6157 C C . ALA A 1 814 ? 17.496 8.286 -19.318 1.00 93.38 814 ALA A C 1
ATOM 6159 O O . ALA A 1 814 ? 17.071 7.163 -19.558 1.00 93.38 814 ALA A O 1
ATOM 6160 N N . VAL A 1 815 ? 17.582 8.767 -18.070 1.00 94.69 815 VAL A N 1
ATOM 6161 C CA . VAL A 1 815 ? 17.231 7.992 -16.859 1.00 94.69 815 VAL A CA 1
ATOM 6162 C C . VAL A 1 815 ? 16.046 8.589 -16.090 1.00 94.69 815 VAL A C 1
ATOM 6164 O O . VAL A 1 815 ? 15.753 8.179 -14.969 1.00 94.69 815 VAL A O 1
ATOM 6167 N N . ARG A 1 816 ? 15.370 9.584 -16.678 1.00 95.38 816 ARG A N 1
ATOM 6168 C CA . ARG A 1 816 ? 14.179 10.221 -16.102 1.00 95.38 816 ARG A CA 1
ATOM 6169 C C . ARG A 1 816 ? 13.001 9.257 -16.080 1.00 95.38 816 ARG A C 1
ATOM 6171 O O . ARG A 1 816 ? 12.715 8.623 -17.091 1.00 95.38 816 ARG A O 1
ATOM 6178 N N . ASN A 1 817 ? 12.301 9.227 -14.951 1.00 94.81 817 ASN A N 1
ATOM 6179 C CA . ASN A 1 817 ? 11.022 8.540 -14.822 1.00 94.81 817 ASN A CA 1
ATOM 6180 C C . ASN A 1 817 ? 9.999 9.247 -15.726 1.00 94.81 817 ASN A C 1
ATOM 6182 O O . ASN A 1 817 ? 10.050 10.473 -15.878 1.00 94.81 817 ASN A O 1
ATOM 6186 N N . LYS A 1 818 ? 9.037 8.510 -16.278 1.00 95.56 818 LYS A N 1
ATOM 6187 C CA . LYS A 1 818 ? 7.862 9.088 -16.948 1.00 95.56 818 LYS A CA 1
ATOM 6188 C C . LYS A 1 818 ? 6.538 8.633 -16.349 1.00 95.56 818 LYS A C 1
ATOM 6190 O O . LYS A 1 818 ? 5.545 9.332 -16.543 1.00 95.56 818 LYS A O 1
ATOM 6195 N N . ALA A 1 819 ? 6.521 7.500 -15.659 1.00 94.44 819 ALA A N 1
ATOM 6196 C CA . ALA A 1 819 ? 5.417 7.094 -14.811 1.00 94.44 819 ALA A CA 1
ATOM 6197 C C . ALA A 1 819 ? 5.637 7.533 -13.355 1.00 94.44 819 ALA A C 1
ATOM 6199 O O . ALA A 1 819 ? 6.775 7.664 -12.896 1.00 94.44 819 ALA A O 1
ATOM 6200 N N . LEU A 1 820 ? 4.530 7.752 -12.648 1.00 92.88 820 LEU A N 1
ATOM 6201 C CA . LEU A 1 820 ? 4.457 7.967 -11.205 1.00 92.88 820 LEU A CA 1
ATOM 6202 C C . LEU A 1 820 ? 3.121 7.401 -10.709 1.00 92.88 820 LEU A C 1
ATOM 6204 O O . LEU A 1 820 ? 2.088 7.628 -11.342 1.00 92.88 820 LEU A O 1
ATOM 6208 N N . VAL A 1 821 ? 3.131 6.709 -9.570 1.00 90.56 821 VAL A N 1
ATOM 6209 C CA . VAL A 1 821 ? 1.904 6.294 -8.878 1.00 90.56 821 VAL A CA 1
ATOM 6210 C C . VAL A 1 821 ? 1.934 6.846 -7.459 1.00 90.56 821 VAL A C 1
ATOM 6212 O O . VAL A 1 821 ? 2.841 6.522 -6.694 1.00 90.56 821 VAL A O 1
ATOM 6215 N N . LEU A 1 822 ? 0.968 7.697 -7.116 1.00 92.06 822 LEU A N 1
ATOM 6216 C CA . LEU A 1 822 ? 0.814 8.256 -5.771 1.00 92.06 822 LEU A CA 1
ATOM 6217 C C . LEU A 1 822 ? -0.293 7.528 -5.007 1.00 92.06 822 LEU A C 1
ATOM 6219 O O . LEU A 1 822 ? -1.338 7.229 -5.578 1.00 92.06 822 LEU A O 1
ATOM 6223 N N . ASP A 1 823 ? -0.074 7.319 -3.713 1.00 85.75 823 ASP A N 1
ATOM 6224 C CA . ASP A 1 823 ? -1.068 6.866 -2.737 1.00 85.75 823 ASP A CA 1
ATOM 6225 C C . ASP A 1 823 ? -1.278 7.965 -1.686 1.00 85.75 823 ASP A C 1
ATOM 6227 O O . ASP A 1 823 ? -0.305 8.505 -1.144 1.00 85.75 823 ASP A O 1
ATOM 6231 N N . LEU A 1 824 ? -2.536 8.329 -1.429 1.00 92.56 824 LEU A N 1
ATOM 6232 C CA . LEU A 1 824 ? -2.916 9.424 -0.540 1.00 92.56 824 LEU A CA 1
ATOM 6233 C C . LEU A 1 824 ? -4.035 9.019 0.420 1.00 92.56 824 LEU A C 1
ATOM 6235 O O . LEU A 1 824 ? -5.021 8.412 0.015 1.00 92.56 824 LEU A O 1
ATOM 6239 N N . GLU A 1 825 ? -3.953 9.478 1.670 1.00 89.38 825 GLU A N 1
ATOM 6240 C CA . GLU A 1 825 ? -5.097 9.477 2.590 1.00 89.38 825 GLU A CA 1
ATOM 6241 C C . GLU A 1 825 ? -5.795 10.843 2.580 1.00 89.38 825 GLU A C 1
ATOM 6243 O O . GLU A 1 825 ? -5.142 11.879 2.746 1.00 89.38 825 GLU A O 1
ATOM 6248 N N . ILE A 1 826 ? -7.127 10.837 2.534 1.00 93.81 826 ILE A N 1
ATOM 6249 C CA . ILE A 1 826 ? -7.983 12.010 2.757 1.00 93.81 826 ILE A CA 1
ATOM 6250 C C . ILE A 1 826 ? -9.005 11.755 3.875 1.00 93.81 826 ILE A C 1
ATOM 6252 O O . ILE A 1 826 ? -9.264 10.614 4.267 1.00 93.81 826 ILE A O 1
ATOM 6256 N N . LYS A 1 827 ? -9.592 12.833 4.390 1.00 93.00 827 LYS A N 1
ATOM 6257 C CA . LYS A 1 827 ? -10.892 12.851 5.077 1.00 93.00 827 LYS A CA 1
ATOM 6258 C C . LYS A 1 827 ? -11.698 14.050 4.583 1.00 93.00 827 LYS A C 1
ATOM 6260 O O . LYS A 1 827 ? -11.107 15.034 4.141 1.00 93.00 827 LYS A O 1
ATOM 6265 N N . ARG A 1 828 ? -13.023 14.002 4.702 1.00 93.88 828 ARG A N 1
ATOM 6266 C CA . ARG A 1 828 ? -13.876 15.197 4.706 1.00 93.88 828 ARG A CA 1
ATOM 6267 C C . ARG A 1 828 ? -14.294 15.448 6.149 1.00 93.88 828 ARG A C 1
ATOM 6269 O O . ARG A 1 828 ? -14.784 14.533 6.802 1.00 93.88 828 ARG A O 1
ATOM 6276 N N . MET A 1 829 ? -14.045 16.653 6.646 1.00 94.25 829 MET A N 1
ATOM 6277 C CA . MET A 1 829 ? -14.348 17.040 8.023 1.00 94.25 829 MET A CA 1
ATOM 6278 C C . MET A 1 829 ? -15.525 18.004 8.070 1.00 94.25 829 MET A C 1
ATOM 6280 O O . MET A 1 829 ? -15.571 18.955 7.288 1.00 94.25 829 MET A O 1
ATOM 6284 N N . ALA A 1 830 ? -16.407 17.801 9.041 1.00 92.81 830 ALA A N 1
ATOM 6285 C CA . ALA A 1 830 ? -17.560 18.634 9.317 1.00 92.81 830 ALA A CA 1
ATOM 6286 C C . ALA A 1 830 ? -17.162 20.028 9.830 1.00 92.81 830 ALA A C 1
ATOM 6288 O O . ALA A 1 830 ? -16.065 20.267 10.347 1.00 92.81 830 ALA A O 1
ATOM 6289 N N . THR A 1 831 ? -18.110 20.963 9.758 1.00 94.00 831 THR A N 1
ATOM 6290 C CA . THR A 1 831 ? -17.959 22.289 10.377 1.00 94.00 831 THR A CA 1
ATOM 6291 C C . THR A 1 831 ? -17.817 22.157 11.898 1.00 94.00 831 THR A C 1
ATOM 6293 O O . THR A 1 831 ? -18.597 21.458 12.543 1.00 94.00 831 THR A O 1
ATOM 6296 N N . GLY A 1 832 ? -16.833 22.856 12.468 1.00 91.50 832 GLY A N 1
ATOM 6297 C CA . GLY A 1 832 ? -16.510 22.828 13.899 1.00 91.50 832 GLY A CA 1
ATOM 6298 C C . GLY A 1 832 ? -15.234 22.065 14.268 1.00 91.50 832 GLY A C 1
ATOM 6299 O O . GLY A 1 832 ? -14.832 22.124 15.428 1.00 91.50 832 GLY A O 1
ATOM 6300 N N . TRP A 1 833 ? -14.575 21.398 13.312 1.00 94.31 833 TRP A N 1
ATOM 6301 C CA . TRP A 1 833 ? -13.279 20.746 13.530 1.00 94.31 833 TRP A CA 1
ATOM 6302 C C . TRP A 1 833 ? -12.080 21.640 13.124 1.00 94.31 833 TRP A C 1
ATOM 6304 O O . TRP A 1 833 ? -12.143 22.304 12.085 1.00 94.31 833 TRP A O 1
ATOM 6314 N N . PRO A 1 834 ? -10.960 21.645 13.879 1.00 95.38 834 PRO A N 1
ATOM 6315 C CA . PRO A 1 834 ? -10.830 21.160 15.254 1.00 95.38 834 PRO A CA 1
ATOM 6316 C C . PRO A 1 834 ? -11.533 22.097 16.250 1.00 95.38 834 PRO A C 1
ATOM 6318 O O . PRO A 1 834 ? -11.749 23.281 15.978 1.00 95.38 834 PRO A O 1
ATOM 6321 N N . ILE A 1 835 ? -11.844 21.575 17.434 1.00 94.44 835 ILE A N 1
ATOM 6322 C CA . ILE A 1 835 ? -12.508 22.284 18.529 1.00 94.44 835 ILE A CA 1
ATOM 6323 C C . ILE A 1 835 ? -11.581 23.387 19.066 1.00 94.44 835 ILE A C 1
ATOM 6325 O O . ILE A 1 835 ? -10.563 23.113 19.705 1.00 94.44 835 ILE A O 1
ATOM 6329 N N . LEU A 1 836 ? -11.945 24.655 18.855 1.00 96.00 836 LEU A N 1
ATOM 6330 C CA . LEU A 1 836 ? -11.156 25.816 19.286 1.00 96.00 836 LEU A CA 1
ATOM 6331 C C . LEU A 1 836 ? -11.525 26.300 20.696 1.00 96.00 836 LEU A C 1
ATOM 6333 O O . LEU A 1 836 ? -12.695 26.306 21.081 1.00 96.00 836 LEU A O 1
ATOM 6337 N N . ALA A 1 837 ? -10.544 26.811 21.447 1.00 94.88 837 ALA A N 1
ATOM 6338 C CA . ALA A 1 837 ? -10.761 27.408 22.773 1.00 94.88 837 ALA A CA 1
ATOM 6339 C C . ALA A 1 837 ? -11.609 28.695 22.734 1.00 94.88 837 ALA A C 1
ATOM 6341 O O . ALA A 1 837 ? -12.185 29.092 23.746 1.00 94.88 837 ALA A O 1
ATOM 6342 N N . SER A 1 838 ? -11.711 29.343 21.569 1.00 95.38 838 SER A N 1
ATOM 6343 C CA . SER A 1 838 ? -12.600 30.485 21.325 1.00 95.38 838 SER A CA 1
ATOM 6344 C C . SER A 1 838 ? -14.077 30.095 21.166 1.00 95.38 838 SER A C 1
ATOM 6346 O O . SER A 1 838 ? -14.935 30.976 21.186 1.00 95.38 838 SER A O 1
ATOM 6348 N N . GLY A 1 839 ? -14.383 28.806 20.966 1.00 92.50 839 GLY A N 1
ATOM 6349 C CA . GLY A 1 839 ? -15.704 28.323 20.543 1.00 92.50 839 GLY A CA 1
ATOM 6350 C C . GLY A 1 839 ? -16.038 28.603 19.069 1.00 92.50 839 GLY A C 1
ATOM 6351 O O . GLY A 1 839 ? -17.101 28.203 18.594 1.00 92.50 839 GLY A O 1
ATOM 6352 N N . GLU A 1 840 ? -15.146 29.268 18.332 1.00 94.69 840 GLU A N 1
ATOM 6353 C CA . GLU A 1 840 ? -15.293 29.532 16.900 1.00 94.69 840 GLU A CA 1
ATOM 6354 C C . GLU A 1 840 ? -15.363 28.220 16.108 1.00 94.69 840 GLU A C 1
ATOM 6356 O O . GLU A 1 840 ? -14.596 27.290 16.348 1.00 94.69 840 GLU A O 1
ATOM 6361 N N . GLN A 1 841 ? -16.308 28.145 15.170 1.00 92.88 841 GLN A N 1
ATOM 6362 C CA . GLN A 1 841 ? -16.525 26.972 14.329 1.00 92.88 841 GLN A CA 1
ATOM 6363 C C . GLN A 1 841 ? -15.851 27.202 12.975 1.00 92.88 841 GLN A C 1
ATOM 6365 O O . GLN A 1 841 ? -16.293 28.055 12.203 1.00 92.88 841 GLN A O 1
ATOM 6370 N N . ARG A 1 842 ? -14.785 26.450 12.678 1.00 90.31 842 ARG A N 1
ATOM 6371 C CA . ARG A 1 842 ? -14.164 26.473 11.346 1.00 90.31 842 ARG A CA 1
ATOM 6372 C C . ARG A 1 842 ? -15.069 25.777 10.319 1.00 90.31 842 ARG A C 1
ATOM 6374 O O . ARG A 1 842 ? -15.741 24.814 10.692 1.00 90.31 842 ARG A O 1
ATOM 6381 N N . PRO A 1 843 ? -15.099 26.228 9.052 1.00 91.62 843 PRO A N 1
ATOM 6382 C CA . PRO A 1 843 ? -15.837 25.536 8.000 1.00 91.62 843 PRO A CA 1
ATOM 6383 C C . PRO A 1 843 ? -15.251 24.142 7.750 1.00 91.62 843 PRO A C 1
ATOM 6385 O O . PRO A 1 843 ? -14.035 23.960 7.808 1.00 91.62 843 PRO A O 1
ATOM 6388 N N . GLY A 1 844 ? -16.129 23.188 7.445 1.00 90.38 844 GLY A N 1
ATOM 6389 C CA . GLY A 1 844 ? -15.736 21.851 7.007 1.00 90.38 844 GLY A CA 1
ATOM 6390 C C . GLY A 1 844 ? -15.118 21.819 5.602 1.00 90.38 844 GLY A C 1
ATOM 6391 O O . GLY A 1 844 ? -15.154 22.809 4.866 1.00 90.38 844 GLY A O 1
ATOM 6392 N N . GLY A 1 845 ? -14.566 20.668 5.217 1.00 92.38 845 GLY A N 1
ATOM 6393 C CA . GLY A 1 845 ? -13.972 20.449 3.896 1.00 92.38 845 GLY A CA 1
ATOM 6394 C C . GLY A 1 845 ? -13.052 19.229 3.811 1.00 92.38 845 GLY A C 1
ATOM 6395 O O . GLY A 1 845 ? -12.857 18.501 4.784 1.00 92.38 845 GLY A O 1
ATOM 6396 N N . LEU A 1 846 ? -12.479 19.010 2.624 1.00 94.75 846 LEU A N 1
ATOM 6397 C CA . LEU A 1 846 ? -11.479 17.967 2.382 1.00 94.75 846 LEU A CA 1
ATOM 6398 C C . LEU A 1 846 ? -10.145 18.305 3.066 1.00 94.75 846 LEU A C 1
ATOM 6400 O O . LEU A 1 846 ? -9.658 19.432 2.971 1.00 94.75 846 LEU A O 1
ATOM 6404 N N . VAL A 1 847 ? -9.550 17.302 3.711 1.00 95.94 847 VAL A N 1
ATOM 6405 C CA . VAL A 1 847 ? -8.262 17.355 4.409 1.00 95.94 847 VAL A CA 1
ATOM 6406 C C . VAL A 1 847 ? -7.372 16.214 3.921 1.00 95.94 847 VAL A C 1
ATOM 6408 O O . VAL A 1 847 ? -7.686 15.036 4.108 1.00 95.94 847 VAL A O 1
ATOM 6411 N N . TYR A 1 848 ? -6.234 16.563 3.330 1.00 96.25 848 TYR A N 1
ATOM 6412 C CA . TYR A 1 848 ? -5.202 15.634 2.886 1.00 96.25 848 TYR A CA 1
ATOM 6413 C C . TYR A 1 848 ? -4.282 15.274 4.060 1.00 96.25 848 TYR A C 1
ATOM 6415 O O . TYR A 1 848 ? -3.664 16.139 4.679 1.00 96.25 848 TYR A O 1
ATOM 6423 N N . LYS A 1 849 ? -4.212 13.982 4.390 1.00 92.06 849 LYS A N 1
ATOM 6424 C CA . LYS A 1 849 ? -3.570 13.456 5.609 1.00 92.06 849 LYS A CA 1
ATOM 6425 C C . LYS A 1 849 ? -2.178 12.884 5.377 1.00 92.06 849 LYS A C 1
ATOM 6427 O O . LYS A 1 849 ? -1.356 12.898 6.287 1.00 92.06 849 LYS A O 1
ATOM 6432 N N . GLN A 1 850 ? -1.948 12.317 4.198 1.00 91.00 850 GLN A N 1
ATOM 6433 C CA . GLN A 1 850 ? -0.738 11.577 3.852 1.00 91.00 850 GLN A CA 1
ATOM 6434 C C . GLN A 1 850 ? -0.622 11.507 2.331 1.00 91.00 850 GLN A C 1
ATOM 6436 O O . GLN A 1 850 ? -1.641 11.385 1.656 1.00 91.00 850 GLN A O 1
ATOM 6441 N N . VAL A 1 851 ? 0.600 11.554 1.807 1.00 92.94 851 VAL A N 1
ATOM 6442 C CA . VAL A 1 851 ? 0.925 11.228 0.411 1.00 92.94 851 VAL A CA 1
ATOM 6443 C C . VAL A 1 851 ? 2.262 10.497 0.378 1.00 92.94 851 VAL A C 1
ATOM 6445 O O . VAL A 1 851 ? 3.201 10.888 1.075 1.00 92.94 851 VAL A O 1
ATOM 6448 N N . ARG A 1 852 ? 2.345 9.439 -0.427 1.00 86.94 852 ARG A N 1
ATOM 6449 C CA . ARG A 1 852 ? 3.573 8.696 -0.736 1.00 86.94 852 ARG A CA 1
ATOM 6450 C C . ARG A 1 852 ? 3.562 8.244 -2.195 1.00 86.94 852 ARG A C 1
ATOM 6452 O O . ARG A 1 852 ? 2.512 8.223 -2.832 1.00 86.94 852 ARG A O 1
ATOM 6459 N N . VAL A 1 853 ? 4.724 7.857 -2.710 1.00 86.12 853 VAL A N 1
ATOM 6460 C CA . VAL A 1 853 ? 4.824 7.121 -3.977 1.00 86.12 853 VAL A CA 1
ATOM 6461 C C . VAL A 1 853 ? 4.611 5.635 -3.684 1.00 86.12 853 VAL A C 1
ATOM 6463 O O . VAL A 1 853 ? 5.105 5.136 -2.671 1.00 86.12 853 VAL A O 1
ATOM 6466 N N . LEU A 1 854 ? 3.917 4.912 -4.562 1.00 77.62 854 LEU A N 1
ATOM 6467 C CA . LEU A 1 854 ? 3.901 3.444 -4.557 1.00 77.62 854 LEU A CA 1
ATOM 6468 C C . LEU A 1 854 ? 5.145 2.894 -5.276 1.00 77.62 854 LEU A C 1
ATOM 6470 O O . LEU A 1 854 ? 5.053 2.166 -6.264 1.00 77.62 854 LEU A O 1
ATOM 6474 N N . ASP A 1 855 ? 6.322 3.281 -4.781 1.00 68.38 855 ASP A N 1
ATOM 6475 C CA . ASP A 1 855 ? 7.611 2.864 -5.329 1.00 68.38 855 ASP A CA 1
ATOM 6476 C C . ASP A 1 855 ? 7.852 1.369 -5.098 1.00 68.38 855 ASP A C 1
ATOM 6478 O O . ASP A 1 855 ? 7.961 0.898 -3.964 1.00 68.38 855 ASP A O 1
ATOM 6482 N N . GLN A 1 856 ? 8.018 0.626 -6.190 1.00 67.94 856 GLN A N 1
ATOM 6483 C CA . GLN A 1 856 ? 8.548 -0.735 -6.160 1.00 67.94 856 GLN A CA 1
ATOM 6484 C C . GLN A 1 856 ? 10.084 -0.708 -6.113 1.00 67.94 856 GLN A C 1
ATOM 6486 O O . GLN A 1 856 ? 10.726 0.213 -6.617 1.00 67.94 856 GLN A O 1
ATOM 6491 N N . ALA A 1 857 ? 10.702 -1.739 -5.529 1.00 70.62 857 ALA A N 1
ATOM 6492 C CA . ALA A 1 857 ? 12.153 -1.893 -5.616 1.00 70.62 857 ALA A CA 1
ATOM 6493 C C . ALA A 1 857 ? 12.568 -2.143 -7.082 1.00 70.62 857 ALA A C 1
ATOM 6495 O O . ALA A 1 857 ? 11.822 -2.800 -7.810 1.00 70.62 857 ALA A O 1
ATOM 6496 N N . PRO A 1 858 ? 13.756 -1.693 -7.531 1.00 77.50 858 PRO A N 1
ATOM 6497 C CA . PRO A 1 858 ? 14.261 -2.027 -8.859 1.00 77.50 858 PRO A CA 1
ATOM 6498 C C . PRO A 1 858 ? 14.355 -3.547 -9.068 1.00 77.50 858 PRO A C 1
ATOM 6500 O O . PRO A 1 858 ? 15.244 -4.198 -8.516 1.00 77.50 858 PRO A O 1
ATOM 6503 N N . ALA A 1 859 ? 13.474 -4.112 -9.900 1.00 79.38 859 ALA A N 1
ATOM 6504 C CA . ALA A 1 859 ? 13.537 -5.509 -10.330 1.00 79.38 859 ALA A CA 1
ATOM 6505 C C . ALA A 1 859 ? 14.874 -5.823 -11.026 1.00 79.38 859 ALA A C 1
ATOM 6507 O O . ALA A 1 859 ? 15.396 -6.939 -10.922 1.00 79.38 859 ALA A O 1
ATOM 6508 N N . VAL A 1 860 ? 15.462 -4.818 -11.690 1.00 85.62 860 VAL A N 1
ATOM 6509 C CA . VAL A 1 860 ? 16.776 -4.899 -12.330 1.00 85.62 860 VAL A CA 1
ATOM 6510 C C . VAL A 1 860 ? 17.748 -3.820 -11.818 1.00 85.62 860 VAL A C 1
ATOM 6512 O O . VAL A 1 860 ? 17.758 -2.658 -12.239 1.00 85.62 860 VAL A O 1
ATOM 6515 N N . GLY A 1 861 ? 18.623 -4.248 -10.902 1.00 85.69 861 GLY A N 1
ATOM 6516 C CA . GLY A 1 861 ? 19.872 -3.554 -10.574 1.00 85.69 861 GLY A CA 1
ATOM 6517 C C . GLY A 1 861 ? 20.888 -3.606 -11.723 1.00 85.69 861 GLY A C 1
ATOM 6518 O O . GLY A 1 861 ? 20.569 -4.022 -12.836 1.00 85.69 861 GLY A O 1
ATOM 6519 N N . ASP A 1 862 ? 22.125 -3.187 -11.470 1.00 88.94 862 ASP A N 1
ATOM 6520 C CA . ASP A 1 862 ? 23.138 -3.092 -12.525 1.00 88.94 862 ASP A CA 1
ATOM 6521 C C . ASP A 1 862 ? 23.565 -4.458 -13.097 1.00 88.94 862 ASP A C 1
ATOM 6523 O O . ASP A 1 862 ? 23.721 -5.445 -12.375 1.00 88.94 862 ASP A O 1
ATOM 6527 N N . ARG A 1 863 ? 23.747 -4.514 -14.425 1.00 90.75 863 ARG A N 1
ATOM 6528 C CA . ARG A 1 863 ? 24.118 -5.721 -15.190 1.00 90.75 863 ARG A CA 1
ATOM 6529 C C . ARG A 1 863 ? 25.265 -5.403 -16.142 1.00 90.75 863 ARG A C 1
ATOM 6531 O O . ARG A 1 863 ? 25.255 -4.351 -16.777 1.00 90.75 863 ARG A O 1
ATOM 6538 N N . GLU A 1 864 ? 26.233 -6.307 -16.258 1.00 91.75 864 GLU A N 1
ATOM 6539 C CA . GLU A 1 864 ? 27.358 -6.160 -17.190 1.00 91.75 864 GLU A CA 1
ATOM 6540 C C . GLU A 1 864 ? 26.890 -6.260 -18.656 1.00 91.75 864 GLU A C 1
ATOM 6542 O O . GLU A 1 864 ? 25.940 -6.979 -18.971 1.00 91.75 864 GLU A O 1
ATOM 6547 N N . ASP A 1 865 ? 27.533 -5.519 -19.559 1.00 92.31 865 ASP A N 1
ATOM 6548 C CA . ASP A 1 865 ? 27.264 -5.594 -20.993 1.00 92.31 865 ASP A CA 1
ATOM 6549 C C . ASP A 1 865 ? 27.737 -6.934 -21.585 1.00 92.31 865 ASP A C 1
ATOM 6551 O O . ASP A 1 865 ? 28.899 -7.309 -21.403 1.00 92.31 865 ASP A O 1
ATOM 6555 N N . PRO A 1 866 ? 26.889 -7.650 -22.348 1.00 93.00 866 PRO A N 1
ATOM 6556 C CA . PRO A 1 866 ? 27.204 -9.002 -22.795 1.00 93.00 866 PRO A CA 1
ATOM 6557 C C . PRO A 1 866 ? 28.246 -9.069 -23.929 1.00 93.00 866 PRO A C 1
ATOM 6559 O O . PRO A 1 866 ? 28.532 -10.172 -24.400 1.00 93.00 866 PRO A O 1
ATOM 6562 N N . TRP A 1 867 ? 28.832 -7.945 -24.369 1.00 91.06 867 TRP A N 1
ATOM 6563 C CA . TRP A 1 867 ? 29.978 -7.909 -25.294 1.00 91.06 867 TRP A CA 1
ATOM 6564 C C . TRP A 1 867 ? 31.176 -7.087 -24.792 1.00 91.06 867 TRP A C 1
ATOM 6566 O O . TRP A 1 867 ? 32.295 -7.358 -25.232 1.00 91.06 867 TRP A O 1
ATOM 6576 N N . ILE A 1 868 ? 30.988 -6.086 -23.923 1.00 86.50 868 ILE A N 1
ATOM 6577 C CA . ILE A 1 868 ? 32.075 -5.250 -23.385 1.00 86.50 868 ILE A CA 1
ATOM 6578 C C . ILE A 1 868 ? 32.106 -5.319 -21.856 1.00 86.50 868 ILE A C 1
ATOM 6580 O O . ILE A 1 868 ? 31.396 -4.590 -21.166 1.00 86.50 868 ILE A O 1
ATOM 6584 N N . SER A 1 869 ? 32.999 -6.155 -21.326 1.00 85.25 869 SER A N 1
ATOM 6585 C CA . SER A 1 869 ? 33.202 -6.268 -19.880 1.00 85.25 869 SER A CA 1
ATOM 6586 C C . SER A 1 869 ? 33.497 -4.908 -19.223 1.00 85.25 869 SER A C 1
ATOM 6588 O O . SER A 1 869 ? 34.113 -4.026 -19.828 1.00 85.25 869 SER A O 1
ATOM 6590 N N . ALA A 1 870 ? 33.033 -4.755 -17.981 1.00 83.31 870 ALA A N 1
ATOM 6591 C CA . ALA A 1 870 ? 33.024 -3.535 -17.171 1.00 83.31 870 ALA A CA 1
ATOM 6592 C C . ALA A 1 870 ? 32.144 -2.364 -17.672 1.00 83.31 870 ALA A C 1
ATOM 6594 O O . ALA A 1 870 ? 32.138 -1.313 -17.030 1.00 83.31 870 ALA A O 1
ATOM 6595 N N . PHE A 1 871 ? 31.352 -2.521 -18.742 1.00 88.06 871 PHE A N 1
ATOM 6596 C CA . PHE A 1 871 ? 30.239 -1.603 -19.034 1.00 88.06 871 PHE A CA 1
ATOM 6597 C C . PHE A 1 871 ? 28.953 -2.082 -18.352 1.00 88.06 871 PHE A C 1
ATOM 6599 O O . PHE A 1 871 ? 28.681 -3.277 -18.306 1.00 88.06 871 PHE A O 1
ATOM 6606 N N . ASN A 1 872 ? 28.134 -1.152 -17.853 1.00 91.38 872 ASN A N 1
ATOM 6607 C CA . ASN A 1 872 ? 26.817 -1.451 -17.287 1.00 91.38 872 ASN A CA 1
ATOM 6608 C C . ASN A 1 872 ? 25.741 -1.306 -18.372 1.00 91.38 872 ASN A C 1
ATOM 6610 O O . ASN A 1 872 ? 25.448 -0.189 -18.799 1.00 91.38 872 ASN A O 1
ATOM 6614 N N . ALA A 1 873 ? 25.115 -2.405 -18.794 1.00 92.44 873 ALA A N 1
ATOM 6615 C CA . ALA A 1 873 ? 24.064 -2.412 -19.812 1.00 92.44 873 ALA A CA 1
ATOM 6616 C C . ALA A 1 873 ? 22.833 -1.576 -19.413 1.00 92.44 873 ALA A C 1
ATOM 6618 O O . ALA A 1 873 ? 22.213 -0.940 -20.268 1.00 92.44 873 ALA A O 1
ATOM 6619 N N . THR A 1 874 ? 22.501 -1.535 -18.119 1.00 93.12 874 THR A N 1
ATOM 6620 C CA . THR A 1 874 ? 21.289 -0.894 -17.565 1.00 93.12 874 THR A CA 1
ATOM 6621 C C . THR A 1 874 ? 21.465 0.584 -17.208 1.00 93.12 874 THR A C 1
ATOM 6623 O O . THR A 1 874 ? 20.492 1.255 -16.888 1.00 93.12 874 THR A O 1
ATOM 6626 N N . GLU A 1 875 ? 22.685 1.121 -17.290 1.00 91.06 875 GLU A N 1
ATOM 6627 C CA . GLU A 1 875 ? 23.042 2.500 -16.905 1.00 91.06 875 GLU A CA 1
ATOM 6628 C C . GLU A 1 875 ? 22.082 3.572 -17.458 1.00 91.06 875 GLU A C 1
ATOM 6630 O O . GLU A 1 875 ? 21.722 4.508 -16.752 1.00 91.06 875 GLU A O 1
ATOM 6635 N N . ALA A 1 876 ? 21.638 3.404 -18.708 1.00 93.38 876 ALA A N 1
ATOM 6636 C CA . ALA A 1 876 ? 20.750 4.323 -19.422 1.00 93.38 876 ALA A CA 1
ATOM 6637 C C . ALA A 1 876 ? 19.262 3.908 -19.417 1.00 93.38 876 ALA A C 1
ATOM 6639 O O . ALA A 1 876 ? 18.491 4.411 -20.232 1.00 93.38 876 ALA A O 1
ATOM 6640 N N . LEU A 1 877 ? 18.867 2.955 -18.569 1.00 95.25 877 LEU A N 1
ATOM 6641 C CA . LEU A 1 877 ? 17.479 2.520 -18.404 1.00 95.25 877 LEU A CA 1
ATOM 6642 C C . LEU A 1 877 ? 16.755 3.481 -17.433 1.00 95.25 877 LEU A C 1
ATOM 6644 O O . LEU A 1 877 ? 17.259 3.676 -16.321 1.00 95.25 877 LEU A O 1
ATOM 6648 N N . PRO A 1 878 ? 15.605 4.075 -17.818 1.00 95.44 878 PRO A N 1
ATOM 6649 C CA . PRO A 1 878 ? 14.767 4.896 -16.942 1.00 95.44 878 PRO A CA 1
ATOM 6650 C C . PRO A 1 878 ? 14.468 4.255 -15.585 1.00 95.44 878 PRO A C 1
ATOM 6652 O O . PRO A 1 878 ? 14.278 3.043 -15.490 1.00 95.44 878 PRO A O 1
ATOM 6655 N N . GLY A 1 879 ? 14.437 5.077 -14.530 1.00 90.81 879 GLY A N 1
ATOM 6656 C CA . GLY A 1 879 ? 14.293 4.602 -13.149 1.00 90.81 879 GLY A CA 1
ATOM 6657 C C . GLY A 1 879 ? 12.982 3.861 -12.880 1.00 90.81 879 GLY A C 1
ATOM 6658 O O . GLY A 1 879 ? 12.981 2.881 -12.146 1.00 90.81 879 GLY A O 1
ATOM 6659 N N . ASP A 1 880 ? 11.898 4.273 -13.533 1.00 91.56 880 ASP A N 1
ATOM 6660 C CA . ASP A 1 880 ? 10.602 3.593 -13.514 1.00 91.56 880 ASP A CA 1
ATOM 6661 C C . ASP A 1 880 ? 10.615 2.289 -14.329 1.00 91.56 880 ASP A C 1
ATOM 6663 O O . ASP A 1 880 ? 10.126 1.267 -13.867 1.00 91.56 880 ASP A O 1
ATOM 6667 N N . LEU A 1 881 ? 11.261 2.255 -15.498 1.00 94.06 881 LEU A N 1
ATOM 6668 C CA . LEU A 1 881 ? 11.420 1.002 -16.252 1.00 94.06 881 LEU A CA 1
ATOM 6669 C C . LEU A 1 881 ? 12.357 -0.010 -15.565 1.00 94.06 881 LEU A C 1
ATOM 6671 O O . LEU A 1 881 ? 12.298 -1.195 -15.881 1.00 94.06 881 LEU A O 1
ATOM 6675 N N . ARG A 1 882 ? 13.191 0.411 -14.602 1.00 90.38 882 ARG A N 1
ATOM 6676 C CA . ARG A 1 882 ? 13.984 -0.499 -13.752 1.00 90.38 882 ARG A CA 1
ATOM 6677 C C . ARG A 1 882 ? 13.157 -1.238 -12.696 1.00 90.38 882 ARG A C 1
ATOM 6679 O O . ARG A 1 882 ? 13.619 -2.280 -12.228 1.00 90.38 882 ARG A O 1
ATOM 6686 N N . THR A 1 883 ? 11.988 -0.732 -12.297 1.00 84.62 883 THR A N 1
ATOM 6687 C CA . THR A 1 883 ? 11.131 -1.399 -11.298 1.00 84.62 883 THR A CA 1
ATOM 6688 C C . THR A 1 883 ? 10.211 -2.438 -11.935 1.00 84.62 883 THR A C 1
ATOM 6690 O O . THR A 1 883 ? 10.037 -3.506 -11.360 1.00 84.62 883 THR A O 1
ATOM 6693 N N . VAL A 1 884 ? 9.724 -2.190 -13.157 1.00 87.19 884 VAL A N 1
ATOM 6694 C CA . VAL A 1 884 ? 8.733 -3.041 -13.856 1.00 87.19 884 VAL A CA 1
ATOM 6695 C C . VAL A 1 884 ? 9.290 -3.890 -15.011 1.00 87.19 884 VAL A C 1
ATOM 6697 O O . VAL A 1 884 ? 8.527 -4.461 -15.794 1.00 87.19 884 VAL A O 1
ATOM 6700 N N . ALA A 1 885 ? 10.616 -3.970 -15.163 1.00 91.56 885 ALA A N 1
ATOM 6701 C CA . ALA A 1 885 ? 11.245 -4.793 -16.196 1.00 91.56 885 ALA A CA 1
ATOM 6702 C C . ALA A 1 885 ? 10.933 -6.288 -15.994 1.00 91.56 885 ALA A C 1
ATOM 6704 O O . ALA A 1 885 ? 11.289 -6.870 -14.969 1.00 91.56 885 ALA A O 1
ATOM 6705 N N . THR A 1 886 ? 10.348 -6.938 -17.000 1.00 91.38 886 THR A N 1
ATOM 6706 C CA . THR A 1 886 ? 10.171 -8.403 -17.038 1.00 91.38 886 THR A CA 1
ATOM 6707 C C . THR A 1 886 ? 11.349 -9.103 -17.715 1.00 91.38 886 THR A C 1
ATOM 6709 O O . THR A 1 886 ? 11.726 -10.207 -17.324 1.00 91.38 886 THR A O 1
ATOM 6712 N N . GLY A 1 887 ? 11.996 -8.431 -18.668 1.00 92.56 887 GLY A N 1
ATOM 6713 C CA . GLY A 1 887 ? 13.213 -8.900 -19.323 1.00 92.56 887 GLY A CA 1
ATOM 6714 C C . GLY A 1 887 ? 13.955 -7.773 -20.038 1.00 92.56 887 GLY A C 1
ATOM 6715 O O . GLY A 1 887 ? 13.363 -6.761 -20.414 1.00 92.56 887 GLY A O 1
ATOM 6716 N N . ILE A 1 888 ? 15.263 -7.946 -20.232 1.00 95.19 888 ILE A N 1
ATOM 6717 C CA . ILE A 1 888 ? 16.079 -7.080 -21.090 1.00 95.19 888 ILE A CA 1
ATOM 6718 C C . ILE A 1 888 ? 16.818 -7.957 -22.095 1.00 95.19 888 ILE A C 1
ATOM 6720 O O . ILE A 1 888 ? 17.635 -8.802 -21.716 1.00 95.19 888 ILE A O 1
ATOM 6724 N N . THR A 1 889 ? 16.582 -7.701 -23.377 1.00 94.50 889 THR A N 1
ATOM 6725 C CA . THR A 1 889 ? 17.287 -8.342 -24.489 1.00 94.50 889 THR A CA 1
ATOM 6726 C C . THR A 1 889 ? 18.179 -7.318 -25.169 1.00 94.50 889 THR A C 1
ATOM 6728 O O . THR A 1 889 ? 17.739 -6.219 -25.512 1.00 94.50 889 THR A O 1
ATOM 6731 N N . ALA A 1 890 ? 19.435 -7.687 -25.398 1.00 95.62 890 ALA A N 1
ATOM 6732 C CA . ALA A 1 890 ? 20.332 -6.938 -26.255 1.00 95.62 890 ALA A CA 1
ATOM 6733 C C . ALA A 1 890 ? 20.557 -7.710 -27.558 1.00 95.62 890 ALA A C 1
ATOM 6735 O O . ALA A 1 890 ? 20.948 -8.876 -27.533 1.00 95.62 890 ALA A O 1
ATOM 6736 N N . ARG A 1 891 ? 20.344 -7.051 -28.696 1.00 96.12 891 ARG A N 1
ATOM 6737 C CA . ARG A 1 891 ? 20.617 -7.582 -30.034 1.00 96.12 891 ARG A CA 1
ATOM 6738 C C . ARG A 1 891 ? 21.876 -6.941 -30.589 1.00 96.12 891 ARG A C 1
ATOM 6740 O O . ARG A 1 891 ? 21.940 -5.716 -30.665 1.00 96.12 891 ARG A O 1
ATOM 6747 N N . GLY A 1 892 ? 22.863 -7.743 -30.970 1.00 96.00 892 GLY A N 1
ATOM 6748 C CA . GLY A 1 892 ? 24.116 -7.289 -31.571 1.00 96.00 892 GLY A CA 1
ATOM 6749 C C . GLY A 1 892 ? 24.222 -7.748 -33.018 1.00 96.00 892 GLY A C 1
ATOM 6750 O O . GLY A 1 892 ? 24.073 -8.932 -33.291 1.00 96.00 892 GLY A O 1
ATOM 6751 N N . CYS A 1 893 ? 24.495 -6.823 -33.935 1.00 96.81 893 CYS A N 1
ATOM 6752 C CA . CYS A 1 893 ? 24.692 -7.070 -35.360 1.00 96.81 893 CYS A CA 1
ATOM 6753 C C . CYS A 1 893 ? 26.042 -6.491 -35.817 1.00 96.81 893 CYS A C 1
ATOM 6755 O O . CYS A 1 893 ? 26.379 -5.357 -35.474 1.00 96.81 893 CYS A O 1
ATOM 6757 N N . SER A 1 894 ? 26.814 -7.243 -36.602 1.00 96.00 894 SER A N 1
ATOM 6758 C CA . SER A 1 894 ? 28.153 -6.842 -37.068 1.00 96.00 894 SER A CA 1
ATOM 6759 C C . SER A 1 894 ? 28.369 -7.173 -38.546 1.00 96.00 894 SER A C 1
ATOM 6761 O O . SER A 1 894 ? 27.796 -8.129 -39.068 1.00 96.00 894 SER A O 1
ATOM 6763 N N . SER A 1 895 ? 29.166 -6.350 -39.230 1.00 95.00 895 SER A N 1
ATOM 6764 C CA . SER A 1 895 ? 29.467 -6.428 -40.667 1.00 95.00 895 SER A CA 1
ATOM 6765 C C . SER A 1 895 ? 30.874 -5.893 -40.959 1.00 95.00 895 SER A C 1
ATOM 6767 O O . SER A 1 895 ? 31.520 -5.301 -40.095 1.00 95.00 895 SER A O 1
ATOM 6769 N N . ALA A 1 896 ? 31.337 -5.988 -42.210 1.00 92.44 896 ALA A N 1
ATOM 6770 C CA . ALA A 1 896 ? 32.592 -5.348 -42.626 1.00 92.44 896 ALA A CA 1
ATOM 6771 C C . ALA A 1 896 ? 32.500 -3.807 -42.763 1.00 92.44 896 ALA A C 1
ATOM 6773 O O . ALA A 1 896 ? 33.472 -3.166 -43.182 1.00 92.44 896 ALA A O 1
ATOM 6774 N N . LEU A 1 897 ? 31.335 -3.207 -42.487 1.00 93.62 897 LEU A N 1
ATOM 6775 C CA . LEU A 1 897 ? 31.076 -1.767 -42.586 1.00 93.62 897 LEU A CA 1
ATOM 6776 C C . LEU A 1 897 ? 30.904 -1.119 -41.204 1.00 93.62 897 LEU A C 1
ATOM 6778 O O . LEU A 1 897 ? 31.551 -0.112 -40.919 1.00 93.62 897 LEU A O 1
ATOM 6782 N N . PHE A 1 898 ? 30.041 -1.692 -40.365 1.00 95.38 898 PHE A N 1
ATOM 6783 C CA . PHE A 1 898 ? 29.698 -1.175 -39.039 1.00 95.38 898 PHE A CA 1
ATOM 6784 C C . PHE A 1 898 ? 29.200 -2.273 -38.086 1.00 95.38 898 PHE A C 1
ATOM 6786 O O . PHE A 1 898 ? 28.711 -3.320 -38.523 1.00 95.38 898 PHE A O 1
ATOM 6793 N N . ASP A 1 899 ? 29.295 -1.980 -36.790 1.00 95.25 899 ASP A N 1
ATOM 6794 C CA . ASP A 1 899 ? 28.594 -2.659 -35.699 1.00 95.25 899 ASP A CA 1
ATOM 6795 C C . ASP A 1 899 ? 27.359 -1.850 -35.279 1.00 95.25 899 ASP A C 1
ATOM 6797 O O . ASP A 1 899 ? 27.412 -0.618 -35.191 1.00 95.25 899 ASP A O 1
ATOM 6801 N N . LEU A 1 900 ? 26.285 -2.551 -34.916 1.00 96.38 900 LEU A N 1
ATOM 6802 C CA . LEU A 1 900 ? 25.092 -2.015 -34.265 1.00 96.38 900 LEU A CA 1
ATOM 6803 C C . LEU A 1 900 ? 24.714 -2.913 -33.083 1.00 96.38 900 LEU A C 1
ATOM 6805 O O . LEU A 1 900 ? 24.690 -4.132 -33.225 1.00 96.38 900 LEU A O 1
ATOM 6809 N N . ARG A 1 901 ? 24.377 -2.344 -31.923 1.00 95.88 901 ARG A N 1
ATOM 6810 C CA . ARG A 1 901 ? 23.763 -3.099 -30.813 1.00 95.88 901 ARG A CA 1
ATOM 6811 C C . ARG A 1 901 ? 22.586 -2.323 -30.249 1.00 95.88 901 ARG A C 1
ATOM 6813 O O . ARG A 1 901 ? 22.670 -1.102 -30.148 1.00 95.88 901 ARG A O 1
ATOM 6820 N N . VAL A 1 902 ? 21.499 -2.998 -29.901 1.00 97.12 902 VAL A N 1
ATOM 6821 C CA . VAL A 1 902 ? 20.236 -2.379 -29.467 1.00 97.12 902 VAL A CA 1
ATOM 6822 C C . VAL A 1 902 ? 19.698 -3.113 -28.249 1.00 97.12 902 VAL A C 1
ATOM 6824 O O . VAL A 1 902 ? 19.673 -4.339 -28.237 1.00 97.12 902 VAL A O 1
ATOM 6827 N N . TYR A 1 903 ? 19.280 -2.362 -27.231 1.00 97.12 903 TYR A N 1
ATOM 6828 C CA . TYR A 1 903 ? 18.895 -2.882 -25.922 1.00 97.12 903 TYR A CA 1
ATOM 6829 C C . TYR A 1 903 ? 17.422 -2.544 -25.689 1.00 97.12 903 TYR A C 1
ATOM 6831 O O . TYR A 1 903 ? 17.065 -1.370 -25.554 1.00 97.12 903 TYR A O 1
ATOM 6839 N N . GLY A 1 904 ? 16.578 -3.575 -25.701 1.00 96.75 904 GLY A N 1
ATOM 6840 C CA . GLY A 1 904 ? 15.141 -3.483 -25.470 1.00 96.75 904 GLY A CA 1
ATOM 6841 C C . GLY A 1 904 ? 14.777 -3.980 -24.074 1.00 96.75 904 GLY A C 1
ATOM 6842 O O . GLY A 1 904 ? 15.222 -5.056 -23.676 1.00 96.75 904 GLY A O 1
ATOM 6843 N N . VAL A 1 905 ? 13.958 -3.219 -23.346 1.00 96.50 905 VAL A N 1
ATOM 6844 C CA . VAL A 1 905 ? 13.317 -3.666 -22.096 1.00 96.50 905 VAL A CA 1
ATOM 6845 C C . VAL A 1 905 ? 11.856 -4.030 -22.361 1.00 96.50 905 VAL A C 1
ATOM 6847 O O . VAL A 1 905 ? 11.139 -3.268 -23.010 1.00 96.50 905 VAL A O 1
ATOM 6850 N N . ALA A 1 906 ? 11.426 -5.188 -21.869 1.00 94.69 906 ALA A N 1
ATOM 6851 C CA . ALA A 1 906 ? 10.025 -5.596 -21.827 1.00 94.69 906 ALA A CA 1
ATOM 6852 C C . ALA A 1 906 ? 9.439 -5.338 -20.430 1.00 94.69 906 ALA A C 1
ATOM 6854 O O . ALA A 1 906 ? 10.165 -5.362 -19.431 1.00 94.69 906 ALA A O 1
ATOM 6855 N N . THR A 1 907 ? 8.131 -5.096 -20.365 1.00 92.38 907 THR A N 1
ATOM 6856 C CA . THR A 1 907 ? 7.385 -4.827 -19.123 1.00 92.38 907 THR A CA 1
ATOM 6857 C C . THR A 1 907 ? 6.224 -5.802 -18.942 1.00 92.38 907 THR A C 1
ATOM 6859 O O . THR A 1 907 ? 5.938 -6.619 -19.820 1.00 92.38 907 THR A O 1
ATOM 6862 N N . ASP A 1 908 ? 5.579 -5.767 -17.777 1.00 82.94 908 ASP A N 1
ATOM 6863 C CA . ASP A 1 908 ? 4.455 -6.647 -17.450 1.00 82.94 908 ASP A CA 1
ATOM 6864 C C . ASP A 1 908 ? 3.207 -6.317 -18.304 1.00 82.94 908 ASP A C 1
ATOM 6866 O O . ASP A 1 908 ? 2.778 -5.157 -18.318 1.00 82.94 908 ASP A O 1
ATOM 6870 N N . PRO A 1 909 ? 2.590 -7.286 -19.017 1.00 79.94 909 PRO A N 1
ATOM 6871 C CA . PRO A 1 909 ? 1.326 -7.061 -19.719 1.00 79.94 909 PRO A CA 1
ATOM 6872 C C . PRO A 1 909 ? 0.177 -6.614 -18.802 1.00 79.94 909 PRO A C 1
ATOM 6874 O O . PRO A 1 909 ? -0.686 -5.875 -19.272 1.00 79.94 909 PRO A O 1
ATOM 6877 N N . ALA A 1 910 ? 0.179 -6.970 -17.513 1.00 72.44 910 ALA A N 1
ATOM 6878 C CA . ALA A 1 910 ? -0.808 -6.497 -16.539 1.00 72.44 910 ALA A CA 1
ATOM 6879 C C . ALA A 1 910 ? -0.683 -4.992 -16.219 1.00 72.44 910 ALA A C 1
ATOM 6881 O O . ALA A 1 910 ? -1.580 -4.418 -15.606 1.00 72.44 910 ALA A O 1
ATOM 6882 N N . GLN A 1 911 ? 0.404 -4.336 -16.647 1.00 79.25 911 GLN A N 1
ATOM 6883 C CA . GLN A 1 911 ? 0.630 -2.895 -16.479 1.00 79.25 911 GLN A CA 1
ATOM 6884 C C . GLN A 1 911 ? 0.732 -2.143 -17.819 1.00 79.25 911 GLN A C 1
ATOM 6886 O O . GLN A 1 911 ? 1.307 -1.053 -17.872 1.00 79.25 911 GLN A O 1
ATOM 6891 N N . ALA A 1 912 ? 0.181 -2.694 -18.908 1.00 84.50 912 ALA A N 1
ATOM 6892 C CA . ALA A 1 912 ? 0.312 -2.132 -20.257 1.00 84.50 912 ALA A CA 1
ATOM 6893 C C . ALA A 1 912 ? -0.143 -0.659 -20.380 1.00 84.50 912 ALA A C 1
ATOM 6895 O O . ALA A 1 912 ? 0.480 0.098 -21.125 1.00 84.50 912 ALA A O 1
ATOM 6896 N N . ASP A 1 913 ? -1.160 -0.235 -19.617 1.00 82.81 913 ASP A N 1
ATOM 6897 C CA . ASP A 1 913 ? -1.651 1.156 -19.581 1.00 82.81 913 ASP A CA 1
ATOM 6898 C C . ASP A 1 913 ? -0.598 2.152 -19.061 1.00 82.81 913 ASP A C 1
ATOM 6900 O O . ASP A 1 913 ? -0.535 3.302 -19.496 1.00 82.81 913 ASP A O 1
ATOM 6904 N N . LEU A 1 914 ? 0.235 1.717 -18.110 1.00 87.19 914 LEU A N 1
ATOM 6905 C CA . LEU A 1 914 ? 1.324 2.509 -17.531 1.00 87.19 914 LEU A CA 1
ATOM 6906 C C . LEU A 1 914 ? 2.605 2.384 -18.364 1.00 87.19 914 LEU A C 1
ATOM 6908 O O . LEU A 1 914 ? 3.315 3.375 -18.565 1.00 87.19 914 LEU A O 1
ATOM 6912 N N . TYR A 1 915 ? 2.888 1.172 -18.846 1.00 92.75 915 TYR A N 1
ATOM 6913 C CA . TYR A 1 915 ? 4.138 0.782 -19.490 1.00 92.75 915 TYR A CA 1
ATOM 6914 C C . TYR A 1 915 ? 3.858 -0.091 -20.731 1.00 92.75 915 TYR A C 1
ATOM 6916 O O . TYR A 1 915 ? 3.861 -1.324 -20.633 1.00 92.75 915 TYR A O 1
ATOM 6924 N N . PRO A 1 916 ? 3.645 0.512 -21.916 1.00 93.75 916 PRO A N 1
ATOM 6925 C CA . PRO A 1 916 ? 3.141 -0.174 -23.115 1.00 93.75 916 PRO A CA 1
ATOM 6926 C C . PRO A 1 916 ? 4.208 -1.002 -23.867 1.00 93.75 916 PRO A C 1
ATOM 6928 O O . PRO A 1 916 ? 4.248 -1.017 -25.097 1.00 93.75 916 PRO A O 1
ATOM 6931 N N . PHE A 1 917 ? 5.096 -1.693 -23.143 1.00 94.69 917 PHE A N 1
ATOM 6932 C CA . PHE A 1 917 ? 6.293 -2.363 -23.679 1.00 94.69 917 PHE A CA 1
ATOM 6933 C C . PHE A 1 917 ? 6.299 -3.887 -23.489 1.00 94.69 917 PHE A C 1
ATOM 6935 O O . PHE A 1 917 ? 7.312 -4.546 -23.720 1.00 94.69 917 PHE A O 1
ATOM 6942 N N . SER A 1 918 ? 5.159 -4.466 -23.112 1.00 89.06 918 SER A N 1
ATOM 6943 C CA . SER A 1 918 ? 4.959 -5.915 -22.974 1.00 89.06 918 SER A CA 1
ATOM 6944 C C . SER A 1 918 ? 4.933 -6.668 -24.312 1.00 89.06 918 SER A C 1
ATOM 6946 O O . SER A 1 918 ? 5.272 -7.847 -24.362 1.00 89.06 918 SER A O 1
ATOM 6948 N N . THR A 1 919 ? 4.561 -5.997 -25.410 1.00 86.81 919 THR A N 1
ATOM 6949 C CA . THR A 1 919 ? 4.499 -6.584 -26.767 1.00 86.81 919 THR A CA 1
ATOM 6950 C C . THR A 1 919 ? 5.616 -6.104 -27.694 1.00 86.81 919 THR A C 1
ATOM 6952 O O . THR A 1 919 ? 6.057 -6.852 -28.564 1.00 86.81 919 THR A O 1
ATOM 6955 N N . THR A 1 920 ? 6.084 -4.864 -27.522 1.00 90.44 920 THR A N 1
ATOM 6956 C CA . THR A 1 920 ? 7.199 -4.269 -28.275 1.00 90.44 920 THR A CA 1
ATOM 6957 C C . THR A 1 920 ? 8.183 -3.646 -27.281 1.00 90.44 920 THR A C 1
ATOM 6959 O O . THR A 1 920 ? 7.849 -2.618 -26.689 1.00 90.44 920 THR A O 1
ATOM 6962 N N . PRO A 1 921 ? 9.378 -4.232 -27.077 1.00 94.75 921 PRO A N 1
ATOM 6963 C CA . PRO A 1 921 ? 10.330 -3.745 -26.082 1.00 94.75 921 PRO A CA 1
ATOM 6964 C C . PRO A 1 921 ? 10.772 -2.293 -26.313 1.00 94.75 921 PRO A C 1
ATOM 6966 O O . PRO A 1 921 ? 11.099 -1.892 -27.435 1.00 94.75 921 PRO A O 1
ATOM 6969 N N . PHE A 1 922 ? 10.860 -1.509 -25.237 1.00 96.69 922 PHE A N 1
ATOM 6970 C CA . PHE A 1 922 ? 11.344 -0.133 -25.301 1.00 96.69 922 PHE A CA 1
ATOM 6971 C C . PHE A 1 922 ? 12.857 -0.096 -25.532 1.00 96.69 922 PHE A C 1
ATOM 6973 O O . PHE A 1 922 ? 13.642 -0.568 -24.704 1.00 96.69 922 PHE A O 1
ATOM 6980 N N . VAL A 1 923 ? 13.279 0.507 -26.645 1.00 97.50 923 VAL A N 1
ATOM 6981 C CA . VAL A 1 923 ? 14.697 0.700 -26.972 1.00 97.50 923 VAL A CA 1
ATOM 6982 C C . VAL A 1 923 ? 15.268 1.865 -26.160 1.00 97.50 923 VAL A C 1
ATOM 6984 O O . VAL A 1 923 ? 15.215 3.028 -26.568 1.00 97.50 923 VAL A O 1
ATOM 6987 N N . TYR A 1 924 ? 15.837 1.548 -24.997 1.00 96.75 924 TYR A N 1
ATOM 6988 C CA . TYR A 1 924 ? 16.392 2.549 -24.083 1.00 96.75 924 TYR A CA 1
ATOM 6989 C C . TYR A 1 924 ? 17.837 2.956 -24.435 1.00 96.75 924 TYR A C 1
ATOM 6991 O O . TYR A 1 924 ? 18.260 4.078 -24.135 1.00 96.75 924 TYR A O 1
ATOM 6999 N N . ARG A 1 925 ? 18.594 2.071 -25.102 1.00 95.50 925 ARG A N 1
ATOM 7000 C CA . ARG A 1 925 ? 20.017 2.250 -25.449 1.00 95.50 925 ARG A CA 1
ATOM 7001 C C . ARG A 1 925 ? 20.362 1.597 -26.790 1.00 95.50 925 ARG A C 1
ATOM 7003 O O . ARG A 1 925 ? 19.789 0.572 -27.161 1.00 95.50 925 ARG A O 1
ATOM 7010 N N . ALA A 1 926 ? 21.351 2.157 -27.483 1.00 95.94 926 ALA A N 1
ATOM 7011 C CA . ALA A 1 926 ? 22.021 1.524 -28.616 1.00 95.94 926 ALA A CA 1
ATOM 7012 C C . ALA A 1 926 ? 23.536 1.813 -28.627 1.00 95.94 926 ALA A C 1
ATOM 7014 O O . ALA A 1 926 ? 24.025 2.703 -27.933 1.00 95.94 926 ALA A O 1
ATOM 7015 N N . TYR A 1 927 ? 24.272 1.067 -29.441 1.00 94.44 927 TYR A N 1
ATOM 7016 C CA . TYR A 1 927 ? 25.691 1.231 -29.759 1.00 94.44 927 TYR A CA 1
ATOM 7017 C C . TYR A 1 927 ? 25.829 1.247 -31.280 1.00 94.44 927 TYR A C 1
ATOM 7019 O O . TYR A 1 927 ? 25.237 0.390 -31.935 1.00 94.44 927 TYR A O 1
ATOM 7027 N N . ILE A 1 928 ? 26.614 2.163 -31.844 1.00 94.81 928 ILE A N 1
ATOM 7028 C CA . ILE A 1 928 ? 26.953 2.155 -33.274 1.00 94.81 928 ILE A CA 1
ATOM 7029 C C . ILE A 1 928 ? 28.430 2.500 -33.485 1.00 94.81 928 ILE A C 1
ATOM 7031 O O . ILE A 1 928 ? 28.942 3.438 -32.875 1.00 94.81 928 ILE A O 1
ATOM 7035 N N . GLY A 1 929 ? 29.128 1.759 -34.344 1.00 94.56 929 GLY A N 1
ATOM 7036 C CA . GLY A 1 929 ? 30.537 2.013 -34.662 1.00 94.56 929 GLY A CA 1
ATOM 7037 C C . GLY A 1 929 ? 30.861 1.676 -36.111 1.00 94.56 929 GLY A C 1
ATOM 7038 O O . GLY A 1 929 ? 30.632 0.549 -36.538 1.00 94.56 929 GLY A O 1
ATOM 7039 N N . PHE A 1 930 ? 31.385 2.643 -36.865 1.00 94.56 930 PHE A N 1
ATOM 7040 C CA . PHE A 1 930 ? 31.743 2.472 -38.275 1.00 94.56 930 PHE A CA 1
ATOM 7041 C C . PHE A 1 930 ? 33.207 2.053 -38.417 1.00 94.56 930 PHE A C 1
ATOM 7043 O O . PHE A 1 930 ? 34.113 2.791 -38.038 1.00 94.56 930 PHE A O 1
ATOM 7050 N N . HIS A 1 931 ? 33.448 0.886 -39.014 1.00 92.88 931 HIS A N 1
ATOM 7051 C CA . HIS A 1 931 ? 34.787 0.293 -39.143 1.00 92.88 931 HIS A CA 1
ATOM 7052 C C . HIS A 1 931 ? 35.608 0.891 -40.294 1.00 92.88 931 HIS A C 1
ATOM 7054 O O . HIS A 1 931 ? 36.818 0.677 -40.375 1.00 92.88 931 HIS A O 1
ATOM 7060 N N . ARG A 1 932 ? 34.959 1.616 -41.217 1.00 90.19 932 ARG A N 1
ATOM 7061 C CA . ARG A 1 932 ? 35.599 2.273 -42.367 1.00 90.19 932 ARG A CA 1
ATOM 7062 C C . ARG A 1 932 ? 34.808 3.485 -42.859 1.00 90.19 932 ARG A C 1
ATOM 7064 O O . ARG A 1 932 ? 33.590 3.553 -42.699 1.00 90.19 932 ARG A O 1
ATOM 7071 N N . ALA A 1 933 ? 35.498 4.407 -43.526 1.00 88.00 933 ALA A N 1
ATOM 7072 C CA . ALA A 1 933 ? 34.860 5.468 -44.298 1.00 88.00 933 ALA A CA 1
ATOM 7073 C C . ALA A 1 933 ? 34.229 4.891 -45.578 1.00 88.00 933 ALA A C 1
ATOM 7075 O O . ALA A 1 933 ? 34.739 3.917 -46.138 1.00 88.00 933 ALA A O 1
ATOM 7076 N N . GLU A 1 934 ? 33.150 5.508 -46.058 1.00 91.50 934 GLU A N 1
ATOM 7077 C CA . GLU A 1 934 ? 32.420 5.075 -47.255 1.00 91.50 934 GLU A CA 1
ATOM 7078 C C . GLU A 1 934 ? 32.140 6.262 -48.186 1.00 91.50 934 GLU A C 1
ATOM 7080 O O . GLU A 1 934 ? 32.061 7.416 -47.752 1.00 91.50 934 GLU A O 1
ATOM 7085 N N . SER A 1 935 ? 32.057 6.013 -49.494 1.00 89.44 935 SER A N 1
ATOM 7086 C CA . SER A 1 935 ? 32.071 7.104 -50.474 1.00 89.44 935 SER A CA 1
ATOM 7087 C C . SER A 1 935 ? 30.808 7.967 -50.393 1.00 89.44 935 SER A C 1
ATOM 7089 O O . SER A 1 935 ? 29.696 7.491 -50.612 1.00 89.44 935 SER A O 1
ATOM 7091 N N . GLY A 1 936 ? 30.981 9.257 -50.093 1.00 87.94 936 GLY A N 1
ATOM 7092 C CA . GLY A 1 936 ? 29.868 10.196 -49.948 1.00 87.94 936 GLY A CA 1
ATOM 7093 C C . GLY A 1 936 ? 29.150 10.145 -48.594 1.00 87.94 936 GLY A C 1
ATOM 7094 O O . GLY A 1 936 ? 28.038 10.665 -48.510 1.00 87.94 936 GLY A O 1
ATOM 7095 N N . TRP A 1 937 ? 29.768 9.571 -47.556 1.00 92.69 937 TRP A N 1
ATOM 7096 C CA . TRP A 1 937 ? 29.286 9.589 -46.168 1.00 92.69 937 TRP A CA 1
ATOM 7097 C C . TRP A 1 937 ? 30.326 10.222 -45.237 1.00 92.69 937 TRP A C 1
ATOM 7099 O O . TRP A 1 937 ? 31.521 9.959 -45.365 1.00 92.69 937 TRP A O 1
ATOM 7109 N N . GLY A 1 938 ? 29.878 11.084 -44.323 1.00 89.62 938 GLY A N 1
ATOM 7110 C CA . GLY A 1 938 ? 30.736 11.841 -43.405 1.00 89.62 938 GLY A CA 1
ATOM 7111 C C . GLY A 1 938 ? 30.906 11.234 -42.010 1.00 89.62 938 GLY A C 1
ATOM 7112 O O . GLY A 1 938 ? 31.286 11.968 -41.100 1.00 89.62 938 GLY A O 1
ATOM 7113 N N . TRP A 1 939 ? 30.579 9.953 -41.808 1.00 91.38 939 TRP A N 1
ATOM 7114 C CA . TRP A 1 939 ? 30.535 9.365 -40.4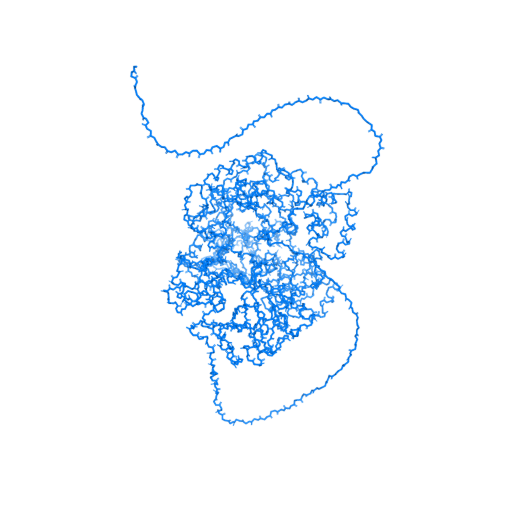68 1.00 91.38 939 TRP A CA 1
ATOM 7115 C C . TRP A 1 939 ? 31.917 9.226 -39.801 1.00 91.38 939 TRP A C 1
ATOM 7117 O O . TRP A 1 939 ? 32.911 8.931 -40.473 1.00 91.38 939 TRP A O 1
ATOM 7127 N N . PRO A 1 940 ? 31.995 9.392 -38.468 1.00 86.62 940 PRO A N 1
ATOM 7128 C CA . PRO A 1 940 ? 33.213 9.143 -37.701 1.00 86.62 940 PRO A CA 1
ATOM 7129 C C . PRO A 1 940 ? 33.559 7.647 -37.621 1.00 86.62 940 PRO A C 1
ATOM 7131 O O . PRO A 1 940 ? 32.698 6.812 -37.347 1.00 86.62 940 PRO A O 1
ATOM 7134 N N . THR A 1 941 ? 34.843 7.325 -37.805 1.00 87.19 941 THR A N 1
ATOM 7135 C CA . THR A 1 941 ? 35.392 5.952 -37.758 1.00 87.19 941 THR A CA 1
ATOM 7136 C C . THR A 1 941 ? 36.320 5.684 -36.574 1.00 87.19 941 THR A C 1
ATOM 7138 O O . THR A 1 941 ? 36.739 4.551 -36.362 1.00 87.19 941 THR A O 1
ATOM 7141 N N . ASP A 1 942 ? 36.702 6.722 -35.830 1.00 77.00 942 ASP A N 1
ATOM 7142 C CA . ASP A 1 942 ? 37.811 6.633 -34.870 1.00 77.00 942 ASP A CA 1
ATOM 7143 C C . ASP A 1 942 ? 37.402 5.969 -33.544 1.00 77.00 942 ASP A C 1
ATOM 7145 O O . ASP A 1 942 ? 38.236 5.372 -32.865 1.00 77.00 942 ASP A O 1
ATOM 7149 N N . PHE A 1 943 ? 36.117 6.063 -33.182 1.00 72.81 943 PHE A N 1
ATOM 7150 C CA . PHE A 1 943 ? 35.530 5.491 -31.969 1.00 72.81 943 PHE A CA 1
ATOM 7151 C C . PHE A 1 943 ? 34.061 5.097 -32.206 1.00 72.81 943 PHE A C 1
ATOM 7153 O O . PHE A 1 943 ? 33.395 5.722 -33.031 1.00 72.81 943 PHE A O 1
ATOM 7160 N N . PRO A 1 944 ? 33.525 4.099 -31.479 1.00 82.50 944 PRO A N 1
ATOM 7161 C CA . PRO A 1 944 ? 32.096 3.805 -31.455 1.00 82.50 944 PRO A CA 1
ATOM 7162 C C . PRO A 1 944 ? 31.330 4.747 -30.513 1.00 82.50 944 PRO A C 1
ATOM 7164 O O . PRO A 1 944 ? 31.895 5.318 -29.577 1.00 82.50 944 PRO A O 1
ATOM 7167 N N . TYR A 1 945 ? 30.018 4.851 -30.718 1.00 89.88 945 TYR A N 1
ATOM 7168 C CA . TYR A 1 945 ? 29.124 5.755 -29.998 1.00 89.88 945 TYR A CA 1
ATOM 7169 C C . TYR A 1 945 ? 28.040 4.995 -29.243 1.00 89.88 945 TYR A C 1
ATOM 7171 O O . TYR A 1 945 ? 27.269 4.231 -29.824 1.00 89.88 945 TYR A O 1
ATOM 7179 N N . TRP A 1 946 ? 27.956 5.263 -27.940 1.00 92.12 946 TRP A N 1
ATOM 7180 C CA . TRP A 1 946 ? 26.821 4.883 -27.110 1.00 92.12 946 TRP A CA 1
ATOM 7181 C C . TRP A 1 946 ? 25.706 5.919 -27.249 1.00 92.12 946 TRP A C 1
ATOM 7183 O O . TRP A 1 946 ? 25.928 7.115 -27.065 1.00 92.12 946 TRP A O 1
ATOM 7193 N N . LEU A 1 947 ? 24.508 5.438 -27.561 1.00 94.88 947 LEU A N 1
ATOM 7194 C CA . LEU A 1 947 ? 23.292 6.214 -27.768 1.00 94.88 947 LEU A CA 1
ATOM 7195 C C . LEU A 1 947 ? 22.248 5.799 -26.725 1.00 94.88 947 LEU A C 1
ATOM 7197 O O . LEU A 1 947 ? 22.171 4.638 -26.328 1.00 94.88 947 LEU A O 1
ATOM 7201 N N . THR A 1 948 ? 21.421 6.742 -26.299 1.00 96.12 948 THR A N 1
ATOM 7202 C CA . THR A 1 948 ? 20.359 6.550 -25.293 1.00 96.12 948 THR A CA 1
ATOM 7203 C C . THR A 1 948 ? 19.027 7.053 -25.840 1.00 96.12 948 THR A C 1
ATOM 7205 O O . THR A 1 948 ? 19.041 7.798 -26.815 1.00 96.12 948 THR A O 1
ATOM 7208 N N . HIS A 1 949 ? 17.877 6.702 -25.254 1.00 95.12 949 HIS A N 1
ATOM 7209 C CA . HIS A 1 949 ? 16.572 7.004 -25.869 1.00 95.12 949 HIS A CA 1
ATOM 7210 C C . HIS A 1 949 ? 16.336 8.467 -26.338 1.00 95.12 949 HIS A C 1
ATOM 7212 O O . HIS A 1 949 ? 15.703 8.634 -27.380 1.00 95.12 949 HIS A O 1
ATOM 7218 N N . PRO A 1 950 ? 16.870 9.539 -25.700 1.00 95.44 950 PRO A N 1
ATOM 7219 C CA . PRO A 1 950 ? 16.762 10.917 -26.215 1.00 95.44 950 PRO A CA 1
ATOM 7220 C C . PRO A 1 950 ? 17.531 11.179 -27.526 1.00 95.44 950 PRO A C 1
ATOM 7222 O O . PRO A 1 950 ? 17.424 12.252 -28.120 1.00 95.44 950 PRO A O 1
ATOM 7225 N N . SER A 1 951 ? 18.335 10.215 -27.974 1.00 95.81 951 SER A N 1
ATOM 7226 C CA . SER A 1 951 ? 19.072 10.226 -29.242 1.00 95.81 951 SER A CA 1
ATOM 7227 C C . SER A 1 951 ? 18.189 9.898 -30.446 1.00 95.81 951 SER A C 1
ATOM 7229 O O . SER A 1 951 ? 18.612 10.134 -31.579 1.00 95.81 951 SER A O 1
ATOM 7231 N N . PHE A 1 952 ? 16.993 9.347 -30.221 1.00 95.81 952 PHE A N 1
ATOM 7232 C CA . PHE A 1 952 ? 16.114 8.831 -31.266 1.00 95.81 952 PHE A CA 1
ATOM 7233 C C . PHE A 1 952 ? 14.862 9.701 -31.435 1.00 95.81 952 PHE A C 1
ATOM 7235 O O . PHE A 1 952 ? 14.317 10.229 -30.469 1.00 95.81 952 PHE A O 1
ATOM 7242 N N . THR A 1 953 ? 14.388 9.825 -32.673 1.00 95.50 953 THR A N 1
ATOM 7243 C CA . THR A 1 953 ? 13.033 10.307 -33.002 1.00 95.50 953 THR A CA 1
ATOM 7244 C C . THR A 1 953 ? 12.037 9.152 -33.082 1.00 95.50 953 THR A C 1
ATOM 7246 O O . THR A 1 953 ? 10.865 9.327 -32.770 1.00 95.50 953 THR A O 1
ATOM 7249 N N . SER A 1 954 ? 12.509 7.958 -33.447 1.00 95.19 954 SER A N 1
ATOM 7250 C CA . SER A 1 954 ? 11.822 6.683 -33.232 1.00 95.19 954 SER A CA 1
ATOM 7251 C C . SER A 1 954 ? 12.857 5.563 -33.116 1.00 95.19 954 SER A C 1
ATOM 7253 O O . SER A 1 954 ? 13.925 5.633 -33.727 1.00 95.19 954 SER A O 1
ATOM 7255 N N . ALA A 1 955 ? 12.565 4.544 -32.315 1.00 96.56 955 ALA A N 1
ATOM 7256 C CA . ALA A 1 955 ? 13.416 3.374 -32.149 1.00 96.56 955 ALA A CA 1
ATOM 7257 C C . ALA A 1 955 ? 12.547 2.136 -31.922 1.00 96.56 955 ALA A C 1
ATOM 7259 O O . ALA A 1 955 ? 11.513 2.218 -31.261 1.00 96.56 955 ALA A O 1
ATOM 7260 N N . SER A 1 956 ? 12.951 1.004 -32.492 1.00 95.00 956 SER A N 1
ATOM 7261 C CA . SER A 1 956 ? 12.181 -0.240 -32.459 1.00 95.00 956 SER A CA 1
ATOM 7262 C C . SER A 1 956 ? 13.088 -1.467 -32.542 1.00 95.00 956 SER A C 1
ATOM 7264 O O . SER A 1 956 ? 14.081 -1.471 -33.277 1.00 95.00 956 SER A O 1
ATOM 7266 N N . LEU A 1 957 ? 12.707 -2.498 -31.790 1.00 94.19 957 LEU A N 1
ATOM 7267 C CA . LEU A 1 957 ? 13.215 -3.864 -31.857 1.00 94.19 957 LEU A CA 1
ATOM 7268 C C . LEU A 1 957 ? 11.981 -4.770 -31.956 1.00 94.19 957 LEU A C 1
ATOM 7270 O O . LEU A 1 957 ? 11.219 -4.884 -30.999 1.00 94.19 957 LEU A O 1
ATOM 7274 N N . ALA A 1 958 ? 11.740 -5.333 -33.136 1.00 91.44 958 ALA A N 1
ATOM 7275 C CA . ALA A 1 958 ? 10.593 -6.190 -33.408 1.00 91.44 958 ALA A CA 1
ATOM 7276 C C . ALA A 1 958 ? 10.872 -7.652 -33.014 1.00 91.44 958 ALA A C 1
ATOM 7278 O O . ALA A 1 958 ? 12.024 -8.072 -32.901 1.00 91.44 958 ALA A O 1
ATOM 7279 N N . ALA A 1 959 ? 9.809 -8.439 -32.825 1.00 86.81 959 ALA A N 1
ATOM 7280 C CA . ALA A 1 959 ? 9.890 -9.826 -32.351 1.00 86.81 959 ALA A CA 1
ATOM 7281 C C . ALA A 1 959 ? 10.556 -10.812 -33.340 1.00 86.81 959 ALA A C 1
ATOM 7283 O O . ALA A 1 959 ? 10.932 -11.912 -32.947 1.00 86.81 959 ALA A O 1
ATOM 7284 N N . ASP A 1 960 ? 10.731 -10.431 -34.609 1.00 89.75 960 ASP A N 1
ATOM 7285 C CA . ASP A 1 960 ? 11.542 -11.158 -35.599 1.00 89.75 960 ASP A CA 1
ATOM 7286 C C . ASP A 1 960 ? 13.045 -10.813 -35.513 1.00 89.75 960 ASP A C 1
ATOM 7288 O O . ASP A 1 960 ? 13.863 -11.381 -36.236 1.00 89.75 960 ASP A O 1
ATOM 7292 N N . GLY A 1 961 ? 13.421 -9.858 -34.657 1.00 89.62 961 GLY A N 1
ATOM 7293 C CA . GLY A 1 961 ? 14.763 -9.292 -34.590 1.00 89.62 961 GLY A CA 1
ATOM 7294 C C . GLY A 1 961 ? 15.039 -8.212 -35.645 1.00 89.62 961 GLY A C 1
ATOM 7295 O O . GLY A 1 961 ? 16.198 -7.836 -35.842 1.00 89.62 961 GLY A O 1
ATOM 7296 N N . SER A 1 962 ? 14.025 -7.686 -36.336 1.00 94.94 962 SER A N 1
ATOM 7297 C CA . SER A 1 962 ? 14.197 -6.477 -37.144 1.00 94.94 962 SER A CA 1
ATOM 7298 C C . SER A 1 962 ? 14.336 -5.244 -36.240 1.00 94.94 962 SER A C 1
ATOM 7300 O O . SER A 1 962 ? 13.584 -5.042 -35.288 1.00 94.94 962 SER A O 1
ATOM 7302 N N . VAL A 1 963 ? 15.316 -4.402 -36.546 1.00 96.94 963 VAL A N 1
ATOM 7303 C CA . VAL A 1 963 ? 15.685 -3.184 -35.819 1.00 96.94 963 VAL A CA 1
ATOM 7304 C C . VAL A 1 963 ? 15.483 -1.982 -36.729 1.00 96.94 963 VAL A C 1
ATOM 7306 O O . VAL A 1 963 ? 15.929 -1.990 -37.877 1.00 96.94 963 VAL A O 1
ATOM 7309 N N . SER A 1 964 ? 14.886 -0.910 -36.212 1.00 97.19 964 SER A N 1
ATOM 7310 C CA . SER A 1 964 ? 14.868 0.379 -36.910 1.00 97.19 964 SER A CA 1
ATOM 7311 C C . SER A 1 964 ? 15.040 1.538 -35.936 1.00 97.19 964 SER A C 1
ATOM 7313 O O . SER A 1 964 ? 14.285 1.657 -34.968 1.00 97.19 964 SER A O 1
ATOM 7315 N N . LEU A 1 965 ? 16.036 2.384 -36.205 1.00 98.19 965 LEU A N 1
ATOM 7316 C CA . LEU A 1 965 ? 16.397 3.573 -35.436 1.00 98.19 965 LEU A CA 1
ATOM 7317 C C . LEU A 1 965 ? 16.382 4.797 -36.360 1.00 98.19 965 LEU A C 1
ATOM 7319 O O . LEU A 1 965 ? 17.094 4.823 -37.364 1.00 98.19 965 LEU A O 1
ATOM 7323 N N . ALA A 1 966 ? 15.632 5.834 -35.999 1.00 97.81 966 ALA A N 1
ATOM 7324 C CA . ALA A 1 966 ? 15.733 7.165 -36.589 1.00 97.81 966 ALA A CA 1
ATOM 7325 C C . ALA A 1 966 ? 16.298 8.130 -35.543 1.00 97.81 966 ALA A C 1
ATOM 7327 O O . ALA A 1 966 ? 15.843 8.154 -34.398 1.00 97.81 966 ALA A O 1
ATOM 7328 N N . PHE A 1 967 ? 17.305 8.915 -35.911 1.00 97.38 967 PHE A N 1
ATOM 7329 C CA . PHE A 1 967 ? 18.067 9.732 -34.971 1.00 97.38 967 PHE A CA 1
ATOM 7330 C C . PHE A 1 967 ? 17.467 11.137 -34.793 1.00 97.38 967 PHE A C 1
ATOM 7332 O O . PHE A 1 967 ? 16.643 11.607 -35.582 1.00 97.38 967 PHE A O 1
ATOM 7339 N N . SER A 1 968 ? 17.864 11.828 -33.724 1.00 95.31 968 SER A N 1
ATOM 7340 C CA . SER A 1 968 ? 17.575 13.253 -33.527 1.00 95.31 968 SER A CA 1
ATOM 7341 C C . SER A 1 968 ? 18.406 14.111 -34.486 1.00 95.31 968 SER A C 1
ATOM 7343 O O . SER A 1 968 ? 19.499 13.720 -34.894 1.00 95.31 968 SER A O 1
ATOM 7345 N N . SER A 1 969 ? 17.924 15.295 -34.871 1.00 92.69 969 SER A N 1
ATOM 7346 C CA . SER A 1 969 ? 18.565 16.131 -35.907 1.00 92.69 969 SER A CA 1
ATOM 7347 C C . SER A 1 969 ? 20.016 16.530 -35.585 1.00 92.69 969 SER A C 1
ATOM 7349 O O . SER A 1 969 ? 20.853 16.617 -36.489 1.00 92.69 969 SER A O 1
ATOM 7351 N N . GLY A 1 970 ? 20.331 16.717 -34.298 1.00 91.62 970 GLY A N 1
ATOM 7352 C CA . GLY A 1 970 ? 21.694 16.941 -33.813 1.00 91.62 970 GLY A CA 1
ATOM 7353 C C . GLY A 1 970 ? 22.589 15.717 -34.011 1.00 91.62 970 GLY A C 1
ATOM 7354 O O . GLY A 1 970 ? 23.645 15.830 -34.634 1.00 91.62 970 GLY A O 1
ATOM 7355 N N . LEU A 1 971 ? 22.142 14.536 -33.567 1.00 92.94 971 LEU A N 1
ATOM 7356 C CA . LEU A 1 971 ? 22.892 13.291 -33.754 1.00 92.94 971 LEU A CA 1
ATOM 7357 C C . LEU A 1 971 ? 23.030 12.923 -35.236 1.00 92.94 971 LEU A C 1
ATOM 7359 O O . LEU A 1 971 ? 24.105 12.526 -35.670 1.00 92.94 971 LEU A O 1
ATOM 7363 N N . SER A 1 972 ? 21.980 13.137 -36.028 1.00 94.62 972 SER A N 1
ATOM 7364 C CA . SER A 1 972 ? 21.988 12.855 -37.467 1.00 94.62 972 SER A CA 1
ATOM 7365 C C . SER A 1 972 ? 23.017 13.702 -38.214 1.00 94.62 972 SER A C 1
ATOM 7367 O O . SER A 1 972 ? 23.609 13.276 -39.202 1.00 94.62 972 SER A O 1
ATOM 7369 N N . THR A 1 973 ? 23.262 14.917 -37.718 1.00 92.94 973 THR A N 1
ATOM 7370 C CA . THR A 1 973 ? 24.295 15.820 -38.236 1.00 92.94 973 THR A CA 1
ATOM 7371 C C . THR A 1 973 ? 25.698 15.435 -37.771 1.00 92.94 973 THR A C 1
ATOM 7373 O O . THR A 1 973 ? 26.652 15.672 -38.504 1.00 92.94 973 THR A O 1
ATOM 7376 N N . PHE A 1 974 ? 25.827 14.806 -36.602 1.00 91.38 974 PHE A N 1
ATOM 7377 C CA . PHE A 1 974 ? 27.096 14.299 -36.078 1.00 91.38 974 PHE A CA 1
ATOM 7378 C C . PHE A 1 974 ? 27.533 12.973 -36.730 1.00 91.38 974 PHE A C 1
ATOM 7380 O O . PHE A 1 974 ? 28.698 12.827 -37.085 1.00 91.38 974 PHE A O 1
ATOM 7387 N N . LEU A 1 975 ? 26.608 12.026 -36.922 1.00 92.12 975 LEU A N 1
ATOM 7388 C CA . LEU A 1 975 ? 26.875 10.743 -37.586 1.00 92.12 975 LEU A CA 1
ATOM 7389 C C . LEU A 1 975 ? 26.828 10.832 -39.121 1.00 92.12 975 LEU A C 1
ATOM 7391 O O . LEU A 1 975 ? 27.231 9.892 -39.787 1.00 92.12 975 LEU A O 1
ATOM 7395 N N . ASP A 1 976 ? 26.291 11.916 -39.687 1.00 94.69 976 ASP A N 1
ATOM 7396 C CA . ASP A 1 976 ? 25.896 12.022 -41.102 1.00 94.69 976 ASP A CA 1
ATOM 7397 C C . ASP A 1 976 ? 24.977 10.873 -41.585 1.00 94.69 976 ASP A C 1
ATOM 7399 O O . ASP A 1 976 ? 25.012 10.462 -42.743 1.00 94.69 976 ASP A O 1
ATOM 7403 N N . VAL A 1 977 ? 24.117 10.380 -40.687 1.00 95.31 977 VAL A N 1
ATOM 7404 C CA . VAL A 1 977 ? 23.094 9.347 -40.918 1.00 95.31 977 VAL A CA 1
ATOM 7405 C C . VAL A 1 977 ? 21.816 9.785 -40.205 1.00 95.31 977 VAL A C 1
ATOM 7407 O O . VAL A 1 977 ? 21.871 10.100 -39.026 1.00 95.31 977 VAL A O 1
ATOM 7410 N N . ASP A 1 978 ? 20.669 9.795 -40.885 1.00 97.19 978 ASP A N 1
ATOM 7411 C CA . ASP A 1 978 ? 19.360 10.119 -40.291 1.00 97.19 978 ASP A CA 1
ATOM 7412 C C . ASP A 1 978 ? 18.659 8.881 -39.705 1.00 97.19 978 ASP A C 1
ATOM 7414 O O . ASP A 1 978 ? 17.937 8.985 -38.715 1.00 97.19 978 ASP A O 1
ATOM 7418 N N . SER A 1 979 ? 18.849 7.701 -40.308 1.00 97.75 979 SER A N 1
ATOM 7419 C CA . SER A 1 979 ? 18.290 6.438 -39.801 1.00 97.75 979 SER A CA 1
ATOM 7420 C C . SER A 1 979 ? 19.095 5.210 -40.226 1.00 97.75 979 SER A C 1
ATOM 7422 O O . SER A 1 979 ? 19.784 5.232 -41.250 1.00 97.75 979 SER A O 1
ATOM 7424 N N . VAL A 1 980 ? 18.972 4.146 -39.429 1.00 97.88 980 VAL A N 1
ATOM 7425 C CA . VAL A 1 980 ? 19.498 2.799 -39.683 1.00 97.88 980 VAL A CA 1
ATOM 7426 C C . VAL A 1 980 ? 18.377 1.786 -39.477 1.00 97.88 980 VAL A C 1
ATOM 7428 O O . VAL A 1 980 ? 17.757 1.749 -38.413 1.00 97.88 980 VAL A O 1
ATOM 7431 N N . THR A 1 981 ? 18.165 0.920 -40.462 1.00 98.00 981 THR A N 1
ATOM 7432 C CA . THR A 1 981 ? 17.282 -0.247 -40.366 1.00 98.00 981 THR A CA 1
ATOM 7433 C C . THR A 1 981 ? 18.095 -1.508 -40.652 1.00 98.00 981 THR A C 1
ATOM 7435 O O . THR A 1 981 ? 18.855 -1.539 -41.617 1.00 98.00 981 THR A O 1
ATOM 7438 N N . VAL A 1 982 ? 17.925 -2.552 -39.840 1.00 97.88 982 VAL A N 1
ATOM 7439 C CA . VAL A 1 982 ? 18.495 -3.895 -40.042 1.00 97.88 982 VAL A CA 1
ATOM 7440 C C . VAL A 1 982 ? 17.353 -4.898 -39.922 1.00 97.88 982 VAL A C 1
ATOM 7442 O O . VAL A 1 982 ? 16.615 -4.866 -38.944 1.00 97.88 982 VAL A O 1
ATOM 7445 N N . ARG A 1 983 ? 17.165 -5.765 -40.913 1.00 96.50 983 ARG A N 1
ATOM 7446 C CA . ARG A 1 983 ? 16.074 -6.748 -40.945 1.00 96.50 983 ARG A CA 1
ATOM 7447 C C . ARG A 1 983 ? 16.547 -8.101 -40.412 1.00 96.50 983 ARG A C 1
ATOM 7449 O O . ARG A 1 983 ? 17.745 -8.381 -40.381 1.00 96.50 983 ARG A O 1
ATOM 7456 N N . ALA A 1 984 ? 15.599 -8.958 -40.041 1.00 93.00 984 ALA A N 1
ATOM 7457 C CA . ALA A 1 984 ? 15.857 -10.314 -39.547 1.00 93.00 984 ALA A CA 1
ATOM 7458 C C . ALA A 1 984 ? 16.736 -11.188 -40.474 1.00 93.00 984 ALA A C 1
ATOM 7460 O O . ALA A 1 984 ? 17.406 -12.100 -39.997 1.00 93.00 984 ALA A O 1
ATOM 7461 N N . ASP A 1 985 ? 16.765 -10.905 -41.782 1.00 94.19 985 ASP A N 1
ATOM 7462 C CA . ASP A 1 985 ? 17.564 -11.620 -42.790 1.00 94.19 985 ASP A CA 1
ATOM 7463 C C . ASP A 1 985 ? 19.024 -11.135 -42.920 1.00 94.19 985 ASP A C 1
ATOM 7465 O O . ASP A 1 985 ? 19.766 -11.641 -43.762 1.00 94.19 985 ASP A O 1
ATOM 7469 N N . GLY A 1 986 ? 19.444 -10.151 -42.117 1.00 93.75 986 GLY A N 1
ATOM 7470 C CA . GLY A 1 986 ? 20.772 -9.533 -42.199 1.00 93.75 986 GLY A CA 1
ATOM 7471 C C . GLY A 1 986 ? 20.899 -8.442 -43.272 1.00 93.75 986 GLY A C 1
ATOM 7472 O O . GLY A 1 986 ? 21.990 -7.887 -43.454 1.00 93.75 986 GLY A O 1
ATOM 7473 N N . SER A 1 987 ? 19.812 -8.094 -43.975 1.00 97.31 987 SER A N 1
ATOM 7474 C CA . SER A 1 987 ? 19.773 -6.913 -44.845 1.00 97.31 987 SER A CA 1
ATOM 7475 C C . SER A 1 987 ? 19.695 -5.622 -44.034 1.00 97.31 987 SER A C 1
ATOM 7477 O O . SER A 1 987 ? 18.993 -5.543 -43.027 1.00 97.31 987 SER A O 1
ATOM 7479 N N . TYR A 1 988 ? 20.402 -4.583 -44.477 1.00 97.88 988 TYR A N 1
ATOM 7480 C CA . TYR A 1 988 ? 20.407 -3.282 -43.810 1.00 97.88 988 TYR A CA 1
ATOM 7481 C C . TYR A 1 988 ? 20.280 -2.111 -44.777 1.00 97.88 988 TYR A C 1
ATOM 7483 O O . TYR A 1 988 ? 20.534 -2.226 -45.978 1.00 97.88 988 TYR A O 1
ATOM 7491 N N . GLU A 1 989 ? 19.891 -0.970 -44.218 1.00 97.88 989 GLU A N 1
ATOM 7492 C CA . GLU A 1 989 ? 19.683 0.296 -44.905 1.00 97.88 989 GLU A CA 1
ATOM 7493 C C . GLU A 1 989 ? 20.125 1.451 -43.992 1.00 97.88 989 GLU A C 1
ATOM 7495 O O . GLU A 1 989 ? 19.639 1.572 -42.868 1.00 97.88 989 GLU A O 1
ATOM 7500 N N . LEU A 1 990 ? 21.041 2.300 -44.467 1.00 97.19 990 LEU A N 1
ATOM 7501 C CA . LEU A 1 990 ? 21.371 3.588 -43.847 1.00 97.19 990 LEU A CA 1
ATOM 7502 C C . LEU A 1 990 ? 20.873 4.712 -44.751 1.00 97.19 990 LEU A C 1
ATOM 7504 O O . LEU A 1 990 ? 21.052 4.652 -45.971 1.00 97.19 990 LEU A O 1
ATOM 7508 N N . ARG A 1 991 ? 20.283 5.757 -44.168 1.00 97.38 991 ARG A N 1
ATOM 7509 C CA . ARG A 1 991 ? 19.719 6.895 -44.916 1.00 97.38 991 ARG A CA 1
ATOM 7510 C C . ARG A 1 991 ? 20.257 8.231 -44.430 1.00 97.38 991 ARG A C 1
ATOM 7512 O O . ARG A 1 991 ? 20.502 8.386 -43.238 1.00 97.38 991 ARG A O 1
ATOM 7519 N N . ARG A 1 992 ? 20.378 9.210 -45.332 1.00 95.75 992 ARG A N 1
ATOM 7520 C CA . ARG A 1 992 ? 20.731 10.602 -45.012 1.00 95.75 992 ARG A CA 1
ATOM 7521 C C . ARG A 1 992 ? 20.210 11.574 -46.078 1.00 95.75 992 ARG A C 1
ATOM 7523 O O . ARG A 1 992 ? 20.849 11.789 -47.113 1.00 95.75 992 ARG A O 1
ATOM 7530 N N . GLY A 1 993 ? 19.037 12.150 -45.838 1.00 92.25 993 GLY A N 1
ATOM 7531 C CA . GLY A 1 993 ? 18.221 12.801 -46.862 1.00 92.25 993 GLY A CA 1
ATOM 7532 C C . GLY A 1 993 ? 17.899 11.819 -47.991 1.00 92.25 993 GLY A C 1
ATOM 7533 O O . GLY A 1 993 ? 17.425 10.709 -47.744 1.00 92.25 993 GLY A O 1
ATOM 7534 N N . ASP A 1 994 ? 18.226 12.208 -49.224 1.00 92.56 994 ASP A N 1
ATOM 7535 C CA . ASP A 1 994 ? 18.081 11.358 -50.414 1.00 92.56 994 ASP A CA 1
ATOM 7536 C C . ASP A 1 994 ? 19.210 10.317 -50.575 1.00 92.56 994 ASP A C 1
ATOM 7538 O O . ASP A 1 994 ? 19.132 9.457 -51.454 1.00 92.56 994 ASP A O 1
ATOM 7542 N N . ARG A 1 995 ? 20.274 10.360 -49.752 1.00 95.06 995 ARG A N 1
ATOM 7543 C CA . ARG A 1 995 ? 21.312 9.312 -49.749 1.00 95.06 995 ARG A CA 1
ATOM 7544 C C . ARG A 1 995 ? 20.770 8.057 -49.074 1.00 95.06 995 ARG A C 1
ATOM 7546 O O . ARG A 1 995 ? 20.244 8.131 -47.964 1.00 95.06 995 ARG A O 1
ATOM 7553 N N . VAL A 1 996 ? 20.963 6.910 -49.717 1.00 96.75 996 VAL A N 1
ATOM 7554 C CA . VAL A 1 996 ? 20.646 5.582 -49.178 1.00 96.75 996 VAL A CA 1
ATOM 7555 C C . VAL A 1 996 ? 21.810 4.642 -49.482 1.00 96.75 996 VAL A C 1
ATOM 7557 O O . VAL A 1 996 ? 22.305 4.618 -50.609 1.00 96.75 996 VAL A O 1
ATOM 7560 N N . LEU A 1 997 ? 22.244 3.871 -48.487 1.00 96.62 997 LEU A N 1
ATOM 7561 C CA . LEU A 1 997 ? 23.203 2.775 -48.627 1.00 96.62 997 LEU A CA 1
ATOM 7562 C C . LEU A 1 997 ? 22.548 1.491 -48.120 1.00 96.62 997 LEU A C 1
ATOM 7564 O O . LEU A 1 997 ? 21.894 1.509 -47.083 1.00 96.62 997 LEU A O 1
ATOM 7568 N N . THR A 1 998 ? 22.729 0.384 -48.837 1.00 96.75 998 THR A N 1
ATOM 7569 C CA . THR A 1 998 ? 22.175 -0.927 -48.469 1.00 96.75 998 THR A CA 1
ATOM 7570 C C . THR A 1 998 ? 23.238 -2.016 -48.525 1.00 96.75 998 THR A C 1
ATOM 7572 O O . THR A 1 998 ? 24.204 -1.912 -49.285 1.00 96.75 998 THR A O 1
ATOM 7575 N N . GLY A 1 999 ? 23.042 -3.067 -47.733 1.00 95.56 999 GLY A N 1
ATOM 7576 C CA . GLY A 1 999 ? 23.863 -4.277 -47.739 1.00 95.56 999 GLY A CA 1
ATOM 7577 C C . GLY A 1 999 ? 23.100 -5.479 -47.184 1.00 95.56 999 GLY A C 1
ATOM 7578 O O . GLY A 1 999 ? 21.921 -5.369 -46.844 1.00 95.56 999 GLY A O 1
ATOM 7579 N N . SER A 1 1000 ? 23.759 -6.637 -47.130 1.00 95.25 1000 SER A N 1
ATOM 7580 C CA . SER A 1 1000 ? 23.158 -7.910 -46.696 1.00 95.25 1000 SER A CA 1
ATOM 7581 C C . SER A 1 1000 ? 24.168 -8.840 -46.016 1.00 95.25 1000 SER A C 1
ATOM 7583 O O . SER A 1 1000 ? 24.155 -10.052 -46.223 1.00 95.25 1000 SER A O 1
ATOM 7585 N N . ASP A 1 1001 ? 25.103 -8.244 -45.277 1.00 95.25 1001 ASP A N 1
ATOM 7586 C CA . ASP A 1 1001 ? 26.212 -8.904 -44.585 1.00 95.25 1001 ASP A CA 1
ATOM 7587 C C . ASP A 1 1001 ? 26.227 -8.631 -43.066 1.00 95.25 1001 ASP A C 1
ATOM 7589 O O . ASP A 1 1001 ? 27.264 -8.797 -42.426 1.00 95.25 1001 ASP A O 1
ATOM 7593 N N . MET A 1 1002 ? 25.089 -8.239 -42.469 1.00 96.12 1002 MET A N 1
ATOM 7594 C CA . MET A 1 1002 ? 24.954 -8.209 -41.005 1.00 96.12 1002 MET A CA 1
ATOM 7595 C C . MET A 1 1002 ? 24.779 -9.631 -40.458 1.00 96.12 1002 MET A C 1
ATOM 7597 O O . MET A 1 1002 ? 23.765 -10.279 -40.712 1.00 96.12 1002 MET A O 1
ATOM 7601 N N . ALA A 1 1003 ? 25.726 -10.089 -39.643 1.00 96.44 1003 ALA A N 1
ATOM 7602 C CA . ALA A 1 1003 ? 25.518 -11.226 -38.751 1.00 96.44 1003 ALA A CA 1
ATOM 7603 C C . ALA A 1 1003 ? 24.950 -10.710 -37.421 1.00 96.44 1003 ALA A C 1
ATOM 7605 O O . ALA A 1 1003 ? 25.601 -9.890 -36.773 1.00 96.44 1003 ALA A O 1
ATOM 7606 N N . CYS A 1 1004 ? 23.758 -11.171 -37.029 1.00 95.50 1004 CYS A N 1
ATOM 7607 C CA . CYS A 1 1004 ? 23.075 -10.757 -35.799 1.00 95.50 1004 CYS A CA 1
ATOM 7608 C C . CYS A 1 1004 ? 22.942 -11.905 -34.783 1.00 95.50 1004 CYS A C 1
ATOM 7610 O O . CYS A 1 1004 ? 22.714 -13.053 -35.163 1.00 95.50 1004 CYS A O 1
ATOM 7612 N N . GLU A 1 1005 ? 23.017 -11.574 -33.495 1.00 95.00 1005 GLU A N 1
ATOM 7613 C CA . GLU A 1 1005 ? 22.743 -12.454 -32.353 1.00 95.00 1005 GLU A CA 1
ATOM 7614 C C . GLU A 1 1005 ? 21.964 -11.703 -31.256 1.00 95.00 1005 GLU A C 1
ATOM 7616 O O . GLU A 1 1005 ? 22.148 -10.499 -31.068 1.00 95.00 1005 GLU A O 1
ATOM 7621 N N . ASP A 1 1006 ? 21.127 -12.420 -30.504 1.00 94.12 1006 ASP A N 1
ATOM 7622 C CA . ASP A 1 1006 ? 20.430 -11.901 -29.322 1.00 94.12 1006 ASP A CA 1
ATOM 7623 C C . ASP A 1 1006 ? 21.057 -12.464 -28.043 1.00 94.12 1006 ASP A C 1
ATOM 7625 O O . ASP A 1 1006 ? 21.432 -13.637 -27.979 1.00 94.12 1006 ASP A O 1
ATOM 7629 N N . ARG A 1 1007 ? 21.160 -11.631 -27.005 1.00 94.19 1007 ARG A N 1
ATOM 7630 C CA . ARG A 1 1007 ? 21.682 -11.996 -25.683 1.00 94.19 1007 ARG A CA 1
ATOM 7631 C C . ARG A 1 1007 ? 20.772 -11.440 -24.591 1.00 94.19 1007 ARG A C 1
ATOM 7633 O O . ARG A 1 1007 ? 20.449 -10.252 -24.584 1.00 94.19 1007 ARG A O 1
ATOM 7640 N N . ALA A 1 1008 ? 20.367 -12.292 -23.653 1.00 91.62 1008 ALA A N 1
ATOM 7641 C CA . ALA A 1 1008 ? 19.646 -11.854 -22.462 1.00 91.62 1008 ALA A CA 1
ATOM 7642 C C . ALA A 1 1008 ? 20.597 -11.090 -21.523 1.00 91.62 1008 ALA A C 1
ATOM 7644 O O . ALA A 1 1008 ? 21.686 -11.567 -21.206 1.00 91.62 1008 ALA A O 1
ATOM 7645 N N . VAL A 1 1009 ? 20.175 -9.903 -21.088 1.00 92.75 1009 VAL A N 1
ATOM 7646 C CA . VAL A 1 1009 ? 20.856 -9.065 -20.082 1.00 92.75 1009 VAL A CA 1
ATOM 7647 C C . VAL A 1 1009 ? 20.182 -9.221 -18.716 1.00 92.75 1009 VAL A C 1
ATOM 7649 O O . VAL A 1 1009 ? 20.836 -9.144 -17.676 1.00 92.75 1009 VAL A O 1
ATOM 7652 N N . TYR A 1 1010 ? 18.867 -9.446 -18.720 1.00 92.31 1010 TYR A N 1
ATOM 7653 C CA . TYR A 1 1010 ? 18.054 -9.678 -17.533 1.00 92.31 1010 TYR A CA 1
ATOM 7654 C C . TYR A 1 1010 ? 16.814 -10.507 -17.887 1.00 92.31 1010 TYR A C 1
ATOM 7656 O O . TYR A 1 1010 ? 16.231 -10.326 -18.955 1.00 92.31 1010 TYR A O 1
ATOM 7664 N N . GLU A 1 1011 ? 16.400 -11.361 -16.958 1.00 90.50 1011 GLU A N 1
ATOM 7665 C CA . GLU A 1 1011 ? 15.125 -12.077 -16.938 1.00 90.50 1011 GLU A CA 1
ATOM 7666 C C . GLU A 1 1011 ? 14.574 -11.972 -15.509 1.00 90.50 1011 GLU A C 1
ATOM 7668 O O . GLU A 1 1011 ? 15.330 -12.146 -14.546 1.00 90.50 1011 GLU A O 1
ATOM 7673 N N . SER A 1 1012 ? 13.286 -11.654 -15.353 1.00 89.06 1012 SER A N 1
ATOM 7674 C CA . SER A 1 1012 ? 12.674 -11.549 -14.028 1.00 89.06 1012 SER A CA 1
ATOM 7675 C C . SER A 1 1012 ? 12.377 -12.928 -13.423 1.00 89.06 1012 SER A C 1
ATOM 7677 O O . SER A 1 1012 ? 12.150 -13.897 -14.155 1.00 89.06 1012 SER A O 1
ATOM 7679 N N . PRO A 1 1013 ? 12.298 -13.046 -12.082 1.00 89.25 1013 PRO A N 1
ATOM 7680 C CA . PRO A 1 1013 ? 11.914 -14.300 -11.435 1.00 89.25 1013 PRO A CA 1
ATOM 7681 C C . PRO A 1 1013 ? 10.544 -14.820 -11.896 1.00 89.25 1013 PRO A C 1
ATOM 7683 O O . PRO A 1 1013 ? 10.343 -16.029 -11.941 1.00 89.25 1013 PRO A O 1
ATOM 7686 N N . ALA A 1 1014 ? 9.619 -13.924 -12.260 1.00 88.06 1014 ALA A N 1
ATOM 7687 C CA . ALA A 1 1014 ? 8.315 -14.284 -12.810 1.00 88.06 1014 ALA A CA 1
ATOM 7688 C C . ALA A 1 1014 ? 8.429 -14.823 -14.247 1.00 88.06 1014 ALA A C 1
ATOM 7690 O O . ALA A 1 1014 ? 7.917 -15.905 -14.521 1.00 88.06 1014 ALA A O 1
ATOM 7691 N N . SER A 1 1015 ? 9.166 -14.132 -15.131 1.00 88.69 1015 SER A N 1
ATOM 7692 C CA . SER A 1 1015 ? 9.414 -14.575 -16.517 1.00 88.69 1015 SER A CA 1
ATOM 7693 C C . SER A 1 1015 ? 10.018 -15.981 -16.561 1.00 88.69 1015 SER A C 1
ATOM 7695 O O . SER A 1 1015 ? 9.551 -16.840 -17.308 1.00 88.69 1015 SER A O 1
ATOM 7697 N N . TYR A 1 1016 ? 10.994 -16.245 -15.690 1.00 92.50 1016 TYR A N 1
ATOM 7698 C CA . TYR A 1 1016 ? 11.617 -17.560 -15.571 1.00 92.50 1016 TYR A CA 1
ATOM 7699 C C . TYR A 1 1016 ? 10.608 -18.658 -15.180 1.00 92.50 1016 TYR A C 1
ATOM 7701 O O . TYR A 1 1016 ? 10.613 -19.743 -15.763 1.00 92.50 1016 TYR A O 1
ATOM 7709 N N . LEU A 1 1017 ? 9.706 -18.391 -14.223 1.00 93.88 1017 LEU A N 1
ATOM 7710 C CA . LEU A 1 1017 ? 8.663 -19.352 -13.838 1.00 93.88 1017 LEU A CA 1
ATOM 7711 C C . LEU A 1 1017 ? 7.614 -19.553 -14.942 1.00 93.88 1017 LEU A C 1
ATOM 7713 O O . LEU A 1 1017 ? 7.211 -20.691 -15.172 1.00 93.88 1017 LEU A O 1
ATOM 7717 N N . GLU A 1 1018 ? 7.216 -18.502 -15.664 1.00 90.81 1018 GLU A N 1
ATOM 7718 C CA . GLU A 1 1018 ? 6.324 -18.609 -16.832 1.00 90.81 1018 GLU A CA 1
ATOM 7719 C C . GLU A 1 1018 ? 6.952 -19.473 -17.938 1.00 90.81 1018 GLU A C 1
ATOM 7721 O O . GLU A 1 1018 ? 6.298 -20.365 -18.480 1.00 90.81 1018 GLU A O 1
ATOM 7726 N N . GLY A 1 1019 ? 8.251 -19.298 -18.211 1.00 90.44 1019 GLY A N 1
ATOM 7727 C CA . GLY A 1 1019 ? 9.006 -20.158 -19.127 1.00 90.44 1019 GLY A CA 1
ATOM 7728 C C . GLY A 1 1019 ? 9.026 -21.628 -18.690 1.00 90.44 1019 GLY A C 1
ATOM 7729 O O . GLY A 1 1019 ? 8.894 -22.528 -19.523 1.00 90.44 1019 GLY A O 1
ATOM 7730 N N . LEU A 1 1020 ? 9.113 -21.895 -17.381 1.00 94.38 1020 LEU A N 1
ATOM 7731 C CA . LEU A 1 1020 ? 8.999 -23.251 -16.831 1.00 94.38 1020 LEU A CA 1
ATOM 7732 C C . LEU A 1 1020 ? 7.569 -23.811 -16.864 1.00 94.38 1020 LEU A C 1
ATOM 7734 O O . LEU A 1 1020 ? 7.413 -25.028 -17.001 1.00 94.38 1020 LEU A O 1
ATOM 7738 N N . LEU A 1 1021 ? 6.529 -22.978 -16.766 1.00 91.50 1021 LEU A N 1
ATOM 7739 C CA . LEU A 1 1021 ? 5.140 -23.404 -16.968 1.00 91.50 1021 LEU A CA 1
ATOM 7740 C C . LEU A 1 1021 ? 4.884 -23.771 -18.434 1.00 91.50 1021 LEU A C 1
ATOM 7742 O O . LEU A 1 1021 ? 4.354 -24.854 -18.686 1.00 91.50 1021 LEU A O 1
ATOM 7746 N N . ALA A 1 1022 ? 5.328 -22.932 -19.373 1.00 85.94 1022 ALA A N 1
ATOM 7747 C CA . ALA A 1 1022 ? 5.148 -23.110 -20.816 1.00 85.94 1022 ALA A CA 1
ATOM 7748 C C . ALA A 1 1022 ? 5.985 -24.252 -21.431 1.00 85.94 1022 ALA A C 1
ATOM 7750 O O . ALA A 1 1022 ? 5.657 -24.736 -22.515 1.00 85.94 1022 ALA A O 1
ATOM 7751 N N . ALA A 1 1023 ? 7.055 -24.699 -20.764 1.00 79.50 1023 ALA A N 1
ATOM 7752 C CA . ALA A 1 1023 ? 7.820 -25.873 -21.185 1.00 79.50 1023 ALA A CA 1
ATOM 7753 C C . ALA A 1 1023 ? 6.970 -27.169 -21.107 1.00 79.50 1023 ALA A C 1
ATOM 7755 O O . ALA A 1 1023 ? 6.303 -27.376 -20.089 1.00 79.50 1023 ALA A O 1
ATOM 7756 N N . PRO A 1 1024 ? 6.991 -28.043 -22.132 1.00 57.47 1024 PRO A N 1
ATOM 7757 C CA . PRO A 1 1024 ? 6.196 -29.278 -22.169 1.00 57.47 1024 PRO A CA 1
ATOM 7758 C C . PRO A 1 1024 ? 6.674 -30.358 -21.181 1.00 57.47 1024 PRO A C 1
ATOM 7760 O O . PRO A 1 1024 ? 7.875 -30.356 -20.823 1.00 57.47 1024 PRO A O 1
#

Foldseek 3Di:
DDDDDDDDDDDDDDDDDDDDDDDDDDDDDDDDDDDDDDDDDDDDDDDDDDDDCPVPLDFFFDDDDDDDDDDDDDDDDDDDDDDDDDDDDDDDPPPPPPVVPDWDAQADPPDGLQWGQFQADPVSQQVQQDDPDVWRKWKKKWFQLVPPVDQTGITTHRNVQDPDDCLSVLVQQACQHDDVPDDPFGRDPDDDQPGSVSVCVVQPPPRDDPRPFDDLQSDTHDPVLCVLCQLPPDPPDHNGMDIWIWTWHPAQCQFLQRHIATEIEGALSRQDALVSVLSVLVNRLVRYDVVSSVRYAYEYDYPNVVVRLVVCLPDPHPCNVRYDYQSRGDGAFWKAWLQFAKFKAAEDEAEPVRDDLQVDDQRYAYEYCDDDLDHAHHQAYEYQGDDPSQRPVSLVCNLNVHTYMYTHPPVVPPVSCVRNVVRWMWMWGDDRTDIDIDTDDPVLVVVLVVLPDLDQFFQDADPCLVPDDQKAFQPDAADVQLVVCCSWFFALSSQSRNLVLFPPQFAFPRKMKGTLSQQCVLCVVVVVLVVVLVPDPCCVPGLLLLQCQLQADVVSCSSDVDPVVVVVVVVVLVVCCPHSSVVSNVCRHPLSVLQVRFGDPVSVVVVLVVCCVSCVFFDQQWKKKWAKRKSSCVGFAQHCPPQFDIAIAGSCLVPYPDPVSVVRHPRNRVSNRQSSCRHSSNVSSCVSSNHDSVSMGIMIIMHTDQDQVFFQKKKKKKWKWFPQDVVIWTKIKMWMDGTPADSNNGSSRPFGTFIWMWTADSVGDIDIDRPDATSSHPPPDHSDDPVRVSVCSVRVVSSQVVNQCVVCVPPDPLARGRIWIKMWIKTWTQWCPPPTPVNDTHHIGMHTSGMDTPGRDQSDDWFADPPDGPDTPCPRPHPVLRRFFQFKKKKWKDFPFKIKIWIFTAGDPVCCSRPVRPQWTDGFKMKMATCDDDPPADADHPDIDIDGPLQFPDWTQHPLRKTKTAGDPVVCVHGVWRIKTAGSQQKIWTDHPPDIDIDRGIDMDMDIRDHGSSNSVVVVVPDD

pLDDT: mean 81.59, std 20.5, range [22.08, 98.69]

Radius of gyration: 35.52 Å; chains: 1; bounding box: 92×118×126 Å